Protein AF-A0A3A4PUH7-F1 (afdb_monomer)

pLDDT: mean 87.18, std 14.31, range [24.97, 98.69]

Mean predicted aligned error: 17.51 Å

Radius of gyration: 79.25 Å; Cα contacts (8 Å, |Δi|>4): 4571; chains: 1; bounding box: 162×49×266 Å

Nearest PDB structures (foldseek):
  6bea-assembly1_A  TM=1.551E-01  e=7.989E+00  Escherichia coli CFT073

Foldseek 3Di:
DDDDDDDDDDDDDDDAPEDEDAPPQADPVGDGDDDDDDDDDDDDDPDDDDDPPPDDPAAQEAAEEQARYAYAYAHEEGHHAEEEEEEYADPYAYAYQEEYEYCEYAANEHYHHAYEAHHQHEYHYAAYEYEYAAPHEHEDQAEYEYHHQYEHEYENYEYEYNYEAEHEDQHEYEYNHYEYAYQAEHEYQDAHEYEYDYEYEFLYEYEDDHHQEEYEYYPDAYAYEADLNGEYAYAHHEYEDENAHEHNYEYEAEPNYEYEYAHAPPHAEREYPHAYEHDYDYEYEAYHCGHEYEAQHEYEYAHYEYHEEYEYQYEYEYAAYEYAEYEYDHNYEYEYAEYEDAADPYEYEFANYEYEYAHYEYEAHHAAEYEWYHQGEYEHNAEYEYEHEEHEYAQAADPPHATEYEQDLNGEYEYAYAYEYDDDPHQEHEYAYNEYYEANYQHYEPAQYAYEAEEEYEDADHEYEYQNAYEYCEYEYEAEAHYEYEFANDEHEYENYEYHYNYEYEQDYLGEYEYEYHDEHEHAHYEYDQNQNREYHYAEEYEHAAEYEYNHYEYEYLYEYEYQHEYEADDAYAYEYANYEYEYLEEYEYHYHEYEFEAAYEDHDAQNYEYEDNDLHEHDYDYHAAGEYHFNHEYEDDDDLEEHEDAASYEYEQDVNGEYEYQHHEYEYANEYEYAEEYEHEAPYEYEQNHLHHEYAAQYEYDYNYEYEDAYANREYEYAYAHYEYAEYEFARYEYEEQYEYEHRAEAEHEANGEYEYAANAEYEYQHEYEYDYAHEYEYENYEYEYPEEYAYEHHEYEYEPQYEYEYAEEYEHAAAYEYYYAHEYEYQYEYEDHHDPPDAYEYHYHYAYHENEEYEFQAHEYEDAHYEYLYEYEAEQHYEYEYAHEEYEYDHNYEYYYNHEYEYCYYEYEDAAEYEYAHYAYQEYEDEYQYEYEYAEYHYAAYEYYYCYEDAYAEYEDDDDDEYEYYNYEYEYAAEYEHEDHEYEYEDAYEYEYQHEYEAAYQDQEHYADENYEYHYNEEYEDDYQDEHHYEYHYEYEDQEEYEAAHLYEDEYADAYEYQHYEYEYENYEYEYNAEYHYAEYEYEAANYEYEEHYAHPAYEYEYHPQAAEDEYAYEYHYEQNYEYEKEAQDQDYRPRIYEYEYEAEYEEEHEYEYHYPPPDDDDQFRKHFHYFYPAYDDYYNYYHYAFQWDWDWDPDGTTIMIGTHGGDDADQQRQVRNPAHDVVLVVQLVQQAPAPPPLAGHDPHDRVSNVSQPRPPPRGHHVVSVVVSVVRHDDD

Structure (mmCIF, N/CA/C/O backbone):
data_AF-A0A3A4PUH7-F1
#
_entry.id   AF-A0A3A4PUH7-F1
#
loop_
_atom_site.group_PDB
_atom_site.id
_atom_site.type_symbol
_atom_site.label_atom_id
_atom_site.label_alt_id
_atom_site.label_comp_id
_atom_site.label_asym_id
_atom_site.label_entity_id
_atom_site.label_seq_id
_atom_site.pdbx_PDB_ins_code
_atom_site.Cartn_x
_atom_site.Cartn_y
_atom_site.Cartn_z
_atom_site.occupancy
_atom_site.B_iso_or_equiv
_atom_site.auth_seq_id
_atom_site.auth_comp_id
_atom_site.auth_asym_id
_atom_site.auth_atom_id
_atom_site.pdbx_PDB_model_num
ATOM 1 N N . MET A 1 1 ? -90.239 10.019 101.999 1.00 29.16 1 MET A N 1
ATOM 2 C CA . MET A 1 1 ? -90.939 9.321 100.893 1.00 29.16 1 MET A CA 1
ATOM 3 C C . MET A 1 1 ? -90.015 9.399 99.681 1.00 29.16 1 MET A C 1
ATOM 5 O O . MET A 1 1 ? -89.532 10.500 99.469 1.00 29.16 1 MET A O 1
ATOM 9 N N . ALA A 1 2 ? -89.699 8.385 98.869 1.00 28.73 2 ALA A N 1
ATOM 10 C CA . ALA A 1 2 ? -89.660 6.904 98.943 1.00 28.73 2 ALA A CA 1
ATOM 11 C C . ALA A 1 2 ? -88.812 6.448 97.708 1.00 28.73 2 ALA A C 1
ATOM 13 O O . ALA A 1 2 ? -88.641 7.261 96.806 1.00 28.73 2 ALA A O 1
ATOM 14 N N . HIS A 1 3 ? -88.224 5.259 97.530 1.00 28.39 3 HIS A N 1
ATOM 15 C CA . HIS A 1 3 ? -88.233 3.928 98.177 1.00 28.39 3 HIS A CA 1
ATOM 16 C C . HIS A 1 3 ? -86.805 3.580 98.700 1.00 28.39 3 HIS A C 1
ATOM 18 O O . HIS A 1 3 ? -85.921 4.414 98.549 1.00 28.39 3 HIS A O 1
ATOM 24 N N . ALA A 1 4 ? -86.457 2.518 99.447 1.00 29.92 4 ALA A N 1
ATOM 25 C CA . ALA A 1 4 ? -86.883 1.117 99.675 1.00 29.92 4 ALA A CA 1
ATOM 26 C C . ALA A 1 4 ? -86.097 0.050 98.862 1.00 29.92 4 ALA A C 1
ATOM 28 O O . ALA A 1 4 ? -86.003 0.142 97.644 1.00 29.92 4 ALA A O 1
ATOM 29 N N . GLY A 1 5 ? -85.579 -0.972 99.569 1.00 25.16 5 GLY A N 1
ATOM 30 C CA . GLY A 1 5 ? -84.658 -2.016 99.074 1.00 25.16 5 GLY A CA 1
ATOM 31 C C . GLY A 1 5 ? -83.184 -1.728 99.434 1.00 25.16 5 GLY A C 1
ATOM 32 O O . GLY A 1 5 ? -82.741 -0.599 99.272 1.00 25.16 5 GLY A O 1
ATOM 33 N N . SER A 1 6 ? -82.379 -2.663 99.957 1.00 25.08 6 SER A N 1
ATOM 34 C CA . SER A 1 6 ? -82.647 -4.049 100.401 1.00 25.08 6 SER A CA 1
ATOM 35 C C . SER A 1 6 ? -81.585 -4.522 101.413 1.00 25.08 6 SER A C 1
ATOM 37 O O . SER A 1 6 ? -80.444 -4.078 101.339 1.00 25.08 6 SER A O 1
ATOM 39 N N . VAL A 1 7 ? -81.926 -5.458 102.311 1.00 29.73 7 VAL A N 1
ATOM 40 C CA . VAL A 1 7 ? -80.991 -6.057 103.290 1.00 29.73 7 VAL A CA 1
ATOM 41 C C . VAL A 1 7 ? -80.701 -7.524 102.950 1.00 29.73 7 VAL A C 1
ATOM 43 O O . VAL A 1 7 ? -81.621 -8.336 102.958 1.00 29.73 7 VAL A O 1
ATOM 46 N N . LEU A 1 8 ? -79.422 -7.863 102.760 1.00 25.30 8 LEU A N 1
ATOM 47 C CA . LEU A 1 8 ? -78.825 -9.183 103.028 1.00 25.30 8 LEU A CA 1
ATOM 48 C C . LEU A 1 8 ? -77.552 -8.917 103.865 1.00 25.30 8 LEU A C 1
ATOM 50 O O . LEU A 1 8 ? -76.800 -8.021 103.497 1.00 25.30 8 LEU A O 1
ATOM 54 N N . ALA A 1 9 ? -77.247 -9.506 105.027 1.00 26.05 9 ALA A N 1
ATOM 55 C CA . ALA A 1 9 ? -77.667 -10.716 105.754 1.00 26.05 9 ALA A CA 1
ATOM 56 C C . ALA A 1 9 ? -76.784 -11.961 105.531 1.00 26.05 9 ALA A C 1
ATOM 58 O O . ALA A 1 9 ? -76.744 -12.519 104.438 1.00 26.05 9 ALA A O 1
ATOM 59 N N . LEU A 1 10 ? -76.201 -12.418 106.653 1.00 24.97 10 LEU A N 1
ATOM 60 C CA . LEU A 1 10 ? -75.347 -13.601 106.857 1.00 24.97 10 LEU A CA 1
ATOM 61 C C . LEU A 1 10 ? -73.962 -13.535 106.163 1.00 24.97 10 LEU A C 1
ATOM 63 O O . LEU A 1 10 ? -73.781 -12.819 105.188 1.00 24.97 10 LEU A O 1
ATOM 67 N N . LEU A 1 11 ? -72.917 -14.220 106.650 1.00 25.80 11 LEU A N 1
ATOM 68 C CA . LEU A 1 11 ? -72.817 -15.101 107.834 1.00 25.80 11 LEU A CA 1
ATOM 69 C C . LEU A 1 11 ? -71.635 -14.677 108.751 1.00 25.80 11 LEU A C 1
ATOM 71 O O . LEU A 1 11 ? -71.283 -13.503 108.795 1.00 25.80 11 LEU A O 1
ATOM 75 N N . ALA A 1 12 ? -71.080 -15.603 109.539 1.00 26.92 12 ALA A N 1
ATOM 76 C CA . ALA A 1 12 ? -70.176 -15.373 110.668 1.00 26.92 12 ALA A CA 1
ATOM 77 C C . ALA A 1 12 ? -68.782 -16.021 110.511 1.00 26.92 12 ALA A C 1
ATOM 79 O O . ALA A 1 12 ? -68.639 -17.065 109.880 1.00 26.92 12 ALA A O 1
ATOM 80 N N . GLY A 1 13 ? -67.791 -15.439 111.193 1.00 27.02 13 GLY A N 1
ATOM 81 C CA . GLY A 1 13 ? -66.457 -15.980 111.491 1.00 27.02 13 GLY A CA 1
ATOM 82 C C . GLY A 1 13 ? -65.854 -15.172 112.660 1.00 27.02 13 GLY A C 1
ATOM 83 O O . GLY A 1 13 ? -66.193 -13.992 112.781 1.00 27.02 13 GLY A O 1
ATOM 84 N N . PRO A 1 14 ? -65.078 -15.766 113.586 1.00 32.78 14 PRO A N 1
ATOM 85 C CA . PRO A 1 14 ? -64.823 -15.146 114.890 1.00 32.78 14 PRO A CA 1
ATOM 86 C C . PRO A 1 14 ? -63.779 -14.014 114.878 1.00 32.78 14 PRO A C 1
ATOM 88 O O . PRO A 1 14 ? -62.825 -14.037 114.111 1.00 32.78 14 PRO A O 1
ATOM 91 N N . ALA A 1 15 ? -63.950 -13.083 115.825 1.00 32.75 15 ALA A N 1
ATOM 92 C CA . ALA A 1 15 ? -62.951 -12.122 116.307 1.00 32.75 15 ALA A CA 1
ATOM 93 C C . ALA A 1 15 ? -62.311 -11.162 115.273 1.00 32.75 15 ALA A C 1
ATOM 95 O O . ALA A 1 15 ? -61.101 -11.148 115.082 1.00 32.75 15 ALA A O 1
ATOM 96 N N . MET A 1 16 ? -63.108 -10.234 114.726 1.00 32.66 16 MET A N 1
ATOM 97 C CA . MET A 1 16 ? -62.603 -8.885 114.421 1.00 32.66 16 MET A CA 1
ATOM 98 C C . MET A 1 16 ? -63.103 -7.899 115.479 1.00 32.66 16 MET A C 1
ATOM 100 O O . MET A 1 16 ? -64.249 -7.451 115.423 1.00 32.66 16 MET A O 1
ATOM 104 N N . GLY A 1 17 ? -62.237 -7.526 116.421 1.00 39.91 17 GLY A N 1
ATOM 105 C CA . GLY A 1 17 ? -62.449 -6.340 117.249 1.00 39.91 17 GLY A CA 1
ATOM 106 C C . GLY A 1 17 ? -62.220 -5.085 116.408 1.00 39.91 17 GLY A C 1
ATOM 107 O O . GLY A 1 17 ? -61.085 -4.626 116.304 1.00 39.91 17 GLY A O 1
ATOM 108 N N . GLN A 1 18 ? -63.274 -4.563 115.768 1.00 37.22 18 GLN A N 1
ATOM 109 C CA . GLN A 1 18 ? -63.177 -3.341 114.964 1.00 37.22 18 GLN A CA 1
ATOM 110 C C . GLN A 1 18 ? -63.212 -2.087 115.840 1.00 37.22 18 GLN A C 1
ATOM 112 O O . GLN A 1 18 ? -64.284 -1.558 116.138 1.00 37.22 18 GLN A O 1
ATOM 117 N N . PHE A 1 19 ? -62.036 -1.565 116.190 1.00 43.56 19 PHE A N 1
ATOM 118 C CA . PHE A 1 19 ? -61.929 -0.198 116.698 1.00 43.56 19 PHE A CA 1
ATOM 119 C C . PHE A 1 19 ? -62.142 0.783 115.538 1.00 43.56 19 PHE A C 1
ATOM 121 O O . PHE A 1 19 ? -61.258 0.988 114.703 1.00 43.56 19 PHE A O 1
ATOM 128 N N . LYS A 1 20 ? -63.342 1.374 115.477 1.00 41.16 20 LYS A N 1
ATOM 129 C CA . LYS A 1 20 ? -63.673 2.481 114.572 1.00 41.16 20 LYS A CA 1
ATOM 130 C C . LYS A 1 20 ? -63.371 3.803 115.279 1.00 41.16 20 LYS A C 1
ATOM 132 O O . LYS A 1 20 ? -64.178 4.260 116.084 1.00 41.16 20 LYS A O 1
ATOM 137 N N . TRP A 1 21 ? -62.239 4.430 114.969 1.00 50.06 21 TRP A N 1
ATOM 138 C CA . TRP A 1 21 ? -61.952 5.780 115.463 1.00 50.06 21 TRP A CA 1
ATOM 139 C C . TRP A 1 21 ? -62.619 6.811 114.548 1.00 50.06 21 TRP A C 1
ATOM 141 O O . TRP A 1 21 ? -62.239 6.968 113.384 1.00 50.06 21 TRP A O 1
ATOM 151 N N . ASP A 1 22 ? -63.653 7.473 115.071 1.00 43.44 22 ASP A N 1
ATOM 152 C CA . ASP A 1 22 ? -64.461 8.445 114.327 1.00 43.44 22 ASP A CA 1
ATOM 153 C C . ASP A 1 22 ? -64.256 9.908 114.748 1.00 43.44 22 ASP A C 1
ATOM 155 O O . ASP A 1 22 ? -64.766 10.834 114.115 1.00 43.44 22 ASP A O 1
ATOM 159 N N . GLY A 1 23 ? -63.466 10.126 115.801 1.00 47.75 23 GLY A N 1
ATOM 160 C CA . GLY A 1 23 ? -63.177 11.451 116.334 1.00 47.75 23 GLY A CA 1
ATOM 161 C C . GLY A 1 23 ? -64.397 12.172 116.918 1.00 47.75 23 GLY A C 1
ATOM 162 O O . GLY A 1 23 ? -64.389 13.401 116.957 1.00 47.75 23 GLY A O 1
ATOM 163 N N . SER A 1 24 ? -65.442 11.455 117.347 1.00 46.84 24 SER A N 1
ATOM 164 C CA . SER A 1 24 ? -66.613 12.044 118.023 1.00 46.84 24 SER A CA 1
ATOM 165 C C . SER A 1 24 ? -66.347 12.496 119.469 1.00 46.84 24 SER A C 1
ATOM 167 O O . SER A 1 24 ? -67.137 13.257 120.019 1.00 46.84 24 SER A O 1
ATOM 169 N N . CYS A 1 25 ? -65.226 12.075 120.067 1.00 46.97 25 CYS A N 1
ATOM 170 C CA . CYS A 1 25 ? -64.860 12.355 121.463 1.00 46.97 25 CYS A CA 1
ATOM 171 C C . CYS A 1 25 ? -63.918 13.561 121.659 1.00 46.97 25 CYS A C 1
ATOM 173 O O . CYS A 1 25 ? -63.374 13.718 122.751 1.00 46.97 25 CYS A O 1
ATOM 175 N N . ALA A 1 26 ? -63.703 14.377 120.620 1.00 43.25 26 ALA A N 1
ATOM 176 C CA . ALA A 1 26 ? -62.965 15.638 120.703 1.00 43.25 26 ALA A CA 1
ATOM 177 C C . ALA A 1 26 ? -63.931 16.826 120.644 1.00 43.25 26 ALA A C 1
ATOM 179 O O . ALA A 1 26 ? -64.801 16.871 119.766 1.00 43.25 26 ALA A O 1
ATOM 180 N N . ASP A 1 27 ? -63.748 17.798 121.534 1.00 50.53 27 ASP A N 1
ATOM 181 C CA . ASP A 1 27 ? -64.448 19.081 121.472 1.00 50.53 27 ASP A CA 1
ATOM 182 C C . ASP A 1 27 ? -63.954 19.954 120.282 1.00 50.53 27 ASP A C 1
ATOM 184 O O . ASP A 1 27 ? -63.014 19.573 119.570 1.00 50.53 27 ASP A O 1
ATOM 188 N N . PRO A 1 28 ? -64.582 21.117 120.000 1.00 48.25 28 PRO A N 1
ATOM 189 C CA . PRO A 1 28 ? -64.142 22.012 118.923 1.00 48.25 28 PRO A CA 1
ATOM 190 C C . PRO A 1 28 ? -62.736 22.608 119.105 1.00 48.25 28 PRO A C 1
ATOM 192 O O . PRO A 1 28 ? -62.220 23.209 118.165 1.00 48.25 28 PRO A O 1
ATOM 195 N N . GLU A 1 29 ? -62.133 22.461 120.286 1.00 49.38 29 GLU A N 1
ATOM 196 C CA . GLU A 1 29 ? -60.816 22.991 120.655 1.00 49.38 29 GLU A CA 1
ATOM 197 C C . GLU A 1 29 ? -59.731 21.891 120.647 1.00 49.38 29 GLU A C 1
ATOM 199 O O . GLU A 1 29 ? -58.546 22.183 120.796 1.00 49.38 29 GLU A O 1
ATOM 204 N N . GLY A 1 30 ? -60.117 20.636 120.378 1.00 52.00 30 GLY A N 1
ATOM 205 C CA . GLY A 1 30 ? -59.224 19.495 120.173 1.00 52.00 30 GLY A CA 1
ATOM 206 C C . GLY A 1 30 ? -58.933 18.663 121.424 1.00 52.00 30 GLY A C 1
ATOM 207 O O . GLY A 1 30 ? -58.093 17.764 121.353 1.00 52.00 30 GLY A O 1
ATOM 208 N N . ASN A 1 31 ? -59.611 18.923 122.545 1.00 46.03 31 ASN A N 1
ATOM 209 C CA . ASN A 1 31 ? -59.402 18.203 123.800 1.00 46.03 31 ASN A CA 1
ATOM 210 C C . ASN A 1 31 ? -60.376 17.020 123.944 1.00 46.03 31 ASN A C 1
ATOM 212 O O . ASN A 1 31 ? -61.504 17.051 123.448 1.00 46.03 31 ASN A O 1
ATOM 216 N N . TRP A 1 32 ? -59.924 15.954 124.614 1.00 44.38 32 TRP A N 1
ATOM 217 C CA . TRP A 1 32 ? -60.584 14.642 124.620 1.00 44.38 32 TRP A CA 1
ATOM 218 C C . TRP A 1 32 ? -60.904 14.169 126.040 1.00 44.38 32 TRP A C 1
ATOM 220 O O . TRP A 1 32 ? -59.974 13.914 126.799 1.00 44.38 32 TRP A O 1
ATOM 230 N N . HIS A 1 33 ? -62.178 13.944 126.387 1.00 40.09 33 HIS A N 1
ATOM 231 C CA . HIS A 1 33 ? -62.534 13.141 127.569 1.00 40.09 33 HIS A CA 1
ATOM 232 C C . HIS A 1 33 ? -63.971 12.572 127.558 1.00 40.09 33 HIS A C 1
ATOM 234 O O . HIS A 1 33 ? -64.922 13.224 127.142 1.00 40.09 33 HIS A O 1
ATOM 240 N N . PHE A 1 34 ? -64.098 11.367 128.134 1.00 39.53 34 PHE A N 1
ATOM 241 C CA . PHE A 1 34 ? -65.319 10.682 128.601 1.00 39.53 34 PHE A CA 1
ATOM 242 C C . PHE A 1 34 ? -66.413 10.259 127.593 1.00 39.53 34 PHE A C 1
ATOM 244 O O . PHE A 1 34 ? -67.450 10.902 127.456 1.00 39.53 34 PHE A O 1
ATOM 251 N N . CYS A 1 35 ? -66.267 9.033 127.067 1.00 36.12 35 CYS A N 1
ATOM 252 C CA . CYS A 1 35 ? -67.372 8.103 126.773 1.00 36.12 35 CYS A CA 1
ATOM 253 C C . CYS A 1 35 ? -66.865 6.644 126.805 1.00 36.12 35 CYS A C 1
ATOM 255 O O . CYS A 1 35 ? -66.037 6.282 125.975 1.00 36.12 35 CYS A O 1
ATOM 257 N N . CYS A 1 36 ? -67.371 5.803 127.721 1.00 37.31 36 CYS A N 1
ATOM 258 C CA . CYS A 1 36 ? -66.996 4.382 127.842 1.00 37.31 36 CYS A CA 1
ATOM 259 C C . CYS A 1 36 ? -68.188 3.494 128.245 1.00 37.31 36 CYS A C 1
ATOM 261 O O . CYS A 1 36 ? -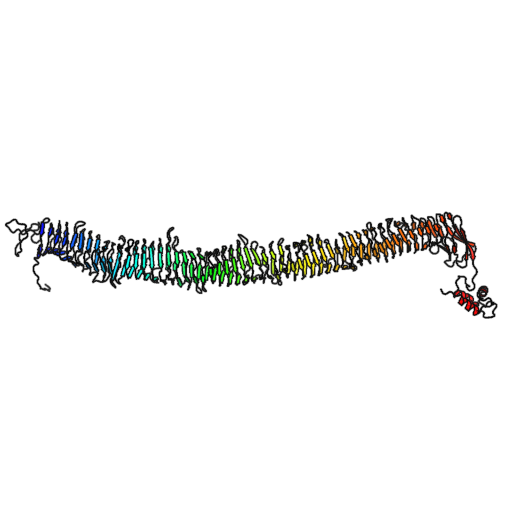68.870 3.809 129.217 1.00 37.31 36 CYS A O 1
ATOM 263 N N . ASP A 1 37 ? -68.387 2.370 127.543 1.00 35.62 37 ASP A N 1
ATOM 264 C CA . ASP A 1 37 ? -68.288 0.991 128.084 1.00 35.62 37 ASP A CA 1
ATOM 265 C C . ASP A 1 37 ? -68.995 -0.043 127.175 1.00 35.62 37 ASP A C 1
ATOM 267 O O . ASP A 1 37 ? -70.194 0.083 126.914 1.00 35.62 37 ASP A O 1
ATOM 271 N N . ARG A 1 38 ? -68.252 -1.077 126.735 1.00 33.16 38 ARG A N 1
ATOM 272 C CA . ARG A 1 38 ? -68.604 -2.522 126.799 1.00 33.16 38 ARG A CA 1
ATOM 273 C C . ARG A 1 38 ? -67.738 -3.380 125.866 1.00 33.16 38 ARG A C 1
ATOM 275 O O . ARG A 1 38 ? -67.941 -3.380 124.656 1.00 33.16 38 ARG A O 1
ATOM 282 N N . GLY A 1 39 ? -66.881 -4.223 126.445 1.00 33.28 39 GLY A N 1
ATOM 283 C CA . GLY A 1 39 ? -66.186 -5.315 125.741 1.00 33.28 39 GLY A CA 1
ATOM 284 C C . GLY A 1 39 ? -64.765 -5.540 126.260 1.00 33.28 39 GLY A C 1
ATOM 285 O O . GLY A 1 39 ? -63.972 -4.609 126.289 1.00 33.28 39 GLY A O 1
ATOM 286 N N . GLN A 1 40 ? -64.442 -6.762 126.694 1.00 33.72 40 GLN A N 1
ATOM 287 C CA . GLN A 1 40 ? -63.153 -7.093 127.320 1.00 33.72 40 GLN A CA 1
ATOM 288 C C . GLN A 1 40 ? -62.190 -7.797 126.355 1.00 33.72 40 GLN A C 1
ATOM 290 O O . GLN A 1 40 ? -62.616 -8.717 125.662 1.00 33.72 40 GLN A O 1
ATOM 295 N N . LEU A 1 41 ? -60.907 -7.414 126.409 1.00 30.06 41 LEU A N 1
ATOM 296 C CA . LEU A 1 41 ? -59.679 -8.243 126.379 1.00 30.06 41 LEU A CA 1
ATOM 297 C C . LEU A 1 41 ? -58.485 -7.256 126.305 1.00 30.06 41 LEU A C 1
ATOM 299 O O . LEU A 1 41 ? -58.342 -6.585 125.293 1.00 30.06 41 LEU A O 1
ATOM 303 N N . LYS A 1 42 ? -57.842 -6.846 127.406 1.00 34.78 42 LYS A N 1
ATOM 304 C CA . LYS A 1 42 ? -56.862 -7.502 128.307 1.00 34.78 42 LYS A CA 1
ATOM 305 C C . LYS A 1 42 ? -55.409 -7.525 127.777 1.00 34.78 42 LYS A C 1
ATOM 307 O O . LYS A 1 42 ? -55.132 -8.162 126.775 1.00 34.78 42 LYS A O 1
ATOM 312 N N . ASP A 1 43 ? -54.540 -6.881 128.562 1.00 33.50 43 ASP A N 1
ATOM 313 C CA . ASP A 1 43 ? -53.070 -6.950 128.647 1.00 33.50 43 ASP A CA 1
ATOM 314 C C . ASP A 1 43 ? -52.214 -6.701 127.383 1.00 33.50 43 ASP A C 1
ATOM 316 O O . ASP A 1 43 ? -51.950 -7.614 126.610 1.00 33.50 43 ASP A O 1
ATOM 320 N N . ASN A 1 44 ? -51.616 -5.500 127.303 1.00 31.52 44 ASN A N 1
ATOM 321 C CA . ASN A 1 44 ? -50.164 -5.374 127.086 1.00 31.52 44 ASN A CA 1
ATOM 322 C C . ASN A 1 44 ? -49.598 -4.031 127.614 1.00 31.52 44 ASN A C 1
ATOM 324 O O . ASN A 1 44 ? -49.408 -3.064 126.888 1.00 31.52 44 ASN A O 1
ATO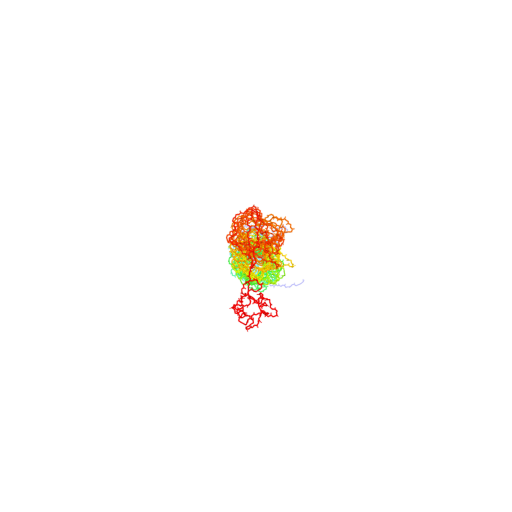M 328 N N . ASN A 1 45 ? -49.293 -4.016 128.915 1.00 30.45 45 ASN A N 1
ATOM 329 C CA . ASN A 1 45 ? -48.059 -3.448 129.475 1.00 30.45 45 ASN A CA 1
ATOM 330 C C . ASN A 1 45 ? -47.657 -1.976 129.172 1.00 30.45 45 ASN A C 1
ATOM 332 O O . ASN A 1 45 ? -46.586 -1.751 128.619 1.00 30.45 45 ASN A O 1
ATOM 336 N N . TRP A 1 46 ? -48.413 -0.995 129.686 1.00 34.06 46 TRP A N 1
ATOM 337 C CA . TRP A 1 46 ? -47.874 0.256 130.274 1.00 34.06 46 TRP A CA 1
ATOM 338 C C . TRP A 1 46 ? -48.525 0.429 131.666 1.00 34.06 46 TRP A C 1
ATOM 340 O O . TRP A 1 46 ? -49.559 1.079 131.807 1.00 34.06 46 TRP A O 1
ATOM 350 N N . GLU A 1 47 ? -47.984 -0.227 132.701 1.00 35.22 47 GLU A N 1
ATOM 351 C CA . GLU A 1 47 ? -48.570 -0.211 134.054 1.00 35.22 47 GLU A CA 1
ATOM 352 C C . GLU A 1 47 ? -48.173 1.027 134.879 1.00 35.22 47 GLU A C 1
ATOM 354 O O . GLU A 1 47 ? -47.002 1.208 135.208 1.00 35.22 47 GLU A O 1
ATOM 359 N N . LEU A 1 48 ? -49.169 1.810 135.317 1.00 33.09 48 LEU A N 1
ATOM 360 C CA . LEU A 1 48 ? -49.142 2.589 136.565 1.00 33.09 48 LEU A CA 1
ATOM 361 C C . LEU A 1 48 ? -50.589 2.870 137.034 1.00 33.09 48 LEU A C 1
ATOM 363 O O . LEU A 1 48 ? -51.274 3.760 136.537 1.00 33.09 48 LEU A O 1
ATOM 367 N N . GLU A 1 49 ? -51.072 2.060 137.978 1.00 38.81 49 GLU A N 1
ATOM 368 C CA . GLU A 1 49 ? -52.429 2.115 138.556 1.00 38.81 49 GLU A CA 1
ATOM 369 C C . GLU A 1 49 ? -52.636 3.265 139.585 1.00 38.81 49 GLU A C 1
ATOM 371 O O . GLU A 1 49 ? -51.641 3.810 140.072 1.00 38.81 49 GLU A O 1
ATOM 376 N N . PRO A 1 50 ? -53.887 3.623 140.003 1.00 40.53 50 PRO A N 1
ATOM 377 C CA . PRO A 1 50 ? -55.177 2.966 139.730 1.00 40.53 50 PRO A CA 1
ATOM 378 C C . PRO A 1 50 ? -56.325 3.918 139.286 1.00 40.53 50 PRO A C 1
ATOM 380 O O . PRO A 1 50 ? -57.084 4.441 140.105 1.00 40.53 50 PRO A O 1
ATOM 383 N N . GLN A 1 51 ? -56.541 4.060 137.979 1.00 33.19 51 GLN A N 1
ATOM 384 C CA . GLN A 1 51 ? -57.834 4.369 137.332 1.00 33.19 51 GLN A CA 1
ATOM 385 C C . GLN A 1 51 ? -57.727 3.895 135.871 1.00 33.19 51 GLN A C 1
ATOM 387 O O . GLN A 1 51 ? -56.636 3.991 135.309 1.00 33.19 51 GLN A O 1
ATOM 392 N N . PRO A 1 52 ? -58.808 3.428 135.216 1.00 40.53 52 PRO A N 1
ATOM 393 C CA . PRO A 1 52 ? -58.755 3.010 133.819 1.00 40.53 52 PRO A CA 1
ATOM 394 C C . PRO A 1 52 ? -58.719 4.223 132.877 1.00 40.53 52 PRO A C 1
ATOM 396 O O . PRO A 1 52 ? -59.688 4.524 132.177 1.00 40.53 52 PRO A O 1
ATOM 399 N N . GLN A 1 53 ? -57.570 4.900 132.817 1.00 37.97 53 GLN A N 1
ATOM 400 C CA . GLN A 1 53 ? -57.187 5.602 131.600 1.00 37.97 53 GLN A CA 1
ATOM 401 C C . GLN A 1 53 ? -56.951 4.534 130.531 1.00 37.97 53 GLN A C 1
ATOM 403 O O . GLN A 1 53 ? -55.871 3.961 130.422 1.00 37.97 53 GLN A O 1
ATOM 408 N N . CYS A 1 54 ? -57.994 4.247 129.747 1.00 36.69 54 CYS A N 1
ATOM 409 C CA . CYS A 1 54 ? -57.771 3.710 128.411 1.00 36.69 54 CYS A CA 1
ATOM 410 C C . CYS A 1 54 ? -56.795 4.675 127.725 1.00 36.69 54 CYS A C 1
ATOM 412 O O . CYS A 1 54 ? -57.034 5.888 127.821 1.00 36.69 54 CYS A O 1
ATOM 414 N N . PRO A 1 55 ? -55.716 4.194 127.083 1.00 42.56 55 PRO A N 1
ATOM 415 C CA . PRO A 1 55 ? -54.818 5.095 126.382 1.00 42.56 55 PRO A CA 1
ATOM 416 C C . PRO A 1 55 ? -55.641 5.927 125.384 1.00 42.56 55 PRO A C 1
ATOM 418 O O . PRO A 1 55 ? -56.606 5.401 124.806 1.00 42.56 55 PRO A O 1
ATOM 421 N N . PRO A 1 56 ? -55.311 7.217 125.178 1.00 48.81 56 PRO A N 1
ATOM 422 C CA . PRO A 1 56 ? -55.842 7.932 124.024 1.00 48.81 56 PRO A CA 1
ATOM 423 C C . PRO A 1 56 ? -55.539 7.111 122.766 1.00 48.81 56 PRO A C 1
ATOM 425 O O . PRO A 1 56 ? -54.591 6.321 122.762 1.00 48.81 56 PRO A O 1
ATOM 428 N N . PHE A 1 57 ? -56.307 7.290 121.682 1.00 46.66 57 PHE A N 1
ATOM 429 C CA . PHE A 1 57 ? -55.797 6.771 120.413 1.00 46.66 57 PHE A CA 1
ATOM 430 C C . PHE A 1 57 ? -54.443 7.469 120.187 1.00 46.66 57 PHE A C 1
ATOM 432 O O . PHE A 1 57 ? -54.445 8.702 120.236 1.00 46.66 57 PHE A O 1
ATOM 439 N N . PRO A 1 58 ? -53.338 6.708 120.071 1.00 54.03 58 PRO A N 1
ATOM 440 C CA . PRO A 1 58 ? -51.973 7.172 120.309 1.00 54.03 58 PRO A CA 1
ATOM 441 C C . PRO A 1 58 ? -51.670 8.574 119.783 1.00 54.03 58 PRO A C 1
ATOM 443 O O . PRO A 1 58 ? -52.033 8.922 118.657 1.00 54.03 58 PRO A O 1
ATOM 446 N N . GLY A 1 59 ? -51.042 9.394 120.627 1.00 53.91 59 GLY A N 1
ATOM 447 C CA . GLY A 1 59 ? -50.596 10.724 120.246 1.00 53.91 59 GLY A CA 1
ATOM 448 C C . GLY A 1 59 ? -49.430 10.662 119.253 1.00 53.91 59 GLY A C 1
ATOM 449 O O . GLY A 1 59 ? -48.867 9.588 119.028 1.00 53.91 59 GLY A O 1
ATOM 450 N N . PRO A 1 60 ? -48.994 11.817 118.709 1.00 53.12 60 PRO A N 1
ATOM 451 C CA . PRO A 1 60 ? -47.955 11.882 117.676 1.00 53.12 60 PRO A CA 1
ATOM 452 C C . PRO A 1 60 ? -46.630 11.177 118.001 1.00 53.12 60 PRO A C 1
ATOM 454 O O . PRO A 1 60 ? -45.868 10.898 117.085 1.00 53.12 60 PRO A O 1
ATOM 457 N N . PHE A 1 61 ? -46.370 10.879 119.279 1.00 58.12 61 PHE A N 1
ATOM 458 C CA . PHE A 1 61 ? -45.106 10.352 119.795 1.00 58.12 61 PHE A CA 1
ATOM 459 C C . PHE A 1 61 ? -45.240 9.000 120.530 1.00 58.12 61 PHE A C 1
ATOM 461 O O . PHE A 1 61 ? -44.301 8.581 121.203 1.00 58.12 61 PHE A O 1
ATOM 468 N N . ASP A 1 62 ? -46.379 8.308 120.403 1.00 57.25 62 ASP A N 1
ATOM 469 C CA . ASP A 1 62 ? -46.667 7.053 121.116 1.00 57.25 62 ASP A CA 1
ATOM 470 C C . ASP A 1 62 ? -46.447 5.795 120.244 1.00 57.25 62 ASP A C 1
ATOM 472 O O . ASP A 1 62 ? -46.781 5.773 119.054 1.00 57.25 62 ASP A O 1
ATOM 476 N N . ASP A 1 63 ? -45.899 4.732 120.846 1.00 59.34 63 ASP A N 1
ATOM 477 C CA . ASP A 1 63 ? -45.651 3.422 120.220 1.00 59.34 63 ASP A CA 1
ATOM 478 C C . ASP A 1 63 ? -46.871 2.488 120.380 1.00 59.34 63 ASP A C 1
ATOM 480 O O . ASP A 1 63 ? -47.441 2.387 121.467 1.00 59.34 63 ASP A O 1
ATOM 484 N N . VAL A 1 64 ? -47.292 1.799 119.309 1.00 61.91 64 VAL A N 1
ATOM 485 C CA . VAL A 1 64 ? -48.649 1.220 119.223 1.00 61.91 64 VAL A CA 1
ATOM 486 C C . VAL A 1 64 ? -48.649 -0.279 118.892 1.00 61.91 64 VAL A C 1
ATOM 488 O O . VAL A 1 64 ? -48.443 -0.663 117.744 1.00 61.91 64 VAL A O 1
ATOM 491 N N . ASP A 1 65 ? -48.951 -1.145 119.863 1.00 64.06 65 ASP A N 1
ATOM 492 C CA . ASP A 1 65 ? -49.152 -2.588 119.628 1.00 64.06 65 ASP A CA 1
ATOM 493 C C . ASP A 1 65 ? -50.632 -2.913 119.337 1.00 64.06 65 ASP A C 1
ATOM 495 O O . ASP A 1 65 ? -51.524 -2.569 120.112 1.00 64.06 65 ASP A O 1
ATOM 499 N N . LEU A 1 66 ? -50.898 -3.583 118.213 1.00 64.88 66 LEU A N 1
ATOM 500 C CA . LEU A 1 66 ? -52.229 -3.975 117.730 1.00 64.88 66 LEU A CA 1
ATOM 501 C C . LEU A 1 66 ? -52.468 -5.493 117.775 1.00 64.88 66 LEU A C 1
ATOM 503 O O . LEU A 1 66 ? -53.392 -5.970 117.113 1.00 64.88 66 LEU A O 1
ATOM 507 N N . ASN A 1 67 ? -51.642 -6.257 118.498 1.00 59.22 67 ASN A N 1
ATOM 508 C CA . ASN A 1 67 ? -51.689 -7.723 118.601 1.00 59.22 67 ASN A CA 1
ATOM 509 C C . ASN A 1 67 ? -53.122 -8.319 118.552 1.00 59.22 67 ASN A C 1
ATOM 511 O O . ASN A 1 67 ? -53.883 -8.265 119.517 1.00 59.22 67 ASN A O 1
ATOM 515 N N . GLY A 1 68 ? -53.499 -8.893 117.400 1.00 56.22 68 GLY A N 1
ATOM 516 C CA . GLY A 1 68 ? -54.800 -9.543 117.167 1.00 56.22 68 GLY A CA 1
ATOM 517 C C . GLY A 1 68 ? -56.015 -8.639 116.863 1.00 56.22 68 GLY A C 1
ATOM 518 O O . GLY A 1 68 ? -57.110 -9.164 116.657 1.00 56.22 68 GLY A O 1
ATOM 519 N N . ALA A 1 69 ? -55.870 -7.312 116.810 1.00 59.88 69 ALA A N 1
ATOM 520 C CA . ALA A 1 69 ? -56.967 -6.359 116.586 1.00 59.88 69 ALA A CA 1
ATOM 521 C C . ALA A 1 69 ? -57.145 -5.942 115.109 1.00 59.88 69 ALA A C 1
ATOM 523 O O . ALA A 1 69 ? -56.234 -6.077 114.294 1.00 59.88 69 ALA A O 1
ATOM 524 N N . ALA A 1 70 ? -58.319 -5.390 114.764 1.00 62.91 70 ALA A N 1
ATOM 525 C CA . ALA A 1 70 ? -58.622 -4.851 113.431 1.00 62.91 70 ALA A CA 1
ATOM 526 C C . ALA A 1 70 ? -58.956 -3.347 113.503 1.00 62.91 70 ALA A C 1
ATOM 528 O O . ALA A 1 70 ? -60.114 -2.952 113.645 1.00 62.91 70 ALA A O 1
ATOM 529 N N . VAL A 1 71 ? -57.940 -2.489 113.422 1.00 67.06 71 VAL A N 1
ATOM 530 C CA . VAL A 1 71 ? -58.081 -1.029 113.543 1.00 67.06 71 VAL A CA 1
ATOM 531 C C . VAL A 1 71 ? -58.590 -0.424 112.240 1.00 67.06 71 VAL A C 1
ATOM 533 O O . VAL A 1 71 ? -58.010 -0.640 111.177 1.00 67.06 71 VAL A O 1
ATOM 536 N N . ARG A 1 72 ? -59.654 0.386 112.314 1.00 71.19 72 ARG A N 1
ATOM 537 C CA . ARG A 1 72 ? -60.257 1.041 111.149 1.00 71.19 72 ARG A CA 1
ATOM 538 C C . ARG A 1 72 ? -60.311 2.561 111.315 1.00 71.19 72 ARG A C 1
ATOM 540 O O . ARG A 1 72 ? -61.156 3.098 112.030 1.00 71.19 72 ARG A O 1
ATOM 547 N N . LEU A 1 73 ? -59.439 3.242 110.578 1.00 71.50 73 LEU A N 1
ATOM 548 C CA . LEU A 1 73 ? -59.254 4.694 110.571 1.00 71.50 73 LEU A CA 1
ATOM 549 C C . LEU A 1 73 ? -60.087 5.298 109.428 1.00 71.50 73 LEU A C 1
ATOM 551 O O . LEU A 1 73 ? -59.770 5.095 108.253 1.00 71.50 73 LEU A O 1
ATOM 555 N N . VAL A 1 74 ? -61.206 5.960 109.756 1.00 62.28 74 VAL A N 1
ATOM 556 C CA . VAL A 1 74 ? -62.259 6.290 108.766 1.00 62.28 74 VAL A CA 1
ATOM 557 C C . VAL A 1 74 ? -62.696 7.741 108.670 1.00 62.28 74 VAL A C 1
ATOM 559 O O . VAL A 1 74 ? -63.097 8.128 107.575 1.00 62.28 74 VAL A O 1
ATOM 562 N N . ASP A 1 75 ? -62.604 8.551 109.728 1.00 60.34 75 ASP A N 1
ATOM 563 C CA . ASP A 1 75 ? -63.236 9.882 109.727 1.00 60.34 75 ASP A CA 1
ATOM 564 C C . ASP A 1 75 ? -62.250 11.071 109.802 1.00 60.34 75 ASP A C 1
ATOM 566 O O . ASP A 1 75 ? -62.464 12.064 109.097 1.00 60.34 75 ASP A O 1
ATOM 570 N N . ARG A 1 76 ? -61.119 10.970 110.522 1.00 65.94 76 ARG A N 1
ATOM 571 C CA . ARG A 1 76 ? -60.072 12.022 110.612 1.00 65.94 76 ARG A CA 1
ATOM 572 C C . ARG A 1 76 ? -58.651 11.476 110.348 1.00 65.94 76 ARG A C 1
ATOM 574 O O . ARG A 1 76 ? -58.471 10.267 110.462 1.00 65.94 76 ARG A O 1
ATOM 581 N N . PRO A 1 77 ? -57.665 12.326 109.986 1.00 69.44 77 PRO A N 1
ATOM 582 C CA . PRO A 1 77 ? -56.241 11.968 110.000 1.00 69.44 77 PRO A CA 1
ATOM 583 C C . PRO A 1 77 ? -55.707 11.677 111.412 1.00 69.44 77 PRO A C 1
ATOM 585 O O . PRO A 1 77 ? -56.292 12.153 112.386 1.00 69.44 77 PRO A O 1
ATOM 588 N N . ALA A 1 78 ? -54.577 10.973 111.512 1.00 67.12 78 ALA A N 1
ATOM 589 C CA . ALA A 1 78 ? -53.833 10.751 112.758 1.00 67.12 78 ALA A CA 1
ATOM 590 C C . ALA A 1 78 ? -52.308 10.794 112.532 1.00 67.12 78 ALA A C 1
ATOM 592 O O . ALA A 1 78 ? -51.853 10.631 111.402 1.00 67.12 78 ALA A O 1
ATOM 593 N N . ALA A 1 79 ? -51.541 10.964 113.611 1.00 72.88 79 ALA A N 1
ATOM 594 C CA . ALA A 1 79 ? -50.084 10.815 113.645 1.00 72.88 79 ALA A CA 1
ATOM 595 C C . ALA A 1 79 ? -49.685 10.009 114.895 1.00 72.88 79 ALA A C 1
ATOM 597 O O . ALA A 1 79 ? -50.292 10.230 115.942 1.00 72.88 79 ALA A O 1
ATOM 598 N N . ILE A 1 80 ? -48.715 9.094 114.780 1.00 72.38 80 ILE A N 1
ATOM 599 C CA . ILE A 1 80 ? -48.220 8.195 115.849 1.00 72.38 80 ILE A CA 1
ATOM 600 C C . ILE A 1 80 ? -46.701 7.953 115.704 1.00 72.38 80 ILE A C 1
ATOM 602 O O . ILE A 1 80 ? -46.126 8.296 114.673 1.00 72.38 80 ILE A O 1
ATOM 606 N N . LYS A 1 81 ? -46.035 7.304 116.670 1.00 71.69 81 LYS A N 1
ATOM 607 C CA . LYS A 1 81 ? -44.583 7.040 116.586 1.00 71.69 81 LYS A CA 1
ATOM 608 C C . LYS A 1 81 ? -44.231 5.720 115.908 1.00 71.69 81 LYS A C 1
ATOM 610 O O . LYS A 1 81 ? -43.472 5.727 114.947 1.00 71.69 81 LYS A O 1
ATOM 615 N N . SER A 1 82 ? -44.785 4.593 116.346 1.00 76.06 82 SER A N 1
ATOM 616 C CA . SER A 1 82 ? -44.574 3.281 115.704 1.00 76.06 82 SER A CA 1
ATOM 617 C C . SER A 1 82 ? -45.828 2.412 115.791 1.00 76.06 82 SER A C 1
ATOM 619 O O . SER A 1 82 ? -46.734 2.715 116.562 1.00 76.06 82 SER A O 1
ATOM 621 N N . LEU A 1 83 ? -45.915 1.344 114.991 1.00 80.62 83 LEU A N 1
ATOM 622 C CA . LEU A 1 83 ? -47.096 0.470 114.943 1.00 80.62 83 LEU A CA 1
ATOM 623 C C . LEU A 1 83 ? -46.681 -0.997 114.768 1.00 80.62 83 LEU A C 1
ATOM 625 O O . LEU A 1 83 ? -45.870 -1.292 113.898 1.00 80.62 83 LEU A O 1
ATOM 629 N N . MET A 1 84 ? -47.208 -1.917 115.574 1.00 80.38 84 MET A N 1
ATOM 630 C CA . MET A 1 84 ? -46.759 -3.315 115.647 1.00 80.38 84 MET A CA 1
ATOM 631 C C . MET A 1 84 ? -47.951 -4.291 115.622 1.00 80.38 84 MET A C 1
ATOM 633 O O . MET A 1 84 ? -48.934 -4.076 116.322 1.00 80.38 84 MET A O 1
ATOM 637 N N . HIS A 1 85 ? -47.838 -5.385 114.859 1.00 78.50 85 HIS A N 1
ATOM 638 C CA . HIS A 1 85 ? -48.827 -6.472 114.709 1.00 78.50 85 HIS A CA 1
ATOM 639 C C . HIS A 1 85 ? -50.225 -6.021 114.214 1.00 78.50 85 HIS A C 1
ATOM 641 O O . HIS A 1 85 ? -50.434 -4.879 113.817 1.00 78.50 85 HIS A O 1
ATOM 647 N N . GLY A 1 86 ? -51.199 -6.934 114.162 1.00 79.62 86 GLY A N 1
ATOM 648 C CA . GLY A 1 86 ? -52.615 -6.635 113.906 1.00 79.62 86 GLY A CA 1
ATOM 649 C C . GLY A 1 86 ? -52.991 -6.263 112.462 1.00 79.62 86 GLY A C 1
ATOM 650 O O . GLY A 1 86 ? -52.171 -6.267 111.542 1.00 79.62 86 GLY A O 1
ATOM 651 N N . HIS A 1 87 ? -54.277 -5.964 112.243 1.00 84.75 87 HIS A N 1
ATOM 652 C CA . HIS A 1 87 ? -54.839 -5.552 110.950 1.00 84.75 87 HIS A CA 1
ATOM 653 C C . HIS A 1 87 ? -55.169 -4.056 110.938 1.00 84.75 87 HIS A C 1
ATOM 655 O O . HIS A 1 87 ? -56.101 -3.623 111.612 1.00 84.75 87 HIS A O 1
ATOM 661 N N . LEU A 1 88 ? -54.467 -3.269 110.119 1.00 85.00 88 LEU A N 1
ATOM 662 C CA . LEU A 1 88 ? -54.782 -1.854 109.890 1.00 85.00 88 LEU A CA 1
ATOM 663 C C . LEU A 1 88 ? -55.647 -1.650 108.633 1.00 85.00 88 LEU A C 1
ATOM 665 O O . LEU A 1 88 ? -55.343 -2.188 107.569 1.00 85.00 88 LEU A O 1
ATOM 669 N N . ILE A 1 89 ? -56.685 -0.813 108.723 1.00 84.94 89 ILE A N 1
ATOM 670 C CA . ILE A 1 89 ? -57.569 -0.423 107.615 1.00 84.94 89 ILE A CA 1
ATOM 671 C C . ILE A 1 89 ? -57.663 1.112 107.534 1.00 84.94 89 ILE A C 1
ATOM 673 O O . ILE A 1 89 ? -58.320 1.743 108.365 1.00 84.94 89 ILE A O 1
ATOM 677 N N . LEU A 1 90 ? -57.057 1.717 106.508 1.00 85.19 90 LEU A N 1
ATOM 678 C CA . LEU A 1 90 ? -56.961 3.173 106.328 1.00 85.19 90 LEU A CA 1
ATOM 679 C C . LEU A 1 90 ? -57.918 3.692 105.249 1.00 85.19 90 LEU A C 1
ATOM 681 O O . LEU A 1 90 ? -57.779 3.358 104.076 1.00 85.19 90 LEU A O 1
ATOM 685 N N . PHE A 1 91 ? -58.852 4.566 105.625 1.00 82.00 91 PHE A N 1
ATOM 686 C CA . PHE A 1 91 ? -59.638 5.415 104.711 1.00 82.00 91 PHE A CA 1
ATOM 687 C C . PHE A 1 91 ? -59.331 6.916 104.896 1.00 82.00 91 PHE A C 1
ATOM 689 O O . PHE A 1 91 ? -59.898 7.759 104.196 1.00 82.00 91 PHE A O 1
ATOM 696 N N . LYS A 1 92 ? -58.418 7.261 105.811 1.00 83.19 92 LYS A N 1
ATOM 697 C CA . LYS A 1 92 ? -57.901 8.610 106.100 1.00 83.19 92 LYS A CA 1
ATOM 698 C C . LYS A 1 92 ? -56.370 8.559 106.224 1.00 83.19 92 LYS A C 1
ATOM 700 O O . LYS A 1 92 ? -55.857 7.456 106.412 1.00 83.19 92 LYS A O 1
ATOM 705 N N . PRO A 1 93 ? -55.659 9.697 106.106 1.00 84.62 93 PRO A N 1
ATOM 706 C CA . PRO A 1 93 ? -54.214 9.745 106.310 1.00 84.62 93 PRO A CA 1
ATOM 707 C C . PRO A 1 93 ? -53.794 9.262 107.704 1.00 84.62 93 PRO A C 1
ATOM 709 O O . PRO A 1 93 ? -54.445 9.599 108.694 1.00 84.62 93 PRO A O 1
ATOM 712 N N . LEU A 1 94 ? -52.694 8.520 107.771 1.00 84.69 94 LEU A N 1
ATOM 713 C CA . LEU A 1 94 ? -51.963 8.220 108.999 1.00 84.69 94 LEU A CA 1
ATOM 714 C C . LEU A 1 94 ? -50.489 8.555 108.778 1.00 84.69 94 LEU A C 1
ATOM 716 O O . LEU A 1 94 ? -49.899 8.058 107.822 1.00 84.69 94 LEU A O 1
ATOM 720 N N . ASP A 1 95 ? -49.902 9.352 109.661 1.00 84.00 95 ASP A N 1
ATOM 721 C CA . ASP A 1 95 ? -48.467 9.624 109.674 1.00 84.00 95 ASP A CA 1
ATOM 722 C C . ASP A 1 95 ? -47.795 8.835 110.815 1.00 84.00 95 ASP A C 1
ATOM 724 O O . ASP A 1 95 ? -48.370 8.681 111.893 1.00 84.00 95 ASP A O 1
ATOM 728 N N . VAL A 1 96 ? -46.599 8.291 110.578 1.00 82.38 96 VAL A N 1
ATOM 729 C CA . VAL A 1 96 ? -45.851 7.470 111.543 1.00 82.38 96 VAL A CA 1
ATOM 730 C C . VAL A 1 96 ? -44.373 7.865 111.544 1.00 82.38 96 VAL A C 1
ATOM 732 O O . VAL A 1 96 ? -43.747 7.870 110.483 1.00 82.38 96 VAL A O 1
ATOM 735 N N . GLU A 1 97 ? -43.799 8.189 112.704 1.00 82.19 97 GLU A N 1
ATOM 736 C CA . GLU A 1 97 ? -42.415 8.696 112.787 1.00 82.19 97 GLU A CA 1
ATOM 737 C C . GLU A 1 97 ? -41.334 7.618 112.573 1.00 82.19 97 GLU A C 1
ATOM 739 O O . GLU A 1 97 ? -40.341 7.860 111.889 1.00 82.19 97 GLU A O 1
ATOM 744 N N . GLU A 1 98 ? -41.520 6.417 113.116 1.00 83.62 98 GLU A N 1
ATOM 745 C CA . GLU A 1 98 ? -40.576 5.298 113.049 1.00 83.62 98 GLU A CA 1
ATOM 746 C C . GLU A 1 98 ? -41.117 4.150 112.166 1.00 83.62 98 GLU A C 1
ATOM 748 O O . GLU A 1 98 ? -41.725 4.379 111.117 1.00 83.62 98 GLU A O 1
ATOM 753 N N . SER A 1 99 ? -40.810 2.894 112.514 1.00 82.44 99 SER A N 1
ATOM 754 C CA . SER A 1 99 ? -41.171 1.712 111.723 1.00 82.44 99 SER A CA 1
ATOM 755 C C . SER A 1 99 ? -42.559 1.168 112.063 1.00 82.44 99 SER A C 1
ATOM 757 O O . SER A 1 99 ? -43.092 1.372 113.153 1.00 82.44 99 SER A O 1
ATOM 759 N N . VAL A 1 100 ? -43.116 0.412 111.118 1.00 86.00 100 VAL A N 1
ATOM 760 C CA . VAL A 1 100 ? -44.394 -0.282 111.233 1.00 86.00 100 VAL A CA 1
ATOM 761 C C . VAL A 1 100 ? -44.244 -1.755 110.875 1.00 86.00 100 VAL A C 1
ATOM 763 O O . VAL A 1 100 ? -43.711 -2.102 109.823 1.00 86.00 100 VAL A O 1
ATOM 766 N N . MET A 1 101 ? -44.780 -2.633 111.711 1.00 87.94 101 MET A N 1
ATOM 767 C CA . MET A 1 101 ? -44.956 -4.055 111.446 1.00 87.94 101 MET A CA 1
ATOM 768 C C . MET A 1 101 ? -46.437 -4.396 111.630 1.00 87.94 101 MET A C 1
ATOM 770 O O . MET A 1 101 ? -47.045 -3.944 112.587 1.00 87.94 101 MET A O 1
ATOM 774 N N . LEU A 1 102 ? -47.046 -5.152 110.717 1.00 89.00 102 LEU A N 1
ATOM 775 C CA . LEU A 1 102 ? -48.483 -5.463 110.733 1.00 89.00 102 LEU A CA 1
ATOM 776 C C . LEU A 1 102 ? -48.721 -6.914 110.326 1.00 89.00 102 LEU A C 1
ATOM 778 O O . LEU A 1 102 ? -48.061 -7.409 109.416 1.00 89.00 102 LEU A O 1
ATOM 782 N N . ASP A 1 103 ? -49.736 -7.555 110.901 1.00 87.44 103 ASP A N 1
ATOM 783 C CA . ASP A 1 103 ? -50.210 -8.859 110.421 1.00 87.44 103 ASP A CA 1
ATOM 784 C C . ASP A 1 103 ? -51.028 -8.726 109.135 1.00 87.44 103 ASP A C 1
ATOM 786 O O . ASP A 1 103 ? -51.035 -9.620 108.288 1.00 87.44 103 ASP A O 1
ATOM 790 N N . ARG A 1 104 ? -51.711 -7.591 108.953 1.00 90.06 104 ARG A N 1
ATOM 791 C CA . ARG A 1 104 ? -52.502 -7.308 107.756 1.00 90.06 104 ARG A CA 1
ATOM 792 C C . ARG A 1 104 ? -52.623 -5.802 107.510 1.00 90.06 104 ARG A C 1
ATOM 794 O O . ARG A 1 104 ? -52.733 -5.017 108.448 1.00 90.06 104 ARG A O 1
ATOM 801 N N . LEU A 1 105 ? -52.686 -5.386 106.248 1.00 91.69 105 LEU A N 1
ATOM 802 C CA . LEU A 1 105 ? -52.920 -3.989 105.863 1.00 91.69 105 LEU A CA 1
ATOM 803 C C . LEU A 1 105 ? -54.070 -3.886 104.853 1.00 91.69 105 LEU A C 1
ATOM 805 O O . LEU A 1 105 ? -54.271 -4.765 104.019 1.00 91.69 105 LEU A O 1
ATOM 809 N N . THR A 1 106 ? -54.852 -2.813 104.925 1.00 90.25 106 THR A N 1
ATOM 810 C CA . THR A 1 106 ? -55.860 -2.434 103.931 1.00 90.25 106 THR A CA 1
ATOM 811 C C . THR A 1 106 ? -55.776 -0.930 103.680 1.00 90.25 106 THR A C 1
ATOM 813 O O . THR A 1 106 ? -56.328 -0.130 104.436 1.00 90.25 106 THR A O 1
ATOM 816 N N . LEU A 1 107 ? -55.038 -0.546 102.639 1.00 91.06 107 LEU A N 1
ATOM 817 C CA . LEU A 1 107 ? -54.683 0.838 102.325 1.00 91.06 107 LEU A CA 1
ATOM 818 C C . LEU A 1 107 ? -55.644 1.422 101.276 1.00 91.06 107 LEU A C 1
ATOM 820 O O . LEU A 1 107 ? -55.691 0.946 100.140 1.00 91.06 107 LEU A O 1
ATOM 824 N N . ASN A 1 108 ? -56.415 2.444 101.661 1.00 88.62 108 ASN A N 1
ATOM 825 C CA . ASN A 1 108 ? -57.360 3.154 100.784 1.00 88.62 108 ASN A CA 1
ATOM 826 C C . ASN A 1 108 ? -57.161 4.688 100.808 1.00 88.62 108 ASN A C 1
ATOM 828 O O . ASN A 1 108 ? -57.936 5.422 100.196 1.00 88.62 108 ASN A O 1
ATOM 832 N N . ASN A 1 109 ? -56.164 5.184 101.550 1.00 88.06 109 ASN A N 1
ATOM 833 C CA . ASN A 1 109 ? -55.793 6.598 101.682 1.00 88.06 109 ASN A CA 1
ATOM 834 C C . ASN A 1 109 ? -54.291 6.692 102.050 1.00 88.06 109 ASN A C 1
ATOM 836 O O . ASN A 1 109 ? -53.559 5.732 101.826 1.00 88.06 109 ASN A O 1
ATOM 840 N N . GLN A 1 110 ? -53.801 7.829 102.541 1.00 90.81 110 GLN A N 1
ATOM 841 C CA . GLN A 1 110 ? -52.382 8.054 102.822 1.00 90.81 110 GLN A CA 1
ATOM 842 C C . GLN A 1 110 ? -51.856 7.298 104.060 1.00 90.81 110 GLN A C 1
ATOM 844 O O . GLN A 1 110 ? -52.543 7.179 105.072 1.00 90.81 110 GLN A O 1
ATOM 849 N N . LEU A 1 111 ? -50.610 6.835 103.969 1.00 90.94 111 LEU A N 1
ATOM 850 C CA . LEU A 1 111 ? -49.776 6.321 105.048 1.00 90.94 111 LEU A CA 1
ATOM 851 C C . LEU A 1 111 ? -48.360 6.900 104.884 1.00 90.94 111 LEU A C 1
ATOM 853 O O . LEU A 1 111 ? -47.628 6.495 103.978 1.00 90.94 111 LEU A O 1
ATOM 857 N N . THR A 1 112 ? -47.987 7.854 105.735 1.00 90.56 112 THR A N 1
ATOM 858 C CA . THR A 1 112 ? -46.629 8.414 105.818 1.00 90.56 112 THR A CA 1
ATOM 859 C C . THR A 1 112 ? -45.847 7.670 106.893 1.00 90.56 112 THR A C 1
ATOM 861 O O . THR A 1 112 ? -46.393 7.357 107.944 1.00 90.56 112 THR A O 1
ATOM 864 N N . LEU A 1 113 ? -44.580 7.361 106.633 1.00 88.94 113 LEU A N 1
ATOM 865 C CA . LEU A 1 113 ? -43.743 6.502 107.471 1.00 88.94 113 LEU A CA 1
ATOM 866 C C . LEU A 1 113 ? -42.299 7.019 107.457 1.00 88.94 113 LEU A C 1
ATOM 868 O O . LEU A 1 113 ? -41.716 7.110 106.375 1.00 88.94 113 LEU A O 1
ATOM 872 N N . GLY A 1 114 ? -41.683 7.289 108.607 1.00 82.25 114 GLY A N 1
ATOM 873 C CA . GLY A 1 114 ? -40.250 7.606 108.682 1.00 82.25 114 GLY A CA 1
ATOM 874 C C . GLY A 1 114 ? -39.344 6.365 108.668 1.00 82.25 114 GLY A C 1
ATOM 875 O O . GLY A 1 114 ? -38.275 6.387 108.063 1.00 82.25 114 GLY A O 1
ATOM 876 N N . GLY A 1 115 ? -39.786 5.251 109.258 1.00 83.00 115 GLY A N 1
ATOM 877 C CA . GLY A 1 115 ? -39.050 3.982 109.320 1.00 83.00 115 GLY A CA 1
ATOM 878 C C . GLY A 1 115 ? -39.463 2.946 108.267 1.00 83.00 115 GLY A C 1
ATOM 879 O O . GLY A 1 115 ? -40.046 3.262 107.231 1.00 83.00 115 GLY A O 1
ATOM 880 N N . SER A 1 116 ? -39.146 1.673 108.500 1.00 86.88 116 SER A N 1
ATOM 881 C CA . SER A 1 116 ? -39.525 0.561 107.608 1.00 86.88 116 SE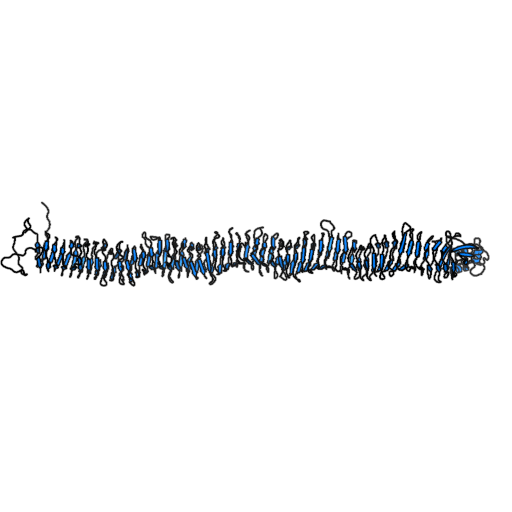R A CA 1
ATOM 882 C C . SER A 1 116 ? -41.006 0.179 107.752 1.00 86.88 116 SER A C 1
ATOM 884 O O . SER A 1 116 ? -41.584 0.386 108.810 1.00 86.88 116 SER A O 1
ATOM 886 N N . LEU A 1 117 ? -41.623 -0.404 106.719 1.00 92.00 117 LEU A N 1
ATOM 887 C CA . LEU A 1 117 ? -42.928 -1.079 106.827 1.00 92.00 117 LEU A CA 1
ATOM 888 C C . LEU A 1 117 ? -42.739 -2.587 106.608 1.00 92.00 117 LEU A C 1
ATOM 890 O O . LEU A 1 117 ? -42.029 -2.983 105.691 1.00 92.00 117 LEU A O 1
ATOM 894 N N . THR A 1 118 ? -43.380 -3.435 107.409 1.00 92.06 118 THR A N 1
ATOM 895 C CA . THR A 1 118 ? -43.349 -4.899 107.269 1.00 92.06 118 THR A CA 1
ATOM 896 C C . THR A 1 118 ? -44.743 -5.485 107.473 1.00 92.06 118 THR A C 1
ATOM 898 O O . THR A 1 118 ? -45.182 -5.647 108.606 1.00 92.06 118 THR A O 1
ATOM 901 N N . VAL A 1 119 ? -45.440 -5.847 106.395 1.00 93.25 119 VAL A N 1
ATOM 902 C CA . VAL A 1 119 ? -46.693 -6.613 106.486 1.00 93.25 119 VAL A CA 1
ATOM 903 C C . VAL A 1 119 ? -46.359 -8.105 106.404 1.00 93.25 119 VAL A C 1
ATOM 905 O O . VAL A 1 119 ? -45.809 -8.562 105.399 1.00 93.25 119 VAL A O 1
ATOM 908 N N . THR A 1 120 ? -46.632 -8.863 107.468 1.00 89.69 120 THR A N 1
ATOM 909 C CA . THR A 1 120 ? -46.325 -10.301 107.561 1.00 89.69 120 THR A CA 1
ATOM 910 C C . THR A 1 120 ? -47.356 -11.165 106.833 1.00 89.69 120 THR A C 1
ATOM 912 O O . THR A 1 120 ? -46.966 -12.159 106.227 1.00 89.69 120 THR A O 1
ATOM 915 N N . GLY A 1 121 ? -48.631 -10.762 106.842 1.00 88.06 121 GLY A N 1
ATOM 916 C CA . GLY A 1 121 ? -49.734 -11.378 106.100 1.00 88.06 121 GLY A CA 1
ATOM 917 C C . GLY A 1 121 ? -50.220 -10.543 104.903 1.00 88.06 121 GLY A C 1
ATOM 918 O O . GLY A 1 121 ? -49.442 -9.919 104.177 1.00 88.06 121 GLY A O 1
ATOM 919 N N . GLN A 1 122 ? -51.538 -10.538 104.683 1.00 90.44 122 GLN A N 1
ATOM 920 C CA . GLN A 1 122 ? -52.175 -9.946 103.501 1.00 90.44 122 GLN A CA 1
ATOM 921 C C . GLN A 1 122 ? -52.146 -8.401 103.519 1.00 90.44 122 GLN A C 1
ATOM 923 O O . GLN A 1 122 ? -52.635 -7.751 104.440 1.00 90.44 122 GLN A O 1
ATOM 928 N N . TRP A 1 123 ? -51.654 -7.782 102.450 1.00 94.31 123 TRP A N 1
ATOM 929 C CA . TRP A 1 123 ? -51.763 -6.343 102.203 1.00 94.31 123 TRP A CA 1
ATOM 930 C C . TRP A 1 123 ? -52.763 -6.111 101.068 1.00 94.31 123 TRP A C 1
ATOM 932 O O . TRP A 1 123 ? -52.464 -6.319 99.899 1.00 94.31 123 TRP A O 1
ATOM 942 N N . ASP A 1 124 ? -53.966 -5.660 101.402 1.00 92.25 124 ASP A N 1
ATOM 943 C CA . ASP A 1 124 ? -54.958 -5.168 100.446 1.00 92.25 124 ASP A CA 1
ATOM 944 C C . ASP A 1 124 ? -54.690 -3.677 100.141 1.00 92.25 124 ASP A C 1
ATOM 946 O O . ASP A 1 124 ? -54.538 -2.872 101.057 1.00 92.25 124 ASP A O 1
ATOM 950 N N . TRP A 1 125 ? -54.627 -3.267 98.874 1.00 92.19 125 TRP A N 1
ATOM 951 C CA . TRP A 1 125 ? -54.379 -1.874 98.475 1.00 92.19 125 TRP A CA 1
ATOM 952 C C . TRP A 1 125 ? -55.389 -1.439 97.410 1.00 92.19 125 TRP A C 1
ATOM 954 O O . TRP A 1 125 ? -55.363 -1.908 96.272 1.00 92.19 125 TRP A O 1
ATOM 964 N N . GLN A 1 126 ? -56.296 -0.540 97.791 1.00 88.62 126 GLN A N 1
ATOM 965 C CA . GLN A 1 126 ? -57.399 -0.072 96.944 1.00 88.62 126 GLN A CA 1
ATOM 966 C C . GLN A 1 126 ? -57.153 1.343 96.397 1.00 88.62 126 GLN A C 1
ATOM 968 O O . GLN A 1 126 ? -57.678 1.702 95.343 1.00 88.62 126 GLN A O 1
ATOM 973 N N . GLY A 1 127 ? -56.319 2.129 97.085 1.00 86.81 127 GLY A N 1
ATOM 974 C CA . GLY A 1 127 ? -55.824 3.435 96.650 1.00 86.81 127 GLY A CA 1
ATOM 975 C C . GLY A 1 127 ? -55.062 4.163 97.761 1.00 86.81 127 GLY A C 1
ATOM 976 O O . GLY A 1 127 ? -54.877 3.621 98.849 1.00 86.81 127 GLY A O 1
ATOM 977 N N . GLY A 1 128 ? -54.640 5.397 97.499 1.00 87.38 128 GLY A N 1
ATOM 978 C CA . GLY A 1 128 ? -53.942 6.251 98.462 1.00 87.38 128 GLY A CA 1
ATOM 979 C C . GLY A 1 128 ? -52.422 6.280 98.291 1.00 87.38 128 GLY A C 1
ATOM 980 O O . GLY A 1 128 ? -51.877 5.671 97.370 1.00 87.38 128 GLY A O 1
ATOM 981 N N . HIS A 1 129 ? -51.754 7.034 99.167 1.00 91.81 129 HIS A N 1
ATOM 982 C CA . HIS A 1 129 ? -50.330 7.371 99.077 1.00 91.81 129 HIS A CA 1
ATOM 983 C C . HIS A 1 129 ? -49.512 6.661 100.160 1.00 91.81 129 HIS A C 1
ATOM 985 O O . HIS A 1 129 ? -49.783 6.849 101.337 1.00 91.81 129 HIS A O 1
ATOM 991 N N . LEU A 1 130 ? -48.476 5.917 99.789 1.00 92.38 130 LEU A N 1
ATOM 992 C CA . LEU A 1 130 ? -47.472 5.386 100.707 1.00 92.38 130 LEU A CA 1
ATOM 993 C C . LEU A 1 130 ? -46.218 6.268 100.631 1.00 92.38 130 LEU A C 1
ATOM 995 O O . LEU A 1 130 ? -45.530 6.269 99.613 1.00 92.38 130 LEU A O 1
ATOM 999 N N . ILE A 1 131 ? -45.931 7.025 101.687 1.00 91.62 131 ILE A N 1
ATOM 1000 C CA . ILE A 1 131 ? -44.879 8.053 101.709 1.00 91.62 131 ILE A CA 1
ATOM 1001 C C . ILE A 1 131 ? -43.793 7.653 102.716 1.00 91.62 131 ILE A C 1
ATOM 1003 O O . ILE A 1 131 ? -44.097 7.152 103.798 1.00 91.62 131 ILE A O 1
ATOM 1007 N N . GLY A 1 132 ? -42.521 7.873 102.392 1.00 88.62 132 GLY A N 1
ATOM 1008 C CA . GLY A 1 132 ? -41.429 7.789 103.365 1.00 88.62 132 GLY A CA 1
ATOM 1009 C C . GLY A 1 132 ? -40.147 8.459 102.883 1.00 88.62 132 GLY A C 1
ATOM 1010 O O . GLY A 1 132 ? -40.121 8.934 101.756 1.00 88.62 132 GLY A O 1
ATOM 1011 N N . PRO A 1 133 ? -39.091 8.521 103.711 1.00 86.88 133 PRO A N 1
ATOM 1012 C CA . PRO A 1 133 ? -37.819 9.114 103.312 1.00 86.88 133 PRO A CA 1
ATOM 1013 C C . PRO A 1 133 ? -37.098 8.252 102.269 1.00 86.88 133 PRO A C 1
ATOM 1015 O O . PRO A 1 133 ? -37.290 7.030 102.213 1.00 86.88 133 PRO A O 1
ATOM 1018 N N . GLU A 1 134 ? -36.243 8.894 101.470 1.00 84.56 134 GLU A N 1
ATOM 1019 C CA . GLU A 1 134 ? -35.516 8.250 100.375 1.00 84.56 134 GLU A CA 1
ATOM 1020 C C . GLU A 1 134 ? -34.721 7.024 100.857 1.00 84.56 134 GLU A C 1
ATOM 1022 O O . GLU A 1 134 ? -33.980 7.075 101.840 1.00 84.56 134 GLU A O 1
ATOM 1027 N N . GLY A 1 135 ? -34.897 5.896 100.164 1.00 80.38 135 GLY A N 1
ATOM 1028 C CA . GLY A 1 135 ? -34.220 4.634 100.480 1.00 80.38 135 GLY A CA 1
ATOM 1029 C C . GLY A 1 135 ? -34.896 3.779 101.560 1.00 80.38 135 GLY A C 1
ATOM 1030 O O . GLY A 1 135 ? -34.440 2.664 101.810 1.00 80.38 135 GLY A O 1
ATOM 1031 N N . SER A 1 136 ? -35.997 4.239 102.165 1.00 87.62 136 SER A N 1
ATOM 1032 C CA . SER A 1 136 ? -36.810 3.414 103.072 1.00 87.62 136 SER A CA 1
ATOM 1033 C C . SER A 1 136 ? -37.483 2.233 102.348 1.00 87.62 136 SER A C 1
ATOM 1035 O O . SER A 1 136 ? -37.810 2.310 101.162 1.00 87.62 136 SER A O 1
ATOM 1037 N N . GLU A 1 137 ? -37.719 1.124 103.061 1.00 92.00 137 GLU A N 1
ATOM 1038 C CA . GLU A 1 137 ? -38.315 -0.106 102.507 1.00 92.00 137 GLU A CA 1
ATOM 1039 C C . GLU A 1 137 ? -39.694 -0.431 103.123 1.00 92.00 137 GLU A C 1
ATOM 1041 O O . GLU A 1 137 ? -39.990 -0.089 104.271 1.00 92.00 137 GLU A O 1
ATOM 1046 N N . ALA A 1 138 ? -40.556 -1.088 102.343 1.00 92.56 138 ALA A N 1
ATOM 1047 C CA . ALA A 1 138 ? -41.870 -1.597 102.732 1.00 92.56 138 ALA A CA 1
ATOM 1048 C C . ALA A 1 138 ? -42.057 -3.042 102.248 1.00 92.56 138 ALA A C 1
ATOM 1050 O O . ALA A 1 138 ? -42.337 -3.273 101.074 1.00 92.56 138 ALA A O 1
ATOM 1051 N N . PHE A 1 139 ? -41.911 -4.020 103.136 1.00 94.94 139 PHE A N 1
ATOM 1052 C CA . PHE A 1 139 ? -42.028 -5.441 102.820 1.00 94.94 139 PHE A CA 1
ATOM 1053 C C . PHE A 1 139 ? -43.486 -5.919 102.858 1.00 94.94 139 PHE A C 1
ATOM 1055 O O . PHE A 1 139 ? -44.190 -5.700 103.843 1.00 94.94 139 PHE A O 1
ATOM 1062 N N . ALA A 1 140 ? -43.908 -6.641 101.822 1.00 94.69 140 ALA A N 1
ATOM 1063 C CA . ALA A 1 140 ? -45.117 -7.463 101.811 1.00 94.69 140 ALA A CA 1
ATOM 1064 C C . ALA A 1 140 ? -44.693 -8.940 101.792 1.00 94.69 140 ALA A C 1
ATOM 1066 O O . ALA A 1 140 ? -44.284 -9.441 100.743 1.00 94.69 140 ALA A O 1
ATOM 1067 N N . ASN A 1 141 ? -44.712 -9.614 102.946 1.00 93.25 141 ASN A N 1
ATOM 1068 C CA . ASN A 1 141 ? -44.107 -10.944 103.102 1.00 93.25 141 ASN A CA 1
ATOM 1069 C C . ASN A 1 141 ? -44.995 -12.105 102.612 1.00 93.25 141 ASN A C 1
ATOM 1071 O O . ASN A 1 141 ? -44.445 -13.103 102.160 1.00 93.25 141 ASN A O 1
ATOM 1075 N N . ASP A 1 142 ? -46.326 -11.977 102.667 1.00 91.94 142 ASP A N 1
ATOM 1076 C CA . ASP A 1 142 ? -47.283 -13.000 102.203 1.00 91.94 142 ASP A CA 1
ATOM 1077 C C . ASP A 1 142 ? -47.962 -12.605 100.880 1.00 91.94 142 ASP A C 1
ATOM 1079 O O . ASP A 1 142 ? -47.531 -13.043 99.813 1.00 91.94 142 ASP A O 1
ATOM 1083 N N . ARG A 1 143 ? -49.008 -11.763 100.903 1.00 91.69 143 ARG A N 1
ATOM 1084 C CA . ARG A 1 143 ? -49.773 -11.451 99.685 1.00 91.69 143 ARG A CA 1
ATOM 1085 C C . ARG A 1 143 ? -50.151 -9.981 99.555 1.00 91.69 143 ARG A C 1
ATOM 1087 O O . ARG A 1 143 ? -50.957 -9.474 100.330 1.00 91.69 143 ARG A O 1
ATOM 1094 N N . LEU A 1 144 ? -49.670 -9.327 98.497 1.00 94.12 144 LEU A N 1
ATOM 1095 C CA . LEU A 1 144 ? -50.082 -7.976 98.105 1.00 94.12 144 LEU A CA 1
ATOM 1096 C C . LEU A 1 144 ? -51.233 -8.047 97.085 1.00 94.12 144 LEU A C 1
ATOM 1098 O O . LEU A 1 144 ? -51.095 -8.596 95.996 1.00 94.12 144 LEU A O 1
ATOM 1102 N N . ARG A 1 145 ? -52.394 -7.483 97.406 1.00 91.56 145 ARG A N 1
ATOM 1103 C CA . ARG A 1 145 ? -53.582 -7.471 96.546 1.00 91.56 145 ARG A CA 1
ATOM 1104 C C . ARG A 1 145 ? -53.963 -6.047 96.186 1.00 91.56 145 ARG A C 1
ATOM 1106 O O . ARG A 1 145 ? -54.535 -5.334 97.002 1.00 91.56 145 ARG A O 1
ATOM 1113 N N . MET A 1 146 ? -53.709 -5.662 94.944 1.00 90.44 146 MET A N 1
ATOM 1114 C CA . MET A 1 146 ? -54.098 -4.367 94.397 1.00 90.44 146 MET A CA 1
ATOM 1115 C C . MET A 1 146 ? -55.449 -4.513 93.680 1.00 90.44 146 MET A C 1
ATOM 1117 O O . MET A 1 146 ? -55.536 -5.183 92.647 1.00 90.44 146 MET A O 1
ATOM 1121 N N . PHE A 1 147 ? -56.515 -3.979 94.287 1.00 85.69 147 PHE A N 1
ATOM 1122 C CA . PHE A 1 147 ? -57.881 -4.026 93.744 1.00 85.69 147 PHE A CA 1
ATOM 1123 C C . PHE A 1 147 ? -58.711 -2.801 94.165 1.00 85.69 147 PHE A C 1
ATOM 1125 O O . PHE A 1 147 ? -58.895 -2.533 95.347 1.00 85.69 147 PHE A O 1
ATOM 1132 N N . GLY A 1 148 ? -59.270 -2.087 93.192 1.00 80.00 148 GLY A N 1
ATOM 1133 C CA . GLY A 1 148 ? -60.066 -0.871 93.380 1.00 80.00 148 GLY A CA 1
ATOM 1134 C C . GLY A 1 148 ? -59.572 0.260 92.477 1.00 80.00 148 GLY A C 1
ATOM 1135 O O . GLY A 1 148 ? -58.383 0.367 92.194 1.00 80.00 148 GLY A O 1
ATOM 1136 N N . THR A 1 149 ? -60.476 1.120 92.006 1.00 79.44 149 THR A N 1
ATOM 1137 C CA . THR A 1 149 ? -60.164 2.168 91.011 1.00 79.44 149 THR A CA 1
ATOM 1138 C C . THR A 1 149 ? -59.360 3.351 91.568 1.00 79.44 149 THR A C 1
ATOM 1140 O O . THR A 1 149 ? -59.175 4.344 90.867 1.00 79.44 149 THR A O 1
ATOM 1143 N N . GLY A 1 150 ? -58.902 3.290 92.821 1.00 83.31 150 GLY A N 1
ATOM 1144 C CA . GLY A 1 150 ? -58.066 4.321 93.424 1.00 83.31 150 GLY A CA 1
ATOM 1145 C C . GLY A 1 150 ? -56.633 4.277 92.896 1.00 83.31 150 GLY A C 1
ATOM 1146 O O . GLY A 1 150 ? -56.078 3.204 92.640 1.00 83.31 150 GLY A O 1
ATOM 1147 N N . HIS A 1 151 ? -56.026 5.456 92.753 1.00 87.12 151 HIS A N 1
ATOM 1148 C CA . HIS A 1 151 ? -54.608 5.591 92.417 1.00 87.12 151 HIS A CA 1
ATOM 1149 C C . HIS A 1 151 ? -53.759 5.081 93.585 1.00 87.12 151 HIS A C 1
ATOM 1151 O O . HIS A 1 151 ? -54.049 5.401 94.739 1.00 87.12 151 HIS A O 1
ATOM 1157 N N . LYS A 1 152 ? -52.722 4.301 93.284 1.00 90.88 152 LYS A N 1
ATOM 1158 C CA . LYS A 1 152 ? -51.833 3.662 94.263 1.00 90.88 152 LYS A CA 1
ATOM 1159 C C . LYS A 1 152 ? -50.476 4.348 94.163 1.00 90.88 152 LYS A C 1
ATOM 1161 O O . LYS A 1 152 ? -49.699 4.064 93.255 1.00 90.88 152 LYS A O 1
ATOM 1166 N N . VAL A 1 153 ? -50.253 5.342 95.016 1.00 91.56 153 VAL A N 1
ATOM 1167 C CA . VAL A 1 153 ? -49.107 6.251 94.914 1.00 91.56 153 VAL A CA 1
ATOM 1168 C C . VAL A 1 153 ? -48.020 5.822 95.894 1.00 91.56 153 VAL A C 1
ATOM 1170 O O . VAL A 1 153 ? -48.317 5.525 97.046 1.00 91.56 153 VAL A O 1
ATOM 1173 N N . ILE A 1 154 ? -46.768 5.809 95.452 1.00 92.12 154 ILE A N 1
ATOM 1174 C CA . ILE A 1 154 ? -45.571 5.645 96.284 1.00 92.12 154 ILE A CA 1
ATOM 1175 C C . ILE A 1 154 ? -44.788 6.954 96.203 1.00 92.12 154 ILE A C 1
ATOM 1177 O O . ILE A 1 154 ? -44.628 7.484 95.107 1.00 92.12 154 ILE A O 1
ATOM 1181 N N . THR A 1 155 ? -44.290 7.460 97.329 1.00 92.00 155 THR A N 1
ATOM 1182 C CA . THR A 1 155 ? -43.361 8.597 97.367 1.00 92.00 155 THR A CA 1
ATOM 1183 C C . THR A 1 155 ? -42.075 8.184 98.084 1.00 92.00 155 THR A C 1
ATOM 1185 O O . THR A 1 155 ? -42.146 7.698 99.213 1.00 92.00 155 THR A O 1
ATOM 1188 N N . ASP A 1 156 ? -40.936 8.334 97.400 1.00 90.38 156 ASP A N 1
ATOM 1189 C CA . ASP A 1 156 ? -39.540 8.142 97.854 1.00 90.38 156 ASP A CA 1
ATOM 1190 C C . ASP A 1 156 ? -39.156 6.792 98.525 1.00 90.38 156 ASP A C 1
ATOM 1192 O O . ASP A 1 156 ? -37.995 6.549 98.862 1.00 90.38 156 ASP A O 1
ATOM 1196 N N . ARG A 1 157 ? -40.090 5.841 98.625 1.00 89.75 157 ARG A N 1
ATOM 1197 C CA . ARG A 1 157 ? -39.944 4.535 99.297 1.00 89.75 157 ARG A CA 1
ATOM 1198 C C . ARG A 1 157 ? -39.859 3.357 98.315 1.00 89.75 157 ARG A C 1
ATOM 1200 O O . ARG A 1 157 ? -40.454 3.390 97.241 1.00 89.75 157 ARG A O 1
ATOM 1207 N N . LYS A 1 158 ? -39.185 2.261 98.687 1.00 92.19 158 LYS A N 1
ATOM 1208 C CA . LYS A 1 158 ? -39.230 0.983 97.948 1.00 92.19 158 LYS A CA 1
ATOM 1209 C C . LYS A 1 158 ? -40.243 0.001 98.544 1.00 92.19 158 LYS A C 1
ATOM 1211 O O . LYS A 1 158 ? -40.111 -0.381 99.702 1.00 92.19 158 LYS A O 1
ATOM 1216 N N . VAL A 1 159 ? -41.192 -0.493 97.748 1.00 93.56 159 VAL A N 1
ATOM 1217 C CA . VAL A 1 159 ? -42.088 -1.604 98.130 1.00 93.56 159 VAL A CA 1
ATOM 1218 C C . VAL A 1 159 ? -41.499 -2.939 97.666 1.00 93.56 159 VAL A C 1
ATOM 1220 O O . VAL A 1 159 ? -41.301 -3.143 96.474 1.00 93.56 159 VAL A O 1
ATOM 1223 N N . VAL A 1 160 ? -41.231 -3.860 98.592 1.00 94.56 160 VAL A N 1
ATOM 1224 C CA . VAL A 1 160 ? -40.604 -5.167 98.341 1.00 94.56 160 VAL A CA 1
ATOM 1225 C C . VAL A 1 160 ? -41.639 -6.285 98.511 1.00 94.56 160 VAL A C 1
ATOM 1227 O O . VAL A 1 160 ? -42.046 -6.612 99.626 1.00 94.56 160 VAL A O 1
ATOM 1230 N N . CYS A 1 161 ? -42.059 -6.898 97.406 1.00 94.06 161 CYS A N 1
ATOM 1231 C CA . CYS A 1 161 ? -43.010 -8.009 97.388 1.00 94.06 161 CYS A CA 1
ATOM 1232 C C . CYS A 1 161 ? -42.258 -9.331 97.602 1.00 94.06 161 CYS A C 1
ATOM 1234 O O . CYS A 1 161 ? -41.701 -9.896 96.661 1.00 94.06 161 CYS A O 1
ATOM 1236 N N . ARG A 1 162 ? -42.223 -9.802 98.852 1.00 93.75 162 ARG A N 1
ATOM 1237 C CA . ARG A 1 162 ? -41.602 -11.066 99.293 1.00 93.75 162 ARG A CA 1
ATOM 1238 C C . ARG A 1 162 ? -42.512 -12.287 99.163 1.00 93.75 162 ARG A C 1
ATOM 1240 O O . ARG A 1 162 ? -42.032 -13.405 99.300 1.00 93.75 162 ARG A O 1
ATOM 1247 N N . GLY A 1 163 ? -43.783 -12.066 98.851 1.00 88.19 163 GLY A N 1
ATOM 1248 C CA . GLY A 1 163 ? -44.714 -13.087 98.390 1.00 88.19 163 GLY A CA 1
ATOM 1249 C C . GLY A 1 163 ? -45.566 -12.571 97.225 1.00 88.19 163 GLY A C 1
ATOM 1250 O O . GLY A 1 163 ? -45.148 -11.673 96.490 1.00 88.19 163 GLY A O 1
ATOM 1251 N N . ALA A 1 164 ? -46.744 -13.155 97.012 1.00 91.06 164 ALA A N 1
ATOM 1252 C CA . ALA A 1 164 ? -47.499 -12.972 95.774 1.00 91.06 164 ALA A CA 1
ATOM 1253 C C . ALA A 1 164 ? -48.203 -11.604 95.683 1.00 91.06 164 ALA A C 1
ATOM 1255 O O . ALA A 1 164 ? -49.151 -11.318 96.416 1.00 91.06 164 ALA A O 1
ATOM 1256 N N . ALA A 1 165 ? -47.794 -10.776 94.725 1.00 92.38 165 ALA A N 1
ATOM 1257 C CA . ALA A 1 165 ? -48.500 -9.572 94.313 1.00 92.38 165 ALA A CA 1
ATOM 1258 C C . ALA A 1 165 ? -49.506 -9.873 93.183 1.00 92.38 165 ALA A C 1
ATOM 1260 O O . ALA A 1 165 ? -49.170 -10.528 92.200 1.00 92.38 165 ALA A O 1
ATOM 1261 N N . THR A 1 166 ? -50.744 -9.383 93.298 1.00 90.12 166 THR A N 1
ATOM 1262 C CA . THR A 1 166 ? -51.783 -9.510 92.256 1.00 90.12 166 THR A CA 1
ATOM 1263 C C . THR A 1 166 ? -52.537 -8.192 92.066 1.00 90.12 166 THR A C 1
ATOM 1265 O O . THR A 1 166 ? -53.133 -7.707 93.032 1.00 90.12 166 THR A O 1
ATOM 1268 N N . TRP A 1 167 ? -52.545 -7.640 90.848 1.00 88.06 167 TRP A N 1
ATOM 1269 C CA . TRP A 1 167 ? -53.195 -6.374 90.476 1.00 88.06 167 TRP A CA 1
ATOM 1270 C C . TRP A 1 167 ? -54.352 -6.598 89.490 1.00 88.06 167 TRP A C 1
ATOM 1272 O O . TRP A 1 167 ? -54.150 -6.935 88.324 1.00 88.06 167 TRP A O 1
ATOM 1282 N N . ALA A 1 168 ? -55.583 -6.396 89.960 1.00 81.06 168 ALA A N 1
ATOM 1283 C CA . ALA A 1 168 ? -56.806 -6.802 89.258 1.00 81.06 168 ALA A CA 1
ATOM 1284 C C . ALA A 1 168 ? -57.749 -5.630 88.908 1.00 81.06 168 ALA A C 1
ATOM 1286 O O . ALA A 1 168 ? -58.930 -5.845 88.648 1.00 81.06 168 ALA A O 1
ATOM 1287 N N . ASP A 1 169 ? -57.259 -4.387 88.933 1.00 81.19 169 ASP A N 1
ATOM 1288 C CA . ASP A 1 169 ? -58.069 -3.179 88.732 1.00 81.19 169 ASP A CA 1
ATOM 1289 C C . ASP A 1 169 ? -57.495 -2.235 87.670 1.00 81.19 169 ASP A C 1
ATOM 1291 O O . ASP A 1 169 ? -56.333 -2.329 87.300 1.00 81.19 169 ASP A O 1
ATOM 1295 N N . SER A 1 170 ? -58.318 -1.300 87.192 1.00 75.12 170 SER A N 1
ATOM 1296 C CA . SER A 1 170 ? -57.901 -0.268 86.236 1.00 75.12 170 SER A CA 1
ATOM 1297 C C . SER A 1 170 ? -57.247 0.965 86.887 1.00 75.12 170 SER A C 1
ATOM 1299 O O . SER A 1 170 ? -56.938 1.927 86.185 1.00 75.12 170 SER A O 1
ATOM 1301 N N . GLY A 1 171 ? -57.070 0.988 88.212 1.00 79.94 171 GLY A N 1
ATOM 1302 C CA . GLY A 1 171 ? -56.526 2.110 88.977 1.00 79.94 171 GLY A CA 1
ATOM 1303 C C . GLY A 1 171 ? -54.997 2.117 88.979 1.00 79.94 171 GLY A C 1
ATOM 1304 O O . GLY A 1 171 ? -54.369 1.220 89.543 1.00 79.94 171 GLY A O 1
ATOM 1305 N N . ARG A 1 172 ? -54.412 3.159 88.376 1.00 86.50 172 ARG A N 1
ATOM 1306 C CA . ARG A 1 172 ? -52.968 3.275 88.118 1.00 86.50 172 ARG A CA 1
ATOM 1307 C C . ARG A 1 172 ? -52.087 3.197 89.369 1.00 86.50 172 ARG A C 1
ATOM 1309 O O . ARG A 1 172 ? -52.487 3.620 90.460 1.00 86.50 172 ARG A O 1
ATOM 1316 N N . ILE A 1 173 ? -50.846 2.765 89.163 1.00 89.38 173 ILE A N 1
ATOM 1317 C CA . ILE A 1 173 ? -49.758 2.862 90.143 1.00 89.38 173 ILE A CA 1
ATOM 1318 C C . ILE A 1 173 ? -48.885 4.068 89.766 1.00 89.38 173 ILE A C 1
ATOM 1320 O O . ILE A 1 173 ? -48.535 4.233 88.600 1.00 89.38 173 ILE A O 1
ATOM 1324 N N . GLN A 1 174 ? -48.535 4.919 90.731 1.00 89.62 174 GLN A N 1
ATOM 1325 C CA . GLN A 1 174 ? -47.746 6.133 90.492 1.00 89.62 174 GLN A CA 1
ATOM 1326 C C . GLN A 1 174 ? -46.534 6.189 91.430 1.00 89.62 174 GLN A C 1
ATOM 1328 O O . GLN A 1 174 ? -46.701 6.125 92.645 1.00 89.62 174 GLN A O 1
ATOM 1333 N N . LEU A 1 175 ? -45.326 6.329 90.881 1.00 89.94 175 LEU A N 1
ATOM 1334 C CA . LEU A 1 175 ? -44.075 6.466 91.633 1.00 89.94 175 LEU A CA 1
ATOM 1335 C C . LEU A 1 175 ? -43.617 7.932 91.632 1.00 89.94 175 LEU A C 1
ATOM 1337 O O . LEU A 1 175 ? -43.315 8.493 90.584 1.00 89.94 175 LEU A O 1
ATOM 1341 N N . ASN A 1 176 ? -43.530 8.554 92.799 1.00 88.88 176 ASN A N 1
ATOM 1342 C CA . ASN A 1 176 ? -42.960 9.883 93.003 1.00 88.88 176 ASN A CA 1
ATOM 1343 C C . ASN A 1 176 ? -41.631 9.703 93.756 1.00 88.88 176 ASN A C 1
ATOM 1345 O O . ASN A 1 176 ? -41.578 9.894 94.966 1.00 88.88 176 ASN A O 1
ATOM 1349 N N . GLY A 1 177 ? -40.594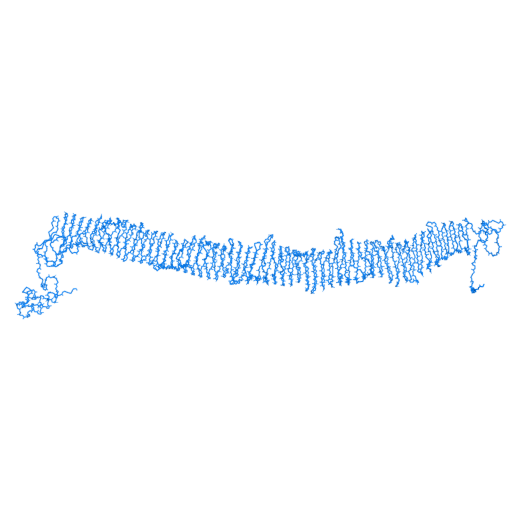 9.223 93.069 1.00 80.69 177 GLY A N 1
ATOM 1350 C CA . GLY A 1 177 ? -39.422 8.640 93.725 1.00 80.69 177 GLY A CA 1
ATOM 1351 C C . GLY A 1 177 ? -39.650 7.184 94.145 1.00 80.69 177 GLY A C 1
ATOM 1352 O O . GLY A 1 177 ? -40.738 6.620 93.989 1.00 80.69 177 GLY A O 1
ATOM 1353 N N . GLY A 1 178 ? -38.605 6.555 94.684 1.00 83.19 178 GLY A N 1
ATOM 1354 C CA . GLY A 1 178 ? -38.683 5.191 95.207 1.00 83.19 178 GLY A CA 1
ATOM 1355 C C . GLY A 1 178 ? -38.735 4.081 94.145 1.00 83.19 178 GLY A C 1
ATOM 1356 O O . GLY A 1 178 ? -38.232 4.221 93.024 1.00 83.19 178 GLY A O 1
ATOM 1357 N N . ALA A 1 179 ? -39.278 2.921 94.527 1.00 90.38 179 ALA A N 1
ATOM 1358 C CA . ALA A 1 179 ? -39.215 1.702 93.717 1.00 90.38 179 ALA A CA 1
ATOM 1359 C C . ALA A 1 179 ? -40.292 0.650 94.053 1.00 90.38 179 ALA A C 1
ATOM 1361 O O . ALA A 1 179 ? -40.883 0.655 95.131 1.00 90.38 179 ALA A O 1
ATOM 1362 N N . ILE A 1 180 ? -40.471 -0.325 93.160 1.00 92.31 180 ILE A N 1
ATOM 1363 C CA . ILE A 1 180 ? -41.129 -1.611 93.455 1.00 92.31 180 ILE A CA 1
ATOM 1364 C C . ILE A 1 180 ? -40.128 -2.737 93.179 1.00 92.31 180 ILE A C 1
ATOM 1366 O O . ILE A 1 180 ? -39.451 -2.708 92.158 1.00 92.31 180 ILE A O 1
ATOM 1370 N N . GLU A 1 181 ? -40.027 -3.726 94.066 1.00 94.00 181 GLU A N 1
ATOM 1371 C CA . GLU A 1 181 ? -39.168 -4.905 93.920 1.00 94.00 181 GLU A CA 1
ATOM 1372 C C . GLU A 1 181 ? -39.983 -6.194 94.103 1.00 94.00 181 GLU A C 1
ATOM 1374 O O . GLU A 1 181 ? -40.393 -6.524 95.214 1.00 94.00 181 GLU A O 1
ATOM 1379 N N . ASN A 1 182 ? -40.212 -6.943 93.024 1.00 94.75 182 ASN A N 1
ATOM 1380 C CA . ASN A 1 182 ? -40.844 -8.263 93.065 1.00 94.75 182 ASN A CA 1
ATOM 1381 C C . ASN A 1 182 ? -39.803 -9.355 93.347 1.00 94.75 182 ASN A C 1
ATOM 1383 O O . ASN A 1 182 ? -38.882 -9.518 92.551 1.00 94.75 182 ASN A O 1
ATOM 1387 N N . GLN A 1 183 ? -39.959 -10.128 94.425 1.00 94.50 183 GLN A N 1
ATOM 1388 C CA . GLN A 1 183 ? -39.065 -11.242 94.776 1.00 94.50 183 GLN A CA 1
ATOM 1389 C C . GLN A 1 183 ? -39.687 -12.636 94.568 1.00 94.50 183 GLN A C 1
ATOM 1391 O O . GLN A 1 183 ? -38.950 -13.616 94.619 1.00 94.50 183 GLN A O 1
ATOM 1396 N N . VAL A 1 184 ? -41.001 -12.749 94.313 1.00 93.25 184 VAL A N 1
ATOM 1397 C CA . VAL A 1 184 ? -41.686 -14.048 94.130 1.00 93.25 184 VAL A CA 1
ATOM 1398 C C . VAL A 1 184 ? -42.577 -14.045 92.891 1.00 93.25 184 VAL A C 1
ATOM 1400 O O . VAL A 1 184 ? -42.219 -14.655 91.884 1.00 93.25 184 VAL A O 1
ATOM 1403 N N . SER A 1 185 ? -43.715 -13.352 92.926 1.00 93.12 185 SER A N 1
ATOM 1404 C CA . SER A 1 185 ? -44.621 -13.257 91.778 1.00 93.12 185 SER A CA 1
ATOM 1405 C C . SER A 1 185 ? -45.408 -11.950 91.791 1.00 93.12 185 SER A C 1
ATOM 1407 O O . SER A 1 185 ? -45.931 -11.569 92.835 1.00 93.12 185 SER A O 1
ATOM 1409 N N . PHE A 1 186 ? -45.566 -11.314 90.634 1.00 92.69 186 PHE A N 1
ATOM 1410 C CA . PHE A 1 186 ? -46.362 -10.109 90.428 1.00 92.69 186 PHE A CA 1
ATOM 1411 C C . PHE A 1 186 ? -47.240 -10.310 89.187 1.00 92.69 186 PHE A C 1
ATOM 1413 O O . PHE A 1 186 ? -46.764 -10.279 88.054 1.00 92.69 186 PHE A O 1
ATOM 1420 N N . THR A 1 187 ? -48.524 -10.571 89.409 1.00 90.19 187 THR A N 1
ATOM 1421 C CA . THR A 1 187 ? -49.508 -10.915 88.373 1.00 90.19 187 THR A CA 1
ATOM 1422 C C . THR A 1 187 ? -50.450 -9.744 88.116 1.00 90.19 187 THR A C 1
ATOM 1424 O O . THR A 1 187 ? -50.869 -9.080 89.067 1.00 90.19 187 THR A O 1
ATOM 1427 N N . PHE A 1 188 ? -50.806 -9.478 86.859 1.00 87.19 188 PHE A N 1
ATOM 1428 C CA . PHE A 1 188 ? -51.704 -8.377 86.504 1.00 87.19 188 PHE A CA 1
ATOM 1429 C C . PHE A 1 188 ? -52.761 -8.773 85.463 1.00 87.19 188 PHE A C 1
ATOM 1431 O O . PHE A 1 188 ? -52.470 -9.167 84.334 1.00 87.19 188 PHE A O 1
ATOM 1438 N N . ASP A 1 189 ? -54.022 -8.607 85.865 1.00 80.44 189 ASP A N 1
ATOM 1439 C CA . ASP A 1 189 ? -55.218 -9.113 85.176 1.00 80.44 189 ASP A CA 1
ATOM 1440 C C . ASP A 1 189 ? -56.056 -7.982 84.551 1.00 80.44 189 ASP A C 1
ATOM 1442 O O . ASP A 1 189 ? -57.272 -8.087 84.382 1.00 80.44 189 ASP A O 1
ATOM 1446 N N . ASN A 1 190 ? -55.420 -6.852 84.240 1.00 78.19 190 ASN A N 1
ATOM 1447 C CA . ASN A 1 190 ? -56.091 -5.605 83.881 1.00 78.19 190 ASN A CA 1
ATOM 1448 C C . ASN A 1 190 ? -55.421 -4.878 82.700 1.00 78.19 190 ASN A C 1
ATOM 1450 O O . ASN A 1 190 ? -54.295 -5.193 82.308 1.00 78.19 190 ASN A O 1
ATOM 1454 N N . ALA A 1 191 ? -56.121 -3.875 82.169 1.00 78.06 191 ALA A N 1
ATOM 1455 C CA . ALA A 1 191 ? -55.544 -2.840 81.321 1.00 78.06 191 ALA A CA 1
ATOM 1456 C C . ALA A 1 191 ? -55.412 -1.542 82.141 1.00 78.06 191 ALA A C 1
ATOM 1458 O O . ALA A 1 191 ? -56.415 -0.912 82.486 1.00 78.06 191 ALA A O 1
ATOM 1459 N N . SER A 1 192 ? -54.180 -1.188 82.506 1.00 81.06 192 SER A N 1
ATOM 1460 C CA . SER A 1 192 ? -53.817 -0.005 83.298 1.00 81.06 192 SER A CA 1
ATOM 1461 C C . SER A 1 192 ? -52.306 0.255 83.185 1.00 81.06 192 SER A C 1
ATOM 1463 O O . SER A 1 192 ? -51.613 -0.390 82.391 1.00 81.06 192 SER A O 1
ATOM 1465 N N . PHE A 1 193 ? -51.790 1.223 83.945 1.00 85.31 193 PHE A N 1
ATOM 1466 C CA . PHE A 1 193 ? -50.428 1.732 83.801 1.00 85.31 193 PHE A CA 1
ATOM 1467 C C . PHE A 1 193 ? -49.706 2.017 85.126 1.00 85.31 193 PHE A C 1
ATOM 1469 O O . PHE A 1 193 ? -50.321 2.347 86.143 1.00 85.31 193 PHE A O 1
ATOM 1476 N N . ILE A 1 194 ? -48.378 1.884 85.080 1.00 87.50 194 ILE A N 1
ATOM 1477 C CA . ILE A 1 194 ? -47.436 2.316 86.120 1.00 87.50 194 ILE A CA 1
ATOM 1478 C C . ILE A 1 194 ? -46.697 3.552 85.584 1.00 87.50 194 ILE A C 1
ATOM 1480 O O . ILE A 1 194 ? -46.100 3.478 84.511 1.00 87.50 194 ILE A O 1
ATOM 1484 N N . GLU A 1 195 ? -46.734 4.684 86.286 1.00 85.56 195 GLU A N 1
ATOM 1485 C CA . GLU A 1 195 ? -46.199 5.981 85.820 1.00 85.56 195 GLU A CA 1
ATOM 1486 C C . GLU A 1 195 ? -45.376 6.725 86.888 1.00 85.56 195 GLU A C 1
ATOM 1488 O O . GLU A 1 195 ? -45.486 6.429 88.076 1.00 85.56 195 GLU A O 1
ATOM 1493 N N . GLY A 1 196 ? -44.569 7.709 86.475 1.00 85.19 196 GLY A N 1
ATOM 1494 C CA . GLY A 1 196 ? -43.830 8.606 87.373 1.00 85.19 196 GLY A CA 1
ATOM 1495 C C . GLY A 1 196 ? -42.311 8.383 87.410 1.00 85.19 196 GLY A C 1
ATOM 1496 O O . GLY A 1 196 ? -41.736 7.762 86.527 1.00 85.19 196 GLY A O 1
ATOM 1497 N N . ALA A 1 197 ? -41.646 8.926 88.428 1.00 82.19 197 ALA A N 1
ATOM 1498 C CA . ALA A 1 197 ? -40.191 9.008 88.544 1.00 82.19 197 ALA A CA 1
ATOM 1499 C C . ALA A 1 197 ? -39.636 8.012 89.581 1.00 82.19 197 ALA A C 1
ATOM 1501 O O . ALA A 1 197 ? -39.160 8.408 90.640 1.00 82.19 197 ALA A O 1
ATOM 1502 N N . GLY A 1 198 ? -39.712 6.713 89.292 1.00 84.75 198 GLY A N 1
ATOM 1503 C CA . GLY A 1 198 ? -39.145 5.644 90.129 1.00 84.75 198 GLY A CA 1
ATOM 1504 C C . GLY A 1 198 ? -38.588 4.497 89.283 1.00 84.75 198 GLY A C 1
ATOM 1505 O O . GLY A 1 198 ? -38.414 4.654 88.077 1.00 84.75 198 GLY A O 1
ATOM 1506 N N . ARG A 1 199 ? -38.330 3.331 89.890 1.00 89.00 199 ARG A N 1
ATOM 1507 C CA . ARG A 1 199 ? -37.887 2.106 89.181 1.00 89.00 199 ARG A CA 1
ATOM 1508 C C . ARG A 1 199 ? -38.733 0.877 89.527 1.00 89.00 199 ARG A C 1
ATOM 1510 O O . ARG A 1 199 ? -39.291 0.794 90.622 1.00 89.00 199 ARG A O 1
ATOM 1517 N N . PHE A 1 200 ? -38.766 -0.110 88.636 1.00 92.00 200 PHE A N 1
ATOM 1518 C CA . PHE A 1 200 ? -39.334 -1.434 88.909 1.00 92.00 200 PHE A CA 1
ATOM 1519 C C . PHE A 1 200 ? -38.234 -2.497 88.815 1.00 92.00 200 PHE A C 1
ATOM 1521 O O . PHE A 1 200 ? -37.538 -2.566 87.810 1.00 92.00 200 PHE A O 1
ATOM 1528 N N . ILE A 1 201 ? -38.083 -3.334 89.838 1.00 93.00 201 ILE A N 1
ATOM 1529 C CA . ILE A 1 201 ? -37.087 -4.408 89.920 1.00 93.00 201 ILE A CA 1
ATOM 1530 C C . ILE A 1 201 ? -37.824 -5.749 89.954 1.00 93.00 201 ILE A C 1
ATOM 1532 O O . ILE A 1 201 ? -38.657 -5.985 90.829 1.00 93.00 201 ILE A O 1
ATOM 1536 N N . ASN A 1 202 ? -37.500 -6.655 89.037 1.00 94.50 202 ASN A N 1
ATOM 1537 C CA . ASN A 1 202 ? -38.075 -7.992 88.976 1.00 94.50 202 ASN A CA 1
ATOM 1538 C C . ASN A 1 202 ? -37.017 -9.067 89.263 1.00 94.50 202 ASN A C 1
ATOM 1540 O O . ASN A 1 202 ? -36.106 -9.273 88.470 1.00 94.50 202 ASN A O 1
ATOM 1544 N N . LYS A 1 203 ? -37.152 -9.766 90.393 1.00 94.88 203 LYS A N 1
ATOM 1545 C CA . LYS A 1 203 ? -36.341 -10.931 90.799 1.00 94.88 203 LYS A CA 1
ATOM 1546 C C . LYS A 1 203 ? -37.144 -12.237 90.832 1.00 94.88 203 LYS A C 1
ATOM 1548 O O . LYS A 1 203 ? -36.549 -13.282 91.078 1.00 94.88 203 LYS A O 1
ATOM 1553 N N . GLY A 1 204 ? -38.456 -12.172 90.601 1.00 91.06 204 GLY A N 1
ATOM 1554 C CA . GLY A 1 204 ? -39.367 -13.316 90.524 1.00 91.06 204 GLY A CA 1
ATOM 1555 C C . GLY A 1 204 ? -40.161 -13.329 89.214 1.00 91.06 204 GLY A C 1
ATOM 1556 O O . GLY A 1 204 ? -39.729 -12.785 88.200 1.00 91.06 204 GLY A O 1
ATOM 1557 N N . MET A 1 205 ? -41.342 -13.941 89.227 1.00 93.38 205 MET A N 1
ATOM 1558 C CA . MET A 1 205 ? -42.233 -14.043 88.067 1.00 93.38 205 MET A CA 1
ATOM 1559 C C . MET A 1 205 ? -43.082 -12.769 87.887 1.00 93.38 205 MET A C 1
ATOM 1561 O O . MET A 1 205 ? -43.706 -12.313 88.839 1.00 93.38 205 MET A O 1
ATOM 1565 N N . PHE A 1 206 ? -43.136 -12.196 86.686 1.00 93.25 206 PHE A N 1
ATOM 1566 C CA . PHE A 1 206 ? -43.915 -10.999 86.343 1.00 93.25 206 PHE A CA 1
ATOM 1567 C C . PHE A 1 206 ? -44.852 -11.322 85.171 1.00 93.25 206 PHE A C 1
ATOM 1569 O O . PHE A 1 206 ? -44.393 -11.405 84.030 1.00 93.25 206 PHE A O 1
ATOM 1576 N N . SER A 1 207 ? -46.142 -11.547 85.454 1.00 91.50 207 SER A N 1
ATOM 1577 C CA . SER A 1 207 ? -47.049 -12.251 84.529 1.00 91.50 207 SER A CA 1
ATOM 1578 C C . SER A 1 207 ? -48.318 -11.486 84.145 1.00 91.50 207 SER A C 1
ATOM 1580 O O . SER A 1 207 ? -49.027 -10.967 85.011 1.00 91.50 207 SER A O 1
ATOM 1582 N N . LYS A 1 208 ? -48.658 -11.522 82.849 1.00 89.56 208 LYS A N 1
ATOM 1583 C CA . LYS A 1 208 ? -49.923 -11.025 82.277 1.00 89.56 208 LYS A CA 1
ATOM 1584 C C . LYS A 1 208 ? -50.816 -12.202 81.876 1.00 89.56 208 LYS A C 1
ATOM 1586 O O . LYS A 1 208 ? -50.537 -12.860 80.878 1.00 89.56 208 LYS A O 1
ATOM 1591 N N . THR A 1 209 ? -51.869 -12.469 82.648 1.00 83.50 209 THR A N 1
ATOM 1592 C CA . THR A 1 209 ? -52.532 -13.792 82.676 1.00 83.50 209 THR A CA 1
ATOM 1593 C C . THR A 1 209 ? -53.976 -13.849 82.177 1.00 83.50 209 THR A C 1
ATOM 1595 O O . THR A 1 209 ? -54.378 -14.887 81.663 1.00 83.50 209 THR A O 1
ATOM 1598 N N . VAL A 1 210 ? -54.778 -12.784 82.324 1.00 80.06 210 VAL A N 1
ATOM 1599 C CA . VAL A 1 210 ? -56.243 -12.873 82.091 1.00 80.06 210 VAL A CA 1
ATOM 1600 C C . VAL A 1 210 ? -56.806 -11.874 81.072 1.00 80.06 210 VAL A C 1
ATOM 1602 O O . VAL A 1 210 ? -57.762 -12.198 80.370 1.00 80.06 210 VAL A O 1
ATOM 1605 N N . ASN A 1 211 ? -56.259 -10.660 80.967 1.00 80.06 211 ASN A N 1
ATOM 1606 C CA . ASN A 1 211 ? -56.889 -9.580 80.194 1.00 80.06 211 ASN A CA 1
ATOM 1607 C C . ASN A 1 211 ? -56.137 -9.281 78.879 1.00 80.06 211 ASN A C 1
ATOM 1609 O O . ASN A 1 211 ? -54.964 -8.902 78.954 1.00 80.06 211 ASN A O 1
ATOM 1613 N N . PRO A 1 212 ? -56.792 -9.380 77.700 1.00 78.19 212 PRO A N 1
ATOM 1614 C CA . PRO A 1 212 ? -56.157 -9.154 76.399 1.00 78.19 212 PRO A CA 1
ATOM 1615 C C . PRO A 1 212 ? -55.865 -7.675 76.079 1.00 78.19 212 PRO A C 1
ATOM 1617 O O . PRO A 1 212 ? -55.167 -7.393 75.109 1.00 78.19 212 PRO A O 1
ATOM 1620 N N . GLY A 1 213 ? -56.375 -6.721 76.867 1.00 82.88 213 GLY A N 1
ATOM 1621 C CA . GLY A 1 213 ? -56.067 -5.295 76.714 1.00 82.88 213 GLY A CA 1
ATOM 1622 C C . GLY A 1 213 ? -54.630 -4.931 77.108 1.00 82.88 213 GLY A C 1
ATOM 1623 O O . GLY A 1 213 ? -53.893 -5.741 77.667 1.00 82.88 213 GLY A O 1
ATOM 1624 N N . GLU A 1 214 ? -54.223 -3.691 76.843 1.00 85.88 214 GLU A N 1
ATOM 1625 C CA . GLU A 1 214 ? -52.851 -3.218 77.072 1.00 85.88 214 GLU A CA 1
ATOM 1626 C C . GLU A 1 214 ? -52.552 -2.953 78.560 1.00 85.88 214 GLU A C 1
ATOM 1628 O O . GLU A 1 214 ? -53.260 -2.185 79.211 1.00 85.88 214 GLU A O 1
ATOM 1633 N N . THR A 1 215 ? -51.466 -3.520 79.096 1.00 85.44 215 THR A N 1
ATOM 1634 C CA . THR A 1 215 ? -50.882 -3.091 80.382 1.00 85.44 215 THR A CA 1
ATOM 1635 C C . THR A 1 215 ? -49.560 -2.378 80.117 1.00 85.44 215 THR A C 1
ATOM 1637 O O . THR A 1 215 ? -48.719 -2.912 79.395 1.00 85.44 215 THR A O 1
ATOM 1640 N N . ARG A 1 216 ? -49.354 -1.184 80.687 1.00 85.31 216 ARG A N 1
ATOM 1641 C CA . ARG A 1 216 ? -48.190 -0.335 80.373 1.00 85.31 216 ARG A CA 1
ATOM 1642 C C . ARG A 1 216 ? -47.314 -0.061 81.591 1.00 85.31 216 ARG A C 1
ATOM 1644 O O . ARG A 1 216 ? -47.728 0.631 82.520 1.00 85.31 216 ARG A O 1
ATOM 1651 N N . VAL A 1 217 ? -46.083 -0.561 81.584 1.00 81.62 217 VAL A N 1
ATOM 1652 C CA . VAL A 1 217 ? -45.069 -0.176 82.569 1.00 81.62 217 VAL A CA 1
ATOM 1653 C C . VAL A 1 217 ? -44.267 0.996 82.006 1.00 81.62 217 VAL A C 1
ATOM 1655 O O . VAL A 1 217 ? -43.645 0.870 80.951 1.00 81.62 217 VAL A O 1
ATOM 1658 N N . ALA A 1 218 ? -44.272 2.108 82.748 1.00 68.38 218 ALA A N 1
ATOM 1659 C CA . ALA A 1 218 ? -43.715 3.419 82.410 1.00 68.38 218 ALA A CA 1
ATOM 1660 C C . ALA A 1 218 ? -44.580 4.307 81.492 1.00 68.38 218 ALA A C 1
ATOM 1662 O O . ALA A 1 218 ? -44.162 4.688 80.403 1.00 68.38 218 ALA A O 1
ATOM 1663 N N . GLY A 1 219 ? -45.699 4.821 82.012 1.00 58.38 219 GLY A N 1
ATOM 1664 C CA . GLY A 1 219 ? -46.382 6.013 81.473 1.00 58.38 219 GLY A CA 1
ATOM 1665 C C . GLY A 1 219 ? -45.569 7.322 81.583 1.00 58.38 219 GLY A C 1
ATOM 1666 O O . GLY A 1 219 ? -46.145 8.376 81.831 1.00 58.38 219 GLY A O 1
ATOM 1667 N N . GLY A 1 220 ? -44.237 7.251 81.468 1.00 57.09 220 GLY A N 1
ATOM 1668 C CA . GLY A 1 220 ? -43.288 8.353 81.632 1.00 57.09 220 GLY A CA 1
ATOM 1669 C C . GLY A 1 220 ? -42.009 7.962 82.388 1.00 57.09 220 GLY A C 1
ATOM 1670 O O . GLY A 1 220 ? -41.861 8.339 83.540 1.00 57.09 220 GLY A O 1
ATOM 1671 N N . LEU A 1 221 ? -41.068 7.275 81.720 1.00 67.75 221 LEU A N 1
ATOM 1672 C CA . LEU A 1 221 ? -39.643 7.141 82.112 1.00 67.75 221 LEU A CA 1
ATOM 1673 C C . LEU A 1 221 ? -39.244 6.228 83.310 1.00 67.75 221 LEU A C 1
ATOM 1675 O O . LEU A 1 221 ? -38.109 6.330 83.767 1.00 67.75 221 LEU A O 1
ATOM 1679 N N . ILE A 1 222 ? -40.082 5.294 83.786 1.00 83.50 222 ILE A N 1
ATOM 1680 C CA . ILE A 1 222 ? -39.685 4.281 84.803 1.00 83.50 222 ILE A CA 1
ATOM 1681 C C . ILE A 1 222 ? -38.785 3.180 84.195 1.00 83.50 222 ILE A C 1
ATOM 1683 O O . ILE A 1 222 ? -39.272 2.434 83.340 1.00 83.50 222 ILE A O 1
ATOM 1687 N N . PRO A 1 223 ? -37.539 2.967 84.665 1.00 85.00 223 PRO A N 1
ATOM 1688 C CA . PRO A 1 223 ? -36.721 1.833 84.237 1.00 85.00 223 PRO A CA 1
ATOM 1689 C C . PRO A 1 223 ? -37.218 0.504 84.830 1.00 85.00 223 PRO A C 1
ATOM 1691 O O . PRO A 1 223 ? -37.558 0.434 86.015 1.00 85.00 223 PRO A O 1
ATOM 1694 N N . PHE A 1 224 ? -37.206 -0.560 84.022 1.00 90.81 224 PHE A N 1
ATOM 1695 C CA . PHE A 1 224 ? -37.515 -1.932 84.440 1.00 90.81 224 PHE A CA 1
ATOM 1696 C C . PHE A 1 224 ? -36.236 -2.785 84.505 1.00 90.81 224 PHE A C 1
ATOM 1698 O O . PHE A 1 224 ? -35.588 -3.030 83.490 1.00 90.81 224 PHE A O 1
ATOM 1705 N N . GLU A 1 225 ? -35.861 -3.238 85.699 1.00 92.25 225 GLU A N 1
ATOM 1706 C CA . GLU A 1 225 ? -34.675 -4.052 85.985 1.00 92.25 225 GLU A CA 1
ATOM 1707 C C . GLU A 1 225 ? -35.081 -5.526 86.188 1.00 92.25 225 GLU A C 1
ATOM 1709 O O . GLU A 1 225 ? -35.431 -5.937 87.295 1.00 92.25 225 GLU A O 1
ATOM 1714 N N . ASN A 1 226 ? -35.046 -6.345 85.134 1.00 94.19 226 ASN A N 1
ATOM 1715 C CA . ASN A 1 226 ? -35.272 -7.791 85.225 1.00 94.19 226 ASN A CA 1
ATOM 1716 C C . ASN A 1 226 ? -33.965 -8.507 85.608 1.00 94.19 226 ASN A C 1
ATOM 1718 O O . ASN A 1 226 ? -33.087 -8.723 84.770 1.00 94.19 226 ASN A O 1
ATOM 1722 N N . ALA A 1 227 ? -33.823 -8.858 86.884 1.00 93.25 227 ALA A N 1
ATOM 1723 C CA . ALA A 1 227 ? -32.656 -9.549 87.419 1.00 93.25 227 ALA A CA 1
ATOM 1724 C C . ALA A 1 227 ? -32.519 -10.979 86.862 1.00 93.25 227 ALA A C 1
ATOM 1726 O O . ALA A 1 227 ? -33.425 -11.509 86.229 1.00 93.25 227 ALA A O 1
ATOM 1727 N N . GLU A 1 228 ? -31.386 -11.625 87.132 1.00 92.69 228 GLU A N 1
ATOM 1728 C CA . GLU A 1 228 ? -31.038 -12.961 86.617 1.00 92.69 228 GLU A CA 1
ATOM 1729 C C . GLU A 1 228 ? -32.015 -14.071 87.052 1.00 92.69 228 GLU A C 1
ATOM 1731 O O . GLU A 1 228 ? -32.304 -14.976 86.277 1.00 92.69 228 GLU A O 1
ATOM 1736 N N . SER A 1 229 ? -32.596 -13.965 88.253 1.00 90.50 229 SER A N 1
ATOM 1737 C CA . SER A 1 229 ? -33.672 -14.848 88.732 1.00 90.50 229 SER A CA 1
ATOM 1738 C C . SER A 1 229 ? -35.077 -14.424 88.276 1.00 90.50 229 SER A C 1
ATOM 1740 O O . SER A 1 229 ? -36.050 -15.127 88.544 1.00 90.50 229 SER A O 1
ATOM 1742 N N . GLY A 1 230 ? -35.206 -13.260 87.635 1.00 92.88 230 GLY A N 1
ATOM 1743 C CA . GLY A 1 230 ? -36.475 -12.715 87.167 1.00 92.88 230 GLY A CA 1
ATOM 1744 C C . GLY A 1 230 ? -37.002 -13.450 85.936 1.00 92.88 230 GLY A C 1
ATOM 1745 O O . GLY A 1 230 ? -36.247 -13.928 85.092 1.00 92.88 230 GLY A O 1
ATOM 1746 N N . THR A 1 231 ? -38.322 -13.538 85.818 1.00 94.06 231 THR A N 1
ATOM 1747 C CA . THR A 1 231 ? -39.011 -14.023 84.615 1.00 94.06 231 THR A CA 1
ATOM 1748 C C . THR A 1 231 ? -40.116 -13.046 84.239 1.00 94.06 231 THR A C 1
ATOM 1750 O O . THR A 1 231 ? -40.904 -12.665 85.102 1.00 94.06 231 THR A O 1
ATOM 1753 N N . ILE A 1 232 ? -40.194 -12.659 82.967 1.00 94.81 232 ILE A N 1
ATOM 1754 C CA . ILE A 1 232 ? -41.336 -11.940 82.379 1.00 94.81 232 ILE A CA 1
ATOM 1755 C C . ILE A 1 232 ? -42.170 -12.959 81.595 1.00 94.81 232 ILE A C 1
ATOM 1757 O O . ILE A 1 232 ? -41.605 -13.716 80.813 1.00 94.81 232 ILE A O 1
ATOM 1761 N N . ASP A 1 233 ? -43.488 -12.993 81.782 1.00 94.06 233 ASP A N 1
ATOM 1762 C CA . ASP A 1 233 ? -44.359 -13.998 81.159 1.00 94.06 233 ASP A CA 1
ATOM 1763 C C . ASP A 1 233 ? -45.689 -13.394 80.674 1.00 94.06 233 ASP A C 1
ATOM 1765 O O . ASP A 1 233 ? -46.573 -13.037 81.454 1.00 94.06 233 ASP A O 1
ATOM 1769 N N . VAL A 1 234 ? -45.825 -13.231 79.360 1.00 94.44 234 VAL A N 1
ATOM 1770 C CA . VAL A 1 234 ? -46.967 -12.557 78.731 1.00 94.44 234 VAL A CA 1
ATOM 1771 C C . VAL A 1 234 ? -47.865 -13.607 78.082 1.00 94.44 234 VAL A C 1
ATOM 1773 O O . VAL A 1 234 ? -47.621 -14.028 76.956 1.00 94.44 234 VAL A O 1
ATOM 1776 N N . GLN A 1 235 ? -48.894 -14.058 78.801 1.00 92.00 235 GLN A N 1
ATOM 1777 C CA . GLN A 1 235 ? -49.759 -15.156 78.353 1.00 92.00 235 GLN A CA 1
ATOM 1778 C C . GLN A 1 235 ? -50.923 -14.687 77.470 1.00 92.00 235 GLN A C 1
ATOM 1780 O O . GLN A 1 235 ? -51.411 -15.453 76.646 1.00 92.00 235 GLN A O 1
ATOM 1785 N N . VAL A 1 236 ? -51.375 -13.438 77.631 1.00 90.69 236 VAL A N 1
ATOM 1786 C CA . VAL A 1 236 ? -52.448 -12.828 76.827 1.00 90.69 236 VAL A CA 1
ATOM 1787 C C . VAL A 1 236 ? -52.227 -11.327 76.647 1.00 90.69 236 VAL A C 1
ATOM 1789 O O . VAL A 1 236 ? -51.747 -10.658 77.561 1.00 90.69 236 VAL A O 1
ATOM 1792 N N . GLY A 1 237 ? -52.655 -10.777 75.507 1.00 90.12 237 GLY A N 1
ATOM 1793 C CA . GLY A 1 237 ? -52.683 -9.330 75.254 1.00 90.12 237 GLY A CA 1
ATOM 1794 C C . GLY A 1 237 ? -51.310 -8.658 75.217 1.00 90.12 237 GLY A C 1
ATOM 1795 O O . GLY A 1 237 ? -50.280 -9.321 75.114 1.00 90.12 237 GLY A O 1
ATOM 1796 N N . THR A 1 238 ? -51.292 -7.325 75.321 1.00 90.50 238 THR A N 1
ATOM 1797 C CA . THR A 1 238 ? -50.050 -6.539 75.207 1.00 90.50 238 THR A CA 1
ATOM 1798 C C . THR A 1 238 ? -49.491 -6.102 76.561 1.00 90.50 238 THR A C 1
ATOM 1800 O O . THR A 1 238 ? -50.178 -5.427 77.331 1.00 90.50 238 THR A O 1
ATOM 1803 N N . LEU A 1 239 ? -48.220 -6.408 76.826 1.00 91.31 239 LEU A N 1
ATOM 1804 C CA . LEU A 1 239 ? -47.409 -5.784 77.877 1.00 91.31 239 LEU A CA 1
ATOM 1805 C C . LEU A 1 239 ? -46.462 -4.755 77.244 1.00 91.31 239 LEU A C 1
ATOM 1807 O O . LEU A 1 239 ? -45.627 -5.131 76.426 1.00 91.31 239 LEU A O 1
ATOM 1811 N N . PHE A 1 240 ? -46.547 -3.485 77.644 1.00 88.56 240 PHE A N 1
ATOM 1812 C CA . PHE A 1 240 ? -45.579 -2.455 77.251 1.00 88.56 240 PHE A CA 1
ATOM 1813 C C . PHE A 1 240 ? -44.509 -2.238 78.332 1.00 88.56 240 PHE A C 1
ATOM 1815 O O . PHE A 1 240 ? -44.840 -2.133 79.515 1.00 88.56 240 PHE A O 1
ATOM 1822 N N . LEU A 1 241 ? -43.253 -2.080 77.906 1.00 89.44 241 LEU A N 1
ATOM 1823 C CA . LEU A 1 241 ? -42.106 -1.630 78.702 1.00 89.44 241 LEU A CA 1
ATOM 1824 C C . LEU A 1 241 ? -41.518 -0.370 78.040 1.00 89.44 241 LEU A C 1
ATOM 1826 O O . LEU A 1 241 ? -40.941 -0.458 76.955 1.00 89.44 241 LEU A O 1
ATOM 1830 N N . GLU A 1 242 ? -41.693 0.810 78.645 1.00 83.25 242 GLU A N 1
ATOM 1831 C CA . GLU A 1 242 ? -41.512 2.087 77.916 1.00 83.25 242 GLU A CA 1
ATOM 1832 C C . GLU A 1 242 ? -40.434 3.034 78.479 1.00 83.25 242 GLU A C 1
ATOM 1834 O O . GLU A 1 242 ? -40.004 3.958 77.793 1.00 83.25 242 GLU A O 1
ATOM 1839 N N . GLY A 1 243 ? -39.953 2.816 79.707 1.00 79.19 243 GLY A N 1
ATOM 1840 C CA . GLY A 1 243 ? -38.974 3.695 80.369 1.00 79.19 243 GLY A CA 1
ATOM 1841 C C . GLY A 1 243 ? -37.520 3.213 80.306 1.00 79.19 243 GLY A C 1
ATOM 1842 O O . GLY A 1 243 ? -36.658 3.780 80.972 1.00 79.19 243 GLY A O 1
ATOM 1843 N N . GLY A 1 244 ? -37.236 2.175 79.516 1.00 83.31 244 GLY A N 1
ATOM 1844 C CA . GLY A 1 244 ? -35.918 1.539 79.449 1.00 83.31 244 GLY A CA 1
ATOM 1845 C C . GLY A 1 244 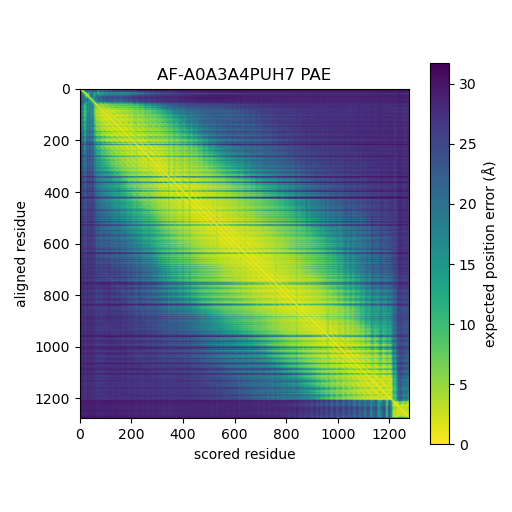? -35.658 0.607 80.635 1.00 83.31 244 GLY A C 1
ATOM 1846 O O . GLY A 1 244 ? -36.593 0.080 81.238 1.00 83.31 244 GLY A O 1
ATOM 1847 N N . GLY A 1 245 ? -34.383 0.374 80.954 1.00 88.31 245 GLY A N 1
ATOM 1848 C CA . GLY A 1 245 ? -33.949 -0.536 82.023 1.00 88.31 245 GLY A CA 1
ATOM 1849 C C . GLY A 1 245 ? -32.984 -1.618 81.533 1.00 88.31 245 GLY A C 1
ATOM 1850 O O . GLY A 1 245 ? -32.318 -1.435 80.511 1.00 88.31 245 GLY A O 1
ATOM 1851 N N . GLU A 1 246 ? -32.894 -2.738 82.256 1.00 92.69 246 GLU A N 1
ATOM 1852 C CA . GLU A 1 246 ? -32.042 -3.875 81.884 1.00 92.69 246 GLU A CA 1
ATOM 1853 C C . GLU A 1 246 ? -32.715 -5.240 82.091 1.00 92.69 246 GLU A C 1
ATOM 1855 O O . GLU A 1 246 ? -33.580 -5.382 82.952 1.00 92.69 246 GLU A O 1
ATOM 1860 N N . SER A 1 247 ? -32.288 -6.260 81.336 1.00 93.69 247 SER A N 1
ATOM 1861 C CA . SER A 1 247 ? -32.682 -7.659 81.568 1.00 93.69 247 SER A CA 1
ATOM 1862 C C . SER A 1 247 ? -31.496 -8.615 81.601 1.00 93.69 247 SER A C 1
ATOM 1864 O O . SER A 1 247 ? -30.591 -8.542 80.768 1.00 93.69 247 SER A O 1
ATOM 1866 N N . ARG A 1 248 ? -31.544 -9.546 82.553 1.00 94.44 248 ARG A N 1
ATOM 1867 C CA . ARG A 1 248 ? -30.658 -10.712 82.699 1.00 94.44 248 ARG A CA 1
ATOM 1868 C C . ARG A 1 248 ? -31.433 -12.027 82.817 1.00 94.44 248 ARG A C 1
ATOM 1870 O O . ARG A 1 248 ? -30.841 -13.079 82.619 1.00 94.44 248 ARG A O 1
ATOM 1877 N N . GLY A 1 249 ? -32.714 -11.957 83.185 1.00 89.06 249 GLY A N 1
ATOM 1878 C CA . GLY A 1 249 ? -33.593 -13.104 83.397 1.00 89.06 249 GLY A CA 1
ATOM 1879 C C . GLY A 1 249 ? -34.430 -13.491 82.173 1.00 89.06 249 GLY A C 1
ATOM 1880 O O . GLY A 1 249 ? -34.381 -12.844 81.124 1.00 89.06 249 GLY A O 1
ATOM 1881 N N . ALA A 1 250 ? -35.221 -14.553 82.329 1.00 92.75 250 ALA A N 1
ATOM 1882 C CA . ALA A 1 250 ? -35.987 -15.191 81.258 1.00 92.75 250 ALA A CA 1
ATOM 1883 C C . ALA A 1 250 ? -37.212 -14.376 80.797 1.00 92.75 250 ALA A C 1
ATOM 1885 O O . ALA A 1 250 ? -37.759 -13.560 81.545 1.00 92.75 250 ALA A O 1
ATOM 1886 N N . ILE A 1 251 ? -37.669 -14.633 79.564 1.00 95.94 251 ILE A N 1
ATOM 1887 C CA . ILE A 1 251 ? -38.862 -14.010 78.973 1.00 95.94 251 ILE A CA 1
ATOM 1888 C C . ILE A 1 251 ? -39.689 -15.054 78.195 1.00 95.94 251 ILE A C 1
ATOM 1890 O O . ILE A 1 251 ? -39.152 -15.840 77.409 1.00 95.94 251 ILE A O 1
ATOM 1894 N N . SER A 1 252 ? -41.004 -15.026 78.397 1.00 94.94 252 SER A N 1
ATOM 1895 C CA . SER A 1 252 ? -42.035 -15.834 77.736 1.00 94.94 252 SER A CA 1
ATOM 1896 C C . SER A 1 252 ? -43.110 -14.912 77.143 1.00 94.94 252 SER A C 1
ATOM 1898 O O . SER A 1 252 ? -43.525 -13.945 77.790 1.00 94.94 252 SER A O 1
ATOM 1900 N N . VAL A 1 253 ? -43.545 -15.183 75.910 1.00 96.06 253 VAL A N 1
ATOM 1901 C CA . VAL A 1 253 ? -44.646 -14.496 75.216 1.00 96.06 253 VAL A CA 1
ATOM 1902 C C . VAL A 1 253 ? -45.459 -15.552 74.460 1.00 96.06 253 VAL A C 1
ATOM 1904 O O . VAL A 1 253 ? -44.996 -16.130 73.476 1.00 96.06 253 VAL A O 1
ATOM 1907 N N . ALA A 1 254 ? -46.667 -15.840 74.938 1.00 93.81 254 ALA A N 1
ATOM 1908 C CA . ALA A 1 254 ? -47.535 -16.865 74.364 1.00 93.81 254 ALA A CA 1
ATOM 1909 C C . ALA A 1 254 ? -48.132 -16.444 73.008 1.00 93.81 254 ALA A C 1
ATOM 1911 O O . ALA A 1 254 ? -48.089 -15.275 72.624 1.00 93.81 254 ALA A O 1
ATOM 1912 N N . GLN A 1 255 ? -48.723 -17.407 72.294 1.00 92.19 255 GLN A N 1
ATOM 1913 C CA . GLN A 1 255 ? -49.463 -17.153 71.056 1.00 92.19 255 GLN A CA 1
ATOM 1914 C C . GLN A 1 255 ? -50.505 -16.033 71.247 1.00 92.19 255 GLN A C 1
ATOM 1916 O O . GLN A 1 255 ? -51.161 -15.954 72.284 1.00 92.19 255 GLN A O 1
ATOM 1921 N N . ASP A 1 256 ? -50.633 -15.161 70.243 1.00 87.81 256 ASP A N 1
ATOM 1922 C CA . ASP A 1 256 ? -51.510 -13.976 70.212 1.00 87.81 256 ASP A CA 1
ATOM 1923 C C . ASP A 1 256 ? -51.248 -12.919 71.315 1.00 87.81 256 ASP A C 1
ATOM 1925 O O . ASP A 1 256 ? -51.906 -11.875 71.348 1.00 87.81 256 ASP A O 1
ATOM 1929 N N . ALA A 1 257 ? -50.255 -13.130 72.187 1.00 93.69 257 ALA A N 1
ATOM 1930 C CA . ALA A 1 257 ? -49.758 -12.135 73.129 1.00 93.69 257 ALA A CA 1
ATOM 1931 C C . ALA A 1 257 ? -48.613 -11.302 72.524 1.00 93.69 257 ALA A C 1
ATOM 1933 O O . ALA A 1 257 ? -47.927 -11.705 71.578 1.00 93.69 257 ALA A O 1
ATOM 1934 N N . VAL A 1 258 ? -48.405 -10.108 73.085 1.00 94.31 258 VAL A N 1
ATOM 1935 C CA . VAL A 1 258 ? -47.443 -9.125 72.578 1.00 94.31 258 VAL A CA 1
ATOM 1936 C C . VAL A 1 258 ? -46.594 -8.553 73.711 1.00 94.31 258 VAL A C 1
ATOM 1938 O O . VAL A 1 258 ? -47.111 -7.941 74.646 1.00 94.31 258 VAL A O 1
ATOM 1941 N N . LEU A 1 259 ? -45.271 -8.666 73.594 1.00 94.38 259 LEU A N 1
ATOM 1942 C CA . LEU A 1 259 ? -44.331 -7.896 74.409 1.00 94.38 259 LEU A CA 1
ATOM 1943 C C . LEU A 1 259 ? -43.863 -6.684 73.605 1.00 94.38 259 LEU A C 1
ATOM 1945 O O . LEU A 1 259 ? -43.193 -6.838 72.587 1.00 94.38 259 LEU A O 1
ATOM 1949 N N . ARG A 1 260 ? -44.196 -5.472 74.054 1.00 92.12 260 ARG A N 1
ATOM 1950 C CA . ARG A 1 260 ? -43.844 -4.228 73.368 1.00 92.12 260 ARG A CA 1
ATOM 1951 C C . ARG A 1 260 ? -42.825 -3.406 74.150 1.00 92.12 260 ARG A C 1
ATOM 1953 O O . ARG A 1 260 ? -43.143 -2.815 75.174 1.00 92.12 260 ARG A O 1
ATOM 1960 N N . ILE A 1 261 ? -41.606 -3.309 73.639 1.00 90.94 261 ILE A N 1
ATOM 1961 C CA . ILE A 1 261 ? -40.555 -2.451 74.189 1.00 90.94 261 ILE A CA 1
ATOM 1962 C C . ILE A 1 261 ? -40.587 -1.129 73.415 1.00 90.94 261 ILE A C 1
ATOM 1964 O O . ILE A 1 261 ? -40.255 -1.100 72.234 1.00 90.94 261 ILE A O 1
ATOM 1968 N N . ASN A 1 262 ? -41.021 -0.043 74.057 1.00 81.94 262 ASN A N 1
ATOM 1969 C CA . ASN A 1 262 ? -41.294 1.250 73.415 1.00 81.94 262 ASN A CA 1
ATOM 1970 C C . ASN A 1 262 ? -40.567 2.395 74.138 1.00 81.94 262 ASN A C 1
ATOM 1972 O O . ASN A 1 262 ? -41.187 3.218 74.807 1.00 81.94 262 ASN A O 1
ATOM 1976 N N . THR A 1 263 ? -39.239 2.428 74.045 1.00 77.94 263 THR A N 1
ATOM 1977 C CA . THR A 1 263 ? -38.399 3.372 74.799 1.00 77.94 263 THR A CA 1
ATOM 1978 C C . THR A 1 263 ? -38.389 4.751 74.136 1.00 77.94 263 THR A C 1
ATOM 1980 O O . THR A 1 263 ? -37.606 5.038 73.232 1.00 77.94 263 THR A O 1
ATOM 1983 N N . GLN A 1 264 ? -39.302 5.631 74.544 1.00 73.19 264 GLN A N 1
ATOM 1984 C CA . GLN A 1 264 ? -39.400 6.970 73.954 1.00 73.19 264 GLN A CA 1
ATOM 1985 C C . GLN A 1 264 ? -38.286 7.894 74.468 1.00 73.19 264 GLN A C 1
ATOM 1987 O O . GLN A 1 264 ? -38.107 8.051 75.673 1.00 73.19 264 GLN A O 1
ATOM 1992 N N . ASN A 1 265 ? -37.559 8.533 73.545 1.00 61.28 265 ASN A N 1
ATOM 1993 C CA . ASN A 1 265 ? -36.560 9.570 73.829 1.00 61.28 265 ASN A CA 1
ATOM 1994 C C . ASN A 1 265 ? -37.152 10.625 74.799 1.00 61.28 265 ASN A C 1
ATOM 1996 O O . ASN A 1 265 ? -38.213 11.170 74.485 1.00 61.28 265 ASN A O 1
ATOM 2000 N N . PRO A 1 266 ? -36.536 10.893 75.974 1.00 66.44 266 PRO A N 1
ATOM 2001 C CA . PRO A 1 266 ? -35.131 10.643 76.338 1.00 66.44 266 PRO A CA 1
ATOM 2002 C C . PRO A 1 266 ? -34.805 9.323 77.070 1.00 66.44 266 PRO A C 1
ATOM 2004 O O . PRO A 1 266 ? -33.691 9.186 77.570 1.00 66.44 266 PRO A O 1
ATOM 2007 N N . ALA A 1 267 ? -35.712 8.343 77.153 1.00 72.19 267 ALA A N 1
ATOM 2008 C CA . ALA A 1 267 ? -35.415 7.051 77.785 1.00 72.19 267 ALA A CA 1
ATOM 2009 C C . ALA A 1 267 ? -34.255 6.308 77.091 1.00 72.19 267 ALA A C 1
ATOM 2011 O O . ALA A 1 267 ? -34.155 6.282 75.862 1.00 72.19 267 ALA A O 1
ATOM 2012 N N . ALA A 1 268 ? -33.395 5.659 77.879 1.00 82.31 268 ALA A N 1
ATOM 2013 C CA . ALA A 1 268 ? -32.331 4.800 77.361 1.00 82.31 268 ALA A CA 1
ATOM 2014 C C . ALA A 1 268 ? -32.903 3.511 76.721 1.00 82.31 268 ALA A C 1
ATOM 2016 O O . ALA A 1 268 ? -33.969 3.048 77.142 1.00 82.31 268 ALA A O 1
ATOM 2017 N N . PRO A 1 269 ? -32.206 2.892 75.745 1.00 89.12 269 PRO A N 1
ATOM 2018 C CA . PRO A 1 269 ? -32.609 1.600 75.192 1.00 89.12 269 PRO A CA 1
ATOM 2019 C C . PRO A 1 269 ? -32.665 0.520 76.281 1.00 89.12 269 PRO A C 1
ATOM 2021 O O . PRO A 1 269 ? -31.805 0.455 77.165 1.00 89.12 269 PRO A O 1
ATOM 2024 N N . PHE A 1 270 ? -33.661 -0.362 76.201 1.00 91.81 270 PHE A N 1
ATOM 2025 C CA . PHE A 1 270 ? -33.801 -1.473 77.143 1.00 91.81 270 PHE A CA 1
ATOM 2026 C C . PHE A 1 270 ? -32.656 -2.474 76.926 1.00 91.81 270 PHE A C 1
ATOM 2028 O O . PHE A 1 270 ? -32.507 -3.025 75.834 1.00 91.81 270 PHE A O 1
ATOM 2035 N N . THR A 1 271 ? -31.797 -2.650 77.932 1.00 93.94 271 THR A N 1
ATOM 2036 C CA . THR A 1 271 ? -30.471 -3.263 77.753 1.00 93.94 271 THR A CA 1
ATOM 2037 C C . THR A 1 271 ? -30.417 -4.707 78.254 1.00 93.94 271 THR A C 1
ATOM 2039 O O . THR A 1 271 ? -30.451 -4.970 79.454 1.00 93.94 271 THR A O 1
ATOM 2042 N N . PHE A 1 272 ? -30.253 -5.660 77.344 1.00 94.94 272 PHE A N 1
ATOM 2043 C CA . PHE A 1 272 ? -29.989 -7.057 77.668 1.00 94.94 272 PHE A CA 1
ATOM 2044 C C . PHE A 1 272 ? -28.521 -7.248 78.077 1.00 94.94 272 PHE A C 1
ATOM 2046 O O . PHE A 1 272 ? -27.602 -6.959 77.307 1.00 94.94 272 PHE A O 1
ATOM 2053 N N . LYS A 1 273 ? -28.317 -7.752 79.299 1.00 94.94 273 LYS A N 1
ATOM 2054 C CA . LYS A 1 273 ? -27.009 -7.993 79.941 1.00 94.94 273 LYS A CA 1
ATOM 2055 C C . LYS A 1 273 ? -26.726 -9.472 80.227 1.00 94.94 273 LYS A C 1
ATOM 2057 O O . LYS A 1 273 ? -25.741 -9.796 80.884 1.00 94.94 273 LYS A O 1
ATOM 2062 N N . GLY A 1 274 ? -27.596 -10.360 79.754 1.00 91.69 274 GLY A N 1
ATOM 2063 C CA . GLY A 1 274 ? -27.454 -11.812 79.816 1.00 91.69 274 GLY A CA 1
ATOM 2064 C C . GLY A 1 274 ? -28.154 -12.456 78.621 1.00 91.69 274 GLY A C 1
ATOM 2065 O O . GLY A 1 274 ? -29.065 -11.860 78.041 1.00 91.69 274 GLY A O 1
ATOM 2066 N N . ASN A 1 275 ? -27.706 -13.650 78.223 1.00 92.75 275 ASN A N 1
ATOM 2067 C CA . ASN A 1 275 ? -28.255 -14.352 77.060 1.00 92.75 275 ASN A CA 1
ATOM 2068 C C . ASN A 1 275 ? -29.750 -14.627 77.259 1.00 92.75 275 ASN A C 1
ATOM 2070 O O . ASN A 1 275 ? -30.129 -15.346 78.179 1.00 92.75 275 ASN A O 1
ATOM 2074 N N . THR A 1 276 ? -30.590 -14.047 76.402 1.00 93.88 276 THR A N 1
ATOM 2075 C CA . THR A 1 276 ? -32.046 -14.034 76.573 1.00 93.88 276 THR A CA 1
ATOM 2076 C C . THR A 1 276 ? -32.727 -14.596 75.334 1.00 93.88 276 THR A C 1
ATOM 2078 O O . THR A 1 276 ? -32.891 -13.894 74.338 1.00 93.88 276 THR A O 1
ATOM 2081 N N . GLN A 1 277 ? -33.170 -15.852 75.400 1.00 93.94 277 GLN A N 1
ATOM 2082 C CA . GLN A 1 277 ? -34.140 -16.368 74.438 1.00 93.94 277 GLN A CA 1
ATOM 2083 C C . GLN A 1 277 ? -35.544 -16.034 74.943 1.00 93.94 277 GLN A C 1
ATOM 2085 O O . GLN A 1 277 ? -35.977 -16.544 75.975 1.00 93.94 277 GLN A O 1
ATOM 2090 N N . ILE A 1 278 ? -36.251 -15.185 74.205 1.00 94.81 278 ILE A N 1
ATOM 2091 C CA . ILE A 1 278 ? -37.686 -14.973 74.356 1.00 94.81 278 ILE A CA 1
ATOM 2092 C C . ILE A 1 278 ? -38.382 -16.211 73.780 1.00 94.81 278 ILE A C 1
ATOM 2094 O O . ILE A 1 278 ? -38.131 -16.610 72.637 1.00 94.81 278 ILE A O 1
ATOM 2098 N N . THR A 1 279 ? -39.196 -16.857 74.609 1.00 91.88 279 THR A N 1
ATOM 2099 C CA . THR A 1 279 ? -39.837 -18.148 74.316 1.00 91.88 279 THR A CA 1
ATOM 2100 C C . THR A 1 279 ? -41.330 -17.996 74.030 1.00 91.88 279 THR A C 1
ATOM 2102 O O . THR A 1 279 ? -41.959 -17.063 74.522 1.00 91.88 279 THR A O 1
ATOM 2105 N N . GLY A 1 280 ? -41.889 -18.927 73.250 1.00 90.50 280 GLY A N 1
ATOM 2106 C CA . GLY A 1 280 ? -43.283 -18.898 72.798 1.00 90.50 280 GLY A CA 1
ATOM 2107 C C . GLY A 1 280 ? -43.484 -18.210 71.442 1.00 90.50 280 GLY A C 1
ATOM 2108 O O . GLY A 1 280 ? -42.575 -17.576 70.902 1.00 90.50 280 GLY A O 1
ATOM 2109 N N . ASP A 1 281 ? -44.686 -18.379 70.888 1.00 88.94 281 ASP A N 1
ATOM 2110 C CA . ASP A 1 281 ? -45.043 -17.963 69.523 1.00 88.94 281 ASP A CA 1
ATOM 2111 C C . ASP A 1 281 ? -45.541 -16.505 69.431 1.00 88.94 281 ASP A C 1
ATOM 2113 O O . ASP A 1 281 ? -45.931 -16.044 68.357 1.00 88.94 281 ASP A O 1
ATOM 2117 N N . GLY A 1 282 ? -45.556 -15.767 70.544 1.00 92.69 282 GLY A N 1
ATOM 2118 C CA . GLY A 1 282 ? -46.013 -14.378 70.595 1.00 92.69 282 GLY A CA 1
ATOM 2119 C C . GLY A 1 282 ? -45.094 -13.382 69.884 1.00 92.69 282 GLY A C 1
ATOM 2120 O O . GLY A 1 282 ? -43.969 -13.695 69.492 1.00 92.69 282 GLY A O 1
ATOM 2121 N N . SER A 1 283 ? -45.578 -12.148 69.723 1.00 93.12 283 SER A N 1
ATOM 2122 C CA . SER A 1 283 ? -44.873 -11.097 68.977 1.00 93.12 283 SER A CA 1
ATOM 2123 C C . SER A 1 283 ? -44.096 -10.150 69.894 1.00 93.12 283 SER A C 1
ATOM 2125 O O . SER A 1 283 ? -44.650 -9.581 70.836 1.00 93.12 283 SER A O 1
ATOM 2127 N N . VAL A 1 284 ? -42.830 -9.888 69.566 1.00 95.12 284 VAL A N 1
ATOM 2128 C CA . VAL A 1 284 ? -41.987 -8.898 70.255 1.00 95.12 284 VAL A CA 1
ATOM 2129 C C . VAL A 1 284 ? -41.909 -7.616 69.424 1.00 95.12 284 VAL A C 1
ATOM 2131 O O . VAL A 1 284 ? -41.218 -7.575 68.410 1.00 95.12 284 VAL A O 1
ATOM 2134 N N . VAL A 1 285 ? -42.621 -6.563 69.832 1.00 93.81 285 VAL A N 1
ATOM 2135 C CA . VAL A 1 285 ? -42.624 -5.261 69.138 1.00 93.81 285 VAL A CA 1
ATOM 2136 C C . VAL A 1 285 ? -41.590 -4.324 69.758 1.00 93.81 285 VAL A C 1
ATOM 2138 O O . VAL A 1 285 ? -41.689 -3.985 70.933 1.00 93.81 285 VAL A O 1
ATOM 2141 N N . ILE A 1 286 ? -40.619 -3.862 68.977 1.00 92.19 286 ILE A N 1
ATOM 2142 C CA . ILE A 1 286 ? -39.545 -2.963 69.418 1.00 92.19 286 ILE A CA 1
ATOM 2143 C C . ILE A 1 286 ? -39.737 -1.602 68.740 1.00 92.19 286 ILE A C 1
ATOM 2145 O O . ILE A 1 286 ? -39.773 -1.520 67.516 1.00 92.19 286 ILE A O 1
ATOM 2149 N N . SER A 1 287 ? -39.862 -0.521 69.511 1.00 88.50 287 SER A N 1
ATOM 2150 C CA . SER A 1 287 ? -40.119 0.830 68.997 1.00 88.50 287 SER A CA 1
ATOM 2151 C C . SER A 1 287 ? -39.410 1.933 69.800 1.00 88.50 287 SER A C 1
ATOM 2153 O O . SER A 1 287 ? -38.990 1.732 70.940 1.00 88.50 287 SER A O 1
ATOM 2155 N N . GLY A 1 288 ? -39.252 3.115 69.192 1.00 86.00 288 GLY A N 1
ATOM 2156 C CA . GLY A 1 288 ? -38.507 4.235 69.783 1.00 86.00 288 GLY A CA 1
ATOM 2157 C C . GLY A 1 288 ? -36.991 4.002 69.758 1.00 86.00 288 GLY A C 1
ATOM 2158 O O . GLY A 1 288 ? -36.459 3.471 68.785 1.00 86.00 288 GLY A O 1
ATOM 2159 N N . ASN A 1 289 ? -36.303 4.342 70.849 1.00 86.38 289 ASN A N 1
ATOM 2160 C CA . ASN A 1 289 ? -34.885 4.029 71.064 1.00 86.38 289 ASN A CA 1
ATOM 2161 C C . ASN A 1 289 ? -34.628 2.507 71.197 1.00 86.38 289 ASN A C 1
ATOM 2163 O O . ASN A 1 289 ? -33.482 2.085 71.300 1.00 86.38 289 ASN A O 1
ATOM 2167 N N . GLY A 1 290 ? -35.680 1.680 71.189 1.00 90.75 290 GLY A N 1
ATOM 2168 C CA . GLY A 1 290 ? -35.635 0.223 71.161 1.00 90.75 290 GLY A CA 1
ATOM 2169 C C . GLY A 1 290 ? -34.783 -0.426 72.258 1.00 90.75 290 GLY A C 1
ATOM 2170 O O . GLY A 1 290 ? -34.973 -0.167 73.455 1.00 90.75 290 GLY A O 1
ATOM 2171 N N . VAL A 1 291 ? -33.898 -1.333 71.839 1.00 93.19 291 VAL A N 1
ATOM 2172 C CA . VAL A 1 291 ? -33.169 -2.277 72.703 1.00 93.19 291 VAL A CA 1
ATOM 2173 C C . VAL A 1 291 ? -31.664 -2.257 72.451 1.00 93.19 291 VAL A C 1
ATOM 2175 O O . VAL A 1 291 ? -31.204 -1.987 71.343 1.00 93.19 291 VAL A O 1
ATOM 2178 N N . LYS A 1 292 ? -30.892 -2.611 73.480 1.00 94.12 292 LYS A N 1
ATOM 2179 C CA . LYS A 1 292 ? -29.442 -2.811 73.404 1.00 94.12 292 LYS A CA 1
ATOM 2180 C C . LYS A 1 292 ? -29.074 -4.229 73.836 1.00 94.12 292 LYS A C 1
ATOM 2182 O O . LYS A 1 292 ? -29.650 -4.725 74.798 1.00 94.12 292 LYS A O 1
ATOM 2187 N N . ALA A 1 293 ? -28.087 -4.846 73.195 1.00 95.12 293 ALA A N 1
ATOM 2188 C CA . ALA A 1 293 ? -27.386 -6.012 73.725 1.00 95.12 293 ALA A CA 1
ATOM 2189 C C . ALA A 1 293 ? -25.944 -5.623 74.104 1.00 95.12 293 ALA A C 1
ATOM 2191 O O . ALA A 1 293 ? -25.247 -4.958 73.333 1.00 95.12 293 ALA A O 1
ATOM 2192 N N . ASP A 1 294 ? -25.503 -5.989 75.311 1.00 94.38 294 ASP A N 1
ATOM 2193 C CA . ASP A 1 294 ? -24.110 -5.793 75.739 1.00 94.38 294 ASP A CA 1
ATOM 2194 C C . ASP A 1 294 ? -23.159 -6.815 75.072 1.00 94.38 294 ASP A C 1
ATOM 2196 O O . ASP A 1 294 ? -23.585 -7.799 74.464 1.00 94.38 294 ASP A O 1
ATOM 2200 N N . GLN A 1 295 ? -21.847 -6.567 75.142 1.00 93.25 295 GLN A N 1
ATOM 2201 C CA . GLN A 1 295 ? -20.843 -7.347 74.409 1.00 93.25 295 GLN A CA 1
ATOM 2202 C C . GLN A 1 295 ? -20.906 -8.845 74.751 1.00 93.25 295 GLN A C 1
ATOM 2204 O O . GLN A 1 295 ? -20.829 -9.236 75.914 1.00 93.25 295 GLN A O 1
ATOM 2209 N N . GLY A 1 296 ? -21.027 -9.686 73.721 1.00 91.06 296 GLY A N 1
ATOM 2210 C CA . GLY A 1 296 ? -21.131 -11.143 73.871 1.00 91.06 296 GLY A CA 1
ATOM 2211 C C . GLY A 1 296 ? -22.519 -11.664 74.272 1.00 91.06 296 GLY A C 1
ATOM 2212 O O . GLY A 1 296 ? -22.715 -12.879 74.266 1.00 91.06 296 GLY A O 1
ATOM 2213 N N . VAL A 1 297 ? -23.486 -10.785 74.560 1.00 95.75 297 VAL A N 1
ATOM 2214 C CA . VAL A 1 297 ? -24.879 -11.164 74.836 1.00 95.75 297 VAL A CA 1
ATOM 2215 C C . VAL A 1 297 ? -25.593 -11.551 73.541 1.00 95.75 297 VAL A C 1
ATOM 2217 O O . VAL A 1 297 ? -25.446 -10.885 72.517 1.00 95.75 297 VAL A O 1
ATOM 2220 N N . GLN A 1 298 ? -26.403 -12.607 73.592 1.00 94.75 298 GLN A N 1
ATOM 2221 C CA . GLN A 1 298 ? -27.328 -13.000 72.527 1.00 94.75 298 GLN A CA 1
ATOM 2222 C C . GLN A 1 298 ? -28.780 -12.809 72.981 1.00 94.75 298 GLN A C 1
ATOM 2224 O O . GLN A 1 298 ? -29.154 -13.246 74.069 1.00 94.75 298 GLN A O 1
ATOM 2229 N N . VAL A 1 299 ? -29.600 -12.176 72.145 1.00 95.50 299 VAL A N 1
ATOM 2230 C CA . VAL A 1 299 ? -31.031 -11.939 72.381 1.00 95.50 299 VAL A CA 1
ATOM 2231 C C . VAL A 1 299 ? -31.817 -12.534 71.219 1.00 95.50 299 VAL A C 1
ATOM 2233 O O . VAL A 1 299 ? -31.571 -12.165 70.075 1.00 95.50 299 VAL A O 1
ATOM 2236 N N . GLY A 1 300 ? -32.755 -13.441 71.474 1.00 94.50 300 GLY A N 1
ATOM 2237 C CA . GLY A 1 300 ? -33.520 -14.093 70.409 1.00 94.50 300 GLY A CA 1
ATOM 2238 C C . GLY A 1 300 ? -35.020 -14.131 70.658 1.00 94.50 300 GLY A C 1
ATOM 2239 O O . GLY A 1 300 ? -35.455 -14.068 71.802 1.00 94.50 300 GLY A O 1
ATOM 2240 N N . ALA A 1 301 ? -35.812 -14.227 69.590 1.00 95.19 301 ALA A N 1
ATOM 2241 C CA . ALA A 1 301 ? -37.268 -14.385 69.650 1.00 95.19 301 ALA A CA 1
ATOM 2242 C C . ALA A 1 301 ? -37.795 -15.124 68.409 1.00 95.19 301 ALA A C 1
ATOM 2244 O O . ALA A 1 301 ? -37.148 -15.123 67.357 1.00 95.19 301 ALA A O 1
ATOM 2245 N N . MET A 1 302 ? -38.975 -15.742 68.507 1.00 93.38 302 MET A N 1
ATOM 2246 C CA . MET A 1 302 ? -39.606 -16.371 67.344 1.00 93.38 302 MET A CA 1
ATOM 2247 C C . MET A 1 302 ? -40.167 -15.319 66.383 1.00 93.38 302 MET A C 1
ATOM 2249 O O . MET A 1 302 ? -39.684 -15.225 65.258 1.00 93.38 302 MET A O 1
ATOM 2253 N N . ASN A 1 303 ? -41.110 -14.489 66.835 1.00 94.31 303 ASN A N 1
ATOM 2254 C CA . ASN A 1 303 ? -41.719 -13.433 66.027 1.00 94.31 303 ASN A CA 1
ATOM 2255 C C . ASN A 1 303 ? -41.350 -12.052 66.584 1.00 94.31 303 ASN A C 1
ATOM 2257 O O . ASN A 1 303 ? -41.574 -11.769 67.763 1.00 94.31 303 ASN A O 1
ATOM 2261 N N . ALA A 1 304 ? -40.793 -11.182 65.744 1.00 93.69 304 ALA A N 1
ATOM 2262 C CA . ALA A 1 304 ? -40.417 -9.822 66.112 1.00 93.69 304 ALA A CA 1
ATOM 2263 C C . ALA A 1 304 ? -40.904 -8.798 65.079 1.00 93.69 304 ALA A C 1
ATOM 2265 O O . ALA A 1 304 ? -40.933 -9.072 63.880 1.00 93.69 304 ALA A O 1
ATOM 2266 N N . ARG A 1 305 ? -41.248 -7.602 65.562 1.00 91.81 305 ARG A N 1
ATOM 2267 C CA . ARG A 1 305 ? -41.658 -6.440 64.766 1.00 91.81 305 ARG A CA 1
ATOM 2268 C C . ARG A 1 305 ? -40.826 -5.233 65.168 1.00 91.81 305 ARG A C 1
ATOM 2270 O O . ARG A 1 305 ? -40.751 -4.924 66.358 1.00 91.81 305 ARG A O 1
ATOM 2277 N N . LEU A 1 306 ? -40.201 -4.549 64.217 1.00 90.06 306 LEU A N 1
ATOM 2278 C CA . LEU A 1 306 ? -39.253 -3.472 64.515 1.00 90.06 306 LEU A CA 1
ATOM 2279 C C . LEU A 1 306 ? -39.673 -2.142 63.883 1.00 90.06 306 LEU A C 1
ATOM 2281 O O . LEU A 1 306 ? -39.824 -2.044 62.670 1.00 90.06 306 LEU A O 1
ATOM 2285 N N . LEU A 1 307 ? -39.849 -1.137 64.747 1.00 87.19 307 LEU A N 1
ATOM 2286 C CA . LEU A 1 307 ? -40.166 0.271 64.472 1.00 87.19 307 LEU A CA 1
ATOM 2287 C C . LEU A 1 307 ? -39.172 1.214 65.198 1.00 87.19 307 LEU A C 1
ATOM 2289 O O . LEU A 1 307 ? -39.499 2.361 65.515 1.00 87.19 307 LEU A O 1
ATOM 2293 N N . GLY A 1 308 ? -38.005 0.710 65.599 1.00 86.38 308 GLY A N 1
ATOM 2294 C CA . GLY A 1 308 ? -37.096 1.364 66.543 1.00 86.38 308 GLY A CA 1
ATOM 2295 C C . GLY A 1 308 ? -35.652 0.906 66.380 1.00 86.38 308 GLY A C 1
ATOM 2296 O O . GLY A 1 308 ? -35.305 0.276 65.385 1.00 86.38 308 GLY A O 1
ATOM 2297 N N . ALA A 1 309 ? -34.794 1.244 67.339 1.00 89.25 309 ALA A N 1
ATOM 2298 C CA . ALA A 1 309 ? -33.368 0.950 67.227 1.00 89.25 309 ALA A CA 1
ATOM 2299 C C . ALA A 1 309 ? -32.942 -0.393 67.859 1.00 89.25 309 ALA A C 1
ATOM 2301 O O . ALA A 1 309 ? -33.391 -0.766 68.945 1.00 89.25 309 ALA A O 1
ATOM 2302 N N . LEU A 1 310 ? -32.013 -1.087 67.197 1.00 93.62 310 LEU A N 1
ATOM 2303 C CA . LEU A 1 310 ? -31.205 -2.172 67.759 1.00 93.62 310 LEU A CA 1
ATOM 2304 C C . LEU A 1 310 ? -29.779 -1.656 67.985 1.00 93.62 310 LEU A C 1
ATOM 2306 O O . LEU A 1 310 ? -29.156 -1.140 67.057 1.00 93.62 310 LEU A O 1
ATOM 2310 N N . HIS A 1 311 ? -29.271 -1.791 69.209 1.00 91.31 311 HIS A N 1
ATOM 2311 C CA . HIS A 1 311 ? -27.992 -1.222 69.642 1.00 91.31 311 HIS A CA 1
ATOM 2312 C C . HIS A 1 311 ? -27.011 -2.267 70.201 1.00 91.31 311 HIS A C 1
ATOM 2314 O O . HIS A 1 311 ? -27.412 -3.187 70.917 1.00 91.31 311 HIS A O 1
ATOM 2320 N N . GLY A 1 312 ? -25.714 -1.997 70.051 1.00 90.75 312 GLY A N 1
ATOM 2321 C CA . GLY A 1 312 ? -24.646 -2.551 70.892 1.00 90.75 312 GLY A CA 1
ATOM 2322 C C . GLY A 1 312 ? -24.031 -3.865 70.385 1.00 90.75 312 GLY A C 1
ATOM 2323 O O . GLY A 1 312 ? -24.708 -4.622 69.694 1.00 90.75 312 GLY A O 1
ATOM 2324 N N . PRO A 1 313 ? -22.777 -4.180 70.778 1.00 90.81 313 PRO A N 1
ATOM 2325 C CA . PRO A 1 313 ? -21.949 -5.276 70.239 1.00 90.81 313 PRO A CA 1
ATOM 2326 C C . PRO A 1 313 ? -22.386 -6.699 70.653 1.00 90.81 313 PRO A C 1
ATOM 2328 O O . PRO A 1 313 ? -21.585 -7.640 70.671 1.00 90.81 313 PRO A O 1
ATOM 2331 N N . GLY A 1 314 ? -23.645 -6.870 71.051 1.00 91.94 314 GLY A N 1
ATOM 2332 C CA . GLY A 1 314 ? -24.275 -8.177 71.185 1.00 91.94 314 GLY A CA 1
ATOM 2333 C C . GLY A 1 314 ? -24.864 -8.669 69.858 1.00 91.94 314 GLY A C 1
ATOM 2334 O O . GLY A 1 314 ? -24.692 -8.066 68.795 1.00 91.94 314 GLY A O 1
ATOM 2335 N N . ARG A 1 315 ? -25.577 -9.795 69.914 1.00 94.88 315 ARG A N 1
ATOM 2336 C CA . ARG A 1 315 ? -26.270 -10.378 68.760 1.00 94.88 315 ARG A CA 1
ATOM 2337 C C . ARG A 1 315 ? -27.770 -10.461 68.980 1.00 94.88 315 ARG A C 1
ATOM 2339 O O . ARG A 1 315 ? -28.215 -10.807 70.072 1.00 94.88 315 ARG A O 1
ATOM 2346 N N . PHE A 1 316 ? -28.526 -10.232 67.913 1.00 96.38 316 PHE A N 1
ATOM 2347 C CA . PHE A 1 316 ? -29.970 -10.444 67.868 1.00 96.38 316 PHE A CA 1
ATOM 2348 C C . PHE A 1 316 ? -30.291 -11.603 66.914 1.00 96.38 316 PHE A C 1
ATOM 2350 O O . PHE A 1 316 ? -29.681 -11.695 65.851 1.00 96.38 316 PHE A O 1
ATOM 2357 N N . ALA A 1 317 ? -31.212 -12.496 67.281 1.00 95.75 317 ALA A N 1
ATOM 2358 C CA . ALA A 1 317 ? -31.533 -13.707 66.520 1.00 95.75 317 ALA A CA 1
ATOM 2359 C C . ALA A 1 317 ? -33.053 -13.925 66.416 1.00 95.75 317 ALA A C 1
ATOM 2361 O O . ALA A 1 317 ? -33.700 -14.365 67.367 1.00 95.75 317 ALA A O 1
ATOM 2362 N N . PHE A 1 318 ? -33.633 -13.628 65.255 1.00 95.62 318 PHE A N 1
ATOM 2363 C CA . PHE A 1 318 ? -35.077 -13.702 65.028 1.00 95.62 318 PHE A CA 1
ATOM 2364 C C . PHE A 1 318 ? -35.432 -14.825 64.053 1.00 95.62 318 PHE A C 1
ATOM 2366 O O . PHE A 1 318 ? -34.788 -14.977 63.014 1.00 95.62 318 PHE A O 1
ATOM 2373 N N . THR A 1 319 ? -36.477 -15.605 64.349 1.00 95.06 319 THR A N 1
ATOM 2374 C CA . THR A 1 319 ? -36.988 -16.560 63.347 1.00 95.06 319 THR A CA 1
ATOM 2375 C C . THR A 1 319 ? -37.707 -15.787 62.247 1.00 95.06 319 THR A C 1
ATOM 2377 O O . THR A 1 319 ? -37.315 -15.878 61.088 1.00 95.06 319 THR A O 1
ATOM 2380 N N . ASN A 1 320 ? -38.663 -14.939 62.623 1.00 94.38 320 ASN A N 1
ATOM 2381 C CA . ASN A 1 320 ? -39.402 -14.061 61.726 1.00 94.38 320 ASN A CA 1
ATOM 2382 C C . ASN A 1 320 ? -39.240 -12.610 62.212 1.00 94.38 320 ASN A C 1
ATOM 2384 O O . ASN A 1 320 ? -39.576 -12.309 63.360 1.00 94.38 320 ASN A O 1
ATOM 2388 N N . LEU A 1 321 ? -38.720 -11.720 61.360 1.00 92.88 321 LEU A N 1
ATOM 2389 C CA . LEU A 1 321 ? -38.631 -10.279 61.617 1.00 92.88 321 LEU A CA 1
ATOM 2390 C C . LEU A 1 321 ? -39.435 -9.506 60.565 1.00 92.88 321 LEU A C 1
ATOM 2392 O O . LEU A 1 321 ? -39.061 -9.451 59.393 1.00 92.88 321 LEU A O 1
ATOM 2396 N N . GLU A 1 322 ? -40.511 -8.870 61.012 1.00 90.56 322 GLU A N 1
ATOM 2397 C CA . GLU A 1 322 ? -41.247 -7.840 60.280 1.00 90.56 322 GLU A CA 1
ATOM 2398 C C . GLU A 1 322 ? -40.553 -6.491 60.541 1.00 90.56 322 GLU A C 1
ATOM 2400 O O . GLU A 1 322 ? -40.466 -6.018 61.679 1.00 90.56 322 GLU A O 1
ATOM 2405 N N . TRP A 1 323 ? -39.996 -5.882 59.496 1.00 86.81 323 TRP A N 1
ATOM 2406 C CA . TRP A 1 323 ? -39.338 -4.582 59.579 1.00 86.81 323 TRP A CA 1
ATOM 2407 C C . TRP A 1 323 ? -40.278 -3.483 59.085 1.00 86.81 323 TRP A C 1
ATOM 2409 O O . TRP A 1 323 ? -40.469 -3.319 57.883 1.00 86.81 323 TRP A O 1
ATOM 2419 N N . GLU A 1 324 ? -40.798 -2.684 60.011 1.00 82.31 324 GLU A N 1
ATOM 2420 C CA . GLU A 1 324 ? -41.636 -1.506 59.746 1.00 82.31 324 GLU A CA 1
ATOM 2421 C C . GLU A 1 324 ? -40.829 -0.193 59.831 1.00 82.31 324 GLU A C 1
ATOM 2423 O O . GLU A 1 324 ? -41.204 0.822 59.237 1.00 82.31 324 GLU A O 1
ATOM 2428 N N . GLY A 1 325 ? -39.701 -0.182 60.555 1.00 77.94 325 GLY A N 1
ATOM 2429 C CA . GLY A 1 325 ? -38.856 1.000 60.681 1.00 77.94 325 GLY A CA 1
ATOM 2430 C C . GLY A 1 325 ? -37.714 0.940 61.694 1.00 77.94 325 GLY A C 1
ATOM 2431 O O . GLY A 1 325 ? -37.634 0.046 62.528 1.00 77.94 325 GLY A O 1
ATOM 2432 N N . GLY A 1 326 ? -36.855 1.962 61.649 1.00 81.44 326 GLY A N 1
ATOM 2433 C CA . GLY A 1 326 ? -35.804 2.196 62.644 1.00 81.44 326 GLY A CA 1
ATOM 2434 C C . GLY A 1 326 ? -34.383 1.927 62.145 1.00 81.44 326 GLY A C 1
ATOM 2435 O O . GLY A 1 326 ? -34.099 2.040 60.951 1.00 81.44 326 GLY A O 1
ATOM 2436 N N . THR A 1 327 ? -33.467 1.613 63.064 1.00 87.31 327 THR A N 1
ATOM 2437 C CA . THR A 1 327 ? -32.027 1.510 62.771 1.00 87.31 327 THR A CA 1
ATOM 2438 C C . THR A 1 327 ? -31.380 0.298 63.446 1.00 87.31 327 THR A C 1
ATOM 2440 O O . THR A 1 327 ? -31.725 -0.061 64.568 1.00 87.31 327 THR A O 1
ATOM 2443 N N . ILE A 1 328 ? -30.401 -0.323 62.790 1.00 91.56 328 ILE A N 1
ATOM 2444 C CA . ILE A 1 328 ? -29.426 -1.212 63.435 1.00 91.56 328 ILE A CA 1
ATOM 2445 C C . ILE A 1 328 ? -28.133 -0.419 63.566 1.00 91.56 328 ILE A C 1
ATOM 2447 O O . ILE A 1 328 ? -27.661 0.116 62.562 1.00 91.56 328 ILE A O 1
ATOM 2451 N N . GLN A 1 329 ? -27.581 -0.315 64.774 1.00 90.75 329 GLN A N 1
ATOM 2452 C CA . GLN A 1 329 ? -26.429 0.547 65.022 1.00 90.75 329 GLN A CA 1
ATOM 2453 C C . GLN A 1 329 ? -25.500 0.081 66.148 1.00 90.75 329 GLN A C 1
ATOM 2455 O O . GLN A 1 329 ? -25.892 -0.682 67.033 1.00 90.75 329 GLN A O 1
ATOM 2460 N N . ALA A 1 330 ? -24.271 0.604 66.131 1.00 84.56 330 ALA A N 1
ATOM 2461 C CA . ALA A 1 330 ? -23.240 0.385 67.149 1.00 84.56 330 ALA A CA 1
ATOM 2462 C C . ALA A 1 330 ? -22.904 -1.105 67.370 1.00 84.56 330 ALA A C 1
ATOM 2464 O O . ALA A 1 330 ? -23.155 -1.654 68.441 1.00 84.56 330 ALA A O 1
ATOM 2465 N N . GLU A 1 331 ? -22.330 -1.736 66.344 1.00 87.50 331 GLU A N 1
ATOM 2466 C CA . GLU A 1 331 ? -21.765 -3.098 66.322 1.00 87.50 331 GLU A CA 1
ATOM 2467 C C . GLU A 1 331 ? -22.771 -4.259 66.473 1.00 87.50 331 GLU A C 1
ATOM 2469 O O . GLU A 1 331 ? -22.371 -5.421 66.561 1.00 87.50 331 GLU A O 1
ATOM 2474 N N . ALA A 1 332 ? -24.079 -3.987 66.452 1.00 90.25 332 ALA A N 1
ATOM 2475 C CA . ALA A 1 332 ? -25.106 -5.019 66.600 1.00 90.25 332 ALA A CA 1
ATOM 2476 C C . ALA A 1 332 ? -25.095 -6.052 65.453 1.00 90.25 332 ALA A C 1
ATOM 2478 O O . ALA A 1 332 ? -25.238 -5.712 64.276 1.00 90.25 332 ALA A O 1
ATOM 2479 N N . GLY A 1 333 ? -24.966 -7.336 65.806 1.00 92.62 333 GLY A N 1
ATOM 2480 C CA . GLY A 1 333 ? -25.001 -8.459 64.863 1.00 92.62 333 GLY A CA 1
ATOM 2481 C C . GLY A 1 333 ? -26.370 -9.136 64.818 1.00 92.62 333 GLY A C 1
ATOM 2482 O O . GLY A 1 333 ? -26.672 -9.977 65.663 1.00 92.62 333 GLY A O 1
ATOM 2483 N N . VAL A 1 334 ? -27.200 -8.790 63.838 1.00 95.44 334 VAL A N 1
ATOM 2484 C CA . VAL A 1 334 ? -28.576 -9.281 63.683 1.00 95.44 334 VAL A CA 1
ATOM 2485 C C . VAL A 1 334 ? -28.627 -10.444 62.689 1.00 95.44 334 VAL A C 1
ATOM 2487 O O . VAL A 1 334 ? -28.125 -10.341 61.572 1.00 95.44 334 VAL A O 1
ATOM 2490 N N . PHE A 1 335 ? -29.271 -11.539 63.082 1.00 96.06 335 PHE A N 1
ATOM 2491 C CA . PHE A 1 335 ? -29.512 -12.729 62.268 1.00 96.06 335 PHE A CA 1
ATOM 2492 C C . PHE A 1 335 ? -31.017 -12.998 62.192 1.00 96.06 335 PHE A C 1
ATOM 2494 O O . PHE A 1 335 ? -31.703 -12.986 63.215 1.00 96.06 335 PHE A O 1
ATOM 2501 N N . VAL A 1 336 ? -31.531 -13.236 60.987 1.00 96.00 336 VAL A N 1
ATOM 2502 C CA . VAL A 1 336 ? -32.963 -13.409 60.715 1.00 96.00 336 VAL A CA 1
ATOM 2503 C C . VAL A 1 336 ? -33.186 -14.604 59.789 1.00 96.00 336 VAL A C 1
ATOM 2505 O O . VAL A 1 336 ? -32.542 -14.699 58.745 1.00 96.00 336 VAL A O 1
ATOM 2508 N N . ASN A 1 337 ? -34.117 -15.503 60.121 1.00 95.44 337 ASN A N 1
ATOM 2509 C CA . ASN A 1 337 ? -34.455 -16.610 59.221 1.00 95.44 337 ASN A CA 1
ATOM 2510 C C . ASN A 1 337 ? -35.469 -16.209 58.126 1.00 95.44 337 ASN A C 1
ATOM 2512 O O . ASN A 1 337 ? -35.279 -16.587 56.973 1.00 95.44 337 ASN A O 1
ATOM 2516 N N . GLN A 1 338 ? -36.492 -15.414 58.454 1.00 96.06 338 GLN A N 1
ATOM 2517 C CA . GLN A 1 338 ? -37.420 -14.780 57.507 1.00 96.06 338 GLN A CA 1
ATOM 2518 C C . GLN A 1 338 ? -37.536 -13.273 57.784 1.00 96.06 338 GLN A C 1
ATOM 2520 O O . GLN A 1 338 ? -37.989 -12.873 58.855 1.00 96.06 338 GLN A O 1
ATOM 2525 N N . LEU A 1 339 ? -37.109 -12.439 56.832 1.00 93.50 339 LEU A N 1
ATOM 2526 C CA . LEU A 1 339 ? -37.121 -10.973 56.914 1.00 93.50 339 LEU A CA 1
ATOM 2527 C C . LEU A 1 339 ? -38.150 -10.371 55.946 1.00 93.50 339 LEU A C 1
ATOM 2529 O O . LEU A 1 339 ? -37.938 -10.395 54.734 1.00 93.50 339 LEU A O 1
ATOM 2533 N N . THR A 1 340 ? -39.213 -9.754 56.455 1.00 90.31 340 THR A N 1
ATOM 2534 C CA . THR A 1 340 ? -40.192 -9.033 55.620 1.00 90.31 340 THR A CA 1
ATOM 2535 C C . THR A 1 340 ? -40.016 -7.529 55.803 1.00 90.31 340 THR A C 1
ATOM 2537 O O . THR A 1 340 ? -40.050 -7.045 56.930 1.00 90.31 340 THR A O 1
ATOM 2540 N N . LEU A 1 341 ? -39.833 -6.772 54.715 1.00 87.50 341 LEU A N 1
ATOM 2541 C CA . LEU A 1 341 ? -39.783 -5.303 54.759 1.00 87.50 341 LEU A CA 1
ATOM 2542 C C . LEU A 1 341 ? -41.185 -4.720 54.500 1.00 87.50 341 LEU A C 1
ATOM 2544 O O . LEU A 1 341 ? -41.649 -4.667 53.356 1.00 87.50 341 LEU A O 1
ATOM 2548 N N . GLU A 1 342 ? -41.842 -4.297 55.578 1.00 71.56 342 GLU A N 1
ATOM 2549 C CA . GLU A 1 342 ? -43.259 -3.912 55.683 1.00 71.56 342 GLU A CA 1
ATOM 2550 C C . GLU A 1 342 ? -43.434 -2.381 55.886 1.00 71.56 342 GLU A C 1
ATOM 2552 O O . GLU A 1 342 ? -42.447 -1.634 55.887 1.00 71.56 342 GLU A O 1
ATOM 2557 N N . PRO A 1 343 ? -44.670 -1.837 55.918 1.00 59.09 343 PRO A N 1
ATOM 2558 C CA . PRO A 1 343 ? -44.891 -0.392 55.841 1.00 59.09 343 PRO A CA 1
ATOM 2559 C C . PRO A 1 343 ? -44.768 0.358 57.167 1.00 59.09 343 PRO A C 1
ATOM 2561 O O . PRO A 1 343 ? -45.556 0.141 58.079 1.00 59.09 343 PRO A O 1
ATOM 2564 N N . LEU A 1 344 ? -43.930 1.399 57.177 1.00 54.66 344 LEU A N 1
ATOM 2565 C CA . LEU A 1 344 ? -44.226 2.704 57.785 1.00 54.66 344 LEU A CA 1
ATOM 2566 C C . LEU A 1 344 ? -43.307 3.788 57.174 1.00 54.66 344 LEU A C 1
ATOM 2568 O O . LEU A 1 344 ? -42.446 3.494 56.346 1.00 54.66 344 LEU A O 1
ATOM 2572 N N . PHE A 1 345 ? -43.508 5.065 57.524 1.00 54.72 345 PHE A N 1
ATOM 2573 C CA . PHE A 1 345 ? -42.856 6.236 56.894 1.00 54.72 345 PHE A CA 1
ATOM 2574 C C . PHE A 1 345 ? -41.368 6.441 57.268 1.00 54.72 345 PHE A C 1
ATOM 2576 O O . PHE A 1 345 ? -40.928 7.569 57.489 1.00 54.72 345 PHE A O 1
ATOM 2583 N N . SER A 1 346 ? -40.579 5.374 57.374 1.00 58.50 346 SER A N 1
ATOM 2584 C CA . SER A 1 346 ? -39.171 5.440 57.783 1.00 58.50 346 SER A CA 1
ATOM 2585 C C . SER A 1 346 ? -38.268 4.618 56.864 1.00 58.50 346 SER A C 1
ATOM 2587 O O . SER A 1 346 ? -38.747 3.817 56.067 1.00 58.50 346 SER A O 1
ATOM 2589 N N . HIS A 1 347 ? -36.957 4.846 56.936 1.00 74.56 347 HIS A N 1
ATOM 2590 C CA . HIS A 1 347 ? -35.968 4.057 56.199 1.00 74.56 347 HIS A CA 1
ATOM 2591 C C . HIS A 1 347 ? -35.470 2.906 57.083 1.00 74.56 347 HIS A C 1
ATOM 2593 O O . HIS A 1 347 ? -35.282 3.108 58.281 1.00 74.56 347 HIS A O 1
ATOM 2599 N N . LEU A 1 348 ? -35.179 1.741 56.499 1.00 84.00 348 LEU A N 1
ATOM 2600 C CA . LEU A 1 348 ? -34.274 0.768 57.121 1.00 84.00 348 LEU A CA 1
ATOM 2601 C C . LEU A 1 348 ? -32.859 1.349 57.038 1.00 84.00 348 LEU A C 1
ATOM 2603 O O . LEU A 1 348 ? -32.387 1.621 55.934 1.00 84.00 348 LEU A O 1
ATOM 2607 N N . VAL A 1 349 ? -32.200 1.541 58.183 1.00 87.56 349 VAL A N 1
ATOM 2608 C CA . VAL A 1 349 ? -30.795 1.974 58.254 1.00 87.56 349 VAL A CA 1
ATOM 2609 C C . VAL A 1 349 ? -29.955 0.918 58.969 1.00 87.56 349 VAL A C 1
ATOM 2611 O O . VAL A 1 349 ? -30.277 0.531 60.090 1.00 87.56 349 VAL A O 1
ATOM 2614 N N . VAL A 1 350 ? -28.857 0.494 58.349 1.00 91.56 350 VAL A N 1
ATOM 2615 C CA . VAL A 1 350 ? -27.824 -0.361 58.950 1.00 91.56 350 VAL A CA 1
ATOM 2616 C C . VAL A 1 350 ? -26.541 0.469 59.048 1.00 91.56 350 VAL A C 1
ATOM 2618 O O . VAL A 1 350 ? -25.918 0.739 58.026 1.00 91.56 350 VAL A O 1
ATOM 2621 N N . SER A 1 351 ? -26.185 0.924 60.253 1.00 90.56 351 SER A N 1
ATOM 2622 C CA . SER A 1 351 ? -25.094 1.885 60.518 1.00 90.56 351 SER A CA 1
ATOM 2623 C C . SER A 1 351 ? -24.045 1.258 61.443 1.00 90.56 351 SER A C 1
ATOM 2625 O O . SER A 1 351 ? -24.284 1.105 62.639 1.00 90.56 351 SER A O 1
ATOM 2627 N N . GLY A 1 352 ? -22.905 0.827 60.899 1.00 89.88 352 GLY A N 1
ATOM 2628 C CA . GLY A 1 352 ? -21.848 0.173 61.690 1.00 89.88 352 GLY A CA 1
ATOM 2629 C C . GLY A 1 352 ? -22.328 -1.068 62.429 1.00 89.88 352 GLY A C 1
ATOM 2630 O O . GLY A 1 352 ? -22.087 -1.235 63.622 1.00 89.88 352 GLY A O 1
ATOM 2631 N N . ALA A 1 353 ? -23.096 -1.896 61.728 1.00 92.50 353 ALA A N 1
ATOM 2632 C CA . ALA A 1 353 ? -23.787 -3.068 62.246 1.00 92.50 353 ALA A CA 1
ATOM 2633 C C . ALA A 1 353 ? -23.999 -4.093 61.120 1.00 92.50 353 ALA A C 1
ATOM 2635 O O . ALA A 1 353 ? -23.915 -3.748 59.942 1.00 92.50 353 ALA A O 1
ATOM 2636 N N . ALA A 1 354 ? -24.307 -5.345 61.456 1.00 94.25 354 ALA A N 1
ATOM 2637 C CA . ALA A 1 354 ? -24.518 -6.403 60.467 1.00 94.25 354 ALA A CA 1
ATOM 2638 C C . ALA A 1 354 ? -25.945 -6.960 60.536 1.00 94.25 354 ALA A C 1
ATOM 2640 O O . ALA A 1 354 ? -26.410 -7.330 61.610 1.00 94.25 354 ALA A O 1
ATOM 2641 N N . LEU A 1 355 ? -26.615 -7.075 59.389 1.00 95.12 355 LEU A N 1
ATOM 2642 C CA . LEU A 1 355 ? -27.899 -7.758 59.229 1.00 95.12 355 LEU A CA 1
ATOM 2643 C C . LEU A 1 355 ? -27.734 -8.936 58.276 1.00 95.12 355 LEU A C 1
ATOM 2645 O O . LEU A 1 355 ? -27.528 -8.736 57.085 1.00 95.12 355 LEU A O 1
ATOM 2649 N N . THR A 1 356 ? -27.863 -10.155 58.787 1.00 96.38 356 THR A N 1
ATOM 2650 C CA . THR A 1 356 ? -27.904 -11.382 57.985 1.00 96.38 356 THR A CA 1
ATOM 2651 C C . THR A 1 356 ? -29.336 -11.888 57.893 1.00 96.38 356 THR A C 1
ATOM 2653 O O . THR A 1 356 ? -29.989 -12.074 58.919 1.00 96.38 356 THR A O 1
ATOM 2656 N N . SER A 1 357 ? -29.812 -12.146 56.678 1.00 95.69 357 SER A N 1
ATOM 2657 C CA . SER A 1 357 ? -31.110 -12.771 56.409 1.00 95.69 357 SER A CA 1
ATOM 2658 C C . SER A 1 357 ? -30.925 -14.055 55.600 1.00 95.69 357 SER A C 1
ATOM 2660 O O . SER A 1 357 ? -30.208 -14.046 54.600 1.00 95.69 357 SER A O 1
ATOM 2662 N N . ASN A 1 358 ? -31.557 -15.155 56.025 1.00 95.38 358 ASN A N 1
ATOM 2663 C CA . ASN A 1 358 ? -31.624 -16.380 55.221 1.00 95.38 358 ASN A CA 1
ATOM 2664 C C . ASN A 1 358 ? -32.613 -16.161 54.075 1.00 95.38 358 ASN A C 1
ATOM 2666 O O . ASN A 1 358 ? -32.205 -16.009 52.928 1.00 95.38 358 ASN A O 1
ATOM 2670 N N . LEU A 1 359 ? -33.903 -16.071 54.405 1.00 96.19 359 LEU A N 1
ATOM 2671 C CA . LEU A 1 359 ? -34.968 -15.689 53.488 1.00 96.19 359 LEU A CA 1
ATOM 2672 C C . LEU A 1 359 ? -35.374 -14.237 53.756 1.00 96.19 359 LEU A C 1
ATOM 2674 O O . LEU A 1 359 ? -35.517 -13.832 54.911 1.00 96.19 359 LEU A O 1
ATOM 2678 N N . GLY A 1 360 ? -35.617 -13.458 52.706 1.00 93.31 360 GLY A N 1
ATOM 2679 C CA . GLY A 1 360 ? -36.137 -12.103 52.839 1.00 93.31 360 GLY A CA 1
ATOM 2680 C C . GLY A 1 360 ? -36.934 -11.610 51.635 1.00 93.31 360 GLY A C 1
ATOM 2681 O O . GLY A 1 360 ? -36.708 -12.028 50.498 1.00 93.31 360 GLY A O 1
ATOM 2682 N N . ALA A 1 361 ? -37.883 -10.714 51.895 1.00 91.56 361 ALA A N 1
ATOM 2683 C CA . ALA A 1 361 ? -38.801 -10.169 50.905 1.00 91.56 361 ALA A CA 1
ATOM 2684 C C . ALA A 1 361 ? -39.033 -8.665 51.110 1.00 91.56 361 ALA A C 1
ATOM 2686 O O . ALA A 1 361 ? -39.318 -8.201 52.216 1.00 91.56 361 ALA A O 1
ATOM 2687 N N . TRP A 1 362 ? -38.970 -7.904 50.018 1.00 90.44 362 TRP A N 1
ATOM 2688 C CA . TRP A 1 362 ? -39.268 -6.475 49.973 1.00 90.44 362 TRP A CA 1
ATOM 2689 C C . TRP A 1 362 ? -40.341 -6.198 48.918 1.00 90.44 362 TRP A C 1
ATOM 2691 O O . TRP A 1 362 ? -40.046 -6.113 47.726 1.00 90.44 362 TRP A O 1
ATOM 2701 N N . GLY A 1 363 ? -41.593 -6.088 49.371 1.00 84.75 363 GLY A N 1
ATOM 2702 C CA . GLY A 1 363 ? -42.775 -6.003 48.508 1.00 84.75 363 GLY A CA 1
ATOM 2703 C C . GLY A 1 363 ? -43.313 -4.592 48.242 1.00 84.75 363 GLY A C 1
ATOM 2704 O O . GLY A 1 363 ? -42.699 -3.569 48.555 1.00 84.75 363 GLY A O 1
ATOM 2705 N N . ASP A 1 364 ? -44.516 -4.547 47.669 1.00 71.62 364 ASP A N 1
ATOM 2706 C CA . ASP A 1 364 ? -45.148 -3.353 47.082 1.00 71.62 364 ASP A CA 1
ATOM 2707 C C . ASP A 1 364 ? -45.584 -2.255 48.075 1.00 71.62 364 ASP A C 1
ATOM 2709 O O . ASP A 1 364 ? -45.777 -1.100 47.691 1.00 71.62 364 ASP A O 1
ATOM 2713 N N . ILE A 1 365 ? -45.788 -2.615 49.343 1.00 61.62 365 ILE A N 1
ATOM 2714 C CA . ILE A 1 365 ? -46.752 -1.930 50.224 1.00 61.62 365 ILE A CA 1
ATOM 2715 C C . ILE A 1 365 ? -46.191 -0.820 51.126 1.00 61.62 365 ILE A C 1
ATOM 2717 O O . ILE A 1 365 ? -46.977 -0.080 51.712 1.00 61.62 365 ILE A O 1
ATOM 2721 N N . GLY A 1 366 ? -44.867 -0.675 51.243 1.00 64.44 366 GLY A N 1
ATOM 2722 C CA . GLY A 1 366 ? -44.262 0.163 52.286 1.00 64.44 366 GLY A CA 1
ATOM 2723 C C . GLY A 1 366 ? -42.950 0.839 51.902 1.00 64.44 366 GLY A C 1
ATOM 2724 O O . GLY A 1 366 ? -42.937 1.895 51.269 1.00 64.44 366 GLY A O 1
ATOM 2725 N N . LEU A 1 367 ? -41.838 0.242 52.330 1.00 64.56 367 LEU A N 1
ATOM 2726 C CA . LEU A 1 367 ? -40.503 0.824 52.225 1.00 64.56 367 LEU A CA 1
ATOM 2727 C C . LEU A 1 367 ? -40.100 1.133 50.765 1.00 64.56 367 LEU A C 1
ATOM 2729 O O . LEU A 1 367 ? -40.229 0.280 49.879 1.00 64.56 367 LEU A O 1
ATOM 2733 N N . LEU A 1 368 ? -39.552 2.334 50.535 1.00 74.31 368 LEU A N 1
ATOM 2734 C CA . LEU A 1 368 ? -38.961 2.767 49.254 1.00 74.31 368 LEU A CA 1
ATOM 2735 C C . LEU A 1 368 ? -37.451 3.056 49.335 1.00 74.31 368 LEU A C 1
ATOM 2737 O O . LEU A 1 368 ? -36.828 3.239 48.293 1.00 74.31 368 LEU A O 1
ATOM 2741 N N . ARG A 1 369 ? -36.855 3.108 50.537 1.00 83.44 369 ARG A N 1
ATOM 2742 C CA . ARG A 1 369 ? -35.441 3.464 50.742 1.00 83.44 369 ARG A CA 1
ATOM 2743 C C . ARG A 1 369 ? -34.788 2.607 51.828 1.00 83.44 369 ARG A C 1
ATOM 2745 O O . ARG A 1 369 ? -35.221 2.644 52.977 1.00 83.44 369 ARG A O 1
ATOM 2752 N N . LEU A 1 370 ? -33.732 1.889 51.461 1.00 88.88 370 LEU A N 1
ATOM 2753 C CA . LEU A 1 370 ? -32.845 1.141 52.359 1.00 88.88 370 LEU A CA 1
ATOM 2754 C C . LEU A 1 370 ? -31.491 1.861 52.412 1.00 88.88 370 LEU A C 1
ATOM 2756 O O . LEU A 1 370 ? -31.008 2.301 51.372 1.00 88.88 370 LEU A O 1
ATOM 2760 N N . VAL A 1 371 ? -30.886 1.997 53.592 1.00 89.31 371 VAL A N 1
ATOM 2761 C CA . VAL A 1 371 ? -29.588 2.660 53.794 1.00 89.31 371 VAL A CA 1
ATOM 2762 C C . VAL A 1 371 ? -28.631 1.729 54.542 1.00 89.31 371 VAL A C 1
ATOM 2764 O O . VAL A 1 371 ? -28.980 1.162 55.573 1.00 89.31 371 VAL A O 1
ATOM 2767 N N . ILE A 1 372 ? -27.408 1.607 54.037 1.00 91.56 372 ILE A N 1
ATOM 2768 C CA . ILE A 1 372 ? -26.275 0.920 54.656 1.00 91.56 372 ILE A CA 1
ATOM 2769 C C . ILE A 1 372 ? -25.145 1.949 54.757 1.00 91.56 372 ILE A C 1
ATOM 2771 O O . ILE A 1 372 ? -24.758 2.528 53.743 1.00 91.56 372 ILE A O 1
ATOM 2775 N N . ALA A 1 373 ? -24.638 2.212 55.955 1.00 89.38 373 ALA A N 1
ATOM 2776 C CA . ALA A 1 373 ? -23.655 3.260 56.226 1.00 89.38 373 ALA A CA 1
ATOM 2777 C C . ALA A 1 373 ? -22.687 2.843 57.344 1.00 89.38 373 ALA A C 1
ATOM 2779 O O . ALA A 1 373 ? -22.921 1.856 58.035 1.00 89.38 373 ALA A O 1
ATOM 2780 N N . ASP A 1 374 ? -21.616 3.609 57.537 1.00 87.44 374 ASP A N 1
ATOM 2781 C CA . ASP A 1 374 ? -20.773 3.563 58.737 1.00 87.44 374 ASP A CA 1
ATOM 2782 C C . ASP A 1 374 ? -20.135 2.205 59.090 1.00 87.44 374 ASP A C 1
ATOM 2784 O O . ASP A 1 374 ? -20.069 1.874 60.263 1.00 87.44 374 ASP A O 1
ATOM 2788 N N . ASP A 1 375 ? -19.689 1.415 58.103 1.00 88.56 375 ASP A N 1
ATOM 2789 C CA . ASP A 1 375 ? -19.291 -0.010 58.241 1.00 88.56 375 ASP A CA 1
ATOM 2790 C C . ASP A 1 375 ? -20.463 -1.003 58.360 1.00 88.56 375 ASP A C 1
ATOM 2792 O O . ASP A 1 375 ? -20.323 -2.142 58.805 1.00 88.56 375 ASP A O 1
ATOM 2796 N N . GLY A 1 376 ? -21.648 -0.592 57.910 1.00 92.12 376 GLY A N 1
ATOM 2797 C CA . GLY A 1 376 ? -22.835 -1.433 57.837 1.00 92.12 376 GLY A CA 1
ATOM 2798 C C . GLY A 1 376 ? -22.708 -2.570 56.816 1.00 92.12 376 GLY A C 1
ATOM 2799 O O . GLY A 1 376 ? -22.232 -2.370 55.697 1.00 92.12 376 GLY A O 1
ATOM 2800 N N . ALA A 1 377 ? -23.207 -3.754 57.166 1.00 94.69 377 ALA A N 1
ATOM 2801 C CA . ALA A 1 377 ? -23.267 -4.914 56.280 1.00 94.69 377 ALA A CA 1
ATOM 2802 C C . ALA A 1 377 ? -24.697 -5.468 56.184 1.00 94.69 377 ALA A C 1
ATOM 2804 O O . ALA A 1 377 ? -25.279 -5.868 57.191 1.00 94.69 377 ALA A O 1
ATOM 2805 N N . PHE A 1 378 ? -25.251 -5.552 54.972 1.00 95.56 378 PHE A N 1
ATOM 2806 C CA . PHE A 1 378 ? -26.467 -6.329 54.695 1.00 95.56 378 PHE A CA 1
ATOM 2807 C C . PHE A 1 378 ? -26.074 -7.632 53.995 1.00 95.56 378 PHE A C 1
ATOM 2809 O O . PHE A 1 378 ? -25.426 -7.593 52.953 1.00 95.56 378 PHE A O 1
ATOM 2816 N N . ILE A 1 379 ? -26.448 -8.783 54.549 1.00 97.19 379 ILE A N 1
ATOM 2817 C CA . ILE A 1 379 ? -26.022 -10.108 54.091 1.00 97.19 379 ILE A CA 1
ATOM 2818 C C . ILE A 1 379 ? -27.253 -10.958 53.752 1.00 97.19 379 ILE A C 1
ATOM 2820 O O . ILE A 1 379 ? -28.154 -11.149 54.571 1.00 97.19 379 ILE A O 1
ATOM 2824 N N . ASN A 1 380 ? -27.274 -11.480 52.530 1.00 96.00 380 ASN A N 1
ATOM 2825 C CA . ASN A 1 380 ? -28.264 -12.425 52.020 1.00 96.00 380 ASN A CA 1
ATOM 2826 C C . ASN A 1 380 ? -27.631 -13.824 51.961 1.00 96.00 380 ASN A C 1
ATOM 2828 O O . ASN A 1 380 ? -26.699 -14.031 51.180 1.00 96.00 380 ASN A O 1
ATOM 2832 N N . ALA A 1 381 ? -28.117 -14.749 52.792 1.00 95.88 381 ALA A N 1
ATOM 2833 C CA . ALA A 1 381 ? -27.516 -16.066 53.011 1.00 95.88 381 ALA A CA 1
ATOM 2834 C C . ALA A 1 381 ? -28.189 -17.222 52.240 1.00 95.88 381 ALA A C 1
ATOM 2836 O O . ALA A 1 381 ? -27.526 -18.226 51.997 1.00 95.88 381 ALA A O 1
ATOM 2837 N N . ASP A 1 382 ? -29.453 -17.090 51.817 1.00 96.00 382 ASP A N 1
ATOM 2838 C CA . ASP A 1 382 ? -30.145 -18.053 50.931 1.00 96.00 382 ASP A CA 1
ATOM 2839 C C . ASP A 1 382 ? -30.912 -17.310 49.828 1.00 96.00 382 ASP A C 1
ATOM 2841 O O . ASP A 1 382 ? -30.531 -17.378 48.659 1.00 96.00 382 ASP A O 1
ATOM 2845 N N . ARG A 1 383 ? -31.939 -16.520 50.165 1.00 96.69 383 ARG A N 1
ATOM 2846 C CA . ARG A 1 383 ? -32.681 -15.743 49.166 1.00 96.69 383 ARG A CA 1
ATOM 2847 C C . ARG A 1 383 ? -33.236 -14.425 49.681 1.00 96.69 383 ARG A C 1
ATOM 2849 O O . ARG A 1 383 ? -34.014 -14.400 50.625 1.00 96.69 383 ARG A O 1
ATOM 2856 N N . PHE A 1 384 ? -32.997 -13.356 48.926 1.00 96.50 384 PHE A N 1
ATOM 2857 C CA . PHE A 1 384 ? -33.671 -12.071 49.083 1.00 96.50 384 PHE A CA 1
ATOM 2858 C C . PHE A 1 384 ? -34.418 -11.705 47.795 1.00 96.50 384 PHE A C 1
ATOM 2860 O O . PHE A 1 384 ? -33.839 -11.778 46.710 1.00 96.50 384 PHE A O 1
ATOM 2867 N N . GLN A 1 385 ? -35.691 -11.318 47.894 1.00 95.06 385 GLN A N 1
ATOM 2868 C CA . GLN A 1 385 ? -36.532 -10.969 46.742 1.00 95.06 385 GLN A CA 1
ATOM 2869 C C . GLN A 1 385 ? -37.052 -9.528 46.839 1.00 95.06 385 GLN A C 1
ATOM 2871 O O . GLN A 1 385 ? -37.570 -9.124 47.878 1.00 95.06 385 GLN A O 1
ATOM 2876 N N . ILE A 1 386 ? -36.946 -8.756 45.754 1.00 93.69 386 ILE A N 1
ATOM 2877 C CA . ILE A 1 386 ? -37.442 -7.372 45.660 1.00 93.69 386 ILE A CA 1
ATOM 2878 C C . ILE A 1 386 ? -38.525 -7.307 44.583 1.00 93.69 386 ILE A C 1
ATOM 2880 O O . ILE A 1 386 ? -38.251 -7.620 43.425 1.00 93.69 386 ILE A O 1
ATOM 2884 N N . THR A 1 387 ? -39.740 -6.888 44.939 1.00 91.75 387 THR A N 1
ATOM 2885 C CA . THR A 1 387 ? -40.907 -6.884 44.041 1.00 91.75 387 THR A CA 1
ATOM 2886 C C . THR A 1 387 ? -41.713 -5.580 44.131 1.00 91.75 387 THR A C 1
ATOM 2888 O O . THR A 1 387 ? -41.645 -4.838 45.116 1.00 91.75 387 THR A O 1
ATOM 2891 N N . GLY A 1 388 ? -42.479 -5.284 43.075 1.00 88.62 388 GLY A N 1
ATOM 2892 C CA . GLY A 1 388 ? -43.429 -4.169 43.053 1.00 88.62 388 GLY A CA 1
ATOM 2893 C C . GLY A 1 388 ? -42.838 -2.806 42.674 1.00 88.62 388 GLY A C 1
ATOM 2894 O O . GLY A 1 388 ? -42.018 -2.685 41.762 1.00 88.62 388 GLY A O 1
ATOM 2895 N N . ARG A 1 389 ? -43.308 -1.748 43.349 1.00 86.69 389 ARG A N 1
ATOM 2896 C CA . ARG A 1 389 ? -42.921 -0.341 43.119 1.00 86.69 389 ARG A CA 1
ATOM 2897 C C . ARG A 1 389 ? -41.401 -0.093 43.145 1.00 86.69 389 ARG A C 1
ATOM 2899 O O . ARG A 1 389 ? -40.703 -0.742 43.925 1.00 86.69 389 ARG A O 1
ATOM 2906 N N . PRO A 1 390 ? -40.901 0.912 42.390 1.00 89.06 390 PRO A N 1
ATOM 2907 C CA . PRO A 1 390 ? -39.482 1.260 42.355 1.00 89.06 390 PRO A CA 1
ATOM 2908 C C . PRO A 1 390 ? -38.869 1.528 43.736 1.00 89.06 390 PRO A C 1
ATOM 2910 O O . PRO A 1 390 ? -39.492 2.187 44.570 1.00 89.06 390 PRO A O 1
ATOM 2913 N N . LYS A 1 391 ? -37.640 1.053 43.959 1.00 88.69 391 LYS A N 1
ATOM 2914 C CA . LYS A 1 391 ? -36.908 1.146 45.231 1.00 88.69 391 LYS A CA 1
ATOM 2915 C C . LYS A 1 391 ? -35.578 1.888 45.081 1.00 88.69 391 LYS A C 1
ATOM 2917 O O . LYS A 1 391 ? -34.929 1.823 44.038 1.00 88.69 391 LYS A O 1
ATOM 2922 N N . THR A 1 392 ? -35.123 2.498 46.168 1.00 88.44 392 THR A N 1
ATOM 2923 C CA . THR A 1 392 ? -33.776 3.057 46.316 1.00 88.44 392 THR A CA 1
ATOM 2924 C C . THR A 1 392 ? -33.012 2.298 47.395 1.00 88.44 392 THR A C 1
ATOM 2926 O O . THR A 1 392 ? -33.530 2.040 48.480 1.00 88.44 392 THR A O 1
ATOM 2929 N N . VAL A 1 393 ? -31.754 1.985 47.119 1.00 90.50 393 VAL A N 1
ATOM 2930 C CA . VAL A 1 393 ? -30.792 1.444 48.078 1.00 90.50 393 VAL A CA 1
ATOM 2931 C C . VAL A 1 393 ? -29.615 2.403 48.137 1.00 90.50 393 VAL A C 1
ATOM 2933 O O . VAL A 1 393 ? -29.107 2.818 47.104 1.00 90.50 393 VAL A O 1
ATOM 2936 N N . GLU A 1 394 ? -29.162 2.763 49.325 1.00 89.81 394 GLU A N 1
ATOM 2937 C CA . GLU A 1 394 ? -27.972 3.578 49.539 1.00 89.81 394 GLU A CA 1
ATOM 2938 C C . GLU A 1 394 ? -26.930 2.756 50.280 1.00 89.81 394 GLU A C 1
ATOM 2940 O O . GLU A 1 394 ? -27.215 2.219 51.344 1.00 89.81 394 GLU A O 1
ATOM 2945 N N . ILE A 1 395 ? -25.726 2.665 49.718 1.00 90.38 395 ILE A N 1
ATOM 2946 C CA . ILE A 1 395 ? -24.567 2.069 50.383 1.00 90.38 395 ILE A CA 1
ATOM 2947 C C . ILE A 1 395 ? -23.512 3.175 50.462 1.00 90.38 395 ILE A C 1
ATOM 2949 O O . ILE A 1 395 ? -22.944 3.564 49.440 1.00 90.38 395 ILE A O 1
ATOM 2953 N N . ILE A 1 396 ? -23.336 3.745 51.652 1.00 85.94 396 ILE A N 1
ATOM 2954 C CA . ILE A 1 396 ? -22.590 4.981 51.919 1.00 85.94 396 ILE A CA 1
ATOM 2955 C C . ILE A 1 396 ? -21.304 4.634 52.666 1.00 85.94 396 ILE A C 1
ATOM 2957 O O . ILE A 1 396 ? -21.327 3.899 53.650 1.00 85.94 396 ILE A O 1
ATOM 2961 N N . HIS A 1 397 ? -20.183 5.162 52.195 1.00 79.50 397 HIS A N 1
ATOM 2962 C CA . HIS A 1 397 ? -18.839 4.785 52.618 1.00 79.50 397 HIS A CA 1
ATOM 2963 C C . HIS A 1 397 ? -18.081 6.056 53.019 1.00 79.50 397 HIS A C 1
ATOM 2965 O O . HIS A 1 397 ? -17.894 6.950 52.197 1.00 79.50 397 HIS A O 1
ATOM 2971 N N . GLY A 1 398 ? -17.690 6.174 54.287 1.00 71.44 398 GLY A N 1
ATOM 2972 C CA . GLY A 1 398 ? -16.724 7.173 54.745 1.00 71.44 398 GLY A CA 1
ATOM 2973 C C . GLY A 1 398 ? -15.290 6.825 54.310 1.00 71.44 398 GLY A C 1
ATOM 2974 O O . GLY A 1 398 ? -15.066 5.727 53.807 1.00 71.44 398 GLY A O 1
ATOM 2975 N N . PRO A 1 399 ? -14.308 7.728 54.501 1.00 69.25 399 PRO A N 1
ATOM 2976 C CA . PRO A 1 399 ? -12.945 7.557 53.976 1.00 69.25 399 PRO A CA 1
ATOM 2977 C C . PRO A 1 399 ? -12.217 6.278 54.419 1.00 69.25 399 PRO A C 1
ATOM 2979 O O . PRO A 1 399 ? -11.408 5.756 53.658 1.00 69.25 399 PRO A O 1
ATOM 2982 N N . ASP A 1 400 ? -12.521 5.784 55.623 1.00 74.88 400 ASP A N 1
ATOM 2983 C CA . ASP A 1 400 ? -11.857 4.639 56.264 1.00 74.88 400 ASP A CA 1
ATOM 2984 C C . ASP A 1 400 ? -12.799 3.429 56.482 1.00 74.88 400 ASP A C 1
ATOM 2986 O O . ASP A 1 400 ? -12.436 2.483 57.177 1.00 74.88 400 ASP A O 1
ATOM 2990 N N . GLN A 1 401 ? -14.014 3.465 55.917 1.00 77.62 401 GLN A N 1
ATOM 2991 C CA . GLN A 1 401 ? -15.097 2.491 56.155 1.00 77.62 401 GLN A CA 1
ATOM 2992 C C . GLN A 1 401 ? -15.232 1.476 54.996 1.00 77.62 401 GLN A C 1
ATOM 2994 O O . GLN A 1 401 ? -14.585 1.624 53.965 1.00 77.62 401 GLN A O 1
ATOM 2999 N N . GLN A 1 402 ? -16.082 0.443 55.110 1.00 84.38 402 GLN A N 1
ATOM 3000 C CA . GLN A 1 402 ? -16.336 -0.583 54.074 1.00 84.38 402 GLN A CA 1
ATOM 3001 C C . GLN A 1 402 ? -17.809 -1.038 53.951 1.00 84.38 402 GLN A C 1
ATOM 3003 O O . GLN A 1 402 ? -18.090 -2.191 53.607 1.00 84.38 402 GLN A O 1
ATOM 3008 N N . SER A 1 403 ? -18.770 -0.131 54.157 1.00 91.50 403 SER A N 1
ATOM 3009 C CA . SER A 1 403 ? -20.214 -0.412 54.048 1.00 91.50 403 SER A CA 1
ATOM 3010 C C . SER A 1 403 ? -20.598 -1.197 52.779 1.00 91.50 403 SER A C 1
ATOM 3012 O O . SER A 1 403 ? -20.250 -0.787 51.662 1.00 91.50 403 SER A O 1
ATOM 3014 N N . SER A 1 404 ? -21.316 -2.317 52.938 1.00 93.75 404 SER A N 1
ATOM 3015 C CA . SER A 1 404 ? -21.515 -3.310 51.869 1.00 93.75 404 SER A CA 1
ATOM 3016 C C . SER A 1 404 ? -22.865 -4.049 51.901 1.00 93.75 404 SER A C 1
ATOM 3018 O O . SER A 1 404 ? -23.407 -4.345 52.964 1.00 93.75 404 SER A O 1
ATOM 3020 N N . TRP A 1 405 ? -23.372 -4.441 50.725 1.00 96.00 405 TRP A N 1
ATOM 3021 C CA . TRP A 1 405 ? -24.402 -5.482 50.573 1.00 96.00 405 TRP A CA 1
ATOM 3022 C C . TRP A 1 405 ? -23.751 -6.741 49.992 1.00 96.00 405 TRP A C 1
ATOM 3024 O O . TRP A 1 405 ? -23.214 -6.713 48.887 1.00 96.00 405 TRP A O 1
ATOM 3034 N N . ILE A 1 406 ? -23.805 -7.852 50.720 1.00 97.25 406 ILE A N 1
ATOM 3035 C CA . ILE A 1 406 ? -23.204 -9.136 50.352 1.00 97.25 406 ILE A CA 1
ATOM 3036 C C . ILE A 1 406 ? -24.310 -10.139 50.004 1.00 97.25 406 ILE A C 1
ATOM 3038 O O . ILE A 1 406 ? -25.217 -10.390 50.797 1.00 97.25 406 ILE A O 1
ATOM 3042 N N . ILE A 1 407 ? -24.227 -10.734 48.818 1.00 97.56 407 ILE A N 1
ATOM 3043 C CA . ILE A 1 407 ? -24.924 -11.971 48.468 1.00 97.56 407 ILE A CA 1
ATOM 3044 C C . ILE A 1 407 ? -23.907 -13.085 48.723 1.00 97.56 407 ILE A C 1
ATOM 3046 O O . ILE A 1 407 ? -22.884 -13.140 48.038 1.00 97.56 407 ILE A O 1
ATOM 3050 N N . ASP A 1 408 ? -24.142 -13.900 49.751 1.00 95.88 408 ASP A N 1
ATOM 3051 C CA . ASP A 1 408 ? -23.187 -14.906 50.230 1.00 95.88 408 ASP A CA 1
ATOM 3052 C C . ASP A 1 408 ? -23.071 -16.113 49.273 1.00 95.88 408 ASP A C 1
ATOM 3054 O O . ASP A 1 408 ? -23.786 -16.215 48.279 1.00 95.88 408 ASP A O 1
ATOM 3058 N N . GLN A 1 409 ? -22.169 -17.050 49.566 1.00 94.94 409 GLN A N 1
ATOM 3059 C CA . GLN A 1 409 ? -21.851 -18.228 48.747 1.00 94.94 409 GLN A CA 1
ATOM 3060 C C . GLN A 1 409 ? -23.049 -19.153 48.467 1.00 94.94 409 GLN A C 1
ATOM 3062 O O . GLN A 1 409 ? -23.015 -19.896 47.489 1.00 94.94 409 GLN A O 1
ATOM 3067 N N . ASN A 1 410 ? -24.098 -19.097 49.295 1.00 94.25 410 ASN A N 1
ATOM 3068 C CA . ASN A 1 410 ? -25.377 -19.781 49.063 1.00 94.25 410 ASN A CA 1
ATOM 3069 C C . ASN A 1 410 ? -26.515 -18.808 48.685 1.00 94.25 410 ASN A C 1
ATOM 3071 O O . ASN A 1 410 ? -27.583 -19.248 48.272 1.00 94.25 410 ASN A O 1
ATOM 3075 N N . GLY A 1 411 ? -26.286 -17.496 48.800 1.00 95.75 411 GLY A N 1
ATOM 3076 C CA . GLY A 1 411 ? -27.298 -16.453 48.665 1.00 95.75 411 GLY A CA 1
ATOM 3077 C C . GLY A 1 411 ? -27.750 -16.202 47.226 1.00 95.75 411 GLY A C 1
ATOM 3078 O O . GLY A 1 411 ? -26.995 -16.374 46.268 1.00 95.75 411 GLY A O 1
ATOM 3079 N N . LYS A 1 412 ? -28.989 -15.740 47.069 1.00 97.12 412 LYS A N 1
ATOM 3080 C CA . LYS A 1 412 ? -29.626 -15.451 45.781 1.00 97.12 412 LYS A CA 1
ATOM 3081 C C . LYS A 1 412 ? -30.409 -14.146 45.862 1.00 97.12 412 LYS A C 1
ATOM 3083 O O . LYS A 1 412 ? -31.301 -14.025 46.699 1.00 97.12 412 LYS A O 1
ATOM 3088 N N . LEU A 1 413 ? -30.101 -13.159 45.026 1.00 97.75 413 LEU A N 1
ATOM 3089 C CA . LEU A 1 413 ? -30.879 -11.916 44.946 1.00 97.75 413 LEU A CA 1
ATOM 3090 C C . LEU A 1 413 ? -31.794 -11.953 43.715 1.00 97.75 413 LEU A C 1
ATOM 3092 O O . LEU A 1 413 ? -31.294 -11.954 42.595 1.00 97.75 413 LEU A O 1
ATOM 3096 N N . ASP A 1 414 ? -33.113 -11.958 43.909 1.00 97.62 414 ASP A N 1
ATOM 3097 C CA . ASP A 1 414 ? -34.101 -11.873 42.823 1.00 97.62 414 ASP A CA 1
ATOM 3098 C C . ASP A 1 414 ? -34.718 -10.458 42.781 1.00 97.62 414 ASP A C 1
ATOM 3100 O O . ASP A 1 414 ? -35.441 -10.060 43.694 1.00 97.62 414 ASP A O 1
ATOM 3104 N N . VAL A 1 415 ? -34.446 -9.685 41.725 1.00 96.88 415 VAL A N 1
ATOM 3105 C CA . VAL A 1 415 ? -34.916 -8.299 41.550 1.00 96.88 415 VAL A CA 1
ATOM 3106 C C . VAL A 1 415 ? -35.973 -8.228 40.448 1.00 96.88 415 VAL A C 1
ATOM 3108 O O . VAL A 1 415 ? -35.653 -8.313 39.264 1.00 96.88 415 VAL A O 1
ATOM 3111 N N . GLN A 1 416 ? -37.230 -8.033 40.847 1.00 95.62 416 GLN A N 1
ATOM 3112 C CA . GLN A 1 416 ? -38.416 -7.948 39.980 1.00 95.62 416 GLN A CA 1
ATOM 3113 C C . GLN A 1 416 ? -39.146 -6.592 40.111 1.00 95.62 416 GLN A C 1
ATOM 3115 O O . GLN A 1 416 ? -40.335 -6.463 39.825 1.00 95.62 416 GLN A O 1
ATOM 3120 N N . ALA A 1 417 ? -38.427 -5.578 40.595 1.00 92.50 417 ALA A N 1
ATOM 3121 C CA . ALA A 1 417 ? -38.843 -4.183 40.721 1.00 92.50 417 ALA A CA 1
ATOM 3122 C C . ALA A 1 417 ? -37.747 -3.284 40.138 1.00 92.50 417 ALA A C 1
ATOM 3124 O O . ALA A 1 417 ? -36.593 -3.709 40.036 1.00 92.50 417 ALA A O 1
ATOM 3125 N N . ASN A 1 418 ? -38.053 -2.044 39.750 1.00 93.25 418 ASN A N 1
ATOM 3126 C CA . ASN A 1 418 ? -36.985 -1.108 39.376 1.00 93.25 418 ASN A CA 1
ATOM 3127 C C . ASN A 1 418 ? -36.190 -0.734 40.638 1.00 93.25 418 ASN A C 1
ATOM 3129 O O . ASN A 1 418 ? -36.796 -0.308 41.620 1.00 93.25 418 ASN A O 1
ATOM 3133 N N . VAL A 1 419 ? -34.860 -0.862 40.640 1.00 93.19 419 VAL A N 1
ATOM 3134 C CA . VAL A 1 419 ? -34.033 -0.557 41.827 1.00 93.19 419 VAL A CA 1
ATOM 3135 C C . VAL A 1 419 ? -32.852 0.339 41.471 1.00 93.19 419 VAL A C 1
ATOM 3137 O O . VAL A 1 419 ? -32.102 0.040 40.545 1.00 93.19 419 VAL A O 1
ATOM 3140 N N . THR A 1 420 ? -32.652 1.406 42.246 1.00 92.19 420 THR A N 1
ATOM 3141 C CA . THR A 1 420 ? -31.471 2.278 42.162 1.00 92.19 420 THR A CA 1
ATOM 3142 C C . THR A 1 420 ? -30.582 2.082 43.387 1.00 92.19 420 THR A C 1
ATOM 3144 O O . THR A 1 420 ? -30.903 2.560 44.474 1.00 92.19 420 THR A O 1
ATOM 3147 N N . PHE A 1 421 ? -29.444 1.415 43.207 1.00 91.06 421 PHE A N 1
ATOM 3148 C CA . PHE A 1 421 ? -28.352 1.311 44.173 1.00 91.06 421 PHE A CA 1
ATOM 3149 C C . PHE A 1 421 ? -27.446 2.555 44.075 1.00 91.06 421 PHE A C 1
ATOM 3151 O O . PHE A 1 421 ? -26.507 2.607 43.282 1.00 91.06 421 PHE A O 1
ATOM 3158 N N . GLY A 1 422 ? -27.757 3.575 44.875 1.00 78.62 422 GLY A N 1
ATOM 3159 C CA . GLY A 1 422 ? -26.939 4.762 45.128 1.00 78.62 422 GLY A CA 1
ATOM 3160 C C . GLY A 1 422 ? -27.382 6.033 44.389 1.00 78.62 422 GLY A C 1
ATOM 3161 O O . GLY A 1 422 ? -27.132 6.156 43.190 1.00 78.62 422 GLY A O 1
ATOM 3162 N N . PRO A 1 423 ? -27.976 7.008 45.111 1.00 59.53 423 PRO A N 1
ATOM 3163 C CA . PRO A 1 423 ? -28.140 8.393 44.658 1.00 59.53 423 PRO A CA 1
ATOM 3164 C C . PRO A 1 423 ? -27.642 9.461 45.666 1.00 59.53 423 PRO A C 1
ATOM 3166 O O . PRO A 1 423 ? -27.873 10.650 45.454 1.00 59.53 423 PRO A O 1
ATOM 3169 N N . ALA A 1 424 ? -27.001 9.071 46.775 1.00 55.00 424 ALA A N 1
ATOM 3170 C CA . ALA A 1 424 ? -26.575 9.992 47.837 1.00 55.00 424 ALA A CA 1
ATOM 3171 C C . ALA A 1 424 ? -25.196 10.641 47.562 1.00 55.00 424 ALA A C 1
ATOM 3173 O O . ALA A 1 424 ? -24.305 9.965 47.041 1.00 55.00 424 ALA A O 1
ATOM 3174 N N . PRO A 1 425 ? -24.977 11.917 47.945 1.00 47.91 425 PRO A N 1
ATOM 3175 C CA . PRO A 1 425 ? -23.668 12.563 47.863 1.00 47.91 425 PRO A CA 1
ATOM 3176 C C . PRO A 1 425 ? -22.731 12.062 48.975 1.00 47.91 425 PRO A C 1
ATOM 3178 O O . PRO A 1 425 ? -22.944 12.334 50.154 1.00 47.91 425 PRO A O 1
ATOM 3181 N N . GLY A 1 426 ? -21.676 11.347 48.590 1.00 57.78 426 GLY A N 1
ATOM 3182 C CA . GLY A 1 426 ? -20.660 10.779 49.479 1.00 57.78 426 GLY A CA 1
ATOM 3183 C C . GLY A 1 426 ? -19.737 9.832 48.709 1.00 57.78 426 GLY A C 1
ATOM 3184 O O . GLY A 1 426 ? -19.912 9.656 47.501 1.00 57.78 426 GLY A O 1
ATOM 3185 N N . ALA A 1 427 ? -18.766 9.209 49.383 1.00 63.88 427 ALA A N 1
ATOM 3186 C CA . ALA A 1 427 ? -18.067 8.068 48.794 1.00 63.88 427 ALA A CA 1
ATOM 3187 C C . ALA A 1 427 ? -18.961 6.813 48.855 1.00 63.88 427 ALA A C 1
ATOM 3189 O O . ALA A 1 427 ? -19.864 6.694 49.691 1.00 63.88 427 ALA A O 1
ATOM 3190 N N . ALA A 1 428 ? -18.769 5.911 47.893 1.00 72.56 428 ALA A N 1
ATOM 3191 C CA . ALA A 1 428 ? -19.735 4.866 47.582 1.00 72.56 428 ALA A CA 1
ATOM 3192 C C . ALA A 1 428 ? -19.325 3.492 48.117 1.00 72.56 428 ALA A C 1
ATOM 3194 O O . ALA A 1 428 ? -18.212 3.022 47.877 1.00 72.56 428 ALA A O 1
ATOM 3195 N N . GLY A 1 429 ? -20.263 2.835 48.797 1.00 87.25 429 GLY A N 1
ATOM 3196 C CA . GLY A 1 429 ? -20.127 1.454 49.240 1.00 87.25 429 GLY A CA 1
ATOM 3197 C C . GLY A 1 429 ? -20.334 0.437 48.116 1.00 87.25 429 GLY A C 1
ATOM 3198 O O . GLY A 1 429 ? -20.549 0.782 46.948 1.00 87.25 429 GLY A O 1
ATOM 3199 N N . THR A 1 430 ? -20.270 -0.841 48.484 1.00 92.75 430 THR A N 1
ATOM 3200 C CA . THR A 1 430 ? -20.100 -1.946 47.528 1.00 92.75 430 THR A CA 1
ATOM 3201 C C . THR A 1 430 ? -21.255 -2.947 47.582 1.00 92.75 430 THR A C 1
ATOM 3203 O O . THR A 1 430 ? -21.705 -3.320 48.661 1.00 92.75 430 THR A O 1
ATOM 3206 N N . MET A 1 431 ? -21.711 -3.444 46.430 1.00 95.31 431 MET A N 1
ATOM 3207 C CA . MET A 1 431 ? -22.449 -4.708 46.348 1.00 95.31 431 MET A CA 1
ATOM 3208 C C . MET A 1 431 ? -21.498 -5.830 45.919 1.00 95.31 431 MET A C 1
ATOM 3210 O O . MET A 1 431 ? -20.785 -5.692 44.927 1.00 95.31 431 MET A O 1
ATOM 3214 N N . ILE A 1 432 ? -21.497 -6.941 46.656 1.00 95.81 432 ILE A N 1
ATOM 3215 C CA . ILE A 1 432 ? -20.623 -8.098 46.445 1.00 95.81 432 ILE A CA 1
ATOM 3216 C C . ILE A 1 432 ? -21.487 -9.326 46.163 1.00 95.81 432 ILE A C 1
ATOM 3218 O O . ILE A 1 432 ? -22.276 -9.730 47.015 1.00 95.81 432 ILE A O 1
ATOM 3222 N N . ASN A 1 433 ? -21.322 -9.947 44.994 1.00 96.75 433 ASN A N 1
ATOM 3223 C CA . ASN A 1 433 ? -22.017 -11.182 44.636 1.00 96.75 433 ASN A CA 1
ATOM 3224 C C . ASN A 1 433 ? -21.073 -12.389 44.653 1.00 96.75 433 ASN A C 1
ATOM 3226 O O . ASN A 1 433 ? -20.205 -12.522 43.784 1.00 96.75 433 ASN A O 1
ATOM 3230 N N . LEU A 1 434 ? -21.284 -13.285 45.622 1.00 95.94 434 LEU A N 1
ATOM 3231 C CA . LEU A 1 434 ? -20.542 -14.534 45.794 1.00 95.94 434 LEU A CA 1
ATOM 3232 C C . LEU A 1 434 ? -21.293 -15.777 45.279 1.00 95.94 434 LEU A C 1
ATOM 3234 O O . LEU A 1 434 ? -20.744 -16.873 45.400 1.00 95.94 434 LEU A O 1
ATOM 3238 N N . ASN A 1 435 ? -22.487 -15.628 44.683 1.00 96.06 435 ASN A N 1
ATOM 3239 C CA . ASN A 1 435 ? -23.271 -16.732 44.113 1.00 96.06 435 ASN A CA 1
ATOM 3240 C C . ASN A 1 435 ? -24.183 -16.318 42.931 1.00 96.06 435 ASN A C 1
ATOM 3242 O O . ASN A 1 435 ? -23.773 -16.461 41.775 1.00 96.06 435 ASN A O 1
ATOM 3246 N N . GLU A 1 436 ? -25.406 -15.823 43.169 1.00 96.88 436 GLU A N 1
ATOM 3247 C CA . GLU A 1 436 ? -26.370 -15.537 42.094 1.00 96.88 436 GLU A CA 1
ATOM 3248 C C . GLU A 1 436 ? -27.175 -14.242 42.305 1.00 96.88 436 GLU A C 1
ATOM 3250 O O . GLU A 1 436 ? -27.789 -14.022 43.350 1.00 96.88 436 GLU A O 1
ATOM 3255 N N . MET A 1 437 ? -27.261 -13.422 41.255 1.00 98.12 437 MET A N 1
ATOM 3256 C CA . MET A 1 437 ? -28.245 -12.341 41.139 1.00 98.12 437 MET A CA 1
ATOM 3257 C C . MET A 1 437 ? -29.101 -12.519 39.881 1.00 98.12 437 MET A C 1
ATOM 3259 O O . MET A 1 437 ? -28.586 -12.883 38.823 1.00 98.12 437 MET A O 1
ATOM 3263 N N . ASN A 1 438 ? -30.393 -12.215 39.980 1.00 98.06 438 ASN A N 1
ATOM 3264 C CA . ASN A 1 438 ? -31.350 -12.192 38.880 1.00 98.06 438 ASN A CA 1
ATOM 3265 C C . ASN A 1 438 ? -32.010 -10.822 38.784 1.00 98.06 438 ASN A C 1
ATOM 3267 O O . ASN A 1 438 ? -32.535 -10.319 39.772 1.00 98.06 438 ASN A O 1
ATOM 3271 N N . PHE A 1 439 ? -32.058 -10.275 37.576 1.00 98.25 439 PHE A N 1
ATOM 3272 C CA . PHE A 1 439 ? -32.758 -9.040 37.254 1.00 98.25 439 PHE A CA 1
ATOM 3273 C C . PHE A 1 439 ? -33.832 -9.359 36.21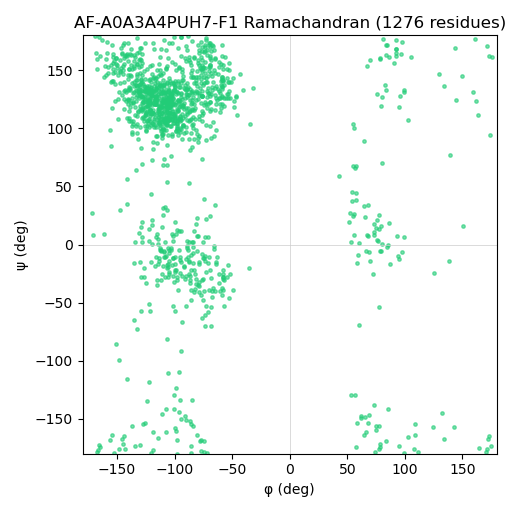9 1.00 98.25 439 PHE A C 1
ATOM 3275 O O . PHE A 1 439 ? -33.526 -9.821 35.122 1.00 98.25 439 PHE A O 1
ATOM 3282 N N . ASP A 1 440 ? -35.089 -9.172 36.600 1.00 97.00 440 ASP A N 1
ATOM 3283 C CA . ASP A 1 440 ? -36.276 -9.426 35.785 1.00 97.00 440 ASP A CA 1
ATOM 3284 C C . ASP A 1 440 ? -37.210 -8.216 35.915 1.00 97.00 440 ASP A C 1
ATOM 3286 O O . ASP A 1 440 ? -38.251 -8.249 36.569 1.00 97.00 440 ASP A O 1
ATOM 3290 N N . THR A 1 441 ? -36.717 -7.079 35.427 1.00 95.25 441 THR A N 1
ATOM 3291 C CA . THR A 1 441 ? -37.241 -5.747 35.724 1.00 95.25 441 THR A CA 1
ATOM 3292 C C . THR A 1 441 ? -36.898 -4.773 34.603 1.00 95.25 441 THR A C 1
ATOM 3294 O O . THR A 1 441 ? -35.904 -4.957 33.908 1.00 95.25 441 THR A O 1
ATOM 3297 N N . ALA A 1 442 ? -37.689 -3.712 34.421 1.00 96.12 442 ALA A N 1
ATOM 3298 C CA . ALA A 1 442 ? -37.480 -2.773 33.320 1.00 96.12 442 ALA A CA 1
ATOM 3299 C C . ALA A 1 442 ? -36.151 -2.005 33.441 1.00 96.12 442 ALA A C 1
ATOM 3301 O O . ALA A 1 442 ? -35.479 -1.800 32.429 1.00 96.12 442 ALA A O 1
ATOM 3302 N N . LEU A 1 443 ? -35.766 -1.591 34.656 1.00 95.94 443 LEU A N 1
ATOM 3303 C CA . LEU A 1 443 ? -34.504 -0.889 34.902 1.00 95.94 443 LEU A CA 1
ATOM 3304 C C . LEU A 1 443 ? -33.962 -1.118 36.323 1.00 95.94 443 LEU A C 1
ATOM 3306 O O . LEU A 1 443 ? -34.598 -0.747 37.310 1.00 95.94 443 LEU A O 1
ATOM 3310 N N . CYS A 1 444 ? -32.732 -1.619 36.420 1.00 96.50 444 CYS A N 1
ATOM 3311 C CA . CYS A 1 444 ? -31.921 -1.609 37.637 1.00 96.50 444 CYS A CA 1
ATOM 3312 C C . CYS A 1 444 ? -30.656 -0.763 37.419 1.00 96.50 444 CYS A C 1
ATOM 3314 O O . CYS A 1 444 ? -30.043 -0.831 36.356 1.00 96.50 444 CYS A O 1
ATOM 3316 N N . VAL A 1 445 ? -30.245 0.038 38.405 1.00 94.88 445 VAL A N 1
ATOM 3317 C CA . VAL A 1 445 ? -29.119 0.981 38.282 1.00 94.88 445 VAL A CA 1
ATOM 3318 C C . VAL A 1 445 ? -28.203 0.899 39.499 1.00 94.88 445 VAL A C 1
ATOM 3320 O O . VAL A 1 445 ? -28.607 1.252 40.600 1.00 94.88 445 VAL A O 1
ATOM 3323 N N . PHE A 1 446 ? -26.943 0.522 39.299 1.00 94.31 446 PHE A N 1
ATOM 3324 C CA . PHE A 1 446 ? -25.855 0.740 40.252 1.00 94.31 446 PHE A CA 1
ATOM 3325 C C . PHE A 1 446 ? -25.289 2.145 40.027 1.00 94.31 446 PHE A C 1
ATOM 3327 O O . PHE A 1 446 ? -24.361 2.320 39.244 1.00 94.31 446 PHE A O 1
ATOM 3334 N N . GLY A 1 447 ? -25.929 3.151 40.628 1.00 90.25 447 GLY A N 1
ATOM 3335 C CA . GLY A 1 447 ? -25.713 4.581 40.387 1.00 90.25 447 GLY A CA 1
ATOM 3336 C C . GLY A 1 447 ? -24.355 5.068 40.881 1.00 90.25 447 GLY A C 1
ATOM 3337 O O . GLY A 1 447 ? -23.474 5.358 40.079 1.00 90.25 447 GLY A O 1
ATOM 3338 N N . THR A 1 448 ? -24.171 5.132 42.199 1.00 87.88 448 THR A N 1
ATOM 3339 C CA . THR A 1 448 ? -22.846 5.348 42.809 1.00 87.88 448 THR A CA 1
ATOM 3340 C C . THR A 1 448 ? -22.226 4.056 43.337 1.00 87.88 448 THR A C 1
ATOM 3342 O O . THR A 1 448 ? -21.004 3.950 43.377 1.00 87.88 448 THR A O 1
ATOM 3345 N N . THR A 1 449 ? -23.036 3.058 43.709 1.00 91.31 449 THR A N 1
ATOM 3346 C CA . THR A 1 449 ? -22.582 1.788 44.300 1.00 91.31 449 THR A CA 1
ATOM 3347 C C . THR A 1 449 ? -21.650 1.004 43.371 1.00 91.31 449 THR A C 1
ATOM 3349 O O . THR A 1 449 ? -21.991 0.743 42.217 1.00 91.31 449 THR A O 1
ATOM 3352 N N . ARG A 1 450 ? -20.502 0.564 43.903 1.00 92.06 450 ARG A N 1
ATOM 3353 C CA . ARG A 1 450 ? -19.545 -0.304 43.196 1.00 92.06 450 ARG A CA 1
ATOM 3354 C C . ARG A 1 450 ? -20.066 -1.740 43.139 1.00 92.06 450 ARG A C 1
ATOM 3356 O O . ARG A 1 450 ? -20.519 -2.255 44.158 1.00 92.06 450 ARG A O 1
ATOM 3363 N N . LEU A 1 451 ? -19.945 -2.412 41.995 1.00 95.00 451 LEU A N 1
ATOM 3364 C CA . LEU A 1 451 ? -20.360 -3.813 41.831 1.00 95.00 451 LEU A CA 1
ATOM 3365 C C . LEU A 1 451 ? -19.152 -4.766 41.761 1.00 95.00 451 LEU A C 1
ATOM 3367 O O . LEU A 1 451 ? -18.358 -4.696 40.825 1.00 95.00 451 LEU A O 1
ATOM 3371 N N . LEU A 1 452 ? -19.033 -5.694 42.713 1.00 95.06 452 LEU A N 1
ATOM 3372 C CA . LEU A 1 452 ? -18.070 -6.801 42.678 1.00 95.06 452 LEU A CA 1
ATOM 3373 C C . LEU A 1 452 ? -18.783 -8.108 42.304 1.00 95.06 452 LEU A C 1
ATOM 3375 O O . LEU A 1 452 ? -19.561 -8.652 43.090 1.00 95.06 452 LEU A O 1
ATOM 3379 N N . GLN A 1 453 ? -18.523 -8.603 41.094 1.00 94.56 453 GLN A N 1
ATOM 3380 C CA . GLN A 1 453 ? -19.211 -9.751 40.497 1.00 94.56 453 GLN A CA 1
ATOM 3381 C C . GLN A 1 453 ? -18.268 -10.953 40.375 1.00 94.56 453 GLN A C 1
ATOM 3383 O O . GLN A 1 453 ? -17.452 -11.004 39.456 1.00 94.56 453 GLN A O 1
ATOM 3388 N N . ASN A 1 454 ? -18.414 -11.939 41.268 1.00 90.31 454 ASN A N 1
ATOM 3389 C CA . ASN A 1 454 ? -17.503 -13.092 41.348 1.00 90.31 454 ASN A CA 1
ATOM 3390 C C . ASN A 1 454 ? -18.124 -14.423 40.874 1.00 90.31 454 ASN A C 1
ATOM 3392 O O . ASN A 1 454 ? -17.430 -15.439 40.835 1.00 90.31 454 ASN A O 1
ATOM 3396 N N . ARG A 1 455 ? -19.432 -14.461 40.573 1.00 93.81 455 ARG A N 1
ATOM 3397 C CA . ARG A 1 455 ? -20.165 -15.673 40.147 1.00 93.81 455 ARG A CA 1
ATOM 3398 C C . ARG A 1 455 ? -21.195 -15.362 39.053 1.00 93.81 455 ARG A C 1
ATOM 3400 O O . ARG A 1 455 ? -20.788 -14.945 37.973 1.00 93.81 455 ARG A O 1
ATOM 3407 N N . THR A 1 456 ? -22.497 -15.540 39.296 1.00 96.00 456 THR A N 1
ATOM 3408 C CA . THR A 1 456 ? -23.547 -15.484 38.260 1.00 96.00 456 THR A CA 1
ATOM 3409 C C . THR A 1 456 ? -24.408 -14.227 38.379 1.00 96.00 456 THR A C 1
ATOM 3411 O O . THR A 1 456 ? -24.898 -13.907 39.462 1.00 96.00 456 THR A O 1
ATOM 3414 N N . LEU A 1 457 ? -24.611 -13.522 37.268 1.00 97.62 457 LEU A N 1
ATOM 3415 C CA . LEU A 1 457 ? -25.523 -12.387 37.124 1.00 97.62 457 LEU A CA 1
ATOM 3416 C C . LEU A 1 457 ? -26.412 -12.651 35.908 1.00 97.62 457 LEU A C 1
ATOM 3418 O O . LEU A 1 457 ? -25.922 -12.703 34.785 1.00 97.62 457 LEU A O 1
ATOM 3422 N N . ASN A 1 458 ? -27.714 -12.821 36.117 1.00 98.00 458 ASN A N 1
ATOM 3423 C CA . ASN A 1 458 ? -28.677 -13.071 35.047 1.00 98.00 458 ASN A CA 1
ATOM 3424 C C . ASN A 1 458 ? -29.520 -11.812 34.799 1.00 98.00 458 ASN A C 1
ATOM 3426 O O . ASN A 1 458 ? -30.285 -11.414 35.678 1.00 98.00 458 ASN A O 1
ATOM 3430 N N . VAL A 1 459 ? -29.435 -11.214 33.609 1.00 98.19 459 VAL A N 1
ATOM 3431 C CA . VAL A 1 459 ? -30.372 -10.170 33.161 1.00 98.19 459 VAL A CA 1
ATOM 3432 C C . VAL A 1 459 ? -31.425 -10.840 32.283 1.00 98.19 459 VAL A C 1
ATOM 3434 O O . VAL A 1 459 ? -31.170 -11.161 31.126 1.00 98.19 459 VAL A O 1
ATOM 3437 N N . ARG A 1 460 ? -32.593 -11.124 32.861 1.00 97.50 460 ARG A N 1
ATOM 3438 C CA . ARG A 1 460 ? -33.683 -11.886 32.231 1.00 97.50 460 ARG A CA 1
ATOM 3439 C C . ARG A 1 460 ? -34.615 -11.005 31.402 1.00 97.50 460 ARG A C 1
ATOM 3441 O O . ARG A 1 460 ? -35.169 -11.474 30.413 1.00 97.50 460 ARG A O 1
ATOM 3448 N N . SER A 1 461 ? -34.770 -9.746 31.795 1.00 96.50 461 SER A N 1
ATOM 3449 C CA . SER A 1 461 ? -35.539 -8.731 31.076 1.00 96.50 461 SER A CA 1
ATOM 3450 C C . SER A 1 461 ? -35.008 -7.326 31.401 1.00 96.50 461 SER A C 1
ATOM 3452 O O . SER A 1 461 ? -34.287 -7.146 32.383 1.00 96.50 461 SER A O 1
ATOM 3454 N N . GLY A 1 462 ? -35.337 -6.350 30.545 1.00 97.50 462 GLY A N 1
ATOM 3455 C CA . GLY A 1 462 ? -34.991 -4.934 30.719 1.00 97.50 462 GLY A CA 1
ATOM 3456 C C . GLY A 1 462 ? -33.490 -4.631 30.752 1.00 97.50 462 GLY A C 1
ATOM 3457 O O . GLY A 1 462 ? -32.701 -5.258 30.044 1.00 97.50 462 GLY A O 1
ATOM 3458 N N . GLU A 1 463 ? -33.099 -3.614 31.522 1.00 97.56 463 GLU A N 1
ATOM 3459 C CA . GLU A 1 463 ? -31.728 -3.094 31.547 1.00 97.56 463 GLU A CA 1
ATOM 3460 C C . GLU A 1 463 ? -31.126 -3.060 32.961 1.00 97.56 463 GLU A C 1
ATOM 3462 O O . GLU A 1 463 ? -31.718 -2.520 33.896 1.00 97.56 463 GLU A O 1
ATOM 3467 N N . VAL A 1 464 ? -29.896 -3.562 33.100 1.00 97.88 464 VAL A N 1
ATOM 3468 C CA . VAL A 1 464 ? -29.033 -3.326 34.268 1.00 97.88 464 VAL A CA 1
ATOM 3469 C C . VAL A 1 464 ? -27.960 -2.313 33.880 1.00 97.88 464 VAL A C 1
ATOM 3471 O O . VAL A 1 464 ? -27.160 -2.574 32.985 1.00 97.88 464 VAL A O 1
ATOM 3474 N N . ARG A 1 465 ? -27.907 -1.164 34.559 1.00 96.00 465 ARG A N 1
ATOM 3475 C CA . ARG A 1 465 ? -26.866 -0.141 34.372 1.00 96.00 465 ARG A CA 1
ATOM 3476 C C . ARG A 1 465 ? -25.845 -0.181 35.502 1.00 96.00 465 ARG A C 1
ATOM 3478 O O . ARG A 1 465 ? -26.225 -0.095 36.666 1.00 96.00 465 ARG A O 1
ATOM 3485 N N . VAL A 1 466 ? -24.560 -0.232 35.171 1.00 95.62 466 VAL A N 1
ATOM 3486 C CA . VAL A 1 466 ? -23.439 -0.110 36.110 1.00 95.62 466 VAL A CA 1
ATOM 3487 C C . VAL A 1 466 ? -22.773 1.246 35.894 1.00 95.62 466 VAL A C 1
ATOM 3489 O O . VAL A 1 466 ? -22.099 1.446 34.889 1.00 95.62 466 VAL A O 1
ATOM 3492 N N . ALA A 1 467 ? -23.004 2.182 36.817 1.00 92.00 467 ALA A N 1
ATOM 3493 C CA . ALA A 1 467 ? -22.486 3.554 36.786 1.00 92.00 467 ALA A CA 1
ATOM 3494 C C . ALA A 1 467 ? -21.448 3.841 37.883 1.00 92.00 467 ALA A C 1
ATOM 3496 O O . ALA A 1 467 ? -20.522 4.616 37.659 1.00 92.00 467 ALA A O 1
ATOM 3497 N N . GLY A 1 468 ? -21.557 3.173 39.036 1.00 89.62 468 GLY A N 1
ATOM 3498 C CA . GLY A 1 468 ? -20.590 3.240 40.137 1.00 89.62 468 GLY A CA 1
ATOM 3499 C C . GLY A 1 468 ? -19.291 2.462 39.895 1.00 89.62 468 GLY A C 1
ATOM 3500 O O . GLY A 1 468 ? -18.432 2.407 40.773 1.00 89.62 468 GLY A O 1
ATOM 3501 N N . GLY A 1 469 ? -19.135 1.846 38.718 1.00 92.00 469 GLY A N 1
ATOM 3502 C CA . GLY A 1 469 ? -17.978 1.023 38.378 1.00 92.00 469 GLY A CA 1
ATOM 3503 C C . GLY A 1 469 ? -17.896 -0.249 39.226 1.00 92.00 469 GLY A C 1
ATOM 3504 O O . GLY A 1 469 ? -18.885 -0.708 39.806 1.00 92.00 469 GLY A O 1
ATOM 3505 N N . GLY A 1 470 ? -16.713 -0.857 39.283 1.00 93.44 470 GLY A N 1
ATOM 3506 C CA . GLY A 1 470 ? -16.510 -2.109 40.015 1.00 93.44 470 GLY A CA 1
ATOM 3507 C C . GLY A 1 470 ? -15.546 -3.064 39.324 1.00 93.44 470 GLY A C 1
ATOM 3508 O O . GLY A 1 470 ? -14.702 -2.633 38.541 1.00 93.44 470 GLY A O 1
ATOM 3509 N N . ALA A 1 471 ? -15.657 -4.354 39.644 1.00 95.06 471 ALA A N 1
ATOM 3510 C CA . ALA A 1 471 ? -14.794 -5.386 39.082 1.00 95.06 471 ALA A CA 1
ATOM 3511 C C . ALA A 1 471 ? -15.476 -6.764 38.985 1.00 95.06 471 ALA A C 1
ATOM 3513 O O . ALA A 1 471 ? -16.364 -7.095 39.773 1.00 95.06 471 ALA A O 1
ATOM 3514 N N . SER A 1 472 ? -14.997 -7.596 38.061 1.00 94.06 472 SER A N 1
ATOM 3515 C CA . SER A 1 472 ? -15.315 -9.020 37.957 1.00 94.06 472 SER A CA 1
ATOM 3516 C C . SER A 1 472 ? -14.044 -9.840 37.729 1.00 94.06 472 SER A C 1
ATOM 3518 O O . SER A 1 472 ? -13.410 -9.767 36.672 1.00 94.06 472 SER A O 1
ATOM 3520 N N . ALA A 1 473 ? -13.673 -10.636 38.734 1.00 85.88 473 ALA A N 1
ATOM 3521 C CA . ALA A 1 473 ? -12.530 -11.550 38.703 1.00 85.88 473 ALA A CA 1
ATOM 3522 C C . ALA A 1 473 ? -12.941 -12.920 38.129 1.00 85.88 473 ALA A C 1
ATOM 3524 O O . ALA A 1 473 ? -12.761 -13.962 38.761 1.00 85.88 473 ALA A O 1
ATOM 3525 N N . GLY A 1 474 ? -13.547 -12.887 36.942 1.00 78.31 474 GLY A N 1
ATOM 3526 C CA . GLY A 1 474 ? -14.286 -13.999 36.357 1.00 78.31 474 GLY A CA 1
ATOM 3527 C C . GLY A 1 474 ? -15.731 -14.068 36.862 1.00 78.31 474 GLY A C 1
ATOM 3528 O O . GLY A 1 474 ? -16.108 -13.451 37.859 1.00 78.31 474 GLY A O 1
ATOM 3529 N N . GLY A 1 475 ? -16.558 -14.819 36.139 1.00 84.88 475 GLY A N 1
ATOM 3530 C CA . GLY A 1 475 ? -17.993 -14.929 36.393 1.00 84.88 475 GLY A CA 1
ATOM 3531 C C . GLY A 1 475 ? -18.800 -15.037 35.101 1.00 84.88 475 GLY A C 1
ATOM 3532 O O . GLY A 1 475 ? -18.275 -14.827 34.006 1.00 84.88 475 GLY A O 1
ATOM 3533 N N . ALA A 1 476 ? -20.080 -15.372 35.242 1.00 93.56 476 ALA A N 1
ATOM 3534 C CA . ALA A 1 476 ? -21.037 -15.480 34.148 1.00 93.56 476 ALA A CA 1
ATOM 3535 C C . ALA A 1 476 ? -22.059 -14.338 34.220 1.00 93.56 476 ALA A C 1
ATOM 3537 O O . ALA A 1 476 ? -22.745 -14.170 35.229 1.00 93.56 476 ALA A O 1
ATOM 3538 N N . PHE A 1 477 ? -22.172 -13.580 33.135 1.00 97.44 477 PHE A N 1
ATOM 3539 C CA . PHE A 1 477 ? -23.180 -12.552 32.913 1.00 97.44 477 PHE A CA 1
ATOM 3540 C C . PHE A 1 477 ? -24.123 -13.063 31.820 1.00 97.44 477 PHE A C 1
ATOM 3542 O O . PHE A 1 477 ? -23.786 -13.034 30.642 1.00 97.44 477 PHE A O 1
ATOM 3549 N N . ASN A 1 478 ? -25.288 -13.577 32.194 1.00 97.25 478 ASN A N 1
ATOM 3550 C CA . ASN A 1 478 ? -26.219 -14.200 31.258 1.00 97.25 478 ASN A CA 1
ATOM 3551 C C . ASN A 1 478 ? -27.294 -13.176 30.879 1.00 97.25 478 ASN A C 1
ATOM 3553 O O . ASN A 1 478 ? -28.173 -12.873 31.688 1.00 97.25 478 ASN A O 1
ATOM 3557 N N . ILE A 1 479 ? -27.203 -12.612 29.676 1.00 98.06 479 ILE A N 1
ATOM 3558 C CA . ILE A 1 479 ? -28.066 -11.530 29.192 1.00 98.06 479 ILE A CA 1
ATOM 3559 C C . ILE A 1 479 ? -29.083 -12.124 28.208 1.00 98.06 479 ILE A C 1
ATOM 3561 O O . ILE A 1 479 ? -28.728 -12.592 27.126 1.00 98.06 479 ILE A O 1
ATOM 3565 N N . ALA A 1 480 ? -30.357 -12.150 28.592 1.00 97.69 480 ALA A N 1
ATOM 3566 C CA . ALA A 1 480 ? -31.434 -12.709 27.781 1.00 97.69 480 ALA A CA 1
ATOM 3567 C C . ALA A 1 480 ? -31.734 -11.858 26.534 1.00 97.69 480 ALA A C 1
ATOM 3569 O O . ALA A 1 480 ? -31.407 -10.673 26.474 1.00 97.69 480 ALA A O 1
ATOM 3570 N N . GLN A 1 481 ? -32.393 -12.458 25.538 1.00 96.69 481 GLN A N 1
ATOM 3571 C CA . GLN A 1 481 ? -32.769 -11.772 24.299 1.00 96.69 481 GLN A CA 1
ATOM 3572 C C . GLN A 1 481 ? -33.564 -10.486 24.587 1.00 96.69 481 GLN A C 1
ATOM 3574 O O . GLN A 1 481 ? -34.577 -10.512 25.282 1.00 96.69 481 GLN A O 1
ATOM 3579 N N . GLY A 1 482 ? -33.103 -9.357 24.041 1.00 94.81 482 GLY A N 1
ATOM 3580 C CA . GLY A 1 482 ? -33.719 -8.041 24.250 1.00 94.81 482 GLY A CA 1
ATOM 3581 C C . GLY A 1 482 ? -33.398 -7.367 25.591 1.00 94.81 482 GLY A C 1
ATOM 3582 O O . GLY A 1 482 ? -33.763 -6.206 25.771 1.00 94.81 482 GLY A O 1
ATOM 3583 N N . ALA A 1 483 ? -32.693 -8.039 26.507 1.00 98.06 483 ALA A N 1
ATOM 3584 C CA . ALA A 1 483 ? -32.171 -7.432 27.727 1.00 98.06 483 ALA A CA 1
ATOM 3585 C C . ALA A 1 483 ? -30.791 -6.782 27.498 1.00 98.06 483 ALA A C 1
ATOM 3587 O O . ALA A 1 483 ? -30.057 -7.143 26.571 1.00 98.06 483 ALA A O 1
ATOM 3588 N N . LYS A 1 484 ? -30.429 -5.817 28.353 1.00 97.81 484 LYS A N 1
ATOM 3589 C CA . LYS A 1 484 ? -29.176 -5.048 28.264 1.00 97.81 484 LYS A CA 1
ATOM 3590 C C . LYS A 1 484 ? -28.404 -5.020 29.587 1.00 97.81 484 LYS A C 1
ATOM 3592 O O . LYS A 1 484 ? -28.992 -4.859 30.655 1.00 97.81 484 LYS A O 1
ATOM 3597 N N . LEU A 1 485 ? -27.077 -5.089 29.503 1.00 97.69 485 LEU A N 1
ATOM 3598 C CA . LEU A 1 485 ? -26.148 -4.754 30.583 1.00 97.69 485 LEU A CA 1
ATOM 3599 C C . LEU A 1 485 ? -25.280 -3.573 30.132 1.00 97.69 485 LEU A C 1
ATOM 3601 O O . LEU A 1 485 ? -24.419 -3.738 29.272 1.00 97.69 485 LEU A O 1
ATOM 3605 N N . THR A 1 486 ? -25.507 -2.390 30.698 1.00 96.75 486 THR A N 1
ATOM 3606 C CA . THR A 1 486 ? -24.866 -1.139 30.269 1.00 96.75 486 THR A CA 1
ATOM 3607 C C . THR A 1 486 ? -23.824 -0.670 31.283 1.00 96.75 486 THR A C 1
ATOM 3609 O O . THR A 1 486 ? -24.168 -0.340 32.416 1.00 96.75 486 THR A O 1
ATOM 3612 N N . ILE A 1 487 ? -22.561 -0.577 30.873 1.00 96.44 487 ILE A N 1
ATOM 3613 C CA . ILE A 1 487 ? -21.477 0.068 31.625 1.00 96.44 487 ILE A CA 1
ATOM 3614 C C . ILE A 1 487 ? -21.458 1.560 31.273 1.00 96.44 487 ILE A C 1
ATOM 3616 O O . ILE A 1 487 ? -21.432 1.910 30.097 1.00 96.44 487 ILE A O 1
ATOM 3620 N N . GLN A 1 488 ? -21.467 2.450 32.264 1.00 91.75 488 GLN A N 1
ATOM 3621 C CA . GLN A 1 488 ? -21.465 3.907 32.074 1.00 91.75 488 GLN A CA 1
ATOM 3622 C C . GLN A 1 488 ? -20.664 4.612 33.186 1.00 91.75 488 GLN A C 1
ATOM 3624 O O . GLN A 1 488 ? -20.406 4.027 34.230 1.00 91.75 488 GLN A O 1
ATOM 3629 N N . SER A 1 489 ? -20.306 5.883 32.988 1.00 89.12 489 SER A N 1
ATOM 3630 C CA . SER A 1 489 ? -19.710 6.785 34.000 1.00 89.12 489 SER A CA 1
ATOM 3631 C C . SER A 1 489 ? -18.359 6.393 34.637 1.00 89.12 489 SER A C 1
ATOM 3633 O O . SER A 1 489 ? -17.384 7.108 34.426 1.00 89.12 489 SER A O 1
ATOM 3635 N N . GLN A 1 490 ? -18.282 5.350 35.471 1.00 91.12 490 GLN A N 1
ATOM 3636 C CA . GLN A 1 490 ? -17.044 4.915 36.140 1.00 91.12 490 GLN A CA 1
ATOM 3637 C C . GLN A 1 490 ? -16.509 3.610 35.529 1.00 91.12 490 GLN A C 1
ATOM 3639 O O . GLN A 1 490 ? -17.305 2.786 35.072 1.00 91.12 490 GLN A O 1
ATOM 3644 N N . PRO A 1 491 ? -15.183 3.369 35.547 1.00 93.88 491 PRO A N 1
ATOM 3645 C CA . PRO A 1 491 ? -14.610 2.141 35.009 1.00 93.88 491 PRO A CA 1
ATOM 3646 C C . PRO A 1 491 ? -15.135 0.865 35.677 1.00 93.88 491 PRO A C 1
ATOM 3648 O O . PRO A 1 491 ? -15.207 0.760 36.906 1.00 93.88 491 PRO A O 1
ATOM 3651 N N . TYR A 1 492 ? -15.447 -0.130 34.849 1.00 96.19 492 TYR A N 1
ATOM 3652 C CA . TYR A 1 492 ? -15.756 -1.491 35.270 1.00 96.19 492 TYR A CA 1
ATOM 3653 C C . TYR A 1 492 ? -14.671 -2.445 34.766 1.00 96.19 492 TYR A C 1
ATOM 3655 O O . TYR A 1 492 ? -14.471 -2.576 33.558 1.00 96.19 492 TYR A O 1
ATOM 3663 N N . GLN A 1 493 ? -13.958 -3.090 35.689 1.00 96.50 493 GLN A N 1
ATOM 3664 C CA . GLN A 1 493 ? -12.840 -3.978 35.368 1.00 96.50 493 GLN A CA 1
ATOM 3665 C C . GLN A 1 493 ? -13.309 -5.429 35.199 1.00 96.50 493 GLN A C 1
ATOM 3667 O O . GLN A 1 493 ? -14.040 -5.949 36.038 1.00 96.50 493 GLN A O 1
ATOM 3672 N N . VAL A 1 494 ? -12.873 -6.124 34.154 1.00 95.75 494 VAL A N 1
ATOM 3673 C CA . VAL A 1 494 ? -13.215 -7.527 33.892 1.00 95.75 494 VAL A CA 1
ATOM 3674 C C . VAL A 1 494 ? -11.973 -8.338 33.554 1.00 95.75 494 VAL A C 1
ATOM 3676 O O . VAL A 1 494 ? -11.115 -7.909 32.786 1.00 95.75 494 VAL A O 1
ATOM 3679 N N . ARG A 1 495 ? -11.879 -9.536 34.131 1.00 94.12 495 ARG A N 1
ATOM 3680 C CA . ARG A 1 495 ? -10.729 -10.430 33.971 1.00 94.12 495 ARG A CA 1
ATOM 3681 C C . ARG A 1 495 ? -11.208 -11.865 33.768 1.00 94.12 495 ARG A C 1
ATOM 3683 O O . ARG A 1 495 ? -11.519 -12.544 34.740 1.00 94.12 495 ARG A O 1
ATOM 3690 N N . GLY A 1 496 ? -11.298 -12.313 32.514 1.00 92.31 496 GLY A N 1
ATOM 3691 C CA . GLY A 1 496 ? -11.819 -13.645 32.176 1.00 92.31 496 GLY A CA 1
ATOM 3692 C C . GLY A 1 496 ? -13.320 -13.807 32.460 1.00 92.31 496 GLY A C 1
ATOM 3693 O O . GLY A 1 496 ? -13.762 -14.873 32.886 1.00 92.31 496 GLY A O 1
ATOM 3694 N N . ALA A 1 497 ? -14.103 -12.737 32.287 1.00 93.69 497 ALA A N 1
ATOM 3695 C CA . ALA A 1 497 ? -15.560 -12.782 32.422 1.00 93.69 497 ALA A CA 1
ATOM 3696 C C . ALA A 1 497 ? -16.224 -13.378 31.165 1.00 93.69 497 ALA A C 1
ATOM 3698 O O . ALA A 1 497 ? -15.672 -13.298 30.067 1.00 93.69 497 ALA A O 1
ATOM 3699 N N . ASN A 1 498 ? -17.419 -13.952 31.312 1.00 95.06 498 ASN A N 1
ATOM 3700 C CA . ASN A 1 498 ? -18.182 -14.527 30.203 1.00 95.06 498 ASN A CA 1
ATOM 3701 C C . ASN A 1 498 ? -19.594 -13.923 30.130 1.00 95.06 498 ASN A C 1
ATOM 3703 O O . ASN A 1 498 ? -20.423 -14.169 31.007 1.00 95.06 498 ASN A O 1
ATOM 3707 N N . PHE A 1 499 ? -19.853 -13.134 29.089 1.00 96.12 499 PHE A N 1
ATOM 3708 C CA . PHE A 1 499 ? -21.128 -12.486 28.790 1.00 96.12 499 PHE A CA 1
ATOM 3709 C C . PHE A 1 499 ? -21.914 -13.326 27.765 1.00 96.12 499 PHE A C 1
ATOM 3711 O O . PHE A 1 499 ? -21.715 -13.207 26.553 1.00 96.12 499 PHE A O 1
ATOM 3718 N N . THR A 1 500 ? -22.796 -14.202 28.259 1.00 92.25 500 THR A N 1
ATOM 3719 C CA . THR A 1 500 ? -23.567 -15.165 27.452 1.00 92.25 500 THR A CA 1
ATOM 3720 C C . THR A 1 500 ? -24.980 -14.673 27.120 1.00 92.25 500 THR A C 1
ATOM 3722 O O . THR A 1 500 ? -25.482 -13.720 27.717 1.00 92.25 500 THR A O 1
ATOM 3725 N N . GLY A 1 501 ? -25.652 -15.382 26.206 1.00 92.94 501 GLY A N 1
ATOM 3726 C CA . GLY A 1 501 ? -27.040 -15.132 25.809 1.00 92.94 501 GLY A CA 1
ATOM 3727 C C . GLY A 1 501 ? -27.184 -14.201 24.600 1.00 92.94 501 GLY A C 1
ATOM 3728 O O . GLY A 1 501 ? -26.201 -13.729 24.038 1.00 92.94 501 GLY A O 1
ATOM 3729 N N . ASP A 1 502 ? -28.424 -14.007 24.150 1.00 93.50 502 ASP A N 1
ATOM 3730 C CA . ASP A 1 502 ? -28.784 -13.210 22.964 1.00 93.50 502 ASP A CA 1
ATOM 3731 C C . ASP A 1 502 ? -29.021 -11.718 23.275 1.00 93.50 502 ASP A C 1
ATOM 3733 O O . ASP A 1 502 ? -29.423 -10.955 22.397 1.00 93.50 502 ASP A O 1
ATOM 3737 N N . GLY A 1 503 ? -28.816 -11.295 24.524 1.00 96.56 503 GLY A N 1
ATOM 3738 C CA . GLY A 1 503 ? -28.874 -9.895 24.940 1.00 96.56 503 GLY A CA 1
ATOM 3739 C C . GLY A 1 503 ? -27.630 -9.095 24.556 1.00 96.56 503 GLY A C 1
ATOM 3740 O O . GLY A 1 503 ? -26.793 -9.547 23.772 1.00 96.56 503 GLY A O 1
ATOM 3741 N N . LEU A 1 504 ? -27.516 -7.887 25.112 1.00 97.19 504 LEU A N 1
ATOM 3742 C CA . LEU A 1 504 ? -26.486 -6.915 24.741 1.00 97.19 504 LEU A CA 1
ATOM 3743 C C . LEU A 1 504 ? -25.632 -6.454 25.930 1.00 97.19 504 LEU A C 1
ATOM 3745 O O . LEU A 1 504 ? -26.166 -5.954 26.922 1.00 97.19 504 LEU A O 1
ATOM 3749 N N . LEU A 1 505 ? -24.307 -6.525 25.784 1.00 97.69 505 LEU A N 1
ATOM 3750 C CA . LEU A 1 505 ? -23.356 -5.764 26.595 1.00 97.69 505 LEU A CA 1
ATOM 3751 C C . LEU A 1 505 ? -23.150 -4.384 25.949 1.00 97.69 505 LEU A C 1
ATOM 3753 O O . LEU A 1 505 ? -22.791 -4.295 24.782 1.00 97.69 505 LEU A O 1
ATOM 3757 N N . ARG A 1 506 ? -23.373 -3.295 26.683 1.00 96.69 506 ARG A N 1
ATOM 3758 C CA . ARG A 1 506 ? -23.313 -1.926 26.150 1.00 96.69 506 ARG A CA 1
ATOM 3759 C C . ARG A 1 506 ? -22.270 -1.105 26.899 1.00 96.69 506 ARG A C 1
ATOM 3761 O O . ARG A 1 506 ? -22.348 -0.985 28.118 1.00 96.69 506 ARG A O 1
ATOM 3768 N N . ILE A 1 507 ? -21.322 -0.503 26.190 1.00 96.75 507 ILE A N 1
ATOM 3769 C CA . ILE A 1 507 ? -20.458 0.554 26.724 1.00 96.75 507 ILE A CA 1
ATOM 3770 C C . ILE A 1 507 ? -21.153 1.880 26.401 1.00 96.75 507 ILE A C 1
ATOM 3772 O O . ILE A 1 507 ? -21.092 2.375 25.277 1.00 96.75 507 ILE A O 1
ATOM 3776 N N . GLY A 1 508 ? -21.898 2.385 27.384 1.00 92.25 508 GLY A N 1
ATOM 3777 C CA . GLY A 1 508 ? -22.730 3.582 27.292 1.00 92.25 508 GLY A CA 1
ATOM 3778 C C . GLY A 1 508 ? -21.949 4.895 27.447 1.00 92.25 508 GLY A C 1
ATOM 3779 O O . GLY A 1 508 ? -20.714 4.907 27.369 1.00 92.25 508 GLY A O 1
ATOM 3780 N N . PRO A 1 509 ? -22.634 6.025 27.708 1.00 86.56 509 PRO A N 1
ATOM 3781 C CA . PRO A 1 509 ? -22.030 7.345 27.613 1.00 86.56 509 PRO A CA 1
ATOM 3782 C C . PRO A 1 509 ? -21.002 7.538 28.724 1.00 86.56 509 PRO A C 1
ATOM 3784 O O . PRO A 1 509 ? -21.307 7.413 29.916 1.00 86.56 509 PRO A O 1
ATOM 3787 N N . SER A 1 510 ? -19.765 7.825 28.324 1.00 88.19 510 SER A N 1
ATOM 3788 C CA . SER A 1 510 ? -18.603 7.913 29.218 1.00 88.19 510 SER A CA 1
ATOM 3789 C C . SER A 1 510 ? -18.381 6.651 30.067 1.00 88.19 510 SER A C 1
ATOM 3791 O O . SER A 1 510 ? -17.820 6.730 31.156 1.00 88.19 510 SER A O 1
ATOM 3793 N N . GLY A 1 511 ? -18.857 5.491 29.604 1.00 92.94 511 GLY A N 1
ATOM 3794 C CA . GLY A 1 511 ? -18.543 4.198 30.197 1.00 92.94 511 GLY A CA 1
ATOM 3795 C C . GLY A 1 511 ? -17.151 3.728 29.802 1.00 92.94 511 GLY A C 1
ATOM 3796 O O . GLY A 1 511 ? -16.748 3.885 28.650 1.00 92.94 511 GLY A O 1
ATOM 3797 N N . THR A 1 512 ? -16.450 3.100 30.745 1.00 96.00 512 THR A N 1
ATOM 3798 C CA . THR A 1 512 ? -15.160 2.452 30.493 1.00 96.00 512 THR A CA 1
ATOM 3799 C C . THR A 1 512 ? -15.236 0.987 30.902 1.00 96.00 512 THR A C 1
ATOM 3801 O O . THR A 1 512 ? -15.449 0.688 32.077 1.00 96.00 512 THR A O 1
ATOM 3804 N N . LEU A 1 513 ? -15.035 0.075 29.952 1.00 97.12 513 LEU A N 1
ATOM 3805 C CA . LEU A 1 513 ? -14.828 -1.349 30.218 1.00 97.12 513 LEU A CA 1
ATOM 3806 C C . LEU A 1 513 ? -13.324 -1.640 30.157 1.00 97.12 513 LEU A C 1
ATOM 3808 O O . LEU A 1 513 ? -12.726 -1.539 29.089 1.00 97.12 513 LEU A O 1
ATOM 3812 N N . ASP A 1 514 ? -12.709 -1.976 31.288 1.00 96.88 514 ASP A N 1
ATOM 3813 C CA . ASP A 1 514 ? -11.297 -2.373 31.372 1.00 96.88 514 ASP A CA 1
ATOM 3814 C C . ASP A 1 514 ? -11.202 -3.898 31.320 1.00 96.88 514 ASP A C 1
ATOM 3816 O O . ASP A 1 514 ? -11.593 -4.583 32.262 1.00 96.88 514 ASP A O 1
ATOM 3820 N N . VAL A 1 515 ? -10.721 -4.435 30.201 1.00 97.06 515 VAL A N 1
ATOM 3821 C CA . VAL A 1 515 ? -10.510 -5.868 29.998 1.00 97.06 515 VAL A CA 1
ATOM 3822 C C . VAL A 1 515 ? -9.058 -6.188 30.331 1.00 97.06 515 VAL A C 1
ATOM 3824 O O . VAL A 1 515 ? -8.179 -6.018 29.490 1.00 97.06 515 VAL A O 1
ATOM 3827 N N . SER A 1 516 ? -8.798 -6.651 31.552 1.00 95.19 516 SER A N 1
ATOM 3828 C CA . SER A 1 516 ? -7.437 -6.866 32.061 1.00 95.19 516 SER A CA 1
ATOM 3829 C C . SER A 1 516 ? -6.959 -8.322 31.907 1.00 95.19 516 SER A C 1
ATOM 3831 O O . SER A 1 516 ? -7.753 -9.268 31.911 1.00 95.19 516 SER A O 1
ATOM 3833 N N . ALA A 1 517 ? -5.646 -8.536 31.803 1.00 89.44 517 ALA A N 1
ATOM 3834 C CA . ALA A 1 517 ? -5.048 -9.828 31.468 1.00 89.44 517 ALA A CA 1
ATOM 3835 C C . ALA A 1 517 ? -5.285 -10.931 32.524 1.00 89.44 517 ALA A C 1
ATOM 3837 O O . ALA A 1 517 ? -4.785 -10.891 33.656 1.00 89.44 517 ALA A O 1
ATOM 3838 N N . GLY A 1 518 ? -6.014 -11.985 32.140 1.00 79.12 518 GLY A N 1
ATOM 3839 C CA . GLY A 1 518 ? -6.241 -13.173 32.978 1.00 79.12 518 GLY A CA 1
ATOM 3840 C C . GLY A 1 518 ? -6.938 -14.344 32.280 1.00 79.12 518 GLY A C 1
ATOM 3841 O O . GLY A 1 518 ? -7.625 -15.112 32.944 1.00 79.12 518 GLY A O 1
ATOM 3842 N N . GLY A 1 519 ? -6.786 -14.459 30.958 1.00 81.38 519 GLY A N 1
ATOM 3843 C CA . GLY A 1 519 ? -7.637 -15.281 30.089 1.00 81.38 519 GLY A CA 1
ATOM 3844 C C . GLY A 1 519 ? -8.599 -14.410 29.267 1.00 81.38 519 GLY A C 1
ATOM 3845 O O . GLY A 1 519 ? -8.785 -13.238 29.607 1.00 81.38 519 GLY A O 1
ATOM 3846 N N . PRO A 1 520 ? -9.172 -14.936 28.169 1.00 84.75 520 PRO A N 1
ATOM 3847 C CA . PRO A 1 520 ? -10.057 -14.164 27.305 1.00 84.75 520 PRO A CA 1
ATOM 3848 C C . PRO A 1 520 ? -11.369 -13.843 28.024 1.00 84.75 520 PRO A C 1
ATOM 3850 O O . PRO A 1 520 ? -12.043 -14.731 28.549 1.00 84.75 520 PRO A O 1
ATOM 3853 N N . THR A 1 521 ? -11.752 -12.570 28.015 1.00 95.56 521 THR A N 1
ATOM 3854 C CA . THR A 1 521 ? -13.124 -12.168 28.322 1.00 95.56 521 THR A CA 1
ATOM 3855 C C . THR A 1 521 ? -13.967 -12.432 27.079 1.00 95.56 521 THR A C 1
ATOM 3857 O O . THR A 1 521 ? -13.588 -12.049 25.976 1.00 95.56 521 THR A O 1
ATOM 3860 N N . THR A 1 522 ? -15.098 -13.109 27.232 1.00 96.00 522 THR A N 1
ATOM 3861 C CA . THR A 1 522 ? -15.959 -13.539 26.118 1.00 96.00 522 THR A CA 1
ATOM 3862 C C . THR A 1 522 ? -17.287 -12.801 26.160 1.00 96.00 522 THR A C 1
ATOM 3864 O O . THR A 1 522 ? -17.848 -12.598 27.232 1.00 96.00 522 THR A O 1
ATOM 3867 N N . ALA A 1 523 ? -17.794 -12.390 25.002 1.00 96.81 523 ALA A N 1
ATOM 3868 C CA . ALA A 1 523 ? -19.103 -11.773 24.843 1.00 96.81 523 ALA A CA 1
ATOM 3869 C C . ALA A 1 523 ? -19.785 -12.266 23.562 1.00 96.81 523 ALA A C 1
ATOM 3871 O O . ALA A 1 523 ? -19.123 -12.721 22.622 1.00 96.81 523 ALA A O 1
ATOM 3872 N N . ARG A 1 524 ? -21.117 -12.167 23.505 1.00 95.56 524 ARG A N 1
ATOM 3873 C CA . ARG A 1 524 ? -21.864 -12.408 22.264 1.00 95.56 524 ARG A CA 1
ATOM 3874 C C . ARG A 1 524 ? -22.119 -11.126 21.487 1.00 95.56 524 ARG A C 1
ATOM 3876 O O . ARG A 1 524 ? -21.519 -10.968 20.433 1.00 95.56 524 ARG A O 1
ATOM 3883 N N . ASN A 1 525 ? -22.925 -10.209 22.019 1.00 97.06 525 ASN A N 1
ATOM 3884 C CA . ASN A 1 525 ? -23.214 -8.930 21.367 1.00 97.06 525 ASN A CA 1
ATOM 3885 C C . ASN A 1 525 ? -22.687 -7.763 22.213 1.00 97.06 525 ASN A C 1
ATOM 3887 O O . ASN A 1 525 ? -22.920 -7.732 23.426 1.00 97.06 525 ASN A O 1
ATOM 3891 N N . VAL A 1 526 ? -22.004 -6.813 21.575 1.00 97.69 526 VAL A N 1
ATOM 3892 C CA . VAL A 1 526 ? -21.374 -5.644 22.202 1.00 97.69 526 VAL A CA 1
ATOM 3893 C C . VAL A 1 526 ? -21.729 -4.373 21.422 1.00 97.69 526 VAL A C 1
ATOM 3895 O O . VAL A 1 526 ? -21.517 -4.331 20.220 1.00 97.69 526 VAL A O 1
ATOM 3898 N N . GLU A 1 527 ? -22.212 -3.327 22.095 1.00 96.38 527 GLU A N 1
ATOM 3899 C CA . GLU A 1 527 ? -22.462 -1.992 21.513 1.00 96.38 527 GLU A CA 1
ATOM 3900 C C . GLU A 1 527 ? -21.551 -0.951 22.194 1.00 96.38 527 GLU A C 1
ATOM 3902 O O . GLU A 1 527 ? -21.460 -0.929 23.424 1.00 96.38 527 GLU A O 1
ATOM 3907 N N . MET A 1 528 ? -20.899 -0.071 21.427 1.00 94.75 528 MET A N 1
ATOM 3908 C CA . MET A 1 528 ? -20.154 1.093 21.938 1.00 94.75 528 MET A CA 1
ATOM 3909 C C . MET A 1 528 ? -20.843 2.389 21.502 1.00 94.75 528 MET A C 1
ATOM 3911 O O . MET A 1 528 ? -20.944 2.663 20.308 1.00 94.75 528 MET A O 1
ATOM 3915 N N . GLU A 1 529 ? -21.338 3.177 22.460 1.00 87.19 529 GLU A N 1
ATOM 3916 C CA . GLU A 1 529 ? -22.324 4.229 22.190 1.00 87.19 529 GLU A CA 1
ATOM 3917 C C . GLU A 1 529 ? -21.754 5.543 21.614 1.00 87.19 529 GLU A C 1
ATOM 3919 O O . GLU A 1 529 ? -20.705 6.047 22.017 1.00 87.19 529 GLU A O 1
ATOM 3924 N N . LEU A 1 530 ? -22.561 6.132 20.723 1.00 70.94 530 LEU A N 1
ATOM 3925 C CA . LEU A 1 530 ? -22.426 7.367 19.932 1.00 70.94 530 LEU A CA 1
ATOM 3926 C C . LEU A 1 530 ? -21.712 8.596 20.536 1.00 70.94 530 LEU A C 1
ATOM 3928 O O . LEU A 1 530 ? -21.323 9.487 19.785 1.00 70.94 530 LEU A O 1
ATOM 3932 N N . THR A 1 531 ? -21.559 8.732 21.856 1.00 67.38 531 THR A N 1
ATOM 3933 C CA . THR A 1 531 ? -21.138 10.009 22.477 1.00 67.38 531 THR A CA 1
ATOM 3934 C C . THR A 1 531 ? -19.629 10.273 22.426 1.00 67.38 531 THR A C 1
ATOM 3936 O O . THR A 1 531 ? -19.154 11.208 23.068 1.00 67.38 531 THR A O 1
ATOM 3939 N N . GLY A 1 532 ? -18.850 9.442 21.724 1.00 62.41 532 GLY A N 1
ATOM 3940 C CA . GLY A 1 532 ? -17.390 9.570 21.588 1.00 62.41 532 GLY A CA 1
ATOM 3941 C C . GLY A 1 532 ? -16.584 9.305 22.870 1.00 62.41 532 GLY A C 1
ATOM 3942 O O . GLY A 1 532 ? -15.358 9.246 22.817 1.00 62.41 532 GLY A O 1
ATOM 3943 N N . SER A 1 533 ? -17.258 9.122 24.008 1.00 79.88 533 SER A N 1
ATOM 3944 C CA . SER A 1 533 ? -16.664 8.895 25.330 1.00 79.88 533 SER A CA 1
ATOM 3945 C C . SER A 1 533 ? -16.754 7.443 25.819 1.00 79.88 533 SER A C 1
ATOM 3947 O O . SER A 1 533 ? -16.153 7.113 26.841 1.00 79.88 533 SER A O 1
ATOM 3949 N N . ALA A 1 534 ? -17.464 6.568 25.098 1.00 93.19 534 ALA A N 1
ATOM 3950 C CA . ALA A 1 534 ? -17.426 5.125 25.325 1.00 93.19 534 ALA A CA 1
ATOM 3951 C C . ALA A 1 534 ? -15.994 4.597 25.112 1.00 93.19 534 ALA A C 1
ATOM 3953 O O . ALA A 1 534 ? -15.383 4.840 24.067 1.00 93.19 534 ALA A O 1
ATOM 3954 N N . THR A 1 535 ? -15.457 3.894 26.111 1.00 95.88 535 THR A N 1
ATOM 3955 C CA . THR A 1 535 ? -14.066 3.427 26.131 1.00 95.88 535 THR A CA 1
ATOM 3956 C C . THR A 1 535 ? -13.981 1.927 26.417 1.00 95.88 535 THR A C 1
ATOM 3958 O O . THR A 1 535 ? -14.493 1.442 27.425 1.00 95.88 535 THR A O 1
ATOM 3961 N N . LEU A 1 536 ? -13.278 1.190 25.561 1.00 97.31 536 LEU A N 1
ATOM 3962 C CA . LEU A 1 536 ? -12.832 -0.182 25.819 1.00 97.31 536 LEU A CA 1
ATOM 3963 C C . LEU A 1 536 ? -11.323 -0.145 26.075 1.00 97.31 536 LEU A C 1
ATOM 3965 O O . LEU A 1 536 ? -10.591 0.318 25.213 1.00 97.31 536 LEU A O 1
ATOM 3969 N N . THR A 1 537 ? -10.837 -0.604 27.224 1.00 97.12 537 THR A N 1
ATOM 3970 C CA . THR A 1 537 ? -9.414 -0.507 27.599 1.00 97.12 537 THR A CA 1
ATOM 3971 C C . THR A 1 537 ? -8.868 -1.822 28.168 1.00 97.12 537 THR A C 1
ATOM 3973 O O . THR A 1 537 ? -9.556 -2.842 28.148 1.00 97.12 537 THR A O 1
ATOM 3976 N N . GLY A 1 538 ? -7.628 -1.805 28.660 1.00 96.31 538 GLY A N 1
ATOM 3977 C CA . GLY A 1 538 ? -6.974 -2.926 29.338 1.00 96.31 538 GLY A CA 1
ATOM 3978 C C . GLY A 1 538 ? -6.066 -3.769 28.434 1.00 96.31 538 GLY A C 1
ATOM 3979 O O . GLY A 1 538 ? -6.110 -3.681 27.205 1.00 96.31 538 GLY A O 1
ATOM 3980 N N . ASP A 1 539 ? -5.213 -4.575 29.062 1.00 96.00 539 ASP A N 1
ATOM 3981 C CA . ASP A 1 539 ? -4.176 -5.418 28.448 1.00 96.00 539 ASP A CA 1
ATOM 3982 C C . ASP A 1 539 ? -4.657 -6.836 28.067 1.00 96.00 539 ASP A C 1
ATOM 3984 O O . ASP A 1 539 ? -3.908 -7.624 27.491 1.00 96.00 539 ASP A O 1
ATOM 3988 N N . GLY A 1 540 ? -5.912 -7.176 28.368 1.00 96.06 540 GLY A N 1
ATOM 3989 C CA . GLY A 1 540 ? -6.540 -8.462 28.070 1.00 96.06 540 GLY A CA 1
ATOM 3990 C C . GLY A 1 540 ? -7.248 -8.532 26.711 1.00 96.06 540 GLY A C 1
ATOM 3991 O O . GLY A 1 540 ? -7.453 -7.531 26.016 1.00 96.06 540 GLY A O 1
ATOM 3992 N N . GLU A 1 541 ? -7.659 -9.747 26.338 1.00 96.69 541 GLU A N 1
ATOM 3993 C CA . GLU A 1 541 ? -8.463 -9.998 25.137 1.00 96.69 541 GLU A CA 1
ATOM 3994 C C . GLU A 1 541 ? -9.970 -9.972 25.441 1.00 96.69 541 GLU A C 1
ATOM 3996 O O . GLU A 1 541 ? -10.430 -10.607 26.392 1.00 96.69 541 GLU A O 1
ATOM 4001 N N . LEU A 1 542 ? -10.732 -9.286 24.584 1.00 97.75 542 LEU A N 1
ATOM 4002 C CA . LEU A 1 542 ? -12.182 -9.408 24.447 1.00 97.75 542 LEU A CA 1
ATOM 4003 C C . LEU A 1 542 ? -12.497 -10.191 23.164 1.00 97.75 542 LEU A C 1
ATOM 4005 O O . LEU A 1 542 ? -12.121 -9.758 22.077 1.00 97.75 542 LEU A O 1
ATOM 4009 N N . GLN A 1 543 ? -13.198 -11.316 23.274 1.00 97.50 543 GLN A N 1
ATOM 4010 C CA . GLN A 1 543 ? -13.671 -12.112 22.138 1.00 97.50 543 GLN A CA 1
ATOM 4011 C C . GLN A 1 543 ? -15.180 -11.897 21.952 1.00 97.50 543 GLN A C 1
ATOM 4013 O O . GLN A 1 543 ? -15.957 -12.178 22.865 1.00 97.50 543 GLN A O 1
ATOM 4018 N N . VAL A 1 544 ? -15.594 -11.398 20.785 1.00 98.00 544 VAL A N 1
ATOM 4019 C CA . VAL A 1 544 ? -16.989 -11.101 20.428 1.00 98.00 544 VAL A CA 1
ATOM 4020 C C . VAL A 1 544 ? -17.479 -12.127 19.408 1.00 98.00 544 VAL A C 1
ATOM 4022 O O . VAL A 1 544 ? -17.050 -12.135 18.256 1.00 98.00 544 VAL A O 1
ATOM 4025 N N . SER A 1 545 ? -18.371 -13.012 19.846 1.00 96.62 545 SER A N 1
ATOM 4026 C CA . SER A 1 545 ? -18.846 -14.175 19.074 1.00 96.62 545 SER A CA 1
ATOM 4027 C C . SER A 1 545 ? -20.087 -13.911 18.207 1.00 96.62 545 SER A C 1
ATOM 4029 O O . SER A 1 545 ? -20.433 -14.732 17.361 1.00 96.62 545 SER A O 1
ATOM 4031 N N . GLY A 1 546 ? -20.758 -12.776 18.409 1.00 95.69 546 GLY A N 1
ATOM 4032 C CA . GLY A 1 546 ? -21.888 -12.280 17.623 1.00 95.69 546 GLY A CA 1
ATOM 4033 C C . GLY A 1 546 ? -21.579 -10.898 17.047 1.00 95.69 546 GLY A C 1
ATOM 4034 O O . GLY A 1 546 ? -20.647 -10.758 16.255 1.00 95.69 546 GLY A O 1
ATOM 4035 N N . ASN A 1 547 ? -22.362 -9.891 17.431 1.00 96.00 547 ASN A N 1
ATOM 4036 C CA . ASN A 1 547 ? -22.231 -8.523 16.925 1.00 96.00 547 ASN A CA 1
ATOM 4037 C C . ASN A 1 547 ? -21.268 -7.648 17.749 1.00 96.00 547 ASN A C 1
ATOM 4039 O O . ASN A 1 547 ? -21.320 -7.657 18.978 1.00 96.00 547 ASN A O 1
ATOM 4043 N N . LEU A 1 548 ? -20.457 -6.831 17.074 1.00 97.81 548 LEU A N 1
ATOM 4044 C CA . LEU A 1 548 ? -19.806 -5.641 17.626 1.00 97.81 548 LEU A CA 1
ATOM 4045 C C . LEU A 1 548 ? -20.323 -4.400 16.889 1.00 97.81 548 LEU A C 1
ATOM 4047 O O . LEU A 1 548 ? -19.856 -4.093 15.796 1.00 97.81 548 LEU A O 1
ATOM 4051 N N . ASP A 1 549 ? -21.242 -3.672 17.509 1.00 96.44 549 ASP A N 1
ATOM 4052 C CA . ASP A 1 549 ? -21.817 -2.445 16.966 1.00 96.44 549 ASP A CA 1
ATOM 4053 C C . ASP A 1 549 ? -21.005 -1.248 17.513 1.00 96.44 549 ASP A C 1
ATOM 4055 O O . ASP A 1 549 ? -21.244 -0.743 18.617 1.00 96.44 549 ASP A O 1
ATOM 4059 N N . TRP A 1 550 ? -19.967 -0.833 16.782 1.00 96.06 550 TRP A N 1
ATOM 4060 C CA . TRP A 1 550 ? -19.091 0.282 17.150 1.00 96.06 550 TRP A CA 1
ATOM 4061 C C . TRP A 1 550 ? -19.648 1.582 16.558 1.00 96.06 550 TRP A C 1
ATOM 4063 O O . TRP A 1 550 ? -19.429 1.879 15.388 1.00 96.06 550 TRP A O 1
ATOM 4073 N N . LEU A 1 551 ? -20.398 2.338 17.369 1.00 93.94 551 LEU A N 1
ATOM 4074 C CA . LEU A 1 551 ? -21.097 3.553 16.923 1.00 93.94 551 LEU A CA 1
ATOM 4075 C C . LEU A 1 551 ? -20.295 4.838 17.181 1.00 93.94 551 LEU A C 1
ATOM 4077 O O . LEU A 1 551 ? -20.559 5.860 16.554 1.00 93.94 551 LEU A O 1
ATOM 4081 N N . ALA A 1 552 ? -19.387 4.819 18.164 1.00 91.12 552 ALA A N 1
ATOM 4082 C CA . ALA A 1 552 ? -18.364 5.841 18.408 1.00 91.12 552 ALA A CA 1
ATOM 4083 C C . ALA A 1 552 ? -17.334 5.360 19.450 1.00 91.12 552 ALA A C 1
ATOM 4085 O O . ALA A 1 552 ? -17.466 4.295 20.057 1.00 91.12 552 ALA A O 1
ATOM 4086 N N . GLY A 1 553 ? -16.340 6.203 19.742 1.00 91.69 553 GLY A N 1
ATOM 4087 C CA . GLY A 1 553 ? -15.517 6.094 20.950 1.00 91.69 553 GLY A CA 1
ATOM 4088 C C . GLY A 1 553 ? -14.133 5.499 20.713 1.00 91.69 553 GLY A C 1
ATOM 4089 O O . GLY A 1 553 ? -13.655 5.431 19.578 1.00 91.69 553 GLY A O 1
ATOM 4090 N N . ARG A 1 554 ? -13.458 5.111 21.801 1.00 94.25 554 ARG A N 1
ATOM 4091 C CA . ARG A 1 554 ? -12.043 4.706 21.778 1.00 94.25 554 ARG A CA 1
ATOM 4092 C C . ARG A 1 554 ? -11.853 3.276 22.284 1.00 94.25 554 ARG A C 1
ATOM 4094 O O . ARG A 1 554 ? -12.349 2.924 23.351 1.00 94.25 554 ARG A O 1
ATOM 4101 N N . MET A 1 555 ? -11.082 2.470 21.562 1.00 97.19 555 MET A N 1
ATOM 4102 C CA . MET A 1 555 ? -10.484 1.244 22.086 1.00 97.19 555 MET A CA 1
ATOM 4103 C C . MET A 1 555 ? -9.004 1.498 22.380 1.00 97.19 555 MET A C 1
ATOM 4105 O O . MET A 1 555 ? -8.260 1.922 21.499 1.00 97.19 555 MET A O 1
ATOM 4109 N N . THR A 1 556 ? -8.571 1.261 23.612 1.00 96.19 556 THR A N 1
ATOM 4110 C CA . THR A 1 556 ? -7.252 1.642 24.124 1.00 96.19 556 THR A CA 1
ATOM 4111 C C . THR A 1 556 ? -6.522 0.476 24.800 1.00 96.19 556 THR A C 1
ATOM 4113 O O . THR A 1 556 ? -7.115 -0.569 25.093 1.00 96.19 556 THR A O 1
ATOM 4116 N N . GLY A 1 557 ? -5.233 0.679 25.084 1.00 96.19 557 GLY A N 1
ATOM 4117 C CA . GLY A 1 557 ? -4.377 -0.273 25.794 1.00 96.19 557 GLY A CA 1
ATOM 4118 C C . GLY A 1 557 ? -3.895 -1.424 24.911 1.00 96.19 557 GLY A C 1
ATOM 4119 O O . GLY A 1 557 ? -4.492 -1.734 23.886 1.00 96.19 557 GLY A O 1
ATOM 4120 N N . THR A 1 558 ? -2.820 -2.090 25.330 1.00 95.81 558 THR A N 1
ATOM 4121 C CA . THR A 1 558 ? -2.104 -3.129 24.561 1.00 95.81 558 THR A CA 1
ATOM 4122 C C . THR A 1 558 ? -2.856 -4.457 24.396 1.00 95.81 558 THR A C 1
ATOM 4124 O O . THR A 1 558 ? -2.283 -5.435 23.918 1.00 95.81 558 THR A O 1
ATOM 4127 N N . GLY A 1 559 ? -4.119 -4.526 24.823 1.00 96.19 559 GLY A N 1
ATOM 4128 C CA . GLY A 1 559 ? -4.967 -5.703 24.681 1.00 96.19 559 GLY A CA 1
ATOM 4129 C C . GLY A 1 559 ? -5.475 -5.930 23.254 1.00 96.19 559 GLY A C 1
ATOM 4130 O O . GLY A 1 559 ? -5.065 -5.292 22.280 1.00 96.19 559 GLY A O 1
ATOM 4131 N N . LYS A 1 560 ? -6.426 -6.858 23.135 1.00 97.12 560 LYS A N 1
ATOM 4132 C CA . LYS A 1 560 ? -6.972 -7.314 21.851 1.00 97.12 560 LYS A CA 1
ATOM 4133 C C . LYS A 1 560 ? -8.500 -7.351 21.871 1.00 97.12 560 LYS A C 1
ATOM 4135 O O . LYS A 1 560 ? -9.105 -7.654 22.898 1.00 97.12 560 LYS A O 1
ATOM 4140 N N . THR A 1 561 ? -9.132 -7.039 20.751 1.00 98.12 561 THR A N 1
ATOM 4141 C CA . THR A 1 561 ? -10.562 -7.254 20.510 1.00 98.12 561 THR A CA 1
ATOM 4142 C C . THR A 1 561 ? -10.677 -8.149 19.286 1.00 98.12 561 THR A C 1
ATOM 4144 O O . THR A 1 561 ? -10.275 -7.732 18.207 1.00 98.12 561 THR A O 1
ATOM 4147 N N . THR A 1 562 ? -11.182 -9.369 19.441 1.00 98.19 562 THR A N 1
ATOM 4148 C CA . THR A 1 562 ? -11.337 -10.342 18.349 1.00 98.19 562 THR A CA 1
ATOM 4149 C C . THR A 1 562 ? -12.819 -10.509 18.040 1.00 98.19 562 THR A C 1
ATOM 4151 O O . THR A 1 562 ? -13.567 -10.948 18.910 1.00 98.19 562 THR A O 1
ATOM 4154 N N . VAL A 1 563 ? -13.255 -10.165 16.827 1.00 98.25 563 VAL A N 1
ATOM 4155 C CA . VAL A 1 563 ? -14.658 -10.279 16.392 1.00 98.25 563 VAL A CA 1
ATOM 4156 C C . VAL A 1 563 ? -14.811 -11.450 15.432 1.00 98.25 563 VAL A C 1
ATOM 4158 O O . VAL A 1 563 ? -14.165 -11.482 14.390 1.00 98.25 563 VAL A O 1
ATOM 4161 N N . GLN A 1 564 ? -15.672 -12.401 15.784 1.00 96.88 564 GLN A N 1
ATOM 4162 C CA . GLN A 1 564 ? -15.873 -13.658 15.052 1.00 96.88 564 GLN A CA 1
ATOM 4163 C C . GLN A 1 564 ? -17.195 -13.695 14.274 1.00 96.88 564 GLN A C 1
ATOM 4165 O O . GLN A 1 564 ? -17.334 -14.479 13.339 1.00 96.88 564 GLN A O 1
ATOM 4170 N N . GLY A 1 565 ? -18.162 -12.854 14.653 1.00 94.88 565 GLY A N 1
ATOM 4171 C CA . GLY A 1 565 ? -19.424 -12.676 13.939 1.00 94.88 565 GLY A CA 1
ATOM 4172 C C . GLY A 1 565 ? -19.383 -11.475 12.993 1.00 94.88 565 GLY A C 1
ATOM 4173 O O . GLY A 1 565 ? -18.724 -11.511 11.955 1.00 94.88 565 GLY A O 1
ATOM 4174 N N . THR A 1 566 ? -20.116 -10.415 13.336 1.00 96.94 566 THR A N 1
ATOM 4175 C CA . THR A 1 566 ? -20.198 -9.183 12.532 1.00 96.94 566 THR A CA 1
ATOM 4176 C C . THR A 1 566 ? -19.695 -7.994 13.341 1.00 96.94 566 THR A C 1
ATOM 4178 O O . THR A 1 566 ? -20.134 -7.812 14.471 1.00 96.94 566 THR A O 1
ATOM 4181 N N . ALA A 1 567 ? -18.819 -7.167 12.776 1.00 97.69 567 ALA A N 1
ATOM 4182 C CA . ALA A 1 567 ? -18.566 -5.821 13.283 1.00 97.69 567 ALA A CA 1
ATOM 4183 C C . ALA A 1 567 ? -19.299 -4.812 12.392 1.00 97.69 567 ALA A C 1
ATOM 4185 O O . ALA A 1 567 ? -19.135 -4.848 11.176 1.00 97.69 567 ALA A O 1
ATOM 4186 N N . GLU A 1 568 ? -20.073 -3.902 12.971 1.00 97.50 568 GLU A N 1
ATOM 4187 C CA . GLU A 1 568 ? -20.608 -2.740 12.262 1.00 97.50 568 GLU A CA 1
ATOM 4188 C C . GLU A 1 568 ? -19.942 -1.480 12.820 1.00 97.50 568 GLU A C 1
ATOM 4190 O O . GLU A 1 568 ? -20.058 -1.186 14.007 1.00 97.50 568 GLU A O 1
ATOM 4195 N N . ILE A 1 569 ? -19.215 -0.758 11.968 1.00 95.81 569 ILE A N 1
ATOM 4196 C CA . ILE A 1 569 ? -18.620 0.546 12.272 1.00 95.81 569 ILE A CA 1
ATOM 4197 C C . ILE A 1 569 ? -19.482 1.579 11.555 1.00 95.81 569 ILE A C 1
ATOM 4199 O O . ILE A 1 569 ? -19.477 1.631 10.321 1.00 95.81 569 ILE A O 1
ATOM 4203 N N . SER A 1 570 ? -20.282 2.341 12.296 1.00 90.25 570 SER A N 1
ATOM 4204 C CA . SER A 1 570 ? -21.326 3.183 11.704 1.00 90.25 570 SER A CA 1
ATOM 4205 C C . SER A 1 570 ? -21.528 4.512 12.435 1.00 90.25 570 SER A C 1
ATOM 4207 O O . SER A 1 570 ? -20.957 4.775 13.489 1.00 90.25 570 SER A O 1
ATOM 4209 N N . THR A 1 571 ? -22.371 5.373 11.850 1.00 91.56 571 THR A N 1
ATOM 4210 C CA . THR A 1 571 ? -22.562 6.788 12.230 1.00 91.56 571 THR A CA 1
ATOM 4211 C C . THR A 1 571 ? -21.353 7.693 11.892 1.00 91.56 571 THR A C 1
ATOM 4213 O O . THR A 1 571 ? -20.249 7.198 11.698 1.00 91.56 571 THR A O 1
ATOM 4216 N N . PRO A 1 572 ? -21.515 9.030 11.782 1.00 90.81 572 PRO A N 1
ATOM 4217 C CA . PRO A 1 572 ? -20.440 9.939 11.357 1.00 90.81 572 PRO A CA 1
ATOM 4218 C C . PRO A 1 572 ? -19.461 10.324 12.489 1.00 90.81 572 PRO A C 1
ATOM 4220 O O . PRO A 1 572 ? -18.771 11.340 12.397 1.00 90.81 572 PRO A O 1
ATOM 4223 N N . ALA A 1 573 ? -19.430 9.573 13.592 1.00 91.25 573 ALA A N 1
ATOM 4224 C CA . ALA A 1 573 ? -18.486 9.793 14.684 1.00 91.25 573 ALA A CA 1
ATOM 4225 C C . ALA A 1 573 ? -17.077 9.275 14.330 1.00 91.25 573 ALA A C 1
ATOM 4227 O O . ALA A 1 573 ? -16.909 8.408 13.480 1.00 91.25 573 ALA A O 1
ATOM 4228 N N . ASN A 1 574 ? -16.040 9.778 15.003 1.00 90.94 574 ASN A N 1
ATOM 4229 C CA . ASN A 1 574 ? -14.707 9.177 14.897 1.00 90.94 574 ASN A CA 1
ATOM 4230 C C . ASN A 1 574 ? -14.631 7.904 15.763 1.00 90.94 574 ASN A C 1
ATOM 4232 O O . ASN A 1 574 ? -15.000 7.923 16.942 1.00 90.94 574 ASN A O 1
ATOM 4236 N N . HIS A 1 575 ? -14.061 6.844 15.197 1.00 94.94 575 HIS A N 1
ATOM 4237 C CA . HIS A 1 575 ? -13.810 5.551 15.832 1.00 94.94 575 HIS A CA 1
ATOM 4238 C C . HIS A 1 575 ? -12.302 5.412 16.045 1.00 94.94 575 HIS A C 1
ATOM 4240 O O . HIS A 1 575 ? -11.559 5.415 15.072 1.00 94.94 575 HIS A O 1
ATOM 4246 N N . THR A 1 576 ? -11.799 5.366 17.283 1.00 95.69 576 THR A N 1
ATOM 4247 C CA . THR A 1 576 ? -10.340 5.380 17.525 1.00 95.69 576 THR A CA 1
ATOM 4248 C C . THR A 1 576 ? -9.804 4.097 18.143 1.00 95.69 576 THR A C 1
ATOM 4250 O O . THR A 1 576 ? -10.267 3.687 19.202 1.00 95.69 576 THR A O 1
ATOM 4253 N N . LEU A 1 577 ? -8.757 3.525 17.552 1.00 97.56 577 LEU A N 1
ATOM 4254 C CA . LEU A 1 577 ? -7.866 2.561 18.195 1.00 97.56 577 LEU A CA 1
ATOM 4255 C C . LEU A 1 577 ? -6.618 3.289 18.728 1.00 97.56 577 LEU A C 1
ATOM 4257 O O . LEU A 1 577 ? -6.101 4.182 18.062 1.00 97.56 577 LEU A O 1
ATOM 4261 N N . VAL A 1 578 ? -6.126 2.903 19.909 1.00 97.12 578 VAL A N 1
ATOM 4262 C CA . VAL A 1 578 ? -4.876 3.405 20.518 1.00 97.12 578 VAL A CA 1
ATOM 4263 C C . VAL A 1 578 ? -4.139 2.235 21.165 1.00 97.12 578 VAL A C 1
ATOM 4265 O O . VAL A 1 578 ? -4.679 1.653 22.104 1.00 97.12 578 VAL A O 1
ATOM 4268 N N . GLN A 1 579 ? -2.951 1.853 20.686 1.00 97.25 579 GLN A N 1
ATOM 4269 C CA . GLN A 1 579 ? -2.180 0.663 21.126 1.00 97.25 579 GLN A CA 1
ATOM 4270 C C . GLN A 1 579 ? -2.885 -0.709 20.986 1.00 97.25 579 GLN A C 1
ATOM 4272 O O . GLN A 1 579 ? -2.226 -1.746 21.058 1.00 97.25 579 GLN A O 1
ATOM 4277 N N . ARG A 1 580 ? -4.210 -0.746 20.798 1.00 97.38 580 ARG A N 1
ATOM 4278 C CA . ARG A 1 580 ? -5.022 -1.967 20.806 1.00 97.38 580 ARG A CA 1
ATOM 4279 C C . ARG A 1 580 ? -5.024 -2.657 19.448 1.00 97.38 580 ARG A C 1
ATOM 4281 O O . ARG A 1 580 ? -5.090 -2.001 18.409 1.00 97.38 580 ARG A O 1
ATOM 4288 N N . THR A 1 581 ? -5.047 -3.988 19.463 1.00 98.44 581 THR A N 1
ATOM 4289 C CA . THR A 1 581 ? -5.335 -4.793 18.266 1.00 98.44 581 THR A CA 1
ATOM 4290 C C . THR A 1 581 ? -6.841 -5.035 18.130 1.00 98.44 581 THR A C 1
ATOM 4292 O O . THR A 1 581 ? -7.426 -5.710 18.976 1.00 98.44 581 THR A O 1
ATOM 4295 N N . LEU A 1 582 ? -7.473 -4.548 17.061 1.00 98.50 582 LEU A N 1
ATOM 4296 C CA . LEU A 1 582 ? -8.811 -4.960 16.628 1.00 98.50 582 LEU A CA 1
ATOM 4297 C C . LEU A 1 582 ? -8.665 -6.003 15.513 1.00 98.50 582 LEU A C 1
ATOM 4299 O O . LEU A 1 582 ? -8.296 -5.670 14.391 1.00 98.50 582 LEU A O 1
ATOM 4303 N N . ARG A 1 583 ? -8.946 -7.270 15.825 1.00 98.31 583 ARG A N 1
ATOM 4304 C CA . ARG A 1 583 ? -8.878 -8.398 14.893 1.00 98.31 583 ARG A CA 1
ATOM 4305 C C . ARG A 1 583 ? -10.272 -8.792 14.411 1.00 98.31 583 ARG A C 1
ATOM 4307 O O . ARG A 1 583 ? -11.127 -9.155 15.215 1.00 98.31 583 ARG A O 1
ATOM 4314 N N . ASN A 1 584 ? -10.474 -8.774 13.101 1.00 98.44 584 ASN A N 1
ATOM 4315 C CA . ASN A 1 584 ? -11.660 -9.298 12.441 1.00 98.44 584 ASN A CA 1
ATOM 4316 C C . ASN A 1 584 ? -11.400 -10.730 11.948 1.00 98.44 584 ASN A C 1
ATOM 4318 O O . ASN A 1 584 ? -10.486 -10.958 11.160 1.00 98.44 584 ASN A O 1
ATOM 4322 N N . GLU A 1 585 ? -12.211 -11.682 12.403 1.00 98.12 585 GLU A N 1
ATOM 4323 C CA . GLU A 1 585 ? -12.261 -13.072 11.920 1.00 98.12 585 GLU A CA 1
ATOM 4324 C C . GLU A 1 585 ? -13.576 -13.374 11.171 1.00 98.12 585 GLU A C 1
ATOM 4326 O O . GLU A 1 585 ? -13.721 -14.460 10.615 1.00 98.12 585 GLU A O 1
ATOM 4331 N N . GLY A 1 586 ? -14.516 -12.418 11.150 1.00 97.19 586 GLY A N 1
ATOM 4332 C CA . GLY A 1 586 ? -15.822 -12.504 10.493 1.00 97.19 586 GLY A CA 1
ATOM 4333 C C . GLY A 1 586 ? -16.043 -11.370 9.484 1.00 97.19 586 GLY A C 1
ATOM 4334 O O . GLY A 1 586 ? -15.167 -11.076 8.674 1.00 97.19 586 GLY A O 1
ATOM 4335 N N . THR A 1 587 ? -17.214 -10.725 9.487 1.00 97.69 587 THR A N 1
ATOM 4336 C CA . THR A 1 587 ? -17.513 -9.615 8.553 1.00 97.69 587 THR A CA 1
ATOM 4337 C C . THR A 1 587 ? -17.539 -8.269 9.271 1.00 97.69 587 THR A C 1
ATOM 4339 O O . THR A 1 587 ? -18.427 -8.012 10.077 1.00 97.69 587 THR A O 1
ATOM 4342 N N . MET A 1 588 ? -16.600 -7.384 8.949 1.00 98.44 588 MET A N 1
ATOM 4343 C CA . MET A 1 588 ? -16.593 -5.984 9.362 1.00 98.44 588 MET A CA 1
ATOM 4344 C C . MET A 1 588 ? -17.208 -5.125 8.257 1.00 98.44 588 MET A C 1
ATOM 4346 O O . MET A 1 588 ? -16.672 -5.078 7.156 1.00 98.44 588 MET A O 1
ATOM 4350 N N . ARG A 1 589 ? -18.301 -4.418 8.546 1.00 97.50 589 ARG A N 1
ATOM 4351 C CA . ARG A 1 589 ? -18.935 -3.449 7.643 1.00 97.50 589 ARG A CA 1
ATOM 4352 C C . ARG A 1 589 ? -18.679 -2.040 8.152 1.00 97.50 589 ARG A C 1
ATOM 4354 O O . ARG A 1 589 ? -19.011 -1.728 9.294 1.00 97.50 589 ARG A O 1
ATOM 4361 N N . TRP A 1 590 ? -18.097 -1.196 7.314 1.00 96.75 590 TRP A N 1
ATOM 4362 C CA . TRP A 1 590 ? -17.776 0.188 7.635 1.00 96.75 590 TRP A CA 1
ATOM 4363 C C . TRP A 1 590 ? -18.709 1.118 6.856 1.00 96.75 590 TRP A C 1
ATOM 4365 O O . TRP A 1 590 ? -18.525 1.371 5.665 1.00 96.75 590 TRP A O 1
ATOM 4375 N N . LEU A 1 591 ? -19.756 1.566 7.550 1.00 95.06 591 LEU A N 1
ATOM 4376 C CA . LEU A 1 591 ? -20.895 2.322 7.023 1.00 95.06 591 LEU A CA 1
ATOM 4377 C C . LEU A 1 591 ? -20.783 3.836 7.266 1.00 95.06 591 LEU A C 1
ATOM 4379 O O . LEU A 1 591 ? -21.588 4.600 6.737 1.00 95.06 591 LEU A O 1
ATOM 4383 N N . GLY A 1 592 ? -19.832 4.275 8.093 1.00 92.56 592 GLY A N 1
ATOM 4384 C CA . GLY A 1 592 ? -19.582 5.687 8.368 1.00 92.56 592 GLY A CA 1
ATOM 4385 C C . GLY A 1 592 ? -18.548 5.923 9.467 1.00 92.56 592 GLY A C 1
ATOM 4386 O O . GLY A 1 592 ? -18.258 5.029 10.263 1.00 92.56 592 GLY A O 1
ATOM 4387 N N . GLY A 1 593 ? -18.024 7.147 9.508 1.00 93.12 593 GLY A N 1
ATOM 4388 C CA . GLY A 1 593 ? -17.156 7.654 10.563 1.00 93.12 593 GLY A CA 1
ATOM 4389 C C . GLY A 1 593 ? -15.690 7.264 10.388 1.00 93.12 593 GLY A C 1
ATOM 4390 O O . GLY A 1 593 ? -15.369 6.123 10.073 1.00 93.12 593 GLY A O 1
ATOM 4391 N N . HIS A 1 594 ? -14.761 8.190 10.614 1.00 95.19 594 HIS A N 1
ATOM 4392 C CA . HIS A 1 594 ? -13.339 7.929 10.363 1.00 95.19 594 HIS A CA 1
ATOM 4393 C C . HIS A 1 594 ? -12.726 6.964 11.381 1.00 95.19 594 HIS A C 1
ATOM 4395 O O . HIS A 1 594 ? -12.848 7.178 12.592 1.00 95.19 594 HIS A O 1
ATOM 4401 N N . ILE A 1 595 ? -11.990 5.962 10.891 1.00 97.31 595 ILE A N 1
ATOM 4402 C CA . ILE A 1 595 ? -11.221 5.040 11.733 1.00 97.31 595 ILE A CA 1
ATOM 4403 C C . ILE A 1 595 ? -9.833 5.641 11.989 1.00 97.31 595 ILE A C 1
ATOM 4405 O O . ILE A 1 595 ? -8.970 5.681 11.111 1.00 97.31 595 ILE A O 1
ATOM 4409 N N . LEU A 1 596 ? -9.615 6.125 13.208 1.00 97.38 596 LEU A N 1
ATOM 4410 C CA . LEU A 1 596 ? -8.322 6.599 13.691 1.00 97.38 596 LEU A CA 1
ATOM 4411 C C . LEU A 1 596 ? -7.519 5.399 14.214 1.00 97.38 596 LEU A C 1
ATOM 4413 O O . LEU A 1 596 ? -7.991 4.692 15.104 1.00 97.38 596 LEU A O 1
ATOM 4417 N N . VAL A 1 597 ? -6.310 5.182 13.699 1.00 98.12 597 VAL A N 1
ATOM 4418 C CA . VAL A 1 597 ? -5.400 4.108 14.136 1.00 98.12 597 VAL A CA 1
ATOM 4419 C C . VAL A 1 597 ? -4.163 4.761 14.752 1.00 98.12 597 VAL A C 1
ATOM 4421 O O . VAL A 1 597 ? -3.201 5.066 14.054 1.00 98.12 597 VAL A O 1
ATOM 4424 N N . GLU A 1 598 ? -4.226 5.057 16.051 1.00 97.19 598 GLU A N 1
ATOM 4425 C CA . GLU A 1 598 ? -3.226 5.855 16.774 1.00 97.19 598 GLU A CA 1
ATOM 4426 C C . GLU A 1 598 ? -2.275 4.994 17.619 1.00 97.19 598 GLU A C 1
ATOM 4428 O O . GLU A 1 598 ? -2.605 3.884 18.040 1.00 97.19 598 GLU A O 1
ATOM 4433 N N . ASP A 1 599 ? -1.099 5.546 17.915 1.00 97.31 599 ASP A N 1
ATOM 4434 C CA . ASP A 1 599 ? -0.119 5.027 18.879 1.00 97.31 599 ASP A CA 1
ATOM 4435 C C . ASP A 1 599 ? 0.118 3.504 18.839 1.00 97.31 599 ASP A C 1
ATOM 4437 O O . ASP A 1 599 ? -0.110 2.798 19.819 1.00 97.31 599 ASP A O 1
ATOM 4441 N N . GLY A 1 600 ? 0.541 2.967 17.691 1.00 96.81 600 GLY A N 1
ATOM 4442 C CA . GLY A 1 600 ? 0.856 1.537 17.564 1.00 96.81 600 GLY A CA 1
ATOM 4443 C C . GLY A 1 600 ? -0.353 0.593 17.541 1.00 96.81 600 GLY A C 1
ATOM 4444 O O . GLY A 1 600 ? -0.174 -0.618 17.655 1.00 96.81 600 GLY A O 1
ATOM 4445 N N . ALA A 1 601 ? -1.579 1.111 17.412 1.00 98.38 601 ALA A N 1
ATOM 4446 C CA . ALA A 1 601 ? -2.769 0.286 17.218 1.00 98.38 601 ALA A CA 1
ATOM 4447 C C . ALA A 1 601 ? -2.716 -0.540 15.920 1.00 98.38 601 ALA A C 1
ATOM 4449 O O . ALA A 1 601 ? -2.115 -0.128 14.926 1.00 98.38 601 ALA A O 1
ATOM 4450 N N . VAL A 1 602 ? -3.412 -1.681 15.917 1.00 98.62 602 VAL A N 1
ATOM 4451 C CA . VAL A 1 602 ? -3.453 -2.616 14.782 1.00 98.62 602 VAL A CA 1
ATOM 4452 C C . VAL A 1 602 ? -4.899 -2.945 14.413 1.00 98.62 602 VAL A C 1
ATOM 4454 O O . VAL A 1 602 ? -5.666 -3.384 15.268 1.00 98.62 602 VAL A O 1
ATOM 4457 N N . LEU A 1 603 ? -5.269 -2.795 13.141 1.00 98.56 603 LEU A N 1
ATOM 4458 C CA . LEU A 1 603 ? -6.486 -3.380 12.569 1.00 98.56 603 LEU A CA 1
ATOM 4459 C C . LEU A 1 603 ? -6.088 -4.623 11.763 1.00 98.56 603 LEU A C 1
ATOM 4461 O O . LEU A 1 603 ? -5.489 -4.507 10.697 1.00 98.56 603 LEU A O 1
ATOM 4465 N N . HIS A 1 604 ? -6.409 -5.811 12.276 1.00 98.69 604 HIS A N 1
ATOM 4466 C CA . HIS A 1 604 ? -6.026 -7.097 11.687 1.00 98.69 604 HIS A CA 1
ATOM 4467 C C . HIS A 1 604 ? -7.231 -7.799 11.059 1.00 98.69 604 HIS A C 1
ATOM 4469 O O . HIS A 1 604 ? -8.043 -8.393 11.764 1.00 98.69 604 HIS A O 1
ATOM 4475 N N . ASN A 1 605 ? -7.353 -7.769 9.736 1.00 98.56 605 ASN A N 1
ATOM 4476 C CA . ASN A 1 605 ? -8.299 -8.615 9.018 1.00 98.56 605 ASN A CA 1
ATOM 4477 C C . ASN A 1 605 ? -7.667 -9.993 8.770 1.00 98.56 605 ASN A C 1
ATOM 4479 O O . ASN A 1 605 ? -6.812 -10.139 7.895 1.00 98.56 605 ASN A O 1
ATOM 4483 N N . ALA A 1 606 ? -8.064 -10.989 9.562 1.00 98.12 606 ALA A N 1
ATOM 4484 C CA . ALA A 1 606 ? -7.541 -12.351 9.486 1.00 98.12 606 ALA A CA 1
ATOM 4485 C C . ALA A 1 606 ? -7.966 -13.063 8.188 1.00 98.12 606 ALA A C 1
ATOM 4487 O O . ALA A 1 606 ? -8.886 -12.625 7.509 1.00 98.12 606 ALA A O 1
ATOM 4488 N N . SER A 1 607 ? -7.343 -14.198 7.865 1.00 97.31 607 SER A N 1
ATOM 4489 C CA . SER A 1 607 ? -7.581 -14.949 6.611 1.00 97.31 607 SER A CA 1
ATOM 4490 C C . SER A 1 607 ? -9.038 -15.344 6.303 1.00 97.31 607 SER A C 1
ATOM 4492 O O . SER A 1 607 ? -9.401 -15.455 5.134 1.00 97.31 607 SER A O 1
ATOM 4494 N N . ALA A 1 608 ? -9.892 -15.535 7.315 1.00 94.69 608 ALA A N 1
ATOM 4495 C CA . ALA A 1 608 ? -11.335 -15.768 7.136 1.00 94.69 608 ALA A CA 1
ATOM 4496 C C . ALA A 1 608 ? -12.174 -14.471 7.092 1.00 94.69 608 ALA A C 1
ATOM 4498 O O . ALA A 1 608 ? -13.363 -14.509 6.778 1.00 94.69 608 ALA A O 1
ATOM 4499 N N . GLY A 1 609 ? -11.560 -13.338 7.433 1.00 98.00 609 GLY A N 1
ATOM 4500 C CA . GLY A 1 609 ? -12.206 -12.054 7.635 1.00 98.00 609 GLY A CA 1
ATOM 4501 C C . GLY A 1 609 ? -12.476 -11.283 6.343 1.00 98.00 609 GLY A C 1
ATOM 4502 O O . GLY A 1 609 ? -11.681 -11.270 5.397 1.00 98.00 609 GLY A O 1
ATOM 4503 N N . ILE A 1 610 ? -13.608 -10.587 6.330 1.00 98.44 610 ILE A N 1
ATOM 4504 C CA . ILE A 1 610 ? -14.009 -9.641 5.290 1.00 98.44 610 ILE A CA 1
ATOM 4505 C C . ILE A 1 610 ? -14.130 -8.252 5.921 1.00 98.44 610 ILE A C 1
ATOM 4507 O O . ILE A 1 610 ? -14.868 -8.097 6.891 1.00 98.44 610 ILE A O 1
ATOM 4511 N N . VAL A 1 611 ? -13.457 -7.248 5.359 1.00 98.44 611 VAL A N 1
ATOM 4512 C CA . VAL A 1 611 ? -13.723 -5.824 5.621 1.00 98.44 611 VAL A CA 1
ATOM 4513 C C . VAL A 1 611 ? -14.434 -5.243 4.404 1.00 98.44 611 VAL A C 1
ATOM 4515 O O . VAL A 1 611 ? -13.873 -5.246 3.313 1.00 98.44 611 VAL A O 1
ATOM 4518 N N . ASP A 1 612 ? -15.647 -4.738 4.596 1.00 97.31 612 ASP A N 1
ATOM 4519 C CA . ASP A 1 612 ? -16.472 -4.075 3.590 1.00 97.31 612 ASP A CA 1
ATOM 4520 C C . ASP A 1 612 ? -16.530 -2.571 3.869 1.00 97.31 612 ASP A C 1
ATOM 4522 O O . ASP A 1 612 ? -17.184 -2.121 4.810 1.00 97.31 612 ASP A O 1
ATOM 4526 N N . VAL A 1 613 ? -15.839 -1.785 3.043 1.00 96.75 613 VAL A N 1
ATOM 4527 C CA . VAL A 1 613 ? -15.892 -0.320 3.063 1.00 96.75 613 VAL A CA 1
ATOM 4528 C C . VAL A 1 613 ? -17.076 0.137 2.215 1.00 96.75 613 VAL A C 1
ATOM 4530 O O . VAL A 1 613 ? -17.057 0.026 0.984 1.00 96.75 613 VAL A O 1
ATOM 4533 N N . GLU A 1 614 ? -18.109 0.632 2.892 1.00 94.88 614 GLU A N 1
ATOM 4534 C CA . GLU A 1 614 ? -19.371 1.105 2.311 1.00 94.88 614 GLU A CA 1
ATOM 4535 C C . GLU A 1 614 ? -19.584 2.622 2.510 1.00 94.88 614 GLU A C 1
ATOM 4537 O O . GLU A 1 614 ? -20.618 3.153 2.095 1.00 94.88 614 GLU A O 1
ATOM 4542 N N . THR A 1 615 ? -18.597 3.323 3.080 1.00 93.00 615 THR A N 1
ATOM 4543 C CA . THR A 1 615 ? -18.563 4.783 3.273 1.00 93.00 615 THR A CA 1
ATOM 4544 C C . THR A 1 615 ? -17.502 5.485 2.404 1.00 93.00 615 THR A C 1
ATOM 4546 O O . THR A 1 615 ? -16.630 4.852 1.809 1.00 93.00 615 THR A O 1
ATOM 4549 N N . THR A 1 616 ? -17.582 6.816 2.351 1.00 92.50 616 THR A N 1
ATOM 4550 C CA . THR A 1 616 ? -16.569 7.750 1.830 1.00 92.50 616 THR A CA 1
ATOM 4551 C C . THR A 1 616 ? -15.561 8.214 2.895 1.00 92.50 616 THR A C 1
ATOM 4553 O O . THR A 1 616 ? -14.674 9.004 2.589 1.00 92.50 616 THR A O 1
ATOM 4556 N N . ASP A 1 617 ? -15.688 7.779 4.153 1.00 94.50 617 ASP A N 1
ATOM 4557 C CA . ASP A 1 617 ? -14.765 8.161 5.229 1.00 94.50 617 ASP A CA 1
ATOM 4558 C C . ASP A 1 617 ? -13.378 7.494 5.104 1.00 94.50 617 ASP A C 1
ATOM 4560 O O . ASP A 1 617 ? -13.256 6.307 4.818 1.00 94.50 617 ASP A O 1
ATOM 4564 N N . ASP A 1 618 ? -12.323 8.262 5.392 1.00 95.50 618 ASP A N 1
ATOM 4565 C CA . ASP A 1 618 ? -10.924 7.802 5.411 1.00 95.50 618 ASP A CA 1
ATOM 4566 C C . ASP A 1 618 ? -10.458 7.221 6.758 1.00 95.50 618 ASP A C 1
ATOM 4568 O O . ASP A 1 618 ? -10.985 7.568 7.824 1.00 95.50 618 ASP A O 1
ATOM 4572 N N . PHE A 1 619 ? -9.357 6.454 6.718 1.00 97.88 619 PHE A N 1
ATOM 4573 C CA . PHE A 1 619 ? -8.518 6.206 7.894 1.00 97.88 619 PHE A CA 1
ATOM 4574 C C . PHE A 1 619 ? -7.752 7.470 8.309 1.00 97.88 619 PHE A C 1
ATOM 4576 O O . PHE A 1 619 ? -7.422 8.328 7.488 1.00 97.88 619 PHE A O 1
ATOM 4583 N N . ARG A 1 620 ? -7.413 7.583 9.597 1.00 97.50 620 ARG A N 1
ATOM 4584 C CA . ARG A 1 620 ? -6.670 8.727 10.150 1.00 97.50 620 ARG A CA 1
ATOM 4585 C C . ARG A 1 620 ? -5.570 8.312 11.125 1.00 97.50 620 ARG A C 1
ATOM 4587 O O . ARG A 1 620 ? -5.692 7.323 11.840 1.00 97.50 620 ARG A O 1
ATOM 4594 N N . HIS A 1 621 ? -4.531 9.138 11.198 1.00 97.06 621 HIS A N 1
ATOM 4595 C CA . HIS A 1 621 ? -3.538 9.161 12.273 1.00 97.06 621 HIS A CA 1
ATOM 4596 C C . HIS A 1 621 ? -3.382 10.612 12.726 1.00 97.06 621 HIS A C 1
ATOM 4598 O O . HIS A 1 621 ? -3.323 11.513 11.885 1.00 97.06 621 HIS A O 1
ATOM 4604 N N . THR A 1 622 ? -3.384 10.846 14.037 1.00 95.25 622 THR A N 1
ATOM 4605 C CA . THR A 1 622 ? -3.266 12.194 14.618 1.00 95.25 622 THR A CA 1
ATOM 4606 C C . THR A 1 622 ? -2.297 12.281 15.798 1.00 95.25 622 THR A C 1
ATOM 4608 O O . THR A 1 622 ? -1.882 13.389 16.140 1.00 95.25 622 THR A O 1
ATOM 4611 N N . ALA A 1 623 ? -1.899 11.155 16.401 1.00 92.19 623 ALA A N 1
ATOM 4612 C CA . ALA A 1 623 ? -0.954 11.110 17.513 1.00 92.19 623 ALA A CA 1
ATOM 4613 C C . ALA A 1 623 ? -0.286 9.731 17.688 1.00 92.19 623 ALA A C 1
ATOM 4615 O O . ALA A 1 623 ? -0.825 8.694 17.297 1.00 92.19 623 ALA A O 1
ATOM 4616 N N . GLY A 1 624 ? 0.864 9.736 18.372 1.00 95.75 624 GLY A N 1
ATOM 4617 C CA . GLY A 1 624 ? 1.567 8.534 18.828 1.00 95.75 624 GLY A CA 1
ATOM 4618 C C . GLY A 1 624 ? 2.471 7.875 17.784 1.00 95.75 624 GLY A C 1
ATOM 4619 O O . GLY A 1 624 ? 2.749 8.445 16.728 1.00 95.75 624 GLY A O 1
ATOM 4620 N N . ALA A 1 625 ? 2.941 6.669 18.104 1.00 96.88 625 ALA A N 1
ATOM 4621 C CA . ALA A 1 625 ? 3.611 5.771 17.163 1.00 96.88 625 ALA A CA 1
ATOM 4622 C C . ALA A 1 625 ? 2.717 5.402 15.958 1.00 96.88 625 ALA A C 1
ATOM 4624 O O . ALA A 1 625 ? 1.493 5.553 16.001 1.00 96.88 625 ALA A O 1
ATOM 4625 N N . GLU A 1 626 ? 3.327 4.911 14.878 1.00 96.25 626 GLU A N 1
ATOM 4626 C CA . GLU A 1 626 ? 2.615 4.536 13.648 1.00 96.25 626 GLU A CA 1
ATOM 4627 C C . GLU A 1 626 ? 1.608 3.404 13.893 1.00 96.25 626 GLU A C 1
ATOM 4629 O O . GLU A 1 626 ? 1.917 2.413 14.554 1.00 96.25 626 GLU A O 1
ATOM 4634 N N . GLY A 1 627 ? 0.398 3.561 13.360 1.00 97.81 627 GLY A N 1
ATOM 4635 C CA . GLY A 1 627 ? -0.626 2.523 13.340 1.00 97.81 627 GLY A CA 1
ATOM 4636 C C . GLY A 1 627 ? -0.382 1.496 12.232 1.00 97.81 627 GLY A C 1
ATOM 4637 O O . GLY A 1 627 ? 0.380 1.738 11.292 1.00 97.81 627 GLY A O 1
ATOM 4638 N N . LYS A 1 628 ? -1.062 0.351 12.305 1.00 98.12 628 LYS A N 1
ATOM 4639 C CA . LYS A 1 628 ? -0.942 -0.731 11.321 1.00 98.12 628 LYS A CA 1
ATOM 4640 C C . LYS A 1 628 ? -2.305 -1.256 10.875 1.00 98.12 628 LYS A C 1
ATOM 4642 O O . LYS A 1 628 ? -3.212 -1.427 11.686 1.00 98.12 628 LYS A O 1
ATOM 4647 N N . ILE A 1 629 ? -2.426 -1.569 9.592 1.00 98.69 629 ILE A N 1
ATOM 4648 C CA . ILE A 1 629 ? -3.507 -2.369 9.017 1.00 98.69 629 ILE A CA 1
ATOM 4649 C C . ILE A 1 629 ? -2.863 -3.625 8.426 1.00 98.69 629 ILE A C 1
ATOM 4651 O O . ILE A 1 629 ? -1.957 -3.524 7.603 1.00 98.69 629 ILE A O 1
ATOM 4655 N N . GLU A 1 630 ? -3.321 -4.797 8.854 1.00 98.56 630 GLU A N 1
ATOM 4656 C CA . GLU A 1 630 ? -2.865 -6.109 8.387 1.00 98.56 630 GLU A CA 1
ATOM 4657 C C . GLU A 1 630 ? -4.032 -6.828 7.706 1.00 98.56 630 GLU A C 1
ATOM 4659 O O . GLU A 1 630 ? -5.061 -7.061 8.339 1.00 98.56 630 GLU A O 1
ATOM 4664 N N . ASN A 1 631 ? -3.890 -7.200 6.434 1.00 98.56 631 ASN A N 1
ATOM 4665 C CA . ASN A 1 631 ? -4.903 -7.938 5.685 1.00 98.56 631 ASN A CA 1
ATOM 4666 C C . ASN A 1 631 ? -4.380 -9.305 5.220 1.00 98.56 631 ASN A C 1
ATOM 4668 O O . ASN A 1 631 ? -3.650 -9.396 4.237 1.00 98.56 631 ASN A O 1
ATOM 4672 N N . GLU A 1 632 ? -4.800 -10.364 5.908 1.00 98.25 632 GLU A N 1
ATOM 4673 C CA . GLU A 1 632 ? -4.710 -11.763 5.458 1.00 98.25 632 GLU A CA 1
ATOM 4674 C C . GLU A 1 632 ? -5.965 -12.189 4.671 1.00 98.25 632 GLU A C 1
ATOM 4676 O O . GLU A 1 632 ? -5.911 -13.126 3.878 1.00 98.25 632 GLU A O 1
ATOM 4681 N N . GLY A 1 633 ? -7.109 -11.551 4.944 1.00 98.19 633 GLY A N 1
ATOM 4682 C CA . GLY A 1 633 ? -8.415 -11.875 4.366 1.00 98.19 633 GLY A CA 1
ATOM 4683 C C . GLY A 1 633 ? -8.786 -11.012 3.158 1.00 98.19 633 GLY A C 1
ATOM 4684 O O . GLY A 1 633 ? -7.939 -10.629 2.347 1.00 98.19 633 GLY A O 1
ATOM 4685 N N . ILE A 1 634 ? -10.075 -10.687 3.028 1.00 98.50 634 ILE A N 1
ATOM 4686 C CA . ILE A 1 634 ? -10.590 -9.846 1.939 1.00 98.50 634 ILE A CA 1
ATOM 4687 C C . ILE A 1 634 ? -10.896 -8.430 2.445 1.00 98.50 634 ILE A C 1
ATOM 4689 O O . ILE A 1 634 ? -11.763 -8.249 3.293 1.00 98.50 634 ILE A O 1
ATOM 4693 N N . PHE A 1 635 ? -10.256 -7.417 1.866 1.00 98.38 635 PHE A N 1
ATOM 4694 C CA . PHE A 1 635 ? -10.562 -6.003 2.080 1.00 98.38 635 PHE A CA 1
ATOM 4695 C C . PHE A 1 635 ? -11.254 -5.445 0.827 1.00 98.38 635 PHE A C 1
ATOM 4697 O O . PHE A 1 635 ? -10.632 -5.342 -0.229 1.00 98.38 635 PHE A O 1
ATOM 4704 N N . ARG A 1 636 ? -12.544 -5.107 0.894 1.00 97.25 636 ARG A N 1
ATOM 4705 C CA . ARG A 1 636 ? -13.355 -4.671 -0.255 1.00 97.25 636 ARG A CA 1
ATOM 4706 C C . ARG A 1 636 ? -13.790 -3.216 -0.108 1.00 97.25 636 ARG A C 1
ATOM 4708 O O . ARG A 1 636 ? -14.342 -2.843 0.919 1.00 97.25 636 ARG A O 1
ATOM 4715 N N . LYS A 1 637 ? -13.631 -2.414 -1.162 1.00 95.19 637 LYS A N 1
ATOM 4716 C CA . LYS A 1 637 ? -14.284 -1.103 -1.301 1.00 95.19 637 LYS A CA 1
ATOM 4717 C C . LYS A 1 637 ? -15.494 -1.272 -2.212 1.00 95.19 637 LYS A C 1
ATOM 4719 O O . LYS A 1 637 ? -15.317 -1.547 -3.399 1.00 95.19 637 LYS A O 1
ATOM 4724 N N . LEU A 1 638 ? -16.695 -1.188 -1.638 1.00 91.06 638 LEU A N 1
ATOM 4725 C CA . LEU A 1 638 ? -17.964 -1.522 -2.299 1.00 91.06 638 LEU A CA 1
ATOM 4726 C C . LEU A 1 638 ? -18.718 -0.300 -2.841 1.00 91.06 638 LEU A C 1
ATOM 4728 O O . LEU A 1 638 ? -19.570 -0.450 -3.715 1.00 91.06 638 LEU A O 1
ATOM 4732 N N . SER A 1 639 ? -18.445 0.892 -2.307 1.00 75.44 639 SER A N 1
ATOM 4733 C CA . SER A 1 639 ? -19.163 2.119 -2.654 1.00 75.44 639 SER A CA 1
ATOM 4734 C C . SER A 1 639 ? -18.233 3.338 -2.755 1.00 75.44 639 SER A C 1
ATOM 4736 O O . SER A 1 639 ? -17.032 3.281 -2.463 1.00 75.44 639 SER A O 1
ATOM 4738 N N . GLY A 1 640 ? -18.812 4.456 -3.204 1.00 66.94 640 GLY A N 1
ATOM 4739 C CA . GLY A 1 640 ? -18.130 5.734 -3.389 1.00 66.94 640 GLY A CA 1
ATOM 4740 C C . GLY A 1 640 ? -17.236 5.762 -4.632 1.00 66.94 640 GLY A C 1
ATOM 4741 O O . GLY A 1 640 ? -16.376 4.903 -4.821 1.00 66.94 640 GLY A O 1
ATOM 4742 N N . GLY A 1 641 ? -17.395 6.795 -5.463 1.00 75.25 641 GLY A N 1
ATOM 4743 C CA . GLY A 1 641 ? -16.391 7.149 -6.478 1.00 75.25 641 GLY A CA 1
ATOM 4744 C C . GLY A 1 641 ? -15.168 7.862 -5.884 1.00 75.25 641 GLY A C 1
ATOM 4745 O O . GLY A 1 641 ? -14.187 8.089 -6.581 1.00 75.25 641 GLY A O 1
ATOM 4746 N N . GLU A 1 642 ? -15.236 8.218 -4.600 1.00 87.94 642 GLU A N 1
ATOM 4747 C CA . GLU A 1 642 ? -14.197 8.925 -3.853 1.00 87.94 642 GLU A CA 1
ATOM 4748 C C . GLU A 1 642 ? -13.068 7.983 -3.405 1.00 87.94 642 GLU A C 1
ATOM 4750 O O . GLU A 1 642 ? -13.253 6.765 -3.293 1.00 87.94 642 GLU A O 1
ATOM 4755 N N . THR A 1 643 ? -11.893 8.568 -3.170 1.00 94.50 643 THR A N 1
ATOM 4756 C CA . THR A 1 643 ? -10.651 7.869 -2.821 1.00 94.50 643 THR A CA 1
ATOM 4757 C C . THR A 1 643 ? -10.653 7.411 -1.367 1.00 94.50 643 THR A C 1
ATOM 4759 O O . THR A 1 643 ? -10.806 8.239 -0.481 1.00 94.50 643 THR A O 1
ATOM 4762 N N . LEU A 1 644 ? -10.379 6.129 -1.110 1.00 96.50 644 LEU A N 1
ATOM 4763 C CA . LEU A 1 644 ? -10.061 5.646 0.237 1.00 96.50 644 LEU A CA 1
ATOM 4764 C C . LEU A 1 644 ? -8.586 5.918 0.559 1.00 96.50 644 LEU A C 1
ATOM 4766 O O . LEU A 1 644 ? -7.698 5.445 -0.151 1.00 96.50 644 LEU A O 1
ATOM 4770 N N . THR A 1 645 ? -8.305 6.622 1.647 1.00 97.50 645 THR A N 1
ATOM 4771 C CA . THR A 1 645 ? -6.945 7.001 2.044 1.00 97.50 645 THR A CA 1
ATOM 4772 C C . THR A 1 645 ? -6.456 6.186 3.237 1.00 97.50 645 THR A C 1
ATOM 4774 O O . THR A 1 645 ? -7.037 6.234 4.320 1.00 97.50 645 THR A O 1
ATOM 4777 N N . ILE A 1 646 ? -5.318 5.507 3.065 1.00 97.88 646 ILE A N 1
ATOM 4778 C CA . ILE A 1 646 ? -4.425 5.140 4.165 1.00 97.88 646 ILE A CA 1
ATOM 4779 C C . ILE A 1 646 ? -3.408 6.286 4.326 1.00 97.88 646 ILE A C 1
ATOM 4781 O O . ILE A 1 646 ? -2.581 6.493 3.427 1.00 97.88 646 ILE A O 1
ATOM 4785 N N . PRO A 1 647 ? -3.465 7.070 5.415 1.00 97.56 647 PRO A N 1
ATOM 4786 C CA . PRO A 1 647 ? -2.644 8.266 5.585 1.00 97.56 647 PRO A CA 1
ATOM 4787 C C . PRO A 1 647 ? -1.190 7.928 5.940 1.00 97.56 647 PRO A C 1
ATOM 4789 O O . PRO A 1 647 ? -0.857 6.799 6.295 1.00 97.56 647 PRO A O 1
ATOM 4792 N N . ALA A 1 648 ? -0.318 8.940 5.906 1.00 95.88 648 ALA A N 1
ATOM 4793 C CA . ALA A 1 648 ? 0.978 8.851 6.576 1.00 95.88 648 ALA A CA 1
ATOM 4794 C C . ALA A 1 648 ? 0.778 8.563 8.079 1.00 95.88 648 ALA A C 1
ATOM 4796 O O . ALA A 1 648 ? -0.162 9.079 8.682 1.00 95.88 648 ALA A O 1
ATOM 4797 N N . GLY A 1 649 ? 1.642 7.731 8.666 1.00 96.19 649 GLY A N 1
ATOM 4798 C CA . GLY A 1 649 ? 1.485 7.238 10.038 1.00 96.19 649 GLY A CA 1
ATOM 4799 C C . GLY A 1 649 ? 0.599 5.993 10.186 1.00 96.19 649 GLY A C 1
ATOM 4800 O O . GLY A 1 649 ? 0.456 5.509 11.306 1.00 96.19 649 GLY A O 1
ATOM 4801 N N . VAL A 1 650 ? 0.030 5.442 9.102 1.00 98.19 650 VAL A N 1
ATOM 4802 C CA . VAL A 1 650 ? -0.620 4.115 9.109 1.00 98.19 650 VAL A CA 1
ATOM 4803 C C . VAL A 1 650 ? -0.014 3.214 8.033 1.00 98.19 650 VAL A C 1
ATOM 4805 O O . VAL A 1 650 ? -0.187 3.453 6.838 1.00 98.19 650 VAL A O 1
ATOM 4808 N N . ARG A 1 651 ? 0.662 2.145 8.459 1.00 97.75 651 ARG A N 1
ATOM 4809 C CA . ARG A 1 651 ? 1.244 1.124 7.577 1.00 97.75 651 ARG A CA 1
ATOM 4810 C C . ARG A 1 651 ? 0.152 0.192 7.044 1.00 97.75 651 ARG A C 1
ATOM 4812 O O . ARG A 1 651 ? -0.642 -0.307 7.837 1.00 97.75 651 ARG A O 1
ATOM 4819 N N . PHE A 1 652 ? 0.123 -0.080 5.737 1.00 98.44 652 PHE A N 1
ATOM 4820 C CA . PHE A 1 652 ? -0.833 -1.013 5.119 1.00 98.44 652 PHE A CA 1
ATOM 4821 C C . PHE A 1 652 ? -0.146 -2.269 4.574 1.00 98.44 652 PHE A C 1
ATOM 4823 O O . PHE A 1 652 ? 0.500 -2.242 3.523 1.00 98.44 652 PHE A O 1
ATOM 4830 N N . ASP A 1 653 ? -0.324 -3.387 5.269 1.00 98.31 653 ASP A N 1
ATOM 4831 C CA . ASP A 1 653 ? 0.243 -4.679 4.904 1.00 98.31 653 ASP A CA 1
ATOM 4832 C C . ASP A 1 653 ? -0.831 -5.622 4.361 1.00 98.31 653 ASP A C 1
ATOM 4834 O O . ASP A 1 653 ? -1.807 -5.933 5.040 1.00 98.31 653 ASP A O 1
ATOM 4838 N N . ASN A 1 654 ? -0.636 -6.097 3.130 1.00 98.19 654 ASN A N 1
ATOM 4839 C CA . ASN A 1 654 ? -1.510 -7.068 2.477 1.00 98.19 654 ASN A CA 1
ATOM 4840 C C . ASN A 1 654 ? -0.755 -8.394 2.352 1.00 98.19 654 ASN A C 1
ATOM 4842 O O . ASN A 1 654 ? 0.060 -8.589 1.448 1.00 98.19 654 ASN A O 1
ATOM 4846 N N . GLU A 1 655 ? -0.968 -9.265 3.327 1.00 97.12 655 GLU A N 1
ATOM 4847 C CA . GLU A 1 655 ? -0.180 -10.466 3.574 1.00 97.12 655 GLU A CA 1
ATOM 4848 C C . GLU A 1 655 ? -0.427 -11.577 2.538 1.00 97.12 655 GLU A C 1
ATOM 4850 O O . GLU A 1 655 ? -1.187 -11.424 1.579 1.00 97.12 655 GLU A O 1
ATOM 4855 N N . GLU A 1 656 ? 0.287 -12.694 2.673 1.00 95.06 656 GLU A N 1
ATOM 4856 C CA . GLU A 1 656 ? 0.133 -13.840 1.772 1.00 95.06 656 GLU A CA 1
ATOM 4857 C C . GLU A 1 656 ? -1.301 -14.399 1.840 1.00 95.06 656 GLU A C 1
ATOM 4859 O O . GLU A 1 656 ? -1.821 -14.687 2.916 1.00 95.06 656 GLU A O 1
ATOM 4864 N N . GLY A 1 657 ? -1.961 -14.509 0.682 1.00 92.50 657 GLY A N 1
ATOM 4865 C CA . GLY A 1 657 ? -3.390 -14.837 0.576 1.00 92.50 657 GLY A CA 1
ATOM 4866 C C . GLY A 1 657 ? -4.345 -13.635 0.658 1.00 92.50 657 GLY A C 1
ATOM 4867 O O . GLY A 1 657 ? -5.481 -13.753 0.202 1.00 92.50 657 GLY A O 1
ATOM 4868 N N . GLY A 1 658 ? -3.884 -12.474 1.138 1.00 97.69 658 GLY A N 1
ATOM 4869 C CA . GLY A 1 658 ? -4.695 -11.265 1.283 1.00 97.69 658 GLY A CA 1
ATOM 4870 C C . GLY A 1 658 ? -5.177 -10.689 -0.052 1.00 97.69 658 GLY A C 1
ATOM 4871 O O . GLY A 1 658 ? -4.409 -10.553 -1.010 1.00 97.69 658 GLY A O 1
ATOM 4872 N N . VAL A 1 659 ? -6.461 -10.326 -0.123 1.00 98.38 659 VAL A N 1
ATOM 4873 C CA . VAL A 1 659 ? -7.095 -9.749 -1.319 1.00 98.38 659 VAL A CA 1
ATOM 4874 C C . VAL A 1 659 ? -7.683 -8.374 -1.016 1.00 98.38 659 VAL A C 1
ATOM 4876 O O . VAL A 1 659 ? -8.698 -8.263 -0.333 1.00 98.38 659 VAL A O 1
ATOM 4879 N N . VAL A 1 660 ? -7.115 -7.331 -1.616 1.00 98.56 660 VAL A N 1
ATOM 4880 C CA . VAL A 1 660 ? -7.740 -6.006 -1.716 1.00 98.56 660 VAL A CA 1
ATOM 4881 C C . VAL A 1 660 ? -8.594 -5.968 -2.983 1.00 98.56 660 VAL A C 1
ATOM 4883 O O . VAL A 1 660 ? -8.113 -6.314 -4.058 1.00 98.56 660 VAL A O 1
ATOM 4886 N N . ASN A 1 661 ? -9.859 -5.561 -2.889 1.00 97.62 661 ASN A N 1
ATOM 4887 C CA . ASN A 1 661 ? -10.806 -5.532 -4.004 1.00 97.62 661 ASN A CA 1
ATOM 4888 C C . ASN A 1 661 ? -11.498 -4.163 -4.094 1.00 97.62 661 ASN A C 1
ATOM 4890 O O . ASN A 1 661 ? -12.416 -3.867 -3.329 1.00 97.62 661 ASN A O 1
ATOM 4894 N N . LEU A 1 662 ? -11.046 -3.325 -5.024 1.00 97.25 662 LEU A N 1
ATOM 4895 C CA . LEU A 1 662 ? -11.580 -1.987 -5.263 1.00 97.25 662 LEU A CA 1
ATOM 4896 C C . LEU A 1 662 ? -12.655 -2.073 -6.350 1.00 97.25 662 LEU A C 1
ATOM 4898 O O . LEU A 1 662 ? -12.323 -2.206 -7.527 1.00 97.25 662 LEU A O 1
ATOM 4902 N N . GLN A 1 663 ? -13.934 -2.030 -5.959 1.00 94.44 663 GLN A N 1
ATOM 4903 C CA . GLN A 1 663 ? -15.062 -2.112 -6.899 1.00 94.44 663 GLN A CA 1
ATOM 4904 C C . GLN A 1 663 ? -15.473 -0.738 -7.447 1.00 94.44 663 GLN A C 1
ATOM 4906 O O . GLN A 1 663 ? -15.999 -0.664 -8.556 1.00 94.44 663 GLN A O 1
ATOM 4911 N N . SER A 1 664 ? -15.194 0.344 -6.711 1.00 88.94 664 SER A N 1
ATOM 4912 C CA . SER A 1 664 ? -15.316 1.723 -7.195 1.00 88.94 664 SER A CA 1
ATOM 4913 C C . SER A 1 664 ? -14.383 2.685 -6.455 1.00 88.94 664 SER A C 1
ATOM 4915 O O . SER A 1 664 ? -14.274 2.626 -5.227 1.00 88.94 664 SER A O 1
ATOM 4917 N N . GLY A 1 665 ? -13.789 3.627 -7.189 1.00 91.69 665 GLY A N 1
ATOM 4918 C CA . GLY A 1 665 ? -12.967 4.708 -6.640 1.00 91.69 665 GLY A CA 1
ATOM 4919 C C . GLY A 1 665 ? -11.546 4.276 -6.269 1.00 91.69 665 GLY A C 1
ATOM 4920 O O . GLY A 1 665 ? -11.253 3.094 -6.084 1.00 91.69 665 GLY A O 1
ATOM 4921 N N . ASP A 1 666 ? -10.655 5.259 -6.171 1.00 95.69 666 ASP A N 1
ATOM 4922 C CA . ASP A 1 666 ? -9.232 5.027 -5.922 1.00 95.69 666 ASP A CA 1
ATOM 4923 C C . ASP A 1 666 ? -8.948 4.574 -4.473 1.00 95.69 666 ASP A C 1
ATOM 4925 O O . ASP A 1 666 ? -9.742 4.782 -3.552 1.00 95.69 666 ASP A O 1
ATOM 4929 N N . MET A 1 667 ? -7.763 4.006 -4.249 1.00 97.44 667 MET A N 1
ATOM 4930 C CA . MET A 1 667 ? -7.183 3.787 -2.922 1.00 97.44 667 MET A CA 1
ATOM 4931 C C . MET A 1 667 ? -5.791 4.416 -2.858 1.00 97.44 667 MET A C 1
ATOM 4933 O O . MET A 1 667 ? -4.899 4.006 -3.590 1.00 97.44 667 MET A O 1
ATOM 4937 N N . THR A 1 668 ? -5.572 5.389 -1.975 1.00 97.69 668 THR A N 1
ATOM 4938 C CA . THR A 1 668 ? -4.249 5.978 -1.718 1.00 97.69 668 THR A CA 1
ATOM 4939 C C . THR A 1 668 ? -3.569 5.298 -0.539 1.00 97.69 668 THR A C 1
ATOM 4941 O O . THR A 1 668 ? -4.147 5.221 0.538 1.00 97.69 668 THR A O 1
ATOM 4944 N N . ILE A 1 669 ? -2.310 4.888 -0.711 1.00 98.06 669 ILE A N 1
ATOM 4945 C CA . ILE A 1 669 ? -1.452 4.389 0.367 1.00 98.06 669 ILE A CA 1
ATOM 4946 C C . ILE A 1 669 ? -0.284 5.361 0.563 1.00 98.06 669 ILE A C 1
ATOM 4948 O O . ILE A 1 669 ? 0.626 5.437 -0.267 1.00 98.06 669 ILE A O 1
ATOM 4952 N N . ALA A 1 670 ? -0.317 6.126 1.658 1.00 97.06 670 ALA A N 1
ATOM 4953 C CA . ALA A 1 670 ? 0.682 7.147 1.985 1.00 97.06 670 ALA A CA 1
ATOM 4954 C C . ALA A 1 670 ? 1.583 6.798 3.188 1.00 97.06 670 ALA A C 1
ATOM 4956 O O . ALA A 1 670 ? 2.658 7.384 3.304 1.00 97.06 670 ALA A O 1
ATOM 4957 N N . GLY A 1 671 ? 1.189 5.853 4.050 1.00 94.81 671 GLY A N 1
ATOM 4958 C CA . GLY A 1 671 ? 1.919 5.461 5.269 1.00 94.81 671 GLY A CA 1
ATOM 4959 C C . GLY A 1 671 ? 2.781 4.199 5.176 1.00 94.81 671 GLY A C 1
ATOM 4960 O O . GLY A 1 671 ? 3.115 3.622 6.205 1.00 94.81 671 GLY A O 1
ATOM 4961 N N . GLY A 1 672 ? 3.140 3.759 3.968 1.00 96.12 672 GLY A N 1
ATOM 4962 C CA . GLY A 1 672 ? 4.050 2.626 3.779 1.00 96.12 672 GLY A CA 1
ATOM 4963 C C . GLY A 1 672 ? 3.403 1.260 3.977 1.00 96.12 672 GLY A C 1
ATOM 4964 O O . GLY A 1 672 ? 2.184 1.136 4.112 1.00 96.12 672 GLY A O 1
ATOM 4965 N N . GLY A 1 673 ? 4.228 0.212 3.934 1.00 97.38 673 GLY A N 1
ATOM 4966 C CA . GLY A 1 673 ? 3.778 -1.175 4.079 1.00 97.38 673 GLY A CA 1
ATOM 4967 C C . GLY A 1 673 ? 4.357 -2.145 3.056 1.00 97.38 673 GLY A C 1
ATOM 4968 O O . GLY A 1 673 ? 5.346 -1.873 2.369 1.00 97.38 673 GLY A O 1
ATOM 4969 N N . THR A 1 674 ? 3.778 -3.337 3.003 1.00 98.00 674 THR A N 1
ATOM 4970 C CA . THR A 1 674 ? 4.221 -4.434 2.148 1.00 98.00 674 THR A CA 1
ATOM 4971 C C . THR A 1 674 ? 3.029 -5.253 1.661 1.00 98.00 674 THR A C 1
ATOM 4973 O O . THR A 1 674 ? 2.232 -5.731 2.462 1.00 98.00 674 THR A O 1
ATOM 4976 N N . SER A 1 675 ? 2.938 -5.484 0.351 1.00 98.12 675 SER A N 1
ATOM 4977 C CA . SER A 1 675 ? 2.008 -6.462 -0.220 1.00 98.12 675 SER A CA 1
ATOM 4978 C C . SER A 1 675 ? 2.753 -7.709 -0.678 1.00 98.12 675 SER A C 1
ATOM 4980 O O . SER A 1 675 ? 3.737 -7.613 -1.411 1.00 98.12 675 SER A O 1
ATOM 4982 N N . LYS A 1 676 ? 2.238 -8.870 -0.274 1.00 97.19 676 LYS A N 1
ATOM 4983 C CA . LYS A 1 676 ? 2.513 -10.208 -0.824 1.00 97.19 676 LYS A CA 1
ATOM 4984 C C . LYS A 1 676 ? 1.281 -10.759 -1.555 1.00 97.19 676 LYS A C 1
ATOM 4986 O O . LYS A 1 676 ? 1.419 -11.596 -2.439 1.00 97.19 676 LYS A O 1
ATOM 4991 N N . GLY A 1 677 ? 0.090 -10.284 -1.181 1.00 96.88 677 GLY A N 1
ATOM 4992 C CA . GLY A 1 677 ? -1.189 -10.671 -1.763 1.00 96.88 677 GLY A CA 1
ATOM 4993 C C . GLY A 1 677 ? -1.571 -9.911 -3.041 1.00 96.88 677 GLY A C 1
ATOM 4994 O O . GLY A 1 677 ? -0.733 -9.386 -3.781 1.00 96.88 677 GLY A O 1
ATOM 4995 N N . VAL A 1 678 ? -2.878 -9.862 -3.301 1.00 98.44 678 VAL A N 1
ATOM 4996 C CA . VAL A 1 678 ? -3.485 -9.399 -4.557 1.00 98.44 678 VAL A CA 1
ATOM 4997 C C . VAL A 1 678 ? -4.254 -8.089 -4.371 1.00 98.44 678 VAL A C 1
ATOM 4999 O O . VAL A 1 678 ? -5.099 -7.989 -3.487 1.00 98.44 678 VAL A O 1
ATOM 5002 N N . PHE A 1 679 ? -4.047 -7.129 -5.272 1.00 98.69 679 PHE A N 1
ATOM 5003 C CA . PHE A 1 679 ? -4.973 -6.028 -5.539 1.00 98.69 679 PHE A CA 1
ATOM 5004 C C . PHE A 1 679 ? -5.804 -6.351 -6.788 1.00 98.69 679 PHE A C 1
ATOM 5006 O O . PHE A 1 679 ? -5.264 -6.540 -7.877 1.00 98.69 679 PHE A O 1
ATOM 5013 N N . SER A 1 680 ? -7.123 -6.403 -6.634 1.00 97.94 680 SER A N 1
ATOM 5014 C CA . SER A 1 680 ? -8.121 -6.516 -7.698 1.00 97.94 680 SER A CA 1
ATOM 5015 C C . SER A 1 680 ? -8.790 -5.155 -7.875 1.00 97.94 680 SER A C 1
ATOM 5017 O O . SER A 1 680 ? -9.442 -4.675 -6.951 1.00 97.94 680 SER A O 1
ATOM 5019 N N . VAL A 1 681 ? -8.622 -4.518 -9.033 1.00 98.06 681 VAL A N 1
ATOM 5020 C CA . VAL A 1 681 ? -9.015 -3.121 -9.265 1.00 98.06 681 VAL A CA 1
ATOM 5021 C C . VAL A 1 681 ? -10.002 -3.029 -10.431 1.00 98.06 681 VAL A C 1
ATOM 5023 O O . VAL A 1 681 ? -9.699 -3.436 -11.557 1.00 98.06 681 VAL A O 1
ATOM 5026 N N . ALA A 1 682 ? -11.199 -2.507 -10.166 1.00 95.88 682 ALA A N 1
ATOM 5027 C CA . ALA A 1 682 ? -12.228 -2.268 -11.173 1.00 95.88 682 ALA A CA 1
ATOM 5028 C C . ALA A 1 682 ? -11.819 -1.190 -12.193 1.00 95.88 682 ALA A C 1
ATOM 5030 O O . ALA A 1 682 ? -10.842 -0.464 -12.006 1.00 95.88 682 ALA A O 1
ATOM 5031 N N . ALA A 1 683 ? -12.584 -1.089 -13.284 1.00 93.81 683 ALA A N 1
ATOM 5032 C CA . ALA A 1 683 ? -12.414 -0.027 -14.273 1.00 93.81 683 ALA A CA 1
ATOM 5033 C C . ALA A 1 683 ? -12.472 1.369 -13.622 1.00 93.81 683 ALA A C 1
ATOM 5035 O O . ALA A 1 683 ? -13.090 1.560 -12.572 1.00 93.81 683 ALA A O 1
ATOM 5036 N N . ASP A 1 684 ? -11.776 2.323 -14.242 1.00 90.38 684 ASP A N 1
ATOM 5037 C CA . ASP A 1 684 ? -11.656 3.728 -13.821 1.00 90.38 684 ASP A CA 1
ATOM 5038 C C . ASP A 1 684 ? -11.140 3.974 -12.388 1.00 90.38 684 ASP A C 1
ATOM 5040 O O . ASP A 1 684 ? -11.085 5.119 -11.948 1.00 90.38 684 ASP A O 1
ATOM 5044 N N . SER A 1 685 ? -10.689 2.924 -11.694 1.00 96.06 685 SER A N 1
ATOM 5045 C CA . SER A 1 685 ? -10.170 2.963 -10.323 1.00 96.06 685 SER A CA 1
ATOM 5046 C C . SER A 1 685 ? -8.663 2.656 -10.296 1.00 96.06 685 SER A C 1
ATOM 5048 O O . SER A 1 685 ? -8.151 1.902 -11.134 1.00 96.06 685 SER A O 1
ATOM 5050 N N . ALA A 1 686 ? -7.935 3.218 -9.330 1.00 96.81 686 ALA A N 1
ATOM 5051 C CA . ALA A 1 686 ? -6.493 3.041 -9.173 1.00 96.81 686 ALA A CA 1
ATOM 5052 C C . ALA A 1 686 ? -6.055 2.764 -7.723 1.00 96.81 686 ALA A C 1
ATOM 5054 O O . ALA A 1 686 ? -6.672 3.231 -6.768 1.00 96.81 686 ALA A O 1
ATOM 5055 N N . VAL A 1 687 ? -4.935 2.050 -7.560 1.00 98.00 687 VAL A N 1
ATOM 5056 C CA . VAL A 1 687 ? -4.180 2.003 -6.296 1.00 98.00 687 VAL A CA 1
ATOM 5057 C C . VAL A 1 687 ? -2.957 2.923 -6.389 1.00 98.00 687 VAL A C 1
ATOM 5059 O O . VAL A 1 687 ? -2.029 2.688 -7.163 1.00 98.00 687 VAL A O 1
ATOM 5062 N N . ASP A 1 688 ? -2.998 3.999 -5.608 1.00 97.50 688 ASP A N 1
ATOM 5063 C CA . ASP A 1 688 ? -2.050 5.112 -5.571 1.00 97.50 688 ASP A CA 1
ATOM 5064 C C . ASP A 1 688 ? -0.959 4.866 -4.522 1.00 97.50 688 ASP A C 1
ATOM 5066 O O . ASP A 1 688 ? -1.161 5.093 -3.324 1.00 97.50 688 ASP A O 1
ATOM 5070 N N . PHE A 1 689 ? 0.230 4.465 -4.969 1.00 97.25 689 PHE A N 1
ATOM 5071 C CA . PHE A 1 689 ? 1.399 4.329 -4.102 1.00 97.25 689 PHE A CA 1
ATOM 5072 C C . PHE A 1 689 ? 2.051 5.703 -3.907 1.00 97.25 689 PHE A C 1
ATOM 5074 O O . PHE A 1 689 ? 2.791 6.188 -4.765 1.00 97.25 689 PHE A O 1
ATOM 5081 N N . LYS A 1 690 ? 1.744 6.352 -2.776 1.00 95.94 690 LYS A N 1
ATOM 5082 C CA . LYS A 1 690 ? 2.211 7.708 -2.439 1.00 95.94 690 LYS A CA 1
ATOM 5083 C C . LYS A 1 690 ? 3.201 7.757 -1.278 1.00 95.94 690 LYS A C 1
ATOM 5085 O O . LYS A 1 690 ? 3.703 8.844 -1.002 1.00 95.94 690 LYS A O 1
ATOM 5090 N N . SER A 1 691 ? 3.503 6.648 -0.605 1.00 95.06 691 SER A N 1
ATOM 5091 C CA . SER A 1 691 ? 4.547 6.612 0.430 1.00 95.06 691 SER A CA 1
ATOM 5092 C C . SER A 1 691 ? 5.964 6.587 -0.171 1.00 95.06 691 SER A C 1
ATOM 5094 O O . SER A 1 691 ? 6.140 6.513 -1.388 1.00 95.06 691 SER A O 1
ATOM 5096 N N . ASN A 1 692 ? 6.992 6.671 0.676 1.00 92.38 692 ASN A N 1
ATOM 5097 C CA . ASN A 1 692 ? 8.400 6.669 0.258 1.00 92.38 692 ASN A CA 1
ATOM 5098 C C . ASN A 1 692 ? 9.054 5.271 0.383 1.00 92.38 692 ASN A C 1
ATOM 5100 O O . ASN A 1 692 ? 10.279 5.178 0.380 1.00 92.38 692 ASN A O 1
ATOM 5104 N N . ASP A 1 693 ? 8.265 4.217 0.595 1.00 93.25 693 ASP A N 1
ATOM 5105 C CA . ASP A 1 693 ? 8.727 2.958 1.204 1.00 93.25 693 ASP A CA 1
ATOM 5106 C C . ASP A 1 693 ? 7.805 1.741 0.949 1.00 93.25 693 ASP A C 1
ATOM 5108 O O . ASP A 1 693 ? 7.995 0.684 1.557 1.00 93.25 693 ASP A O 1
ATOM 5112 N N . TYR A 1 694 ? 6.795 1.849 0.074 1.00 97.50 694 TYR A N 1
ATOM 5113 C CA . TYR A 1 694 ? 5.872 0.731 -0.151 1.00 97.50 694 TYR A CA 1
ATOM 5114 C C . TYR A 1 694 ? 6.564 -0.412 -0.899 1.00 97.50 694 TYR A C 1
ATOM 5116 O O . TYR A 1 694 ? 7.254 -0.183 -1.892 1.00 97.50 694 TYR A O 1
ATOM 5124 N N . THR A 1 695 ? 6.370 -1.654 -0.452 1.00 97.69 695 THR A N 1
ATOM 5125 C CA . THR A 1 695 ? 7.067 -2.824 -1.012 1.00 97.69 695 THR A CA 1
ATOM 5126 C C . THR A 1 695 ? 6.107 -3.839 -1.636 1.00 97.69 695 THR A C 1
ATOM 5128 O O . THR A 1 695 ? 5.145 -4.260 -0.999 1.00 97.69 695 THR A O 1
ATOM 5131 N N . LEU A 1 696 ? 6.405 -4.306 -2.852 1.00 97.94 696 LEU A N 1
ATOM 5132 C CA . LEU A 1 696 ? 5.795 -5.499 -3.451 1.00 97.94 696 LEU A CA 1
ATOM 5133 C C . LEU A 1 696 ? 6.764 -6.684 -3.319 1.00 97.94 696 LEU A C 1
ATOM 5135 O O . LEU A 1 696 ? 7.843 -6.696 -3.918 1.00 97.94 696 LEU A O 1
ATOM 5139 N N . ALA A 1 697 ? 6.380 -7.662 -2.503 1.00 96.00 697 ALA A N 1
ATOM 5140 C CA . ALA A 1 697 ? 7.167 -8.833 -2.122 1.00 96.00 697 ALA A CA 1
ATOM 5141 C C . ALA A 1 697 ? 6.492 -10.140 -2.580 1.00 96.00 697 ALA A C 1
ATOM 5143 O O . ALA A 1 697 ? 5.329 -10.141 -2.980 1.00 96.00 697 ALA A O 1
ATOM 5144 N N . GLY A 1 698 ? 7.218 -11.261 -2.512 1.00 92.69 698 GLY A N 1
ATOM 5145 C CA . GLY A 1 698 ? 6.699 -12.570 -2.932 1.00 92.69 698 GLY A CA 1
ATOM 5146 C C . GLY A 1 698 ? 6.213 -12.559 -4.385 1.00 92.69 698 GLY A C 1
ATOM 5147 O O . GLY A 1 698 ? 6.916 -12.064 -5.268 1.00 92.69 698 GLY A O 1
ATOM 5148 N N . ASP A 1 699 ? 4.993 -13.043 -4.605 1.00 90.94 699 ASP A N 1
ATOM 5149 C CA . ASP A 1 699 ? 4.347 -13.098 -5.922 1.00 90.94 699 ASP A CA 1
ATOM 5150 C C . ASP A 1 699 ? 3.202 -12.071 -6.043 1.00 90.94 699 ASP A C 1
ATOM 5152 O O . ASP A 1 699 ? 2.199 -12.329 -6.706 1.00 90.94 699 ASP A O 1
ATOM 5156 N N . ALA A 1 700 ? 3.322 -10.910 -5.381 1.00 97.69 700 ALA A N 1
ATOM 5157 C CA . ALA A 1 700 ? 2.267 -9.893 -5.309 1.00 97.69 700 ALA A CA 1
ATOM 5158 C C . ALA A 1 700 ? 1.714 -9.472 -6.685 1.00 97.69 700 ALA A C 1
ATOM 5160 O O . ALA A 1 700 ? 2.458 -9.279 -7.654 1.00 97.69 700 ALA A O 1
ATOM 5161 N N . ARG A 1 701 ? 0.390 -9.277 -6.764 1.00 97.81 701 ARG A N 1
ATOM 5162 C CA . ARG A 1 701 ? -0.315 -8.989 -8.026 1.00 97.81 701 ARG A CA 1
ATOM 5163 C C . ARG A 1 701 ? -1.160 -7.723 -7.956 1.00 97.81 701 ARG A C 1
ATOM 5165 O O . ARG A 1 701 ? -1.837 -7.491 -6.960 1.00 97.81 701 ARG A O 1
ATOM 5172 N N . ILE A 1 702 ? -1.191 -6.958 -9.047 1.00 98.38 702 ILE A N 1
ATOM 5173 C CA . ILE A 1 702 ? -2.203 -5.920 -9.302 1.00 98.38 702 ILE A CA 1
ATOM 5174 C C . ILE A 1 702 ? -2.911 -6.275 -10.611 1.00 98.38 702 ILE A C 1
ATOM 5176 O O . ILE A 1 702 ? -2.285 -6.316 -11.670 1.00 98.38 702 ILE A O 1
ATOM 5180 N N . GLN A 1 703 ? -4.206 -6.566 -10.538 1.00 97.88 703 GLN A N 1
ATOM 5181 C CA . GLN A 1 703 ? -5.002 -7.123 -11.633 1.00 97.88 703 GLN A CA 1
ATOM 5182 C C . GLN A 1 703 ? -6.395 -6.485 -11.717 1.00 97.88 703 GLN A C 1
ATOM 5184 O O . GLN A 1 703 ? -6.861 -5.871 -10.761 1.00 97.88 703 GLN A O 1
ATOM 5189 N N . GLY A 1 704 ? -7.074 -6.668 -12.847 1.00 96.69 704 GLY A N 1
ATOM 5190 C CA . GLY A 1 704 ? -8.350 -6.038 -13.171 1.00 96.69 704 GLY A CA 1
ATOM 5191 C C . GLY A 1 704 ? -8.204 -4.951 -14.241 1.00 96.69 704 GLY A C 1
ATOM 5192 O O . GLY A 1 704 ? -7.136 -4.757 -14.818 1.00 96.69 704 GLY A O 1
ATOM 5193 N N . MET A 1 705 ? -9.305 -4.257 -14.534 1.00 95.19 705 MET A N 1
ATOM 5194 C CA . MET A 1 705 ? -9.334 -3.191 -15.549 1.00 95.19 705 MET A CA 1
ATOM 5195 C C . MET A 1 705 ? -8.759 -1.860 -15.041 1.00 95.19 705 MET A C 1
ATOM 5197 O O . MET A 1 705 ? -8.439 -0.992 -15.849 1.00 95.19 705 MET A O 1
ATOM 5201 N N . GLY A 1 706 ? -8.622 -1.701 -13.724 1.00 96.75 706 GLY A N 1
ATOM 5202 C CA . GLY A 1 706 ? -7.938 -0.571 -13.105 1.00 96.75 706 GLY A CA 1
ATOM 5203 C C . GLY A 1 706 ? -6.415 -0.693 -13.146 1.00 96.75 706 GLY A C 1
ATOM 5204 O O . GLY A 1 706 ? -5.852 -1.551 -13.833 1.00 96.75 706 GLY A O 1
ATOM 5205 N N . ARG A 1 707 ? -5.733 0.189 -12.408 1.00 96.38 707 ARG A N 1
ATOM 5206 C CA . ARG A 1 707 ? -4.272 0.373 -12.490 1.00 96.38 707 ARG A CA 1
ATOM 5207 C C . ARG A 1 707 ? -3.585 0.576 -11.141 1.00 96.38 707 ARG A C 1
ATOM 5209 O O . ARG A 1 707 ? -4.167 1.128 -10.214 1.00 96.38 707 ARG A O 1
ATOM 5216 N N . GLY A 1 708 ? -2.324 0.163 -11.043 1.00 97.81 708 GLY A N 1
ATOM 5217 C CA . GLY A 1 708 ? -1.409 0.687 -10.024 1.00 97.81 708 GLY A CA 1
ATOM 5218 C C . GLY A 1 708 ? -0.808 2.003 -10.513 1.00 97.81 708 GLY A C 1
ATOM 5219 O O . GLY A 1 708 ? -0.472 2.101 -11.692 1.00 97.81 708 GLY A O 1
ATOM 5220 N N . ARG A 1 709 ? -0.679 3.016 -9.650 1.00 97.06 709 ARG A N 1
ATOM 5221 C CA . ARG A 1 709 ? -0.249 4.363 -10.054 1.00 97.06 709 ARG A CA 1
ATOM 5222 C C . ARG A 1 709 ? 0.759 4.983 -9.085 1.00 97.06 709 ARG A C 1
ATOM 5224 O O . ARG A 1 709 ? 0.618 4.876 -7.868 1.00 97.06 709 ARG A O 1
ATOM 5231 N N . LEU A 1 710 ? 1.773 5.649 -9.639 1.00 95.62 710 LEU A N 1
ATOM 5232 C CA . LEU A 1 710 ? 2.790 6.420 -8.914 1.00 95.62 710 LEU A CA 1
ATOM 5233 C C . LEU A 1 710 ? 2.718 7.896 -9.342 1.00 95.62 710 LEU A C 1
ATOM 5235 O O . LEU A 1 710 ? 3.470 8.351 -10.202 1.00 95.62 710 LEU A O 1
ATOM 5239 N N . ASN A 1 711 ? 1.795 8.645 -8.736 1.00 92.06 711 ASN A N 1
ATOM 5240 C CA . ASN A 1 711 ? 1.442 10.034 -9.069 1.00 92.06 711 ASN A CA 1
ATOM 5241 C C . ASN A 1 711 ? 1.944 11.078 -8.050 1.00 92.06 711 ASN A C 1
ATOM 5243 O O . ASN A 1 711 ? 1.301 12.105 -7.837 1.00 92.06 711 ASN A O 1
ATOM 5247 N N . ARG A 1 712 ? 3.072 10.808 -7.381 1.00 92.19 712 ARG A N 1
ATOM 5248 C CA . ARG A 1 712 ? 3.690 11.731 -6.420 1.00 92.19 712 ARG A CA 1
ATOM 5249 C C . ARG A 1 712 ? 5.210 11.726 -6.554 1.00 92.19 712 ARG A C 1
ATOM 5251 O O . ARG A 1 712 ? 5.843 10.685 -6.386 1.00 92.19 712 ARG A O 1
ATOM 5258 N N . ALA A 1 713 ? 5.787 12.909 -6.757 1.00 89.94 713 ALA A N 1
ATOM 5259 C CA . ALA A 1 713 ? 7.233 13.103 -6.783 1.00 89.94 713 ALA A CA 1
ATOM 5260 C C . ALA A 1 713 ? 7.896 12.591 -5.495 1.00 89.94 713 ALA A C 1
ATOM 5262 O O . ALA A 1 713 ? 7.516 12.972 -4.384 1.00 89.94 713 ALA A O 1
ATOM 5263 N N . GLY A 1 714 ? 8.888 11.713 -5.656 1.00 87.00 714 GLY A N 1
ATOM 5264 C CA . GLY A 1 714 ? 9.627 11.104 -4.548 1.00 87.00 714 GLY A CA 1
ATOM 5265 C C . GLY A 1 714 ? 8.899 9.975 -3.805 1.00 87.00 714 GLY A C 1
ATOM 5266 O O . GLY A 1 714 ? 9.462 9.453 -2.843 1.00 87.00 714 GLY A O 1
ATOM 5267 N N . ALA A 1 715 ? 7.697 9.570 -4.233 1.00 93.50 715 ALA A N 1
ATOM 5268 C CA . ALA A 1 715 ? 7.114 8.303 -3.793 1.00 93.50 715 ALA A CA 1
ATOM 5269 C C . ALA A 1 715 ? 7.926 7.123 -4.358 1.00 93.50 715 ALA A C 1
ATOM 5271 O O . ALA A 1 715 ? 8.449 7.214 -5.473 1.00 93.50 715 ALA A O 1
ATOM 5272 N N . ARG A 1 716 ? 8.050 6.029 -3.597 1.00 93.75 716 ARG A N 1
ATOM 5273 C CA . ARG A 1 716 ? 8.901 4.877 -3.952 1.00 93.75 716 ARG A CA 1
ATOM 5274 C C . ARG A 1 716 ? 8.122 3.570 -3.821 1.00 93.75 716 ARG A C 1
ATOM 5276 O O . ARG A 1 716 ? 7.486 3.335 -2.795 1.00 93.75 716 ARG A O 1
ATOM 5283 N N . LEU A 1 717 ? 8.196 2.731 -4.856 1.00 96.25 717 LEU A N 1
ATOM 5284 C CA . LEU A 1 717 ? 7.631 1.382 -4.885 1.00 96.25 717 LEU A CA 1
ATOM 5285 C C . LEU A 1 717 ? 8.759 0.360 -5.074 1.00 96.25 717 LEU A C 1
ATOM 5287 O O . LEU A 1 717 ? 9.261 0.164 -6.183 1.00 96.25 717 LEU A O 1
ATOM 5291 N N . ALA A 1 718 ? 9.162 -0.290 -3.987 1.00 96.06 718 ALA A N 1
ATOM 5292 C CA . ALA A 1 718 ? 10.225 -1.284 -3.988 1.00 96.06 718 ALA A CA 1
ATOM 5293 C C . ALA A 1 718 ? 9.696 -2.659 -4.425 1.00 96.06 718 ALA A C 1
ATOM 5295 O O . ALA A 1 718 ? 8.878 -3.279 -3.749 1.00 96.06 718 ALA A O 1
ATOM 5296 N N . ILE A 1 719 ? 10.200 -3.175 -5.541 1.00 96.75 719 ILE A N 1
ATOM 5297 C CA . ILE A 1 719 ? 9.963 -4.544 -5.995 1.00 96.75 719 ILE A CA 1
ATOM 5298 C C . ILE A 1 719 ? 11.031 -5.435 -5.356 1.00 96.75 719 ILE A C 1
ATOM 5300 O O . ILE A 1 719 ? 12.220 -5.301 -5.642 1.00 96.75 719 ILE A O 1
ATOM 5304 N N . THR A 1 720 ? 10.622 -6.349 -4.480 1.00 95.50 720 THR A N 1
ATOM 5305 C CA . THR A 1 720 ? 11.505 -7.355 -3.852 1.00 95.50 720 THR A CA 1
ATOM 5306 C C . THR A 1 720 ? 11.114 -8.788 -4.211 1.00 95.50 720 THR A C 1
ATOM 5308 O O . THR A 1 720 ? 11.940 -9.689 -4.094 1.00 95.50 720 THR A O 1
ATOM 5311 N N . GLY A 1 721 ? 9.886 -8.998 -4.692 1.00 93.06 721 GLY A N 1
ATOM 5312 C CA . GLY A 1 721 ? 9.405 -10.285 -5.187 1.00 93.06 721 GLY A CA 1
ATOM 5313 C C . GLY A 1 721 ? 10.040 -10.746 -6.507 1.00 93.06 721 GLY A C 1
ATOM 5314 O O . GLY A 1 721 ? 10.498 -9.936 -7.318 1.00 93.06 721 GLY A O 1
ATOM 5315 N N . SER A 1 722 ? 10.057 -12.062 -6.728 1.00 91.38 722 SER A N 1
ATOM 5316 C CA . SER A 1 722 ? 10.614 -12.710 -7.929 1.00 91.38 722 SER A CA 1
ATOM 5317 C C . SER A 1 722 ? 9.631 -12.813 -9.101 1.00 91.38 722 SER A C 1
ATOM 5319 O O . SER A 1 722 ? 10.068 -12.922 -10.249 1.00 91.38 722 SER A O 1
ATOM 5321 N N . ASP A 1 723 ? 8.324 -12.761 -8.835 1.00 92.62 723 ASP A N 1
ATOM 5322 C CA . ASP A 1 723 ? 7.280 -12.718 -9.864 1.00 92.62 723 ASP A CA 1
ATOM 5323 C C . ASP A 1 723 ? 6.129 -11.775 -9.472 1.00 92.62 723 ASP A C 1
ATOM 5325 O O . ASP A 1 723 ? 4.948 -12.136 -9.430 1.00 92.62 723 ASP A O 1
ATOM 5329 N N . VAL A 1 724 ? 6.492 -10.519 -9.198 1.00 97.69 724 VAL A N 1
ATOM 5330 C CA . VAL A 1 724 ? 5.509 -9.440 -9.063 1.00 97.69 724 VAL A CA 1
ATOM 5331 C C . VAL A 1 724 ? 4.929 -9.153 -10.445 1.00 97.69 724 VAL A C 1
ATOM 5333 O O . VAL A 1 724 ? 5.672 -8.952 -11.411 1.00 97.69 724 VAL A O 1
ATOM 5336 N N . GLN A 1 725 ? 3.602 -9.107 -10.560 1.00 97.88 725 GLN A N 1
ATOM 5337 C CA . GLN A 1 725 ? 2.938 -8.811 -11.833 1.00 97.88 725 GLN A CA 1
ATOM 5338 C C . GLN A 1 725 ? 1.882 -7.720 -11.684 1.00 97.88 725 GLN A C 1
ATOM 5340 O O . GLN A 1 725 ? 1.068 -7.735 -10.762 1.00 97.88 725 GLN A O 1
ATOM 5345 N N . ILE A 1 726 ? 1.873 -6.786 -12.629 1.00 98.44 726 ILE A N 1
ATOM 5346 C CA . ILE A 1 726 ? 0.895 -5.702 -12.711 1.00 98.44 726 ILE A CA 1
ATOM 5347 C C . ILE A 1 726 ? 0.236 -5.773 -14.092 1.00 98.44 726 ILE A C 1
ATOM 5349 O O . ILE A 1 726 ? 0.920 -5.963 -15.098 1.00 98.44 726 ILE A O 1
ATOM 5353 N N . GLN A 1 727 ? -1.089 -5.654 -14.167 1.00 98.31 727 GLN A N 1
ATOM 5354 C CA . GLN A 1 727 ? -1.794 -5.580 -15.449 1.00 98.31 727 GLN A CA 1
ATOM 5355 C C . GLN A 1 727 ? -1.621 -4.194 -16.070 1.00 98.31 727 GLN A C 1
ATOM 5357 O O . GLN A 1 727 ? -0.937 -4.082 -17.088 1.00 98.31 727 GLN A O 1
ATOM 5362 N N . ASN A 1 728 ? -2.128 -3.147 -15.416 1.00 98.06 728 ASN A N 1
ATOM 5363 C CA . ASN A 1 728 ? -1.946 -1.761 -15.849 1.00 98.06 728 ASN A CA 1
ATOM 5364 C C . ASN A 1 728 ? -1.137 -0.970 -14.807 1.00 98.06 728 ASN A C 1
ATOM 5366 O O . ASN A 1 728 ? -1.479 -0.982 -13.621 1.00 98.06 728 ASN A O 1
ATOM 5370 N N . LEU A 1 729 ? -0.074 -0.295 -15.247 1.00 97.69 729 LEU A N 1
ATOM 5371 C CA . LEU A 1 729 ? 0.814 0.528 -14.422 1.00 97.69 729 LEU A CA 1
ATOM 5372 C C . LEU A 1 729 ? 0.912 1.945 -15.003 1.00 97.69 729 LEU A C 1
ATOM 5374 O O . LEU A 1 729 ? 1.271 2.105 -16.163 1.00 97.69 729 LEU A O 1
ATOM 5378 N N . GLU A 1 730 ? 0.641 2.959 -14.185 1.00 96.31 730 GLU A N 1
ATOM 5379 C CA . GLU A 1 730 ? 0.771 4.381 -14.526 1.00 96.31 730 GLU A CA 1
ATOM 5380 C C . GLU A 1 730 ? 1.917 4.993 -13.695 1.00 96.31 730 GLU A C 1
ATOM 5382 O O . GLU A 1 730 ? 1.777 5.273 -12.501 1.00 96.31 730 GLU A O 1
ATOM 5387 N N . LEU A 1 731 ? 3.092 5.144 -14.307 1.00 95.50 731 LEU A N 1
ATOM 5388 C CA . LEU A 1 731 ? 4.307 5.661 -13.671 1.00 95.50 731 LEU A CA 1
ATOM 5389 C C . LEU A 1 731 ? 4.462 7.145 -14.022 1.00 95.50 731 LEU A C 1
ATOM 5391 O O . LEU A 1 731 ? 4.943 7.458 -15.110 1.00 95.50 731 LEU A O 1
ATOM 5395 N N . ILE A 1 732 ? 4.038 8.040 -13.119 1.00 91.38 732 ILE A N 1
ATOM 5396 C CA . ILE A 1 732 ? 4.096 9.496 -13.329 1.00 91.38 732 ILE A CA 1
ATOM 5397 C C . ILE A 1 732 ? 5.363 10.090 -12.727 1.00 91.38 732 ILE A C 1
ATOM 5399 O O . ILE A 1 732 ? 6.365 10.080 -13.411 1.00 91.38 732 ILE A O 1
ATOM 5403 N N . ASP A 1 733 ? 5.358 10.548 -11.473 1.00 86.62 733 ASP A N 1
ATOM 5404 C CA . ASP A 1 733 ? 6.499 11.244 -10.845 1.00 86.62 733 ASP A CA 1
ATOM 5405 C C . ASP A 1 733 ? 7.308 10.358 -9.871 1.00 86.62 733 ASP A C 1
ATOM 5407 O O . ASP A 1 733 ? 8.287 10.804 -9.265 1.00 86.62 733 ASP A O 1
ATOM 5411 N N . GLY A 1 734 ? 6.853 9.126 -9.627 1.00 91.94 734 GLY A N 1
ATOM 5412 C CA . GLY A 1 734 ? 7.444 8.239 -8.621 1.00 91.94 734 GLY A CA 1
ATOM 5413 C C . GLY A 1 734 ? 8.646 7.426 -9.110 1.00 91.94 734 GLY A C 1
ATOM 5414 O O . GLY A 1 734 ? 9.005 7.417 -10.290 1.00 91.94 734 GLY A O 1
ATOM 5415 N N . ILE A 1 735 ? 9.252 6.702 -8.171 1.00 93.50 735 ILE A N 1
ATOM 5416 C CA . ILE A 1 735 ? 10.384 5.803 -8.400 1.00 93.50 735 ILE A CA 1
ATOM 5417 C C . ILE A 1 735 ? 9.922 4.357 -8.198 1.00 93.50 735 ILE A C 1
ATOM 5419 O O . ILE A 1 735 ? 9.490 3.986 -7.107 1.00 93.50 735 ILE A O 1
ATOM 5423 N N . LEU A 1 736 ? 10.063 3.518 -9.222 1.00 94.88 736 LEU A N 1
ATOM 5424 C CA . LEU A 1 736 ? 10.058 2.065 -9.050 1.00 94.88 736 LEU A CA 1
ATOM 5425 C C . LEU A 1 736 ? 11.480 1.602 -8.728 1.00 94.88 736 LEU A C 1
ATOM 5427 O O . LEU A 1 736 ? 12.416 2.025 -9.400 1.00 94.88 736 LEU A O 1
ATOM 5431 N N . GLU A 1 737 ? 11.666 0.737 -7.733 1.00 93.75 737 GLU A N 1
ATOM 5432 C CA . GLU A 1 737 ? 13.006 0.304 -7.316 1.00 93.75 737 GLU A CA 1
ATOM 5433 C C . GLU A 1 737 ? 13.092 -1.153 -6.839 1.00 93.75 737 GLU A C 1
ATOM 5435 O O . GLU A 1 737 ? 12.178 -1.943 -7.057 1.00 93.75 737 GLU A O 1
ATOM 5440 N N . GLY A 1 738 ? 14.209 -1.527 -6.209 1.00 93.56 738 GLY A N 1
ATOM 5441 C CA . GLY A 1 738 ? 14.418 -2.838 -5.588 1.00 93.56 738 GLY A CA 1
ATOM 5442 C C . GLY A 1 738 ? 14.933 -3.943 -6.532 1.00 93.56 738 GLY A C 1
ATOM 5443 O O . GLY A 1 738 ? 14.851 -3.811 -7.756 1.00 93.56 738 GLY A O 1
ATOM 5444 N N . PRO A 1 739 ? 15.501 -5.031 -5.971 1.00 93.88 739 PRO A N 1
ATOM 5445 C CA . PRO A 1 739 ? 16.166 -6.108 -6.719 1.00 93.88 739 PRO A CA 1
ATOM 5446 C C . PRO A 1 739 ? 15.203 -7.071 -7.432 1.00 93.88 739 PRO A C 1
ATOM 5448 O O . PRO A 1 739 ? 15.641 -7.914 -8.209 1.00 93.88 739 PRO A O 1
ATOM 5451 N N . GLY A 1 740 ? 13.905 -6.999 -7.136 1.00 94.50 740 GLY A N 1
ATOM 5452 C CA . GLY A 1 740 ? 12.905 -7.936 -7.632 1.00 94.50 740 GLY A CA 1
ATOM 5453 C C . GLY A 1 740 ? 12.558 -7.747 -9.109 1.00 94.50 740 GLY A C 1
ATOM 5454 O O . GLY A 1 740 ? 12.919 -6.751 -9.751 1.00 94.50 740 GLY A O 1
ATOM 5455 N N . ARG A 1 741 ? 11.812 -8.715 -9.643 1.00 95.19 741 ARG A N 1
ATOM 5456 C CA . ARG A 1 741 ? 11.358 -8.748 -11.035 1.00 95.19 741 ARG A CA 1
ATOM 5457 C C . ARG A 1 741 ? 9.877 -8.383 -11.114 1.00 95.19 741 ARG A C 1
ATOM 5459 O O . ARG A 1 741 ? 9.027 -9.104 -10.599 1.00 95.19 741 ARG A O 1
ATOM 5466 N N . LEU A 1 742 ? 9.585 -7.291 -11.820 1.00 97.19 742 LEU A N 1
ATOM 5467 C CA . LEU A 1 742 ? 8.232 -6.899 -12.214 1.00 97.19 742 LEU A CA 1
ATOM 5468 C C . LEU A 1 742 ? 7.941 -7.376 -13.643 1.00 97.19 742 LEU A C 1
ATOM 5470 O O . LEU A 1 742 ? 8.747 -7.142 -14.543 1.00 97.19 742 LEU A O 1
ATOM 5474 N N . THR A 1 743 ? 6.757 -7.942 -13.877 1.00 98.06 743 THR A N 1
ATOM 5475 C CA . THR A 1 743 ? 6.167 -8.075 -15.221 1.00 98.06 743 THR A CA 1
ATOM 5476 C C . THR A 1 743 ? 4.958 -7.145 -15.357 1.00 98.06 743 THR A C 1
ATOM 5478 O O . THR A 1 743 ? 4.004 -7.271 -14.592 1.00 98.06 743 THR A O 1
ATOM 5481 N N . VAL A 1 744 ? 4.959 -6.245 -16.344 1.00 98.44 744 VAL A N 1
ATOM 5482 C CA . VAL A 1 744 ? 3.756 -5.505 -16.758 1.00 98.44 744 VAL A CA 1
ATOM 5483 C C . VAL A 1 744 ? 3.088 -6.249 -17.913 1.00 98.44 744 VAL A C 1
ATOM 5485 O O . VAL A 1 744 ? 3.735 -6.564 -18.919 1.00 98.44 744 VAL A O 1
ATOM 5488 N N . THR A 1 745 ? 1.805 -6.574 -17.746 1.00 98.00 745 THR A N 1
ATOM 5489 C CA . THR A 1 745 ? 1.113 -7.603 -18.543 1.00 98.00 745 THR A CA 1
ATOM 5490 C C . THR A 1 745 ? 0.006 -7.096 -19.461 1.00 98.00 745 THR A C 1
ATOM 5492 O O . THR A 1 745 ? -0.384 -7.842 -20.354 1.00 98.00 745 THR A O 1
ATOM 5495 N N . GLN A 1 746 ? -0.475 -5.855 -19.317 1.00 97.69 746 GLN A N 1
ATOM 5496 C CA . GLN A 1 746 ? -1.436 -5.232 -20.245 1.00 97.69 746 GLN A CA 1
ATOM 5497 C C . GLN A 1 746 ? -0.971 -3.844 -20.715 1.00 97.69 746 GLN A C 1
ATOM 5499 O O . GLN A 1 746 ? -0.776 -3.664 -21.917 1.00 97.69 746 GLN A O 1
ATOM 5504 N N . THR A 1 747 ? -0.721 -2.902 -19.796 1.00 97.75 747 THR A N 1
ATOM 5505 C CA . THR A 1 747 ? -0.366 -1.510 -20.141 1.00 97.75 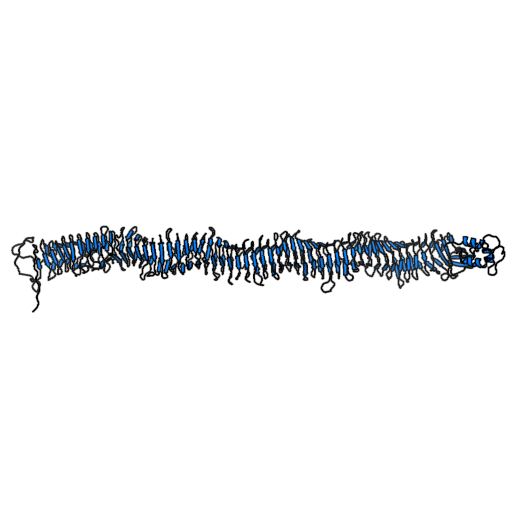747 THR A CA 1
ATOM 5506 C C . THR A 1 747 ? 0.670 -0.925 -19.178 1.00 97.75 747 THR A C 1
ATOM 5508 O O . THR A 1 747 ? 0.501 -1.023 -17.964 1.00 97.75 747 THR A O 1
ATOM 5511 N N . LEU A 1 748 ? 1.714 -0.277 -19.701 1.00 97.75 748 LEU A N 1
ATOM 5512 C CA . LEU A 1 748 ? 2.562 0.657 -18.948 1.00 97.75 748 LEU A CA 1
ATOM 5513 C C . LEU A 1 748 ? 2.447 2.057 -19.556 1.00 97.75 748 LEU A C 1
ATOM 5515 O O . LEU A 1 748 ? 2.989 2.306 -20.630 1.00 97.75 748 LEU A O 1
ATOM 5519 N N . ASP A 1 749 ? 1.808 2.979 -18.849 1.00 95.94 749 ASP A N 1
ATOM 5520 C CA . ASP A 1 749 ? 1.815 4.397 -19.195 1.00 95.94 749 ASP A CA 1
ATOM 5521 C C . ASP A 1 749 ? 2.904 5.090 -18.364 1.00 95.94 749 ASP A C 1
ATOM 5523 O O . ASP A 1 749 ? 2.809 5.213 -17.142 1.00 95.94 749 ASP A O 1
ATOM 5527 N N . TRP A 1 750 ? 3.999 5.473 -19.021 1.00 95.25 750 TRP A N 1
ATOM 5528 C CA . TRP A 1 750 ? 5.184 6.052 -18.391 1.00 95.25 750 TRP A CA 1
ATOM 5529 C C . TRP A 1 750 ? 5.256 7.544 -18.709 1.00 95.25 750 TRP A C 1
ATOM 5531 O O . TRP A 1 750 ? 5.718 7.964 -19.777 1.00 95.25 750 TRP A O 1
ATOM 5541 N N . HIS A 1 751 ? 4.794 8.359 -17.767 1.00 90.44 751 HIS A N 1
ATOM 5542 C CA . HIS A 1 751 ? 4.733 9.806 -17.913 1.00 90.44 751 HIS A CA 1
ATOM 5543 C C . HIS A 1 751 ? 6.065 10.485 -17.528 1.00 90.44 751 HIS A C 1
ATOM 5545 O O . HIS A 1 751 ? 7.070 9.826 -17.250 1.00 90.44 751 HIS A O 1
ATOM 5551 N N . ALA A 1 752 ? 6.099 11.815 -17.616 1.00 79.88 752 ALA A N 1
ATOM 5552 C CA . ALA A 1 752 ? 7.263 12.652 -17.333 1.00 79.88 752 ALA A CA 1
ATOM 5553 C C . ALA A 1 752 ? 7.789 12.491 -15.888 1.00 79.88 752 ALA A C 1
ATOM 5555 O O . ALA A 1 752 ? 6.992 12.390 -14.969 1.00 79.88 752 ALA A O 1
ATOM 5556 N N . ALA A 1 753 ? 9.117 12.559 -15.700 1.00 78.06 753 ALA A N 1
ATOM 5557 C CA . ALA A 1 753 ? 9.864 12.457 -14.426 1.00 78.06 753 ALA A CA 1
ATOM 5558 C C . ALA A 1 753 ? 9.953 11.064 -13.758 1.00 78.06 753 ALA A C 1
ATOM 5560 O O . ALA A 1 753 ? 10.932 10.785 -13.057 1.00 78.06 753 ALA A O 1
ATOM 5561 N N . GLY A 1 754 ? 9.008 10.161 -14.012 1.00 86.94 754 GLY A N 1
ATOM 5562 C CA . GLY A 1 754 ? 8.981 8.821 -13.421 1.00 86.94 754 GLY A CA 1
ATOM 5563 C C . GLY A 1 754 ? 10.224 8.009 -13.760 1.00 86.94 754 GLY A C 1
ATOM 5564 O O . GLY A 1 754 ? 10.700 8.032 -14.896 1.00 86.94 754 GLY A O 1
ATOM 5565 N N . SER A 1 755 ? 10.773 7.293 -12.781 1.00 91.06 755 SER A N 1
ATOM 5566 C CA . SER A 1 755 ? 12.082 6.639 -12.919 1.00 91.06 755 SER A CA 1
ATOM 5567 C C . SER A 1 755 ? 12.088 5.202 -12.390 1.00 91.06 755 SER A C 1
ATOM 5569 O O . SER A 1 755 ? 11.291 4.836 -11.526 1.00 91.06 755 SER A O 1
ATOM 5571 N N . MET A 1 756 ? 12.981 4.369 -12.931 1.00 94.75 756 MET A N 1
ATOM 5572 C CA . MET A 1 756 ? 13.137 2.957 -12.573 1.00 94.75 756 MET A CA 1
ATOM 5573 C C . MET A 1 756 ? 14.564 2.677 -12.098 1.00 94.75 756 MET A C 1
ATOM 5575 O O . MET A 1 756 ? 15.483 2.535 -12.899 1.00 94.75 756 MET A O 1
ATOM 5579 N N . HIS A 1 757 ? 14.755 2.584 -10.790 1.00 90.19 757 HIS A N 1
ATOM 5580 C CA . HIS A 1 757 ? 16.045 2.293 -10.170 1.00 90.19 757 HIS A CA 1
ATOM 5581 C C . HIS A 1 757 ? 16.127 0.810 -9.748 1.00 90.19 757 HIS A C 1
ATOM 5583 O O . HIS A 1 757 ? 15.165 0.041 -9.873 1.00 90.19 757 HIS A O 1
ATOM 5589 N N . GLY A 1 758 ? 17.256 0.390 -9.189 1.00 74.88 758 GLY A N 1
ATOM 5590 C CA . GLY A 1 758 ? 17.346 -0.824 -8.377 1.00 74.88 758 GLY A CA 1
ATOM 5591 C C . GLY A 1 758 ? 18.719 -1.484 -8.462 1.00 74.88 758 GLY A C 1
ATOM 5592 O O . GLY A 1 758 ? 19.305 -1.472 -9.538 1.00 74.88 758 GLY A O 1
ATOM 5593 N N . PRO A 1 759 ? 19.209 -2.089 -7.364 1.00 75.50 759 PRO A N 1
ATOM 5594 C CA . PRO A 1 759 ? 20.530 -2.708 -7.329 1.00 75.50 759 PRO A CA 1
ATOM 5595 C C . PRO A 1 759 ? 20.675 -3.805 -8.391 1.00 75.50 759 PRO A C 1
ATOM 5597 O O . PRO A 1 759 ? 19.690 -4.466 -8.748 1.00 75.50 759 PRO A O 1
ATOM 5600 N N . ALA A 1 760 ? 21.908 -4.014 -8.854 1.00 61.06 760 ALA A N 1
ATOM 5601 C CA . ALA A 1 760 ? 22.256 -4.872 -9.981 1.00 61.06 760 ALA A CA 1
ATOM 5602 C C . ALA A 1 760 ? 21.549 -6.240 -9.933 1.00 61.06 760 ALA A C 1
ATOM 5604 O O . ALA A 1 760 ? 21.821 -7.084 -9.076 1.00 61.06 760 ALA A O 1
ATOM 5605 N N . GLY A 1 761 ? 20.625 -6.446 -10.878 1.00 69.19 761 GLY A N 1
ATOM 5606 C CA . GLY A 1 761 ? 19.733 -7.612 -10.955 1.00 69.19 761 GLY A CA 1
ATOM 5607 C C . GLY A 1 761 ? 18.244 -7.249 -11.018 1.00 69.19 761 GLY A C 1
ATOM 5608 O O . GLY A 1 761 ? 17.457 -8.004 -11.595 1.00 69.19 761 GLY A O 1
ATOM 5609 N N . GLY A 1 762 ? 17.856 -6.069 -10.515 1.00 90.12 762 GLY A N 1
ATOM 5610 C CA . GLY A 1 762 ? 16.488 -5.556 -10.633 1.00 90.12 762 GLY A CA 1
ATOM 5611 C C . GLY A 1 762 ? 16.006 -5.542 -12.087 1.00 90.12 762 GLY A C 1
ATOM 5612 O O . GLY A 1 762 ? 16.693 -5.030 -12.971 1.00 90.12 762 GLY A O 1
ATOM 5613 N N . THR A 1 763 ? 14.823 -6.111 -12.345 1.00 95.12 763 THR A N 1
ATOM 5614 C CA . THR A 1 763 ? 14.304 -6.309 -13.712 1.00 95.12 763 THR A CA 1
ATOM 5615 C C . THR A 1 763 ? 12.860 -5.817 -13.858 1.00 95.12 763 THR A C 1
ATOM 5617 O O . THR A 1 763 ? 12.016 -6.075 -12.998 1.00 95.12 763 THR A O 1
ATOM 5620 N N . THR A 1 764 ? 12.545 -5.136 -14.960 1.00 97.19 764 THR A N 1
ATOM 5621 C CA . THR A 1 764 ? 11.168 -4.844 -15.405 1.00 97.19 764 THR A CA 1
ATOM 5622 C C . THR A 1 764 ? 10.948 -5.467 -16.781 1.00 97.19 764 THR A C 1
ATOM 5624 O O . THR A 1 764 ? 11.738 -5.230 -17.688 1.00 97.19 764 THR A O 1
ATOM 5627 N N . VAL A 1 765 ? 9.881 -6.247 -16.963 1.00 98.06 765 VAL A N 1
ATOM 5628 C CA . VAL A 1 765 ? 9.529 -6.876 -18.247 1.00 98.06 765 VAL A CA 1
ATOM 5629 C C . VAL A 1 765 ? 8.180 -6.352 -18.728 1.00 98.06 765 VAL A C 1
ATOM 5631 O O . VAL A 1 765 ? 7.173 -6.503 -18.042 1.00 98.06 765 VAL A O 1
ATOM 5634 N N . MET A 1 766 ? 8.149 -5.752 -19.913 1.00 98.19 766 MET A N 1
ATOM 5635 C CA . MET A 1 766 ? 6.960 -5.168 -20.533 1.00 98.19 766 MET A CA 1
ATOM 5636 C C . MET A 1 766 ? 6.456 -6.132 -21.611 1.00 98.19 766 MET A C 1
ATOM 5638 O O . MET A 1 766 ? 7.103 -6.300 -22.643 1.00 98.19 766 MET A O 1
ATOM 5642 N N . THR A 1 767 ? 5.337 -6.811 -21.353 1.00 97.44 767 THR A N 1
ATOM 5643 C CA . THR A 1 767 ? 4.733 -7.786 -22.293 1.00 97.44 767 THR A CA 1
ATOM 5644 C C . THR A 1 767 ? 3.492 -7.254 -23.005 1.00 97.44 767 THR A C 1
ATOM 5646 O O . THR A 1 767 ? 3.184 -7.704 -24.105 1.00 97.44 767 THR A O 1
ATOM 5649 N N . GLY A 1 768 ? 2.804 -6.285 -22.398 1.00 94.00 768 GLY A N 1
ATOM 5650 C CA . GLY A 1 768 ? 1.677 -5.578 -23.002 1.00 94.00 768 GLY A CA 1
ATOM 5651 C C . GLY A 1 768 ? 2.097 -4.384 -23.870 1.00 94.00 768 GLY A C 1
ATOM 5652 O O . GLY A 1 768 ? 3.214 -4.318 -24.387 1.00 94.00 768 GLY A O 1
ATOM 5653 N N . ALA A 1 769 ? 1.195 -3.416 -24.015 1.00 96.19 769 ALA A N 1
ATOM 5654 C CA . ALA A 1 769 ? 1.517 -2.121 -24.604 1.00 96.19 769 ALA A CA 1
ATOM 5655 C C . ALA A 1 769 ? 2.300 -1.249 -23.607 1.00 96.19 769 ALA A C 1
ATOM 5657 O O . ALA A 1 769 ? 2.174 -1.386 -22.389 1.00 96.19 769 ALA A O 1
ATOM 5658 N N . THR A 1 770 ? 3.114 -0.328 -24.110 1.00 97.56 770 THR A N 1
ATOM 5659 C CA . THR A 1 770 ? 3.798 0.683 -23.296 1.00 97.56 770 THR A CA 1
ATOM 5660 C C . THR A 1 770 ? 3.762 2.021 -24.016 1.00 97.56 770 THR A C 1
ATOM 5662 O O . THR A 1 770 ? 4.073 2.083 -25.201 1.00 97.56 770 THR A O 1
ATOM 5665 N N . ASN A 1 771 ? 3.410 3.095 -23.318 1.00 95.94 771 ASN A N 1
ATOM 5666 C CA . ASN A 1 771 ? 3.360 4.445 -23.866 1.00 95.94 771 ASN A CA 1
ATOM 5667 C C . ASN A 1 771 ? 4.305 5.341 -23.062 1.00 95.94 771 ASN A C 1
ATOM 5669 O O . ASN A 1 771 ? 4.155 5.464 -21.850 1.00 95.94 771 ASN A O 1
ATOM 5673 N N . ILE A 1 772 ? 5.277 5.969 -23.725 1.00 94.38 772 ILE A N 1
ATOM 5674 C CA . ILE A 1 772 ? 6.197 6.927 -23.094 1.00 94.38 772 ILE A CA 1
ATOM 5675 C C . ILE A 1 772 ? 5.782 8.329 -23.561 1.00 94.38 772 ILE A C 1
ATOM 5677 O O . ILE A 1 772 ? 5.916 8.650 -24.743 1.00 94.38 772 ILE A O 1
ATOM 5681 N N . ILE A 1 773 ? 5.181 9.107 -22.653 1.00 91.81 773 ILE A N 1
ATOM 5682 C CA . ILE A 1 773 ? 4.330 10.280 -22.953 1.00 91.81 773 ILE A CA 1
ATOM 5683 C C . ILE A 1 773 ? 4.558 11.451 -21.981 1.00 91.81 773 ILE A C 1
ATOM 5685 O O . ILE A 1 773 ? 4.755 11.250 -20.792 1.00 91.81 773 ILE A O 1
ATOM 5689 N N . GLY A 1 774 ? 4.530 12.698 -22.440 1.00 89.94 774 GLY A N 1
ATOM 5690 C CA . GLY A 1 774 ? 4.986 13.862 -21.669 1.00 89.94 774 GLY A CA 1
ATOM 5691 C C . GLY A 1 774 ? 6.516 14.047 -21.664 1.00 89.94 774 GLY A C 1
ATOM 5692 O O . GLY A 1 774 ? 7.278 13.145 -21.299 1.00 89.94 774 GLY A O 1
ATOM 5693 N N . ALA A 1 775 ? 6.950 15.255 -22.032 1.00 85.75 775 ALA A N 1
ATOM 5694 C CA . ALA A 1 775 ? 8.325 15.634 -22.379 1.00 85.75 775 ALA A CA 1
ATOM 5695 C C . ALA A 1 775 ? 9.410 15.583 -21.273 1.00 85.75 775 ALA A C 1
ATOM 5697 O O . ALA A 1 775 ? 10.566 15.903 -21.548 1.00 85.75 775 ALA A O 1
ATOM 5698 N N . GLY A 1 776 ? 9.092 15.222 -20.025 1.00 86.31 776 GLY A N 1
ATOM 5699 C CA . GLY A 1 776 ? 10.082 15.226 -18.936 1.00 86.31 776 GLY A CA 1
ATOM 5700 C C . GLY A 1 776 ? 11.142 14.125 -19.058 1.00 86.31 776 GLY A C 1
ATOM 5701 O O . GLY A 1 776 ? 10.862 13.033 -19.550 1.00 86.31 776 GLY A O 1
ATOM 5702 N N . LEU A 1 777 ? 12.352 14.394 -18.559 1.00 89.19 777 LEU A N 1
ATOM 5703 C CA . LEU A 1 777 ? 13.427 13.400 -18.476 1.00 89.19 777 LEU A CA 1
ATOM 5704 C C . LEU A 1 777 ? 13.045 12.258 -17.520 1.00 89.19 777 LEU A C 1
ATOM 5706 O O . LEU A 1 777 ? 12.565 12.505 -16.416 1.00 89.19 777 LEU A O 1
ATOM 5710 N N . ARG A 1 778 ? 13.317 11.021 -17.932 1.00 92.12 778 ARG A N 1
ATOM 5711 C CA . ARG A 1 778 ? 13.178 9.792 -17.135 1.00 92.12 778 ARG A CA 1
ATOM 5712 C C . ARG A 1 778 ? 14.551 9.183 -16.873 1.00 92.12 778 ARG A C 1
ATOM 5714 O O . ARG A 1 778 ? 15.472 9.391 -17.660 1.00 92.12 778 ARG A O 1
ATOM 5721 N N . THR A 1 779 ? 14.698 8.397 -15.809 1.00 93.25 779 THR A N 1
ATOM 5722 C CA . THR A 1 779 ? 15.930 7.632 -15.538 1.00 93.25 779 THR A CA 1
ATOM 5723 C C . THR A 1 779 ? 15.634 6.134 -15.428 1.00 93.25 779 THR A C 1
ATOM 5725 O O . THR A 1 779 ? 14.689 5.745 -14.743 1.00 93.25 779 THR A O 1
ATOM 5728 N N . ILE A 1 780 ? 16.469 5.297 -16.047 1.00 95.25 780 ILE A N 1
ATOM 5729 C CA . ILE A 1 780 ? 16.724 3.921 -15.599 1.00 95.25 780 ILE A CA 1
ATOM 5730 C C . ILE A 1 780 ? 18.092 3.942 -14.909 1.00 95.25 780 ILE A C 1
ATOM 5732 O O . ILE A 1 780 ? 19.048 4.456 -15.482 1.00 95.25 780 ILE A O 1
ATOM 5736 N N . ASP A 1 781 ? 18.188 3.441 -13.679 1.00 94.25 781 ASP A N 1
ATOM 5737 C CA . ASP A 1 781 ? 19.420 3.488 -12.874 1.00 94.25 781 ASP A CA 1
ATOM 5738 C C . ASP A 1 781 ? 19.725 2.094 -12.318 1.00 94.25 781 ASP A C 1
ATOM 5740 O O . ASP A 1 781 ? 18.893 1.532 -11.604 1.00 94.25 781 ASP A O 1
ATOM 5744 N N . GLU A 1 782 ? 20.858 1.502 -12.716 1.00 93.50 782 GLU A N 1
ATOM 5745 C CA . GLU A 1 782 ? 21.339 0.148 -12.346 1.00 93.50 782 GLU A CA 1
ATOM 5746 C C . GLU A 1 782 ? 20.392 -1.040 -12.720 1.00 93.50 782 GLU A C 1
ATOM 5748 O O . GLU A 1 782 ? 20.783 -2.210 -12.712 1.00 93.50 782 GLU A O 1
ATOM 5753 N N . ARG A 1 783 ? 19.158 -0.753 -13.161 1.00 94.00 783 ARG A N 1
ATOM 5754 C CA . ARG A 1 783 ? 18.095 -1.714 -13.505 1.00 94.00 783 ARG A CA 1
ATOM 5755 C C . ARG A 1 783 ? 18.168 -2.232 -14.953 1.00 94.00 783 ARG A C 1
ATOM 5757 O O . ARG A 1 783 ? 18.614 -1.537 -15.864 1.00 94.00 783 ARG A O 1
ATOM 5764 N N . THR A 1 784 ? 17.633 -3.431 -15.193 1.00 95.94 784 THR A N 1
ATOM 5765 C CA . THR A 1 784 ? 17.325 -3.955 -16.538 1.00 95.94 784 THR A CA 1
ATOM 5766 C C . THR A 1 784 ? 15.841 -3.771 -16.889 1.00 95.94 784 THR A C 1
ATOM 5768 O O . THR A 1 784 ? 14.961 -4.131 -16.107 1.00 95.94 784 THR A O 1
ATOM 5771 N N . VAL A 1 785 ? 15.538 -3.257 -18.083 1.00 97.00 785 VAL A N 1
ATOM 5772 C CA . VAL A 1 785 ? 14.178 -3.082 -18.621 1.00 97.00 785 VAL A CA 1
ATOM 5773 C C . VAL A 1 785 ? 14.066 -3.794 -19.970 1.00 97.00 785 VAL A C 1
ATOM 5775 O O . VAL A 1 785 ? 14.779 -3.460 -20.912 1.00 97.00 785 VAL A O 1
ATOM 5778 N N . ILE A 1 786 ? 13.168 -4.775 -20.076 1.00 98.06 786 ILE A N 1
ATOM 5779 C CA . ILE A 1 786 ? 13.002 -5.641 -21.252 1.00 98.06 786 ILE A CA 1
ATOM 5780 C C . ILE A 1 786 ? 11.644 -5.371 -21.906 1.00 98.06 786 ILE A C 1
ATOM 5782 O O . ILE A 1 786 ? 10.604 -5.613 -21.294 1.00 98.06 786 ILE A O 1
ATOM 5786 N N . ASN A 1 787 ? 11.638 -4.930 -23.163 1.00 98.38 787 ASN A N 1
ATOM 5787 C CA . ASN A 1 787 ? 10.441 -4.879 -23.996 1.00 98.38 787 ASN A CA 1
ATOM 5788 C C . ASN A 1 787 ? 10.252 -6.189 -24.773 1.00 98.38 787 ASN A C 1
ATOM 5790 O O . ASN A 1 787 ? 11.058 -6.511 -25.649 1.00 98.38 787 ASN A O 1
ATOM 5794 N N . LEU A 1 788 ? 9.153 -6.889 -24.499 1.00 98.31 788 LEU A N 1
ATOM 5795 C CA . LEU A 1 788 ? 8.651 -8.026 -25.278 1.00 98.31 788 LEU A CA 1
ATOM 5796 C C . LEU A 1 788 ? 7.395 -7.662 -26.098 1.00 98.31 788 LEU A C 1
ATOM 5798 O O . LEU A 1 788 ? 7.046 -8.388 -27.024 1.00 98.31 788 LEU A O 1
ATOM 5802 N N . GLY A 1 789 ? 6.721 -6.555 -25.762 1.00 97.06 789 GLY A N 1
ATOM 5803 C CA . GLY A 1 789 ? 5.502 -6.069 -26.412 1.00 97.06 789 GLY A CA 1
ATOM 5804 C C . GLY A 1 789 ? 5.750 -4.929 -27.409 1.00 97.06 789 GLY A C 1
ATOM 5805 O O . GLY A 1 789 ? 6.739 -4.927 -28.150 1.00 97.06 789 GLY A O 1
ATOM 5806 N N . ARG A 1 790 ? 4.837 -3.946 -27.444 1.00 97.12 790 ARG A N 1
ATOM 5807 C CA . ARG A 1 790 ? 4.971 -2.722 -28.258 1.00 97.12 790 ARG A CA 1
ATOM 5808 C C . ARG A 1 790 ? 5.098 -1.490 -27.365 1.00 97.12 790 ARG A C 1
ATOM 5810 O O . ARG A 1 790 ? 4.143 -1.129 -26.681 1.00 97.12 790 ARG A O 1
ATOM 5817 N N . VAL A 1 791 ? 6.242 -0.815 -27.448 1.00 98.00 791 VAL A N 1
ATOM 5818 C CA . VAL A 1 791 ? 6.468 0.516 -26.872 1.00 98.00 791 VAL A CA 1
ATOM 5819 C C . VAL A 1 791 ? 6.197 1.574 -27.941 1.00 98.00 791 VAL A C 1
ATOM 5821 O O . VAL A 1 791 ? 6.799 1.527 -29.011 1.00 98.00 791 VAL A O 1
ATOM 5824 N N . ASN A 1 792 ? 5.338 2.545 -27.634 1.00 95.31 792 ASN A N 1
ATOM 5825 C CA . ASN A 1 792 ? 5.129 3.769 -28.405 1.00 95.31 792 ASN A CA 1
ATOM 5826 C C . ASN A 1 792 ? 5.771 4.932 -27.628 1.00 95.31 792 ASN A C 1
ATOM 5828 O O . ASN A 1 792 ? 5.228 5.395 -26.621 1.00 95.31 792 ASN A O 1
ATOM 5832 N N . TRP A 1 793 ? 6.945 5.386 -28.059 1.00 94.44 793 TRP A N 1
ATOM 5833 C CA . TRP A 1 793 ? 7.683 6.476 -27.423 1.00 94.44 793 TRP A CA 1
ATOM 5834 C C . TRP A 1 793 ? 7.367 7.791 -28.136 1.00 94.44 793 TRP A C 1
ATOM 5836 O O . TRP A 1 793 ? 7.867 8.074 -29.224 1.00 94.44 793 TRP A O 1
ATOM 5846 N N . GLN A 1 794 ? 6.472 8.576 -27.538 1.00 91.06 794 GLN A N 1
ATOM 5847 C CA . GLN A 1 794 ? 5.899 9.766 -28.162 1.00 91.06 794 GLN A CA 1
ATOM 5848 C C . GLN A 1 794 ? 6.759 11.016 -27.973 1.00 91.06 794 GLN A C 1
ATOM 5850 O O . GLN A 1 794 ? 6.843 11.827 -28.890 1.00 91.06 794 GLN A O 1
ATOM 5855 N N . GLU A 1 795 ? 7.358 11.184 -26.793 1.00 87.50 795 GLU A N 1
ATOM 5856 C CA . GLU A 1 795 ? 8.126 12.371 -26.397 1.00 87.50 795 GLU A CA 1
ATOM 5857 C C . GLU A 1 795 ? 8.905 12.114 -25.091 1.00 87.50 795 GLU A C 1
ATOM 5859 O O . GLU A 1 795 ? 8.591 11.190 -24.336 1.00 87.50 795 GLU A O 1
ATOM 5864 N N . GLY A 1 796 ? 9.870 12.989 -24.795 1.00 88.50 796 GLY A N 1
ATOM 5865 C CA . GLY A 1 796 ? 10.587 13.036 -23.518 1.00 88.50 796 GLY A CA 1
ATOM 5866 C C . GLY A 1 796 ? 11.761 12.062 -23.428 1.00 88.50 796 GLY A C 1
ATOM 5867 O O . GLY A 1 796 ? 11.653 10.889 -23.772 1.00 88.50 796 GLY A O 1
ATOM 5868 N N . SER A 1 797 ? 12.899 12.566 -22.962 1.00 92.31 797 SER A N 1
ATOM 5869 C CA . SER A 1 797 ? 14.175 11.843 -22.962 1.00 92.31 797 SER A CA 1
ATOM 5870 C C . SER A 1 797 ? 14.285 10.788 -21.856 1.00 92.31 797 SER A C 1
ATOM 5872 O O . SER A 1 797 ? 13.588 10.843 -20.838 1.00 92.31 797 SER A O 1
ATOM 5874 N N . LEU A 1 798 ? 15.218 9.854 -22.032 1.00 95.06 798 LEU A N 1
ATOM 5875 C CA . LEU A 1 798 ? 15.519 8.762 -21.111 1.00 95.06 798 LEU A CA 1
ATOM 5876 C C . LEU A 1 798 ? 17.034 8.701 -20.854 1.00 95.06 798 LEU A C 1
ATOM 5878 O O . LEU A 1 798 ? 17.821 8.707 -21.793 1.00 95.06 798 LEU A O 1
ATOM 5882 N N . ALA A 1 799 ? 17.445 8.630 -19.590 1.00 95.56 799 ALA A N 1
ATOM 5883 C CA . ALA A 1 799 ? 18.840 8.423 -19.201 1.00 95.56 799 ALA A CA 1
ATOM 5884 C C . ALA A 1 799 ? 19.044 7.000 -18.662 1.00 95.56 799 ALA A C 1
ATOM 5886 O O . ALA A 1 799 ? 18.341 6.597 -17.734 1.00 95.56 799 ALA A O 1
ATOM 5887 N N . LEU A 1 800 ? 20.012 6.264 -19.211 1.00 95.94 800 LEU A N 1
ATOM 5888 C CA . LEU A 1 800 ? 20.465 4.954 -18.741 1.00 95.94 800 LEU A CA 1
ATOM 5889 C C . LEU A 1 800 ? 21.725 5.140 -17.885 1.00 95.94 800 LEU A C 1
ATOM 5891 O O . LEU A 1 800 ? 22.810 5.356 -18.418 1.00 95.94 800 LEU A O 1
ATOM 5895 N N . LYS A 1 801 ? 21.581 5.089 -16.560 1.00 93.88 801 LYS A N 1
ATOM 5896 C CA . LYS A 1 801 ? 22.658 5.319 -15.584 1.00 93.88 801 LYS A CA 1
ATOM 5897 C C . LYS A 1 801 ? 23.145 4.034 -14.919 1.00 93.88 801 LYS A C 1
ATOM 5899 O O . LYS A 1 801 ? 22.418 3.035 -14.885 1.00 93.88 801 LYS A O 1
ATOM 5904 N N . SER A 1 802 ? 24.349 4.087 -14.355 1.00 91.94 802 SER A N 1
ATOM 5905 C CA . SER A 1 802 ? 24.966 3.040 -13.532 1.00 91.94 802 SER A CA 1
ATOM 5906 C C . SER A 1 802 ? 24.998 1.686 -14.249 1.00 91.94 802 SER A C 1
ATOM 5908 O O . SER A 1 802 ? 24.613 0.661 -13.690 1.00 91.94 802 SER A O 1
ATOM 5910 N N . ALA A 1 803 ? 25.401 1.698 -15.525 1.00 88.06 803 ALA A N 1
ATOM 5911 C CA . ALA A 1 803 ? 25.432 0.531 -16.414 1.00 88.06 803 ALA A CA 1
ATOM 5912 C C . ALA A 1 803 ? 24.087 -0.229 -16.575 1.00 88.06 803 ALA A C 1
ATOM 5914 O O . ALA A 1 803 ? 24.078 -1.418 -16.908 1.00 88.06 803 ALA A O 1
ATOM 5915 N N . SER A 1 804 ? 22.950 0.452 -16.379 1.00 95.38 804 SER A N 1
ATOM 5916 C CA . SER A 1 804 ? 21.605 -0.082 -16.653 1.00 95.38 804 SER A CA 1
ATOM 5917 C C . SER A 1 804 ? 21.420 -0.564 -18.098 1.00 95.38 804 SER A C 1
ATOM 5919 O O . SER A 1 804 ? 22.166 -0.203 -19.011 1.00 95.38 804 SER A O 1
ATOM 5921 N N . VAL A 1 805 ? 20.401 -1.400 -18.320 1.00 96.06 805 VAL A N 1
ATOM 5922 C CA . VAL A 1 805 ? 20.154 -2.046 -19.618 1.00 96.06 805 VAL A CA 1
ATOM 5923 C C . VAL A 1 805 ? 18.716 -1.827 -20.072 1.00 96.06 805 VAL A C 1
ATOM 5925 O O . VAL A 1 805 ? 17.781 -2.276 -19.415 1.00 96.06 805 VAL A O 1
ATOM 5928 N N . LEU A 1 806 ? 18.536 -1.218 -21.242 1.00 97.50 806 LEU A N 1
ATOM 5929 C CA . LEU A 1 806 ? 17.281 -1.244 -21.993 1.00 97.50 806 LEU A CA 1
ATOM 5930 C C . LEU A 1 806 ? 17.399 -2.307 -23.091 1.00 97.50 806 LEU A C 1
ATOM 5932 O O . LEU A 1 806 ? 18.288 -2.223 -23.932 1.00 97.50 806 LEU A O 1
ATOM 5936 N N . GLN A 1 807 ? 16.513 -3.301 -23.119 1.00 98.06 807 GLN A N 1
ATOM 5937 C CA . GLN A 1 807 ? 16.522 -4.362 -24.129 1.00 98.06 807 GLN A CA 1
ATOM 5938 C C . GLN A 1 807 ? 15.205 -4.409 -24.907 1.00 98.06 807 GLN A C 1
ATOM 5940 O O . GLN A 1 807 ? 14.162 -4.755 -24.359 1.00 98.06 807 GLN A O 1
ATOM 5945 N N . ASN A 1 808 ? 15.258 -4.139 -26.210 1.00 98.44 808 ASN A N 1
ATOM 5946 C CA . ASN A 1 808 ? 14.138 -4.326 -27.123 1.00 98.44 808 ASN A CA 1
ATOM 5947 C C . ASN A 1 808 ? 14.210 -5.703 -27.802 1.00 98.44 808 ASN A C 1
ATOM 5949 O O . ASN A 1 808 ? 15.098 -5.953 -28.618 1.00 98.44 808 ASN A O 1
ATOM 5953 N N . GLN A 1 809 ? 13.263 -6.587 -27.480 1.00 98.31 809 GLN A N 1
ATOM 5954 C CA . GLN A 1 809 ? 13.016 -7.848 -28.196 1.00 98.31 809 GLN A CA 1
ATOM 5955 C C . GLN A 1 809 ? 11.704 -7.798 -29.002 1.00 98.31 809 GLN A C 1
ATOM 5957 O O . GLN A 1 809 ? 11.598 -8.456 -30.032 1.00 98.31 809 GLN A O 1
ATOM 5962 N N . GLY A 1 810 ? 10.729 -6.998 -28.554 1.00 98.00 810 GLY A N 1
ATOM 5963 C CA . GLY A 1 810 ? 9.483 -6.705 -29.265 1.00 98.00 810 GLY A CA 1
ATOM 5964 C C . GLY A 1 810 ? 9.620 -5.566 -30.285 1.00 98.00 810 GLY A C 1
ATOM 5965 O O . GLY A 1 810 ? 10.561 -5.523 -31.079 1.00 98.00 810 GLY A O 1
ATOM 5966 N N . THR A 1 811 ? 8.661 -4.636 -30.281 1.00 98.38 811 THR A N 1
ATOM 5967 C CA . THR A 1 811 ? 8.679 -3.418 -31.116 1.00 98.38 811 THR A CA 1
ATOM 5968 C C . THR A 1 811 ? 8.852 -2.166 -30.259 1.00 98.38 811 THR A C 1
ATOM 5970 O O . THR A 1 811 ? 8.094 -1.970 -29.309 1.00 98.38 811 THR A O 1
ATOM 5973 N N . LEU A 1 812 ? 9.796 -1.297 -30.622 1.00 98.19 812 LEU A N 1
ATOM 5974 C CA . LEU A 1 812 ? 10.003 0.028 -30.036 1.00 98.19 812 LEU A CA 1
ATOM 5975 C C . LEU A 1 812 ? 9.841 1.083 -31.133 1.00 98.19 812 LEU A C 1
ATOM 5977 O O . LEU A 1 812 ? 10.645 1.138 -32.057 1.00 98.19 812 LEU A O 1
ATOM 5981 N N . ASP A 1 813 ? 8.796 1.897 -31.034 1.00 96.44 813 ASP A N 1
ATOM 5982 C CA . ASP A 1 813 ? 8.385 2.879 -32.038 1.00 96.44 813 ASP A CA 1
ATOM 5983 C C . ASP A 1 813 ? 8.574 4.303 -31.495 1.00 96.44 813 ASP A C 1
ATOM 5985 O O . ASP A 1 813 ? 7.844 4.731 -30.603 1.00 96.44 813 ASP A O 1
ATOM 5989 N N . ILE A 1 814 ? 9.588 5.013 -31.996 1.00 95.56 814 ILE A N 1
ATOM 5990 C CA . ILE A 1 814 ? 9.996 6.351 -31.553 1.00 95.56 814 ILE A CA 1
ATOM 5991 C C . ILE A 1 814 ? 9.411 7.409 -32.492 1.00 95.56 814 ILE A C 1
ATOM 5993 O O . ILE A 1 814 ? 9.870 7.608 -33.620 1.00 95.56 814 ILE A O 1
ATOM 5997 N N . GLN A 1 815 ? 8.398 8.118 -32.004 1.00 91.81 815 GLN A N 1
ATOM 5998 C CA . GLN A 1 815 ? 7.496 8.933 -32.820 1.00 91.81 815 GLN A CA 1
ATOM 5999 C C . GLN A 1 815 ? 7.847 10.431 -32.788 1.00 91.81 815 GLN A C 1
ATOM 6001 O O . GLN A 1 815 ? 7.664 11.121 -33.789 1.00 91.81 815 GLN A O 1
ATOM 6006 N N . GLY A 1 816 ? 8.382 10.935 -31.671 1.00 86.19 816 GLY A N 1
ATOM 6007 C CA . GLY A 1 816 ? 8.778 12.341 -31.494 1.00 86.19 816 GLY A CA 1
ATOM 6008 C C . GLY A 1 816 ? 10.289 12.579 -31.479 1.00 86.19 816 GLY A C 1
ATOM 6009 O O . GLY A 1 816 ? 11.064 11.734 -31.938 1.00 86.19 816 GLY A O 1
ATOM 6010 N N . ASP A 1 817 ? 10.671 13.737 -30.936 1.00 89.25 817 ASP A N 1
ATOM 6011 C CA . ASP A 1 817 ? 12.053 14.112 -30.623 1.00 89.25 817 ASP A CA 1
ATOM 6012 C C . ASP A 1 817 ? 12.441 13.568 -29.240 1.00 89.25 817 ASP A C 1
ATOM 6014 O O . ASP A 1 817 ? 11.780 13.873 -28.241 1.00 89.25 817 ASP A O 1
ATOM 6018 N N . VAL A 1 818 ? 13.491 12.744 -29.169 1.00 92.50 818 VAL A N 1
ATOM 6019 C CA . VAL A 1 818 ? 13.936 12.090 -27.925 1.00 92.50 818 VAL A CA 1
ATOM 6020 C C . VAL A 1 818 ? 15.457 11.962 -27.866 1.00 92.50 818 VAL A C 1
ATOM 6022 O O . VAL A 1 818 ? 16.119 11.844 -28.894 1.00 92.50 818 VAL A O 1
ATOM 6025 N N . LEU A 1 819 ? 15.991 11.912 -26.645 1.00 94.88 819 LEU A N 1
ATOM 6026 C CA . LEU A 1 819 ? 17.382 11.570 -26.346 1.00 94.88 819 LEU A CA 1
ATOM 6027 C C . LEU A 1 819 ? 17.422 10.329 -25.437 1.00 94.88 819 LEU A C 1
ATOM 6029 O O . LEU A 1 819 ? 16.683 10.267 -24.452 1.00 94.88 819 LEU A O 1
ATOM 6033 N N . LEU A 1 820 ? 18.297 9.376 -25.759 1.00 96.25 820 LEU A N 1
ATOM 6034 C CA . LEU A 1 820 ? 18.671 8.214 -24.956 1.00 96.25 820 LEU A CA 1
ATOM 6035 C C . LEU A 1 820 ? 20.153 8.334 -24.563 1.00 96.25 820 LEU A C 1
ATOM 6037 O O . LEU A 1 820 ? 21.041 7.944 -25.322 1.00 96.25 820 LEU A O 1
ATOM 6041 N N . ASP A 1 821 ? 20.404 8.908 -23.390 1.00 94.12 821 ASP A N 1
ATOM 6042 C CA . ASP A 1 821 ? 21.734 9.289 -22.880 1.00 94.12 821 ASP A CA 1
ATOM 6043 C C . ASP A 1 821 ? 22.214 8.356 -21.749 1.00 94.12 821 ASP A C 1
ATOM 6045 O O . ASP A 1 821 ? 21.424 7.592 -21.194 1.00 94.12 821 ASP A O 1
ATOM 6049 N N . GLY A 1 822 ? 23.494 8.434 -21.379 1.00 93.12 822 GLY A N 1
ATOM 6050 C CA . GLY A 1 822 ? 24.081 7.783 -20.205 1.00 93.12 822 GLY A CA 1
ATOM 6051 C C . GLY A 1 822 ? 25.063 6.640 -20.497 1.00 93.12 822 GLY A C 1
ATOM 6052 O O . GLY A 1 822 ? 25.389 6.335 -21.643 1.00 93.12 822 GLY A O 1
ATOM 6053 N N . ASP A 1 823 ? 25.572 6.019 -19.429 1.00 91.81 823 ASP A N 1
ATOM 6054 C CA . ASP A 1 823 ? 26.601 4.966 -19.460 1.00 91.81 823 ASP A CA 1
ATOM 6055 C C . ASP A 1 823 ? 26.033 3.540 -19.611 1.00 91.81 823 ASP A C 1
ATOM 6057 O O . ASP A 1 823 ? 26.786 2.571 -19.738 1.00 91.81 823 ASP A O 1
ATOM 6061 N N . GLY A 1 824 ? 24.705 3.401 -19.606 1.00 94.00 824 GLY A N 1
ATOM 6062 C CA . GLY A 1 824 ? 24.007 2.141 -19.836 1.00 94.00 824 GLY A CA 1
ATOM 6063 C C . GLY A 1 824 ? 24.037 1.635 -21.284 1.00 94.00 824 GLY A C 1
ATOM 6064 O O . GLY A 1 824 ? 24.623 2.223 -22.197 1.00 94.00 824 GLY A O 1
ATOM 6065 N N . ARG A 1 825 ? 23.383 0.488 -21.498 1.00 95.88 825 ARG A N 1
ATOM 6066 C CA . ARG A 1 825 ? 23.339 -0.228 -22.783 1.00 95.88 825 ARG A CA 1
ATOM 6067 C C . ARG A 1 825 ? 21.922 -0.293 -23.337 1.00 95.88 825 ARG A C 1
ATOM 6069 O O . ARG A 1 825 ? 21.004 -0.716 -22.637 1.00 95.88 825 ARG A O 1
ATOM 6076 N N . PHE A 1 826 ? 21.764 0.023 -24.618 1.00 98.06 826 PHE A N 1
ATOM 6077 C CA . PHE A 1 826 ? 20.542 -0.217 -25.377 1.00 98.06 826 PHE A CA 1
ATOM 6078 C C . PHE A 1 826 ? 20.752 -1.400 -26.332 1.00 98.06 826 PHE A C 1
ATOM 6080 O O . PHE A 1 826 ? 21.494 -1.311 -27.305 1.00 98.06 826 PHE A O 1
ATOM 6087 N N . LEU A 1 827 ? 20.111 -2.531 -26.042 1.00 98.25 827 LEU A N 1
ATOM 6088 C CA . LEU A 1 827 ? 20.214 -3.770 -26.813 1.00 98.25 827 LEU A CA 1
ATOM 6089 C C . LEU A 1 827 ? 18.975 -3.919 -27.711 1.00 98.25 827 LEU A C 1
ATOM 6091 O O . LEU A 1 827 ? 17.872 -4.101 -27.198 1.00 98.25 827 LEU A O 1
ATOM 6095 N N . ASN A 1 828 ? 19.126 -3.885 -29.035 1.00 98.19 828 ASN A N 1
ATOM 6096 C CA . ASN A 1 828 ? 18.020 -4.077 -29.979 1.00 98.19 828 ASN A CA 1
ATOM 6097 C C . ASN A 1 828 ? 18.156 -5.395 -30.750 1.00 98.19 828 ASN A C 1
ATOM 6099 O O . ASN A 1 828 ? 18.848 -5.471 -31.763 1.00 98.19 828 ASN A O 1
ATOM 6103 N N . SER A 1 829 ? 17.454 -6.424 -30.277 1.00 97.88 829 SER A N 1
ATOM 6104 C CA . SER A 1 829 ? 17.247 -7.705 -30.976 1.00 97.88 829 SER A CA 1
ATOM 6105 C C . SER A 1 829 ? 15.882 -7.793 -31.676 1.00 97.88 829 SER A C 1
ATOM 6107 O O . SER A 1 829 ? 15.679 -8.657 -32.522 1.00 97.88 829 SER A O 1
ATOM 6109 N N . GLY A 1 830 ? 14.947 -6.911 -31.313 1.00 97.88 830 GLY A N 1
ATOM 6110 C CA . GLY A 1 830 ? 13.622 -6.785 -31.918 1.00 97.88 830 GLY A CA 1
ATOM 6111 C C . GLY A 1 830 ? 13.583 -5.796 -33.085 1.00 97.88 830 GLY A C 1
ATOM 6112 O O . GLY A 1 830 ? 14.558 -5.621 -33.818 1.00 97.88 830 GLY A O 1
ATOM 6113 N N . THR A 1 831 ? 12.442 -5.125 -33.245 1.00 98.31 831 THR A N 1
ATOM 6114 C CA . THR A 1 831 ? 12.267 -4.048 -34.232 1.00 98.31 831 THR A CA 1
ATOM 6115 C C . THR A 1 831 ? 12.294 -2.688 -33.540 1.00 98.31 831 THR A C 1
ATOM 6117 O O . THR A 1 831 ? 11.441 -2.400 -32.699 1.00 98.31 831 THR A O 1
ATOM 6120 N N . LEU A 1 832 ? 13.260 -1.850 -33.903 1.00 98.44 832 LEU A N 1
ATOM 6121 C CA . LEU A 1 832 ? 13.262 -0.411 -33.652 1.00 98.44 832 LEU A CA 1
ATOM 6122 C C . LEU A 1 832 ? 12.614 0.287 -34.856 1.00 98.44 832 LEU A C 1
ATOM 6124 O O . LEU A 1 832 ? 12.904 -0.062 -35.998 1.00 98.44 832 LEU A O 1
ATOM 6128 N N . ILE A 1 833 ? 11.764 1.279 -34.615 1.00 97.31 833 ILE A N 1
ATOM 6129 C CA . ILE A 1 833 ? 11.155 2.127 -35.643 1.00 97.31 833 ILE A CA 1
ATOM 6130 C C . ILE A 1 833 ? 11.366 3.589 -35.236 1.00 97.31 833 ILE A C 1
ATOM 6132 O O . ILE A 1 833 ? 11.098 3.950 -34.092 1.00 97.31 833 ILE A O 1
ATOM 6136 N N . LYS A 1 834 ? 11.808 4.444 -36.163 1.00 95.50 834 LYS A N 1
ATOM 6137 C CA . LYS A 1 834 ? 11.641 5.900 -36.081 1.00 95.50 834 LYS A CA 1
ATOM 6138 C C . LYS A 1 834 ? 10.494 6.279 -37.013 1.00 95.50 834 LYS A C 1
ATOM 6140 O O . LYS A 1 834 ? 10.649 6.223 -38.232 1.00 95.50 834 LYS A O 1
ATOM 6145 N N . SER A 1 835 ? 9.356 6.649 -36.437 1.00 92.38 835 SER A N 1
ATOM 6146 C CA . SER A 1 835 ? 8.159 7.091 -37.160 1.00 92.38 835 SER A CA 1
ATOM 6147 C C . SER A 1 835 ? 7.860 8.570 -36.859 1.00 92.38 835 SER A C 1
ATOM 6149 O O . SER A 1 835 ? 8.729 9.289 -36.353 1.00 92.38 835 SER A O 1
ATOM 6151 N N . LEU A 1 836 ? 6.661 9.043 -37.214 1.00 84.75 836 LEU A N 1
ATOM 6152 C CA . LEU A 1 836 ? 6.207 10.420 -36.997 1.00 84.75 836 LEU A CA 1
ATOM 6153 C C . LEU A 1 836 ? 5.043 10.497 -36.011 1.00 84.75 836 LEU A C 1
ATOM 6155 O O . LEU A 1 836 ? 4.128 9.675 -36.020 1.00 84.75 836 LEU A O 1
ATOM 6159 N N . ARG A 1 837 ? 5.038 11.568 -35.220 1.00 78.19 837 ARG A N 1
ATOM 6160 C CA . ARG A 1 837 ? 3.890 12.027 -34.439 1.00 78.19 837 ARG A CA 1
ATOM 6161 C C . ARG A 1 837 ? 3.310 13.267 -35.123 1.00 78.19 837 ARG A C 1
ATOM 6163 O O . ARG A 1 837 ? 4.051 14.164 -35.516 1.00 78.19 837 ARG A O 1
ATOM 6170 N N . GLU A 1 838 ? 1.991 13.301 -35.318 1.00 75.25 838 GLU A N 1
ATOM 6171 C CA . GLU A 1 838 ? 1.262 14.455 -35.895 1.00 75.25 838 GLU A CA 1
ATOM 6172 C C . GLU A 1 838 ? 1.810 14.978 -37.250 1.00 75.25 838 GLU A C 1
ATOM 6174 O O . GLU A 1 838 ? 1.644 16.146 -37.597 1.00 75.25 838 GLU A O 1
ATOM 6179 N N . GLY A 1 839 ? 2.450 14.109 -38.042 1.00 73.00 839 GLY A N 1
ATOM 6180 C CA . GLY A 1 839 ? 2.950 14.443 -39.382 1.00 73.00 839 GLY A CA 1
ATOM 6181 C C . GLY A 1 839 ? 4.255 15.246 -39.424 1.00 73.00 839 GLY A C 1
ATOM 6182 O O . GLY A 1 839 ? 4.590 15.772 -40.483 1.00 73.00 839 GLY A O 1
ATOM 6183 N N . ARG A 1 840 ? 4.994 15.359 -38.311 1.00 73.50 840 ARG A N 1
ATOM 6184 C CA . ARG A 1 840 ? 6.294 16.049 -38.271 1.00 73.50 840 ARG A CA 1
ATOM 6185 C C . ARG A 1 840 ? 7.456 15.044 -38.224 1.00 73.50 840 ARG A C 1
ATOM 6187 O O . ARG A 1 840 ? 7.414 14.147 -37.381 1.00 73.50 840 ARG A O 1
ATOM 6194 N N . PRO A 1 841 ? 8.488 15.179 -39.080 1.00 74.19 841 PRO A N 1
ATOM 6195 C CA . PRO A 1 841 ? 9.750 14.472 -38.886 1.00 74.19 841 PRO A CA 1
ATOM 6196 C C . PRO A 1 841 ? 10.469 15.028 -37.649 1.00 74.19 841 PRO A C 1
ATOM 6198 O O . PRO A 1 841 ? 10.372 16.221 -37.359 1.00 74.19 841 PRO A O 1
ATOM 6201 N N . GLY A 1 842 ? 11.202 14.164 -36.949 1.00 83.94 842 GLY A N 1
ATOM 6202 C CA . GLY A 1 842 ? 11.945 14.501 -35.733 1.00 83.94 842 GLY A CA 1
ATOM 6203 C C . GLY A 1 842 ? 13.165 13.601 -35.534 1.00 83.94 842 GLY A C 1
ATOM 6204 O O . GLY A 1 842 ? 13.422 12.716 -36.354 1.00 83.94 842 GLY A O 1
ATOM 6205 N N . SER A 1 843 ? 13.914 13.812 -34.457 1.00 91.00 843 SER A N 1
ATOM 6206 C CA . SER A 1 843 ? 15.197 13.154 -34.173 1.00 91.00 843 SER A CA 1
ATOM 6207 C C . SER A 1 843 ? 15.136 12.200 -32.976 1.00 91.00 843 SER A C 1
ATOM 6209 O O . SER A 1 843 ? 14.743 12.607 -31.884 1.00 91.00 843 SER A O 1
ATOM 6211 N N . ALA A 1 844 ? 15.585 10.955 -33.152 1.00 95.38 844 ALA A N 1
ATOM 6212 C CA . ALA A 1 844 ? 15.926 10.065 -32.041 1.00 95.38 844 ALA A CA 1
ATOM 6213 C C . ALA A 1 844 ? 17.447 10.039 -31.862 1.00 95.38 844 ALA A C 1
ATOM 6215 O O . ALA A 1 844 ? 18.153 9.511 -32.721 1.00 95.38 844 ALA A O 1
ATOM 6216 N N . ASP A 1 845 ? 17.932 10.614 -30.764 1.00 96.12 845 ASP A N 1
ATOM 6217 C CA . ASP A 1 845 ? 19.353 10.684 -30.428 1.00 96.12 845 ASP A CA 1
ATOM 6218 C C . ASP A 1 845 ? 19.750 9.567 -29.459 1.00 96.12 845 ASP A C 1
ATOM 6220 O O . ASP A 1 845 ? 19.250 9.504 -28.337 1.00 96.12 845 ASP A O 1
ATOM 6224 N N . ILE A 1 846 ? 20.608 8.649 -29.907 1.00 96.69 846 ILE A N 1
ATOM 6225 C CA . ILE A 1 846 ? 21.055 7.474 -29.156 1.00 96.69 846 ILE A CA 1
ATOM 6226 C C . ILE A 1 846 ? 22.533 7.653 -28.789 1.00 96.69 846 ILE A C 1
ATOM 6228 O O . ILE A 1 846 ? 23.443 7.271 -29.538 1.00 96.69 846 ILE A O 1
ATOM 6232 N N . GLN A 1 847 ? 22.754 8.232 -27.607 1.00 95.44 847 GLN A N 1
ATOM 6233 C CA . GLN A 1 847 ? 24.082 8.487 -27.044 1.00 95.44 847 GLN A CA 1
ATOM 6234 C C . GLN A 1 847 ? 24.588 7.331 -26.166 1.00 95.44 847 GLN A C 1
ATOM 6236 O O . GLN A 1 847 ? 25.792 7.075 -26.128 1.00 95.44 847 GLN A O 1
ATOM 6241 N N . ALA A 1 848 ? 23.675 6.590 -25.528 1.00 95.12 848 ALA A N 1
ATOM 6242 C CA . ALA A 1 848 ? 23.974 5.354 -24.805 1.00 95.12 848 ALA A CA 1
ATOM 6243 C C . ALA A 1 848 ? 24.486 4.229 -25.733 1.00 95.12 848 ALA A C 1
ATOM 6245 O O . ALA A 1 848 ? 24.243 4.231 -26.941 1.00 95.12 848 ALA A O 1
ATOM 6246 N N . ASN A 1 849 ? 25.165 3.225 -25.165 1.00 95.69 849 ASN A N 1
ATOM 6247 C CA . ASN A 1 849 ? 25.831 2.162 -25.929 1.00 95.69 849 ASN A CA 1
ATOM 6248 C C . ASN A 1 849 ? 24.828 1.261 -26.677 1.00 95.69 849 ASN A C 1
ATOM 6250 O O . ASN A 1 849 ? 24.170 0.419 -26.056 1.00 95.69 849 ASN A O 1
ATOM 6254 N N . PHE A 1 850 ? 24.724 1.425 -27.998 1.00 97.38 850 PHE A N 1
ATOM 6255 C CA . PHE A 1 850 ? 23.736 0.745 -28.835 1.00 97.38 850 PHE A CA 1
ATOM 6256 C C . PHE A 1 850 ? 24.288 -0.549 -29.447 1.00 97.38 850 PHE A C 1
ATOM 6258 O O . PHE A 1 850 ? 25.236 -0.529 -30.226 1.00 97.38 850 PHE A O 1
ATOM 6265 N N . VAL A 1 851 ? 23.668 -1.681 -29.114 1.00 97.12 851 VAL A N 1
ATOM 6266 C CA . VAL A 1 851 ? 24.028 -3.020 -29.606 1.00 97.12 851 VAL A CA 1
ATOM 6267 C C . VAL A 1 851 ? 22.874 -3.546 -30.454 1.00 97.12 851 VAL A C 1
ATOM 6269 O O . VAL A 1 851 ? 21.825 -3.933 -29.931 1.00 97.12 851 VAL A O 1
ATOM 6272 N N . HIS A 1 852 ? 23.054 -3.549 -31.772 1.00 96.62 852 HIS A N 1
ATOM 6273 C CA . HIS A 1 852 ? 22.005 -3.840 -32.747 1.00 96.62 852 HIS A CA 1
ATOM 6274 C C . HIS A 1 852 ? 22.172 -5.221 -33.384 1.00 96.62 852 HIS A C 1
ATOM 6276 O O . HIS A 1 852 ? 23.167 -5.496 -34.043 1.00 96.62 852 HIS A O 1
ATOM 6282 N N . THR A 1 853 ? 21.179 -6.092 -33.217 1.00 96.88 853 THR A N 1
ATOM 6283 C CA . THR A 1 853 ? 21.130 -7.452 -33.799 1.00 96.88 853 THR A CA 1
ATOM 6284 C C . THR A 1 853 ? 19.815 -7.749 -34.527 1.00 96.88 853 THR A C 1
ATOM 6286 O O . THR A 1 853 ? 19.745 -8.706 -35.291 1.00 96.88 853 THR A O 1
ATOM 6289 N N . GLY A 1 854 ? 18.776 -6.938 -34.303 1.00 96.62 854 GLY A N 1
ATOM 6290 C CA . GLY A 1 854 ? 17.469 -7.059 -34.947 1.00 96.62 854 GLY A CA 1
ATOM 6291 C C . GLY A 1 854 ? 17.319 -6.165 -36.181 1.00 96.62 854 GLY A C 1
ATOM 6292 O O . GLY A 1 854 ? 18.206 -6.079 -37.033 1.00 96.62 854 GLY A O 1
ATOM 6293 N N . ARG A 1 855 ? 16.180 -5.468 -36.270 1.00 97.06 855 ARG A N 1
ATOM 6294 C CA . ARG A 1 855 ? 15.844 -4.536 -37.362 1.00 97.06 855 ARG A CA 1
ATOM 6295 C C . ARG A 1 855 ? 15.649 -3.111 -36.841 1.00 97.06 855 ARG A C 1
ATOM 6297 O O . ARG A 1 855 ? 15.143 -2.925 -35.737 1.00 97.06 855 ARG A O 1
ATOM 6304 N N . ALA A 1 856 ? 16.067 -2.122 -37.624 1.00 98.06 856 ALA A N 1
ATOM 6305 C CA . ALA A 1 856 ? 15.846 -0.702 -37.380 1.00 98.06 856 ALA A CA 1
ATOM 6306 C C . ALA A 1 856 ? 15.244 -0.050 -38.638 1.00 98.06 856 ALA A C 1
ATOM 6308 O O . ALA A 1 856 ? 15.873 -0.038 -39.694 1.00 98.06 856 ALA A O 1
ATOM 6309 N N . GLU A 1 857 ? 14.022 0.468 -38.537 1.00 97.56 857 GLU A N 1
ATOM 6310 C CA . GLU A 1 857 ? 13.304 1.149 -39.619 1.00 97.56 857 GLU A CA 1
ATOM 6311 C C . GLU A 1 857 ? 13.260 2.659 -39.368 1.00 97.56 857 GLU A C 1
ATOM 6313 O O . GLU A 1 857 ? 12.467 3.140 -38.561 1.00 97.56 857 GLU A O 1
ATOM 6318 N N . VAL A 1 858 ? 14.083 3.427 -40.077 1.00 97.44 858 VAL A N 1
ATOM 6319 C CA . VAL A 1 858 ? 14.018 4.890 -40.086 1.00 97.44 858 VAL A CA 1
ATOM 6320 C C . VAL A 1 858 ? 13.026 5.316 -41.169 1.00 97.44 858 VAL A C 1
ATOM 6322 O O . VAL A 1 858 ? 13.373 5.454 -42.341 1.00 97.44 858 VAL A O 1
ATOM 6325 N N . GLN A 1 859 ? 11.756 5.456 -40.788 1.00 95.44 859 GLN A N 1
ATOM 6326 C CA . GLN A 1 859 ? 10.663 5.759 -41.717 1.00 95.44 859 GLN A CA 1
ATOM 6327 C C . GLN A 1 859 ? 10.549 7.264 -42.015 1.00 95.44 859 GLN A C 1
ATOM 6329 O O . GLN A 1 859 ? 9.966 7.646 -43.026 1.00 95.44 859 GLN A O 1
ATOM 6334 N N . THR A 1 860 ? 11.079 8.126 -41.140 1.00 92.31 860 THR A N 1
ATOM 6335 C CA . THR A 1 860 ? 11.038 9.592 -41.277 1.00 92.31 860 THR A CA 1
ATOM 6336 C C . THR A 1 860 ? 11.991 10.271 -40.289 1.00 92.31 860 THR A C 1
ATOM 6338 O O . THR A 1 860 ? 12.225 9.747 -39.198 1.00 92.31 860 THR A O 1
ATOM 6341 N N . GLY A 1 861 ? 12.509 11.452 -40.637 1.00 92.56 861 GLY A N 1
ATOM 6342 C CA . GLY A 1 861 ? 13.378 12.226 -39.747 1.00 92.56 861 GLY A CA 1
ATOM 6343 C C . GLY A 1 861 ? 14.742 11.568 -39.537 1.00 92.56 861 GLY A C 1
ATOM 6344 O O . GLY A 1 861 ? 15.270 10.944 -40.453 1.00 92.56 861 GLY A O 1
ATOM 6345 N N . HIS A 1 862 ? 15.324 11.727 -38.350 1.00 94.56 862 HIS A N 1
ATOM 6346 C CA . HIS A 1 862 ? 16.699 11.311 -38.065 1.00 94.56 862 HIS A CA 1
ATOM 6347 C C . HIS A 1 862 ? 16.760 10.228 -36.978 1.00 94.56 862 HIS A C 1
ATOM 6349 O O . HIS A 1 862 ? 16.109 10.343 -35.935 1.00 94.56 862 HIS A O 1
ATOM 6355 N N . LEU A 1 863 ? 17.593 9.208 -37.196 1.00 96.75 863 LEU A N 1
ATOM 6356 C CA . LEU A 1 863 ? 18.107 8.313 -36.158 1.00 96.75 863 LEU A CA 1
ATOM 6357 C C . LEU A 1 863 ? 19.609 8.574 -36.014 1.00 96.75 863 LEU A C 1
ATOM 6359 O O . LEU A 1 863 ? 20.379 8.268 -36.921 1.00 96.75 863 LEU A O 1
ATOM 6363 N N . LEU A 1 864 ? 20.004 9.152 -34.884 1.00 96.75 864 LEU A N 1
ATOM 6364 C CA . LEU A 1 864 ? 21.370 9.562 -34.590 1.00 96.75 864 LEU A CA 1
ATOM 6365 C C . LEU A 1 864 ? 22.013 8.515 -33.673 1.00 96.75 864 LEU A C 1
ATOM 6367 O O . LEU A 1 864 ? 21.465 8.196 -32.620 1.00 96.75 864 LEU A O 1
ATOM 6371 N N . LEU A 1 865 ? 23.162 7.970 -34.072 1.00 96.81 865 LEU A N 1
ATOM 6372 C CA . LEU A 1 865 ? 23.887 6.924 -33.350 1.00 96.81 865 LEU A CA 1
ATOM 6373 C C . LEU A 1 865 ? 25.291 7.402 -32.968 1.00 96.81 865 LEU A C 1
ATOM 6375 O O . LEU A 1 865 ? 26.066 7.872 -33.809 1.00 96.81 865 LEU A O 1
ATOM 6379 N N . HIS A 1 866 ? 25.638 7.265 -31.687 1.00 94.56 866 HIS A N 1
ATOM 6380 C CA . HIS A 1 866 ? 26.927 7.730 -31.178 1.00 94.56 866 HIS A CA 1
ATOM 6381 C C . HIS A 1 866 ? 27.954 6.613 -30.999 1.00 94.56 866 HIS A C 1
ATOM 6383 O O . HIS A 1 866 ? 29.066 6.760 -31.497 1.00 94.56 866 HIS A O 1
ATOM 6389 N N . LEU A 1 867 ? 27.646 5.529 -30.280 1.00 94.62 867 LEU A N 1
ATOM 6390 C CA . LEU A 1 867 ? 28.628 4.481 -29.970 1.00 94.62 867 LEU A CA 1
ATOM 6391 C C . LEU A 1 867 ? 27.988 3.096 -29.815 1.00 94.62 867 LEU A C 1
ATOM 6393 O O . LEU A 1 867 ? 26.827 2.988 -29.421 1.00 94.62 867 LEU A O 1
ATOM 6397 N N . GLY A 1 868 ? 28.762 2.049 -30.109 1.00 95.75 868 GLY A N 1
ATOM 6398 C CA . GLY A 1 868 ? 28.330 0.657 -29.969 1.00 95.75 868 GLY A CA 1
ATOM 6399 C C . GLY A 1 868 ? 28.631 -0.211 -31.192 1.00 95.75 868 GLY A C 1
ATOM 6400 O O . GLY A 1 868 ? 29.672 -0.057 -31.836 1.00 95.75 868 GLY A O 1
ATOM 6401 N N . GLU A 1 869 ? 27.743 -1.156 -31.496 1.00 96.38 869 GLU A N 1
ATOM 6402 C CA . GLU A 1 869 ? 27.943 -2.171 -32.534 1.00 96.38 869 GLU A CA 1
ATOM 6403 C C . GLU A 1 869 ? 26.646 -2.574 -33.253 1.00 96.38 869 GLU A C 1
ATOM 6405 O O . GLU A 1 869 ? 25.550 -2.544 -32.693 1.00 96.38 869 GLU A O 1
ATOM 6410 N N . SER A 1 870 ? 26.786 -3.004 -34.505 1.00 96.88 870 SER A N 1
ATOM 6411 C CA . SER A 1 870 ? 25.732 -3.592 -35.323 1.00 96.88 870 SER A CA 1
ATOM 6412 C C . SER A 1 870 ? 26.168 -4.932 -35.905 1.00 96.88 870 SER A C 1
ATOM 6414 O O . SER A 1 870 ? 27.273 -5.073 -36.424 1.00 96.88 870 SER A O 1
ATOM 6416 N N . LEU A 1 871 ? 25.233 -5.877 -35.872 1.00 95.19 871 LEU A N 1
ATOM 6417 C CA . LEU A 1 871 ? 25.185 -7.144 -36.603 1.00 95.19 871 LEU A CA 1
ATOM 6418 C C . LEU A 1 871 ? 23.804 -7.311 -37.289 1.00 95.19 871 LEU A C 1
ATOM 6420 O O . LEU A 1 871 ? 23.455 -8.400 -37.737 1.00 95.19 871 LEU A O 1
ATOM 6424 N N . GLY A 1 872 ? 22.984 -6.249 -37.294 1.00 95.38 872 GLY A N 1
ATOM 6425 C CA . GLY A 1 872 ? 21.573 -6.253 -37.690 1.00 95.38 872 GLY A CA 1
ATOM 6426 C C . GLY A 1 872 ? 21.264 -5.355 -38.892 1.00 95.38 872 GLY A C 1
ATOM 6427 O O . GLY A 1 872 ? 22.143 -4.737 -39.491 1.00 95.38 872 GLY A O 1
ATOM 6428 N N . GLN A 1 873 ? 19.985 -5.264 -39.256 1.00 96.31 873 GLN A N 1
ATOM 6429 C CA . GLN A 1 873 ? 19.552 -4.571 -40.476 1.00 96.31 873 GLN A CA 1
ATOM 6430 C C . GLN A 1 873 ? 19.031 -3.159 -40.197 1.00 96.31 873 GLN A C 1
ATOM 6432 O O . GLN A 1 873 ? 18.230 -2.960 -39.281 1.00 96.31 873 GLN A O 1
ATOM 6437 N N . PHE A 1 874 ? 19.429 -2.203 -41.035 1.00 98.19 874 PHE A N 1
ATOM 6438 C CA . PHE A 1 874 ? 18.870 -0.855 -41.107 1.00 98.19 874 PHE A CA 1
ATOM 6439 C C . PHE A 1 874 ? 18.078 -0.672 -42.408 1.00 98.19 874 PHE A C 1
ATOM 6441 O O . PHE A 1 874 ? 18.483 -1.128 -43.483 1.00 98.19 874 PHE A O 1
ATOM 6448 N N . HIS A 1 875 ? 16.954 0.032 -42.321 1.00 97.50 875 HIS A N 1
ATOM 6449 C CA . HIS A 1 875 ? 16.162 0.466 -43.465 1.00 97.50 875 HIS A CA 1
ATOM 6450 C C . HIS A 1 875 ? 15.847 1.958 -43.339 1.00 97.50 875 HIS A C 1
ATOM 6452 O O . HIS A 1 875 ? 15.319 2.366 -42.309 1.00 97.50 875 HIS A O 1
ATOM 6458 N N . VAL A 1 876 ? 16.168 2.760 -44.355 1.00 97.88 876 VAL A N 1
ATOM 6459 C CA . VAL A 1 876 ? 16.067 4.227 -44.334 1.00 97.88 876 VAL A CA 1
ATOM 6460 C C . VAL A 1 876 ? 15.190 4.693 -45.501 1.00 97.88 876 VAL A C 1
ATOM 6462 O O . VAL A 1 876 ? 15.532 4.506 -46.671 1.00 97.88 876 VAL A O 1
ATOM 6465 N N . ALA A 1 877 ? 14.033 5.276 -45.186 1.00 96.06 877 ALA A N 1
ATOM 6466 C CA . ALA A 1 877 ? 13.094 5.812 -46.173 1.00 96.06 877 ALA A CA 1
ATOM 6467 C C . ALA A 1 877 ? 13.642 7.071 -46.876 1.00 96.06 877 ALA A C 1
ATOM 6469 O O . ALA A 1 877 ? 14.559 7.712 -46.376 1.00 96.06 877 ALA A O 1
ATOM 6470 N N . SER A 1 878 ? 13.066 7.446 -48.025 1.00 92.62 878 SER A N 1
ATOM 6471 C CA . SER A 1 878 ? 13.541 8.544 -48.897 1.00 92.62 878 SER A CA 1
ATOM 6472 C C . SER A 1 878 ? 13.825 9.864 -48.178 1.00 92.62 878 SER A C 1
ATOM 6474 O O . SER A 1 878 ? 14.810 10.532 -48.486 1.00 92.62 878 SER A O 1
ATOM 6476 N N . ASP A 1 879 ? 12.973 10.208 -47.216 1.00 87.31 879 ASP A N 1
ATOM 6477 C CA . ASP A 1 879 ? 12.964 11.473 -46.476 1.00 87.31 879 ASP A CA 1
ATOM 6478 C C . ASP A 1 879 ? 13.388 11.257 -45.008 1.00 87.31 879 ASP A C 1
ATOM 6480 O O . ASP A 1 879 ? 12.911 11.919 -44.080 1.00 87.31 879 ASP A O 1
ATOM 6484 N N . ALA A 1 880 ? 14.255 10.263 -44.800 1.00 95.69 880 ALA A N 1
ATOM 6485 C CA . ALA A 1 880 ? 14.814 9.870 -43.519 1.00 95.69 880 ALA A CA 1
ATOM 6486 C C . ALA A 1 880 ? 16.347 9.765 -43.580 1.00 95.69 880 ALA A C 1
ATOM 6488 O O . ALA A 1 880 ? 16.941 9.579 -44.649 1.00 95.69 880 ALA A O 1
ATOM 6489 N N . THR A 1 881 ? 16.973 9.858 -42.406 1.00 96.44 881 THR A N 1
ATOM 6490 C CA . THR A 1 881 ? 18.428 9.897 -42.247 1.00 96.44 881 THR A CA 1
ATOM 6491 C C . THR A 1 881 ? 18.897 8.989 -41.108 1.00 96.44 881 THR A C 1
ATOM 6493 O O . THR A 1 881 ? 18.308 8.982 -40.026 1.00 96.44 881 THR A O 1
ATOM 6496 N N . LEU A 1 882 ? 19.975 8.241 -41.343 1.00 97.38 882 LEU A N 1
ATOM 6497 C CA . LEU A 1 882 ? 20.728 7.497 -40.331 1.00 97.38 882 LEU A CA 1
ATOM 6498 C C . LEU A 1 882 ? 22.091 8.175 -40.137 1.00 97.38 882 LEU A C 1
ATOM 6500 O O . LEU A 1 882 ? 22.940 8.094 -41.020 1.00 97.38 882 LEU A O 1
ATOM 6504 N N . ASP A 1 883 ? 22.300 8.848 -39.009 1.00 96.94 883 ASP A N 1
ATOM 6505 C CA . ASP A 1 883 ? 23.477 9.688 -38.762 1.00 96.94 883 ASP A CA 1
ATOM 6506 C C . ASP A 1 883 ? 24.438 9.051 -37.750 1.00 96.94 883 ASP A C 1
ATOM 6508 O O . ASP A 1 883 ? 24.036 8.674 -36.651 1.00 96.94 883 ASP A O 1
ATOM 6512 N N . PHE A 1 884 ? 25.729 8.997 -38.080 1.00 96.00 884 PHE A N 1
ATOM 6513 C CA . PHE A 1 884 ? 26.801 8.595 -37.164 1.00 96.00 884 PHE A CA 1
ATOM 6514 C C . PHE A 1 884 ? 27.618 9.822 -36.724 1.00 96.00 884 PHE A C 1
ATOM 6516 O O . PHE A 1 884 ? 28.161 10.549 -37.566 1.00 96.00 884 PHE A O 1
ATOM 6523 N N . LEU A 1 885 ? 27.699 10.070 -35.406 1.00 91.50 885 LEU A N 1
ATOM 6524 C CA . LEU A 1 885 ? 28.244 11.330 -34.858 1.00 91.50 885 LEU A CA 1
ATOM 6525 C C . LEU A 1 885 ? 29.328 11.194 -33.774 1.00 91.50 885 LEU A C 1
ATOM 6527 O O . LEU A 1 885 ? 30.112 12.128 -33.595 1.00 91.50 885 LEU A O 1
ATOM 6531 N N . GLY A 1 886 ? 29.331 10.102 -33.002 1.00 85.44 886 GLY A N 1
ATOM 6532 C CA . GLY A 1 886 ? 29.839 10.116 -31.621 1.00 85.44 886 GLY A CA 1
ATOM 6533 C C . GLY A 1 886 ? 31.199 9.456 -31.368 1.00 85.44 886 GLY A C 1
ATOM 6534 O O . GLY A 1 886 ? 32.252 9.998 -31.693 1.00 85.44 886 GLY A O 1
ATOM 6535 N N . GLY A 1 887 ? 31.180 8.325 -30.665 1.00 79.31 887 GLY A N 1
ATOM 6536 C CA . GLY A 1 887 ? 32.354 7.518 -30.338 1.00 79.31 887 GLY A CA 1
ATOM 6537 C C . GLY A 1 887 ? 32.703 6.515 -31.449 1.00 79.31 887 GLY A C 1
ATOM 6538 O O . GLY A 1 887 ? 32.419 6.766 -32.623 1.00 79.31 887 GLY A O 1
ATOM 6539 N N . PRO A 1 888 ? 33.334 5.377 -31.105 1.00 94.19 888 PRO A N 1
ATOM 6540 C CA . PRO A 1 888 ? 33.457 4.252 -32.020 1.00 94.19 888 PRO A CA 1
ATOM 6541 C C . PRO A 1 888 ? 32.101 3.545 -32.176 1.00 94.19 888 PRO A C 1
ATOM 6543 O O . PRO A 1 888 ? 31.540 3.038 -31.201 1.00 94.19 888 PRO A O 1
ATOM 6546 N N . PHE A 1 889 ? 31.598 3.475 -33.407 1.00 97.12 889 PHE A N 1
ATOM 6547 C CA . PHE A 1 889 ? 30.475 2.615 -33.785 1.00 97.12 889 PHE A CA 1
ATOM 6548 C C . PHE A 1 889 ? 30.963 1.542 -34.763 1.00 97.12 889 PHE A C 1
ATOM 6550 O O . PHE A 1 889 ? 31.617 1.873 -35.749 1.00 97.12 889 PHE A O 1
ATOM 6557 N N . THR A 1 890 ? 30.666 0.266 -34.516 1.00 96.94 890 THR A N 1
ATOM 6558 C CA . THR A 1 890 ? 31.174 -0.848 -35.340 1.00 96.94 890 THR A CA 1
ATOM 6559 C C . THR A 1 890 ? 30.075 -1.481 -36.182 1.00 96.94 890 THR A C 1
ATOM 6561 O O . THR A 1 890 ? 29.088 -1.971 -35.648 1.00 96.94 890 THR A O 1
ATOM 6564 N N . LEU A 1 891 ? 30.260 -1.529 -37.499 1.00 96.31 891 LEU A N 1
ATOM 6565 C CA . LEU A 1 891 ? 29.427 -2.296 -38.423 1.00 96.31 891 LEU A CA 1
ATOM 6566 C C . LEU A 1 891 ? 30.101 -3.655 -38.653 1.00 96.31 891 LEU A C 1
ATOM 6568 O O . LEU A 1 891 ? 31.087 -3.755 -39.384 1.00 96.31 891 LEU A O 1
ATOM 6572 N N . GLY A 1 892 ? 29.620 -4.680 -37.953 1.00 92.50 892 GLY A N 1
ATOM 6573 C CA . GLY A 1 892 ? 30.121 -6.050 -38.026 1.00 92.50 892 GLY A CA 1
ATOM 6574 C C . GLY A 1 892 ? 29.292 -6.952 -38.943 1.00 92.50 892 GLY A C 1
ATOM 6575 O O . GLY A 1 892 ? 28.289 -6.530 -39.530 1.00 92.50 892 GLY A O 1
ATOM 6576 N N . ALA A 1 893 ? 29.720 -8.214 -39.031 1.00 87.56 893 ALA A N 1
ATOM 6577 C CA . ALA A 1 893 ? 29.129 -9.257 -39.867 1.00 87.56 893 ALA A CA 1
ATOM 6578 C C . ALA A 1 893 ? 27.594 -9.322 -39.747 1.00 87.56 893 ALA A C 1
ATOM 6580 O O . ALA A 1 893 ? 27.049 -9.431 -38.650 1.00 87.56 893 ALA A O 1
ATOM 6581 N N . GLY A 1 894 ? 26.901 -9.277 -40.888 1.00 83.50 894 GLY A N 1
ATOM 6582 C CA . GLY A 1 894 ? 25.433 -9.251 -40.958 1.00 83.50 894 GLY A CA 1
ATOM 6583 C C . GLY A 1 894 ? 24.816 -7.851 -41.055 1.00 83.50 894 GLY A C 1
ATOM 6584 O O . GLY A 1 894 ? 23.629 -7.743 -41.364 1.00 83.50 894 GLY A O 1
ATOM 6585 N N . THR A 1 895 ? 25.599 -6.781 -40.871 1.00 94.56 895 THR A N 1
ATOM 6586 C CA . THR A 1 895 ? 25.096 -5.410 -41.031 1.00 94.56 895 THR A CA 1
ATOM 6587 C C . THR A 1 895 ? 24.781 -5.079 -42.488 1.00 94.56 895 THR A C 1
ATOM 6589 O O . THR A 1 895 ? 25.657 -5.097 -43.350 1.00 94.56 895 THR A O 1
ATOM 6592 N N . ALA A 1 896 ? 23.536 -4.683 -42.748 1.00 91.75 896 ALA A N 1
ATOM 6593 C CA . ALA A 1 896 ? 23.095 -4.176 -44.044 1.00 91.75 896 ALA A CA 1
ATOM 6594 C C . ALA A 1 896 ? 22.270 -2.898 -43.865 1.00 91.75 896 ALA A C 1
ATOM 6596 O O . ALA A 1 896 ? 21.408 -2.834 -42.986 1.00 91.75 896 ALA A O 1
ATOM 6597 N N . ILE A 1 897 ? 22.515 -1.898 -44.714 1.00 95.94 897 ILE A N 1
ATOM 6598 C CA . ILE A 1 897 ? 21.794 -0.625 -44.733 1.00 95.94 897 ILE A CA 1
ATOM 6599 C C . ILE A 1 897 ? 21.055 -0.522 -46.071 1.00 95.94 897 ILE A C 1
ATOM 6601 O O . ILE A 1 897 ? 21.646 -0.674 -47.138 1.00 95.94 897 ILE A O 1
ATOM 6605 N N . THR A 1 898 ? 19.738 -0.330 -46.024 1.00 94.56 898 THR A N 1
ATOM 6606 C CA . THR A 1 898 ? 18.858 -0.470 -47.197 1.00 94.56 898 THR A CA 1
ATOM 6607 C C . THR A 1 898 ? 17.896 0.705 -47.339 1.00 94.56 898 THR A C 1
ATOM 6609 O O . THR A 1 898 ? 17.521 1.315 -46.343 1.00 94.56 898 THR A O 1
ATOM 6612 N N . GLY A 1 899 ? 17.428 0.964 -48.559 1.00 94.31 899 GLY A N 1
ATOM 6613 C CA . GLY A 1 899 ? 16.456 2.018 -48.850 1.00 94.31 899 GLY A CA 1
ATOM 6614 C C . GLY A 1 899 ? 17.095 3.363 -49.232 1.00 94.31 899 GLY A C 1
ATOM 6615 O O . GLY A 1 899 ? 18.279 3.585 -48.968 1.00 94.31 899 GLY A O 1
ATOM 6616 N N . PRO A 1 900 ? 16.315 4.261 -49.864 1.00 92.06 900 PRO A N 1
ATOM 6617 C CA . PRO A 1 900 ? 16.853 5.387 -50.628 1.00 92.06 900 PRO A CA 1
ATOM 6618 C C . PRO A 1 900 ? 17.214 6.633 -49.812 1.00 92.06 900 PRO A C 1
ATOM 6620 O O . PRO A 1 900 ? 17.681 7.615 -50.408 1.00 92.06 900 PRO A O 1
ATOM 6623 N N . GLY A 1 901 ? 16.977 6.608 -48.496 1.00 94.50 901 GLY A N 1
ATOM 6624 C CA . GLY A 1 901 ? 17.340 7.672 -47.562 1.00 94.50 901 GLY A CA 1
ATOM 6625 C C . GLY A 1 901 ? 18.845 7.836 -47.370 1.00 94.50 901 GLY A C 1
ATOM 6626 O O . GLY A 1 901 ? 19.650 7.044 -47.858 1.00 94.50 901 GLY A O 1
ATOM 6627 N N . ALA A 1 902 ? 19.246 8.892 -46.668 1.00 92.88 902 ALA A N 1
ATOM 6628 C CA . ALA A 1 902 ? 20.659 9.184 -46.453 1.00 92.88 902 ALA A CA 1
ATOM 6629 C C . ALA A 1 902 ? 21.210 8.427 -45.236 1.00 92.88 902 ALA A C 1
ATOM 6631 O O . ALA A 1 902 ? 20.651 8.492 -44.146 1.00 92.88 902 ALA A O 1
ATOM 6632 N N . THR A 1 903 ? 22.350 7.760 -45.392 1.00 96.12 903 THR A N 1
ATOM 6633 C CA . THR A 1 903 ? 23.207 7.409 -44.250 1.00 96.12 903 THR A CA 1
ATOM 6634 C C . THR A 1 903 ? 24.344 8.416 -44.198 1.00 96.12 903 THR A C 1
ATOM 6636 O O . THR A 1 903 ? 24.933 8.683 -45.243 1.00 96.12 903 THR A O 1
ATOM 6639 N N . THR A 1 904 ? 24.668 8.989 -43.041 1.00 95.75 904 THR A N 1
ATOM 6640 C CA . THR A 1 904 ? 25.718 10.013 -42.937 1.00 95.75 904 THR A CA 1
ATOM 6641 C C . THR A 1 904 ? 26.769 9.673 -41.887 1.00 95.75 904 THR A C 1
ATOM 6643 O O . THR A 1 904 ? 26.487 9.046 -40.866 1.00 95.75 904 THR A O 1
ATOM 6646 N N . LEU A 1 905 ? 27.999 10.124 -42.132 1.00 95.12 905 LEU A N 1
ATOM 6647 C CA . LEU A 1 905 ? 29.053 10.199 -41.127 1.00 95.12 905 LEU A CA 1
ATOM 6648 C C . LEU A 1 905 ? 29.433 11.672 -40.947 1.00 95.12 905 LEU A C 1
ATOM 6650 O O . LEU A 1 905 ? 30.104 12.271 -41.792 1.00 95.12 905 LEU A O 1
ATOM 6654 N N . VAL A 1 906 ? 28.948 12.273 -39.861 1.00 91.25 906 VAL A N 1
ATOM 6655 C CA . VAL A 1 906 ? 29.118 13.704 -39.536 1.00 91.25 906 VAL A CA 1
ATOM 6656 C C . VAL A 1 906 ? 30.068 13.932 -38.354 1.00 91.25 906 VAL A C 1
ATOM 6658 O O . VAL A 1 906 ? 30.526 15.055 -38.135 1.00 91.25 906 VAL A O 1
ATOM 6661 N N . GLY A 1 907 ? 30.448 12.878 -37.632 1.00 89.62 907 GLY A N 1
ATOM 6662 C CA . GLY A 1 907 ? 31.438 12.922 -36.558 1.00 89.62 907 GLY A CA 1
ATOM 6663 C C . GLY A 1 907 ? 31.912 11.530 -36.141 1.00 89.62 907 GLY A C 1
ATOM 6664 O O . GLY A 1 907 ? 31.523 10.526 -36.730 1.00 89.62 907 GLY A O 1
ATOM 6665 N N . GLY A 1 908 ? 32.767 11.474 -35.121 1.00 91.12 908 GLY A N 1
ATOM 6666 C CA . GLY A 1 908 ? 33.167 10.218 -34.485 1.00 91.12 908 GLY A CA 1
ATOM 6667 C C . GLY A 1 908 ? 34.013 9.276 -35.338 1.00 91.12 908 GLY A C 1
ATOM 6668 O O . GLY A 1 908 ? 34.770 9.703 -36.214 1.00 91.12 908 GLY A O 1
ATOM 6669 N N . THR A 1 909 ? 33.938 7.978 -35.033 1.00 94.69 909 THR A N 1
ATOM 6670 C CA . THR A 1 909 ? 34.641 6.917 -35.770 1.00 94.69 909 THR A CA 1
ATOM 6671 C C . THR A 1 909 ? 33.687 5.776 -36.100 1.00 94.69 909 THR A C 1
ATOM 6673 O O . THR A 1 909 ? 33.230 5.064 -35.212 1.00 94.69 909 THR A O 1
ATOM 6676 N N . LEU A 1 910 ? 33.429 5.560 -37.386 1.00 96.69 910 LEU A N 1
ATOM 6677 C CA . LEU A 1 910 ? 32.685 4.406 -37.875 1.00 96.69 910 LEU A CA 1
ATOM 6678 C C . LEU A 1 910 ? 33.676 3.324 -38.310 1.00 96.69 910 LEU A C 1
ATOM 6680 O O . LEU A 1 910 ? 34.550 3.566 -39.142 1.00 96.69 910 LEU A O 1
ATOM 6684 N N . ILE A 1 911 ? 33.562 2.133 -37.734 1.00 96.81 911 ILE A N 1
ATOM 6685 C CA . ILE A 1 911 ? 34.439 0.992 -37.994 1.00 96.81 911 ILE A CA 1
ATOM 6686 C C . ILE A 1 911 ? 33.676 -0.001 -38.869 1.00 96.81 911 ILE A C 1
ATOM 6688 O O . ILE A 1 911 ? 32.764 -0.675 -38.399 1.00 96.81 911 ILE A O 1
ATOM 6692 N N . VAL A 1 912 ? 34.060 -0.118 -40.137 1.00 96.75 912 VAL A N 1
ATOM 6693 C CA . VAL A 1 912 ? 33.607 -1.184 -41.037 1.00 96.75 912 VAL A CA 1
ATOM 6694 C C . VAL A 1 912 ? 34.427 -2.431 -40.695 1.00 96.75 912 VAL A C 1
ATOM 6696 O O . VAL A 1 912 ? 35.577 -2.581 -41.114 1.00 96.75 912 VAL A O 1
ATOM 6699 N N . GLY A 1 913 ? 33.880 -3.271 -39.816 1.00 93.00 913 GLY A N 1
ATOM 6700 C CA . GLY A 1 913 ? 34.560 -4.454 -39.282 1.00 93.00 913 GLY A CA 1
ATOM 6701 C C . GLY A 1 913 ? 34.549 -5.639 -40.247 1.00 93.00 913 GLY A C 1
ATOM 6702 O O . GLY A 1 913 ? 35.512 -6.400 -40.284 1.00 93.00 913 GLY A O 1
ATOM 6703 N N . ASP A 1 914 ? 33.486 -5.755 -41.041 1.00 91.38 914 ASP A N 1
ATOM 6704 C CA . ASP A 1 914 ? 33.268 -6.779 -42.068 1.00 91.38 914 ASP A CA 1
ATOM 6705 C C . ASP A 1 914 ? 32.514 -6.147 -43.263 1.00 91.38 914 ASP A C 1
ATOM 6707 O O . ASP A 1 914 ? 32.361 -4.928 -43.319 1.00 91.38 914 ASP A O 1
ATOM 6711 N N . PHE A 1 915 ? 32.063 -6.943 -44.229 1.00 90.88 915 PHE A N 1
ATOM 6712 C CA . PHE A 1 915 ? 31.310 -6.505 -45.406 1.00 90.88 915 PHE A CA 1
ATOM 6713 C C . PHE A 1 915 ? 29.998 -5.772 -45.057 1.00 90.88 915 PHE A C 1
ATOM 6715 O O . PHE A 1 915 ? 29.144 -6.313 -44.352 1.00 90.88 915 PHE A O 1
ATOM 6722 N N . VAL A 1 916 ? 29.809 -4.570 -45.616 1.00 93.56 916 VAL A N 1
ATOM 6723 C CA . VAL A 1 916 ? 28.610 -3.727 -45.449 1.00 93.56 916 VAL A CA 1
ATOM 6724 C C . VAL A 1 916 ? 28.138 -3.176 -46.797 1.00 93.56 916 VAL A C 1
ATOM 6726 O O . VAL A 1 916 ? 28.936 -2.741 -47.626 1.00 93.56 916 VAL A O 1
ATOM 6729 N N . THR A 1 917 ? 26.820 -3.113 -46.993 1.00 90.50 917 THR A N 1
ATOM 6730 C CA . THR A 1 917 ? 26.179 -2.441 -48.138 1.00 90.50 917 THR A CA 1
ATOM 6731 C C . THR A 1 917 ? 25.323 -1.258 -47.690 1.00 90.50 917 THR A C 1
ATOM 6733 O O . THR A 1 917 ? 24.633 -1.363 -46.674 1.00 90.50 917 THR A O 1
ATOM 6736 N N . ALA A 1 918 ? 25.304 -0.184 -48.484 1.00 91.62 918 ALA A N 1
ATOM 6737 C CA . ALA A 1 918 ? 24.400 0.960 -48.348 1.00 91.62 918 ALA A CA 1
ATOM 6738 C C . ALA A 1 918 ? 23.890 1.433 -49.724 1.00 91.62 918 ALA A C 1
ATOM 6740 O O . ALA A 1 918 ? 24.625 1.398 -50.709 1.00 91.62 918 ALA A O 1
ATOM 6741 N N . GLU A 1 919 ? 22.650 1.925 -49.818 1.00 91.12 919 GLU A N 1
ATOM 6742 C CA . GLU A 1 919 ? 22.177 2.551 -51.067 1.00 91.12 919 GLU A CA 1
ATOM 6743 C C . GLU A 1 919 ? 22.783 3.956 -51.236 1.00 91.12 919 GLU A C 1
ATOM 6745 O O . GLU A 1 919 ? 23.351 4.286 -52.278 1.00 91.12 919 GLU A O 1
ATOM 6750 N N . ARG A 1 920 ? 22.733 4.766 -50.172 1.00 92.50 920 ARG A N 1
ATOM 6751 C CA . ARG A 1 920 ? 23.334 6.101 -50.106 1.00 92.50 920 ARG A CA 1
ATOM 6752 C C . ARG A 1 920 ? 24.136 6.281 -48.818 1.00 92.50 920 ARG A C 1
ATOM 6754 O O . ARG A 1 920 ? 23.627 5.998 -47.733 1.00 92.50 920 ARG A O 1
ATOM 6761 N N . PHE A 1 921 ? 25.359 6.794 -48.941 1.00 94.06 921 PHE A N 1
ATOM 6762 C CA . PHE A 1 921 ? 26.251 7.060 -47.810 1.00 94.06 921 PHE A CA 1
ATOM 6763 C C . PHE A 1 921 ? 27.045 8.362 -48.014 1.00 94.06 921 PHE A C 1
ATOM 6765 O O . PHE A 1 921 ? 27.764 8.487 -49.001 1.00 94.06 921 PHE A O 1
ATOM 6772 N N . ASP A 1 922 ? 26.950 9.308 -47.079 1.00 92.75 922 ASP A N 1
ATOM 6773 C CA . ASP A 1 922 ? 27.539 10.650 -47.171 1.00 92.75 922 ASP A CA 1
ATOM 6774 C C . ASP A 1 922 ? 28.518 10.928 -46.008 1.00 92.75 922 ASP A C 1
ATOM 6776 O O . ASP A 1 922 ? 28.111 11.100 -44.857 1.00 92.75 922 ASP A O 1
ATOM 6780 N N . VAL A 1 923 ? 29.824 11.010 -46.286 1.00 92.44 923 VAL A N 1
ATOM 6781 C CA . VAL A 1 923 ? 30.852 11.366 -45.288 1.00 92.44 923 VAL A CA 1
ATOM 6782 C C . VAL A 1 923 ? 31.113 12.872 -45.294 1.00 92.44 923 VAL A C 1
ATOM 6784 O O . VAL A 1 923 ? 31.741 13.410 -46.210 1.00 92.44 923 VAL A O 1
ATOM 6787 N N . PHE A 1 924 ? 30.673 13.557 -44.242 1.00 90.25 924 PHE A N 1
ATOM 6788 C CA . PHE A 1 924 ? 30.901 14.987 -44.017 1.00 90.25 924 PHE A CA 1
ATOM 6789 C C . PHE A 1 924 ? 32.081 15.267 -43.074 1.00 90.25 924 PHE A C 1
ATOM 6791 O O . PHE A 1 924 ? 32.716 16.317 -43.168 1.00 90.25 924 PHE A O 1
ATOM 6798 N N . SER A 1 925 ? 32.348 14.374 -42.118 1.00 90.38 925 SER A N 1
ATOM 6799 C CA . SER A 1 925 ? 33.323 14.570 -41.035 1.00 90.38 925 SER A CA 1
ATOM 6800 C C . SER A 1 925 ? 33.585 13.230 -40.318 1.00 90.38 925 SER A C 1
ATOM 6802 O O . SER A 1 925 ? 33.061 12.201 -40.730 1.00 90.38 925 SER A O 1
ATOM 6804 N N . GLY A 1 926 ? 34.426 13.212 -39.282 1.00 92.00 926 GLY A N 1
ATOM 6805 C CA . GLY A 1 926 ? 34.794 11.990 -38.557 1.00 92.00 926 GLY A CA 1
ATOM 6806 C C . GLY A 1 926 ? 35.768 11.085 -39.320 1.00 92.00 926 GLY A C 1
ATOM 6807 O O . GLY A 1 926 ? 36.496 11.535 -40.211 1.00 92.00 926 GLY A O 1
ATOM 6808 N N . ALA A 1 927 ? 35.803 9.808 -38.934 1.00 94.06 927 ALA A N 1
ATOM 6809 C CA . ALA A 1 927 ? 36.670 8.788 -39.516 1.00 94.06 927 ALA A CA 1
ATOM 6810 C C . ALA A 1 927 ? 35.896 7.503 -39.859 1.00 94.06 927 ALA A C 1
ATOM 6812 O O . ALA A 1 927 ? 35.439 6.793 -38.967 1.00 94.06 927 ALA A O 1
ATOM 6813 N N . LEU A 1 928 ? 35.789 7.172 -41.146 1.00 95.56 928 LEU A N 1
ATOM 6814 C CA . LEU A 1 928 ? 35.437 5.828 -41.605 1.00 95.56 928 LEU A CA 1
ATOM 6815 C C . LEU A 1 928 ? 36.707 4.971 -41.551 1.00 95.56 928 LEU A C 1
ATOM 6817 O O . LEU A 1 928 ? 37.749 5.393 -42.040 1.00 95.56 928 LEU A O 1
ATOM 6821 N N . SER A 1 929 ? 36.648 3.786 -40.960 1.00 95.06 929 SER A N 1
ATOM 6822 C CA . SER A 1 929 ? 37.830 2.976 -40.644 1.00 95.06 929 SER A CA 1
ATOM 6823 C C . SER A 1 929 ? 37.532 1.475 -40.716 1.00 95.06 929 SER A C 1
ATOM 6825 O O . SER A 1 929 ? 36.422 1.077 -41.064 1.00 95.06 929 SER A O 1
ATOM 6827 N N . GLY A 1 930 ? 38.506 0.630 -40.368 1.00 94.81 930 GLY A N 1
ATOM 6828 C CA . GLY A 1 930 ? 38.332 -0.823 -40.274 1.00 94.81 930 GLY A CA 1
ATOM 6829 C C . GLY A 1 930 ? 38.793 -1.606 -41.509 1.00 94.81 930 GLY A C 1
ATOM 6830 O O . GLY A 1 930 ? 39.236 -1.041 -42.512 1.00 94.81 930 GLY A O 1
ATOM 6831 N N . ALA A 1 931 ? 38.753 -2.933 -41.393 1.00 95.00 931 ALA A N 1
ATOM 6832 C CA . ALA A 1 931 ? 39.287 -3.863 -42.389 1.00 95.00 931 ALA A CA 1
ATOM 6833 C C . ALA A 1 931 ? 38.243 -4.356 -43.407 1.00 95.00 931 ALA A C 1
ATOM 6835 O O . ALA A 1 931 ? 38.636 -4.906 -44.432 1.00 95.00 931 ALA A O 1
ATOM 6836 N N . GLY A 1 932 ? 36.949 -4.169 -43.132 1.00 94.81 932 GLY A N 1
ATOM 6837 C CA . GLY A 1 932 ? 35.855 -4.606 -43.994 1.00 94.81 932 GLY A CA 1
ATOM 6838 C C . GLY A 1 932 ? 35.594 -3.672 -45.177 1.00 94.81 932 GLY A C 1
ATOM 6839 O O . GLY A 1 932 ? 35.943 -2.484 -45.150 1.00 94.81 932 GLY A O 1
ATOM 6840 N N . ASP A 1 933 ? 34.951 -4.221 -46.206 1.00 94.56 933 ASP A N 1
ATOM 6841 C CA . ASP A 1 933 ? 34.567 -3.507 -47.424 1.00 94.56 933 ASP A CA 1
ATOM 6842 C C . ASP A 1 933 ? 33.179 -2.862 -47.278 1.00 94.56 933 ASP A C 1
ATOM 6844 O O . ASP A 1 933 ? 32.230 -3.492 -46.813 1.00 94.56 933 ASP A O 1
ATOM 6848 N N . LEU A 1 934 ? 33.056 -1.608 -47.718 1.00 94.75 934 LEU A N 1
ATOM 6849 C CA . LEU A 1 934 ? 31.802 -0.857 -47.784 1.00 94.75 934 LEU A CA 1
ATOM 6850 C C . LEU A 1 934 ? 31.419 -0.652 -49.253 1.00 94.75 934 LEU A C 1
ATOM 6852 O O . LEU A 1 934 ? 32.156 0.013 -49.982 1.00 94.75 934 LEU A O 1
ATOM 6856 N N . ILE A 1 935 ? 30.271 -1.184 -49.679 1.00 92.62 935 ILE A N 1
ATOM 6857 C CA . ILE A 1 935 ? 29.723 -0.976 -51.029 1.00 92.62 935 ILE A CA 1
ATOM 6858 C C . ILE A 1 935 ? 28.580 0.044 -50.983 1.00 92.62 935 ILE A C 1
ATOM 6860 O O . ILE A 1 935 ? 27.647 -0.112 -50.193 1.00 92.62 935 ILE A O 1
ATOM 6864 N N . VAL A 1 936 ? 28.640 1.070 -51.841 1.00 92.69 936 VAL A N 1
ATOM 6865 C CA . VAL A 1 936 ? 27.662 2.171 -51.892 1.00 92.69 936 VAL A CA 1
ATOM 6866 C C . VAL A 1 936 ? 27.224 2.473 -53.330 1.00 92.69 936 VAL A C 1
ATOM 6868 O O . VAL A 1 936 ? 28.068 2.636 -54.210 1.00 92.69 936 VAL A O 1
ATOM 6871 N N . GLN A 1 937 ? 25.920 2.623 -53.590 1.00 90.12 937 GLN A N 1
ATOM 6872 C CA . GLN A 1 937 ? 25.454 3.056 -54.921 1.00 90.12 937 GLN A CA 1
ATOM 6873 C C . GLN A 1 937 ? 25.644 4.567 -55.136 1.00 90.12 937 GLN A C 1
ATOM 6875 O O . GLN A 1 937 ? 26.116 4.997 -56.189 1.00 90.12 937 GLN A O 1
ATOM 6880 N N . ARG A 1 938 ? 25.305 5.381 -54.127 1.00 89.38 938 ARG A N 1
ATOM 6881 C CA . ARG A 1 938 ? 25.400 6.852 -54.137 1.00 89.38 938 ARG A CA 1
ATOM 6882 C C . ARG A 1 938 ? 26.275 7.344 -52.975 1.00 89.38 938 ARG A C 1
ATOM 6884 O O . ARG A 1 938 ? 25.831 7.327 -51.830 1.00 89.38 938 ARG A O 1
ATOM 6891 N N . PHE A 1 939 ? 27.511 7.759 -53.255 1.00 91.56 939 PHE A N 1
ATOM 6892 C CA . PHE A 1 939 ? 28.503 8.116 -52.229 1.00 91.56 939 PHE A CA 1
ATOM 6893 C C . PHE A 1 939 ? 28.882 9.604 -52.235 1.00 91.56 939 PHE A C 1
ATOM 6895 O O . PHE A 1 939 ? 29.540 10.077 -53.163 1.00 91.56 939 PHE A O 1
ATOM 6902 N N . GLY A 1 940 ? 28.529 10.336 -51.180 1.00 90.19 940 GLY A N 1
ATOM 6903 C CA . GLY A 1 940 ? 29.026 11.689 -50.940 1.00 90.19 940 GLY A CA 1
ATOM 6904 C C . GLY A 1 940 ? 30.326 11.671 -50.136 1.00 90.19 940 GLY A C 1
ATOM 6905 O O . GLY A 1 940 ? 30.357 11.107 -49.044 1.00 90.19 940 GLY A O 1
ATOM 6906 N N . TRP A 1 941 ? 31.390 12.328 -50.612 1.00 89.69 941 TRP A N 1
ATOM 6907 C CA . TRP A 1 941 ? 32.588 12.560 -49.789 1.00 89.69 941 TRP A CA 1
ATOM 6908 C C . TRP A 1 941 ? 32.943 14.038 -49.711 1.00 89.69 941 TRP A C 1
ATOM 6910 O O . TRP A 1 941 ? 33.596 14.601 -50.592 1.00 89.69 941 TRP A O 1
ATOM 6920 N N . ASN A 1 942 ? 32.520 14.652 -48.613 1.00 85.69 942 ASN A N 1
ATOM 6921 C CA . ASN A 1 942 ? 32.604 16.088 -48.385 1.00 85.69 942 ASN A CA 1
ATOM 6922 C C . ASN A 1 942 ? 33.708 16.436 -47.370 1.00 85.69 942 ASN A C 1
ATOM 6924 O O . ASN A 1 942 ? 34.320 17.488 -47.493 1.00 85.69 942 ASN A O 1
ATOM 6928 N N . GLY A 1 943 ? 34.049 15.539 -46.433 1.00 87.38 943 GLY A N 1
ATOM 6929 C CA . GLY A 1 943 ? 35.145 15.754 -45.476 1.00 87.38 943 GLY A CA 1
ATOM 6930 C C . GLY A 1 943 ? 35.591 14.490 -44.732 1.00 87.38 943 GLY A C 1
ATOM 6931 O O . GLY A 1 943 ? 35.140 13.387 -45.030 1.00 87.38 943 GLY A O 1
ATOM 6932 N N . GLY A 1 944 ? 36.475 14.651 -43.744 1.00 90.50 944 GLY A N 1
ATOM 6933 C CA . GLY A 1 944 ? 36.881 13.573 -42.831 1.00 90.50 944 GLY A CA 1
ATOM 6934 C C . GLY A 1 944 ? 37.898 12.576 -43.403 1.00 90.50 944 GLY A C 1
ATOM 6935 O O . GLY A 1 944 ? 38.460 12.768 -44.486 1.00 90.50 944 GLY A O 1
ATOM 6936 N N . THR A 1 945 ? 38.143 11.506 -42.647 1.00 92.88 945 THR A N 1
ATOM 6937 C CA . THR A 1 945 ? 39.149 10.476 -42.955 1.00 92.88 945 THR A CA 1
ATOM 6938 C C . THR A 1 945 ? 38.496 9.154 -43.359 1.00 92.88 945 THR A C 1
ATOM 6940 O O . THR A 1 945 ? 37.556 8.703 -42.715 1.00 92.88 945 THR A O 1
ATOM 6943 N N . MET A 1 946 ? 39.037 8.492 -44.379 1.00 94.94 946 MET A N 1
ATOM 6944 C CA . MET A 1 946 ? 38.788 7.091 -44.715 1.00 94.94 946 MET A CA 1
ATOM 6945 C C . MET A 1 946 ? 40.072 6.279 -44.498 1.00 94.94 946 MET A C 1
ATOM 6947 O O . MET A 1 946 ? 41.064 6.512 -45.185 1.00 94.94 946 MET A O 1
ATOM 6951 N N . SER A 1 947 ? 40.069 5.332 -43.560 1.00 94.06 947 SER A N 1
ATOM 6952 C CA . SER A 1 947 ? 41.253 4.571 -43.146 1.00 94.06 947 SER A CA 1
ATOM 6953 C C . SER A 1 947 ? 41.033 3.053 -43.048 1.00 94.06 947 SER A C 1
ATOM 6955 O O . SER A 1 947 ? 39.932 2.537 -43.278 1.00 94.06 947 SER A O 1
ATOM 6957 N N . GLY A 1 948 ? 42.105 2.330 -42.712 1.00 93.75 948 GLY A N 1
ATOM 6958 C CA . GLY A 1 948 ? 42.106 0.873 -42.553 1.00 93.75 948 GLY A CA 1
ATOM 6959 C C . GLY A 1 948 ? 42.282 0.126 -43.878 1.00 93.75 948 GLY A C 1
ATOM 6960 O O . GLY A 1 948 ? 42.276 0.727 -44.943 1.00 93.75 948 GLY A O 1
ATOM 6961 N N . SER A 1 949 ? 42.472 -1.194 -43.820 1.00 93.19 949 SER A N 1
ATOM 6962 C CA . SER A 1 949 ? 42.867 -2.007 -44.984 1.00 93.19 949 SER A CA 1
ATOM 6963 C C . SER A 1 949 ? 41.732 -2.381 -45.947 1.00 93.19 949 SER A C 1
ATOM 6965 O O . SER A 1 949 ? 42.002 -3.015 -46.966 1.00 93.19 949 SER A O 1
ATOM 6967 N N . GLY A 1 950 ? 40.480 -2.051 -45.618 1.00 94.69 950 GLY A N 1
ATOM 6968 C CA . GLY A 1 950 ? 39.322 -2.360 -46.461 1.00 94.69 950 GLY A CA 1
ATOM 6969 C C . GLY A 1 950 ? 39.205 -1.468 -47.703 1.00 94.69 950 GLY A C 1
ATOM 6970 O O . GLY A 1 950 ? 40.011 -0.563 -47.944 1.00 94.69 950 GLY A O 1
ATOM 6971 N N . ALA A 1 951 ? 38.156 -1.696 -48.484 1.00 95.12 951 ALA A N 1
ATOM 6972 C CA . ALA A 1 951 ? 37.766 -0.866 -49.615 1.00 95.12 951 ALA A CA 1
ATOM 6973 C C . ALA A 1 951 ? 36.472 -0.083 -49.341 1.00 95.12 951 ALA A C 1
ATOM 6975 O O . ALA A 1 951 ? 35.564 -0.542 -48.651 1.00 95.12 951 ALA A O 1
ATOM 6976 N N . THR A 1 952 ? 36.365 1.111 -49.909 1.00 95.81 952 THR A N 1
ATOM 6977 C CA . THR A 1 952 ? 35.089 1.791 -50.152 1.00 95.81 952 THR A CA 1
ATOM 6978 C C . THR A 1 952 ? 34.838 1.698 -51.654 1.00 95.81 952 THR A C 1
ATOM 6980 O O . THR A 1 952 ? 35.573 2.297 -52.438 1.00 95.81 952 THR A O 1
ATOM 6983 N N . ILE A 1 953 ? 33.865 0.888 -52.062 1.00 94.69 953 ILE A N 1
ATOM 6984 C CA . ILE A 1 953 ? 33.551 0.593 -53.465 1.00 94.69 953 ILE A CA 1
ATOM 6985 C C . ILE A 1 953 ? 32.258 1.325 -53.815 1.00 94.69 953 ILE A C 1
ATOM 6987 O O . ILE A 1 953 ? 31.248 1.155 -53.133 1.00 94.69 953 ILE A O 1
ATOM 6991 N N . VAL A 1 954 ? 32.290 2.162 -54.849 1.00 93.31 954 VAL A N 1
ATOM 6992 C CA . VAL A 1 954 ? 31.210 3.116 -55.131 1.00 93.31 954 VAL A CA 1
ATOM 6993 C C . VAL A 1 954 ? 30.774 3.051 -56.588 1.00 93.31 954 VAL A C 1
ATOM 6995 O O . VAL A 1 954 ? 31.607 3.118 -57.490 1.00 93.31 954 VAL A O 1
ATOM 6998 N N . GLU A 1 955 ? 29.470 2.935 -56.844 1.00 85.44 955 GLU A N 1
ATOM 6999 C CA . GLU A 1 955 ? 28.953 3.017 -58.217 1.00 85.44 955 GLU A CA 1
ATOM 7000 C C . GLU A 1 955 ? 29.048 4.458 -58.727 1.00 85.44 955 GLU A C 1
ATOM 7002 O O . GLU A 1 955 ? 29.731 4.727 -59.720 1.00 85.44 955 GLU A O 1
ATOM 7007 N N . ARG A 1 956 ? 28.414 5.396 -58.012 1.00 77.88 956 ARG A N 1
ATOM 7008 C CA . ARG A 1 956 ? 28.418 6.829 -58.320 1.00 77.88 956 ARG A CA 1
ATOM 7009 C C . ARG A 1 956 ? 28.851 7.623 -57.092 1.00 77.88 956 ARG A C 1
ATOM 7011 O O . ARG A 1 956 ? 28.219 7.530 -56.040 1.00 77.88 956 ARG A O 1
ATOM 7018 N N . ALA A 1 957 ? 29.906 8.416 -57.232 1.00 76.12 957 ALA A N 1
ATOM 7019 C CA . ALA A 1 957 ? 30.402 9.312 -56.197 1.00 76.12 957 ALA A CA 1
ATOM 7020 C C . ALA A 1 957 ? 30.197 10.787 -56.570 1.00 76.12 957 ALA A C 1
ATOM 7022 O O . ALA A 1 957 ? 30.331 11.174 -57.727 1.00 76.12 957 ALA A O 1
ATOM 7023 N N . SER A 1 958 ? 29.941 11.620 -55.566 1.00 74.06 958 SER A N 1
ATOM 7024 C CA . SER A 1 958 ? 29.929 13.081 -55.676 1.00 74.06 958 SER A CA 1
ATOM 7025 C C . SER A 1 958 ? 30.833 13.666 -54.593 1.00 74.06 958 SER A C 1
ATOM 7027 O O . SER A 1 958 ? 30.600 13.454 -53.400 1.00 74.06 958 SER A O 1
ATOM 7029 N N . MET A 1 959 ? 31.883 14.383 -54.989 1.00 69.31 959 MET A N 1
ATOM 7030 C CA . MET A 1 959 ? 32.918 14.901 -54.090 1.00 69.31 959 MET A CA 1
ATOM 7031 C C . MET A 1 959 ? 32.822 16.426 -53.981 1.00 69.31 959 MET A C 1
ATOM 7033 O O . MET A 1 959 ? 33.695 17.161 -54.451 1.00 69.31 959 MET A O 1
ATOM 7037 N N . THR A 1 960 ? 31.738 16.888 -53.355 1.00 61.41 960 THR A N 1
ATOM 7038 C CA . THR A 1 960 ? 31.375 18.313 -53.288 1.00 61.41 960 THR A CA 1
ATOM 7039 C C . THR A 1 960 ? 32.178 19.103 -52.243 1.00 61.41 960 THR A C 1
ATOM 7041 O O . THR A 1 960 ? 32.908 18.541 -51.419 1.00 61.41 960 THR A O 1
ATOM 7044 N N . LEU A 1 961 ? 32.087 20.432 -52.305 1.00 52.69 961 LEU A N 1
ATOM 7045 C CA . LEU A 1 961 ? 32.845 21.388 -51.482 1.00 52.69 961 LEU A CA 1
ATOM 7046 C C . LEU A 1 961 ? 32.615 21.278 -49.948 1.00 52.69 961 LEU A C 1
ATOM 7048 O O . LEU A 1 961 ? 31.570 21.715 -49.467 1.00 52.69 961 LEU A O 1
ATOM 7052 N N . GLN A 1 962 ? 33.641 20.888 -49.162 1.00 59.62 962 GLN A N 1
ATOM 7053 C CA . GLN A 1 962 ? 34.286 21.704 -48.087 1.00 59.62 962 GLN A CA 1
ATOM 7054 C C . GLN A 1 962 ? 35.077 20.894 -47.024 1.00 59.62 962 GLN A C 1
ATOM 7056 O O . GLN A 1 962 ? 34.497 20.087 -46.308 1.00 59.62 962 GLN A O 1
ATOM 7061 N N . ARG A 1 963 ? 36.328 21.331 -46.750 1.00 63.88 963 ARG A N 1
ATOM 7062 C CA . ARG A 1 963 ? 37.351 20.802 -45.794 1.00 63.88 963 ARG A CA 1
ATOM 7063 C C . ARG A 1 963 ? 38.327 19.781 -46.410 1.00 63.88 963 ARG A C 1
ATOM 7065 O O . ARG A 1 963 ? 38.129 19.314 -47.524 1.00 63.88 963 ARG A O 1
ATOM 7072 N N . GLU A 1 964 ? 39.432 19.518 -45.702 1.00 73.81 964 GLU A N 1
ATOM 7073 C CA . GLU A 1 964 ? 40.436 18.503 -46.070 1.00 73.81 964 GLU A CA 1
ATOM 7074 C C . GLU A 1 964 ? 39.818 17.101 -45.950 1.00 73.81 964 GLU A C 1
ATOM 7076 O O . GLU A 1 964 ? 39.168 16.780 -44.949 1.00 73.81 964 GLU A O 1
ATOM 7081 N N . ARG A 1 965 ? 40.032 16.272 -46.975 1.00 88.38 965 ARG A N 1
ATOM 7082 C CA . ARG A 1 965 ? 39.667 14.850 -47.002 1.00 88.38 965 ARG A CA 1
ATOM 7083 C C . ARG A 1 965 ? 40.935 14.016 -46.876 1.00 88.38 965 ARG A C 1
ATOM 7085 O O . ARG A 1 965 ? 41.936 14.355 -47.499 1.00 88.38 965 ARG A O 1
ATOM 7092 N N . SER A 1 966 ? 40.915 12.929 -46.108 1.00 92.12 966 SER A N 1
ATOM 7093 C CA . SER A 1 966 ? 42.095 12.071 -45.908 1.00 92.12 966 SER A CA 1
ATOM 7094 C C . SER A 1 966 ? 41.808 10.614 -46.271 1.00 92.12 966 SER A C 1
ATOM 7096 O O . SER A 1 966 ? 40.815 10.057 -45.818 1.00 92.12 966 SER A O 1
ATOM 7098 N N . LEU A 1 967 ? 42.686 9.976 -47.045 1.00 93.75 967 LEU A N 1
ATOM 7099 C CA . LEU A 1 967 ? 42.675 8.544 -47.358 1.00 93.75 967 LEU A CA 1
ATOM 7100 C C . LEU A 1 967 ? 43.936 7.912 -46.748 1.00 93.75 967 LEU A C 1
ATOM 7102 O O . LEU A 1 967 ? 45.045 8.337 -47.054 1.00 93.75 967 LEU A O 1
ATOM 7106 N N . ASP A 1 968 ? 43.786 6.939 -45.855 1.00 94.62 968 ASP A N 1
ATOM 7107 C CA . ASP A 1 968 ? 44.866 6.469 -44.974 1.00 94.62 968 ASP A CA 1
ATOM 7108 C C . ASP A 1 968 ? 44.956 4.934 -44.982 1.00 94.62 968 ASP A C 1
ATOM 7110 O O . ASP A 1 968 ? 44.230 4.239 -44.268 1.00 94.62 968 ASP A O 1
ATOM 7114 N N . GLY A 1 969 ? 45.774 4.393 -45.889 1.00 94.25 969 GLY A N 1
ATOM 7115 C CA . GLY A 1 969 ? 45.879 2.953 -46.168 1.00 94.25 969 GLY A CA 1
ATOM 7116 C C . GLY A 1 969 ? 44.660 2.310 -46.857 1.00 94.25 969 GLY A C 1
ATOM 7117 O O . GLY A 1 969 ? 44.783 1.205 -47.385 1.00 94.25 969 GLY A O 1
ATOM 7118 N N . ARG A 1 970 ? 43.505 2.990 -46.905 1.00 95.12 970 ARG A N 1
ATOM 7119 C CA . ARG A 1 970 ? 42.259 2.473 -47.499 1.00 95.12 970 ARG A CA 1
ATOM 7120 C C . ARG A 1 970 ? 42.269 2.530 -49.028 1.00 95.12 970 ARG A C 1
ATOM 7122 O O . ARG A 1 970 ? 42.864 3.433 -49.625 1.00 95.12 970 ARG A O 1
ATOM 7129 N N . ARG A 1 971 ? 41.546 1.604 -49.670 1.00 95.88 971 ARG A N 1
ATOM 7130 C CA . ARG A 1 971 ? 41.205 1.690 -51.101 1.00 95.88 971 ARG A CA 1
ATOM 7131 C C . ARG A 1 971 ? 39.873 2.421 -51.291 1.00 95.88 971 ARG A C 1
ATOM 7133 O O . ARG A 1 971 ? 38.878 2.026 -50.697 1.00 95.88 971 ARG A O 1
ATOM 7140 N N . LEU A 1 972 ? 39.825 3.426 -52.158 1.00 94.88 972 LEU A N 1
ATOM 7141 C CA . LEU A 1 972 ? 38.585 3.961 -52.729 1.00 94.88 972 LEU A CA 1
ATOM 7142 C C . LEU A 1 972 ? 38.497 3.488 -54.186 1.00 94.88 972 LEU A C 1
ATOM 7144 O O . LEU A 1 972 ? 39.436 3.707 -54.946 1.00 94.88 972 LEU A O 1
ATOM 7148 N N . GLU A 1 973 ? 37.415 2.813 -54.574 1.00 95.50 973 GLU A N 1
ATOM 7149 C CA . GLU A 1 973 ? 37.259 2.213 -55.907 1.00 95.50 973 GLU A CA 1
ATOM 7150 C C . GLU A 1 973 ? 35.945 2.650 -56.568 1.00 95.50 973 GLU A C 1
ATOM 7152 O O . GLU A 1 973 ? 34.860 2.260 -56.145 1.00 95.50 973 GLU A O 1
ATOM 7157 N N . ILE A 1 974 ? 36.062 3.473 -57.611 1.00 93.75 974 ILE A N 1
ATOM 7158 C CA . ILE A 1 974 ? 34.946 4.093 -58.339 1.00 93.75 974 ILE A CA 1
ATOM 7159 C C . ILE A 1 974 ? 34.610 3.245 -59.565 1.00 93.75 974 ILE A C 1
ATOM 7161 O O . ILE A 1 974 ? 35.486 2.999 -60.397 1.00 93.75 974 ILE A O 1
ATOM 7165 N N . LEU A 1 975 ? 33.356 2.804 -59.688 1.00 92.19 975 LEU A N 1
ATOM 7166 C CA . LEU A 1 975 ? 32.928 1.863 -60.727 1.00 92.19 975 LEU A CA 1
ATOM 7167 C C . LEU A 1 975 ? 32.300 2.528 -61.961 1.00 92.19 975 LEU A C 1
ATOM 7169 O O . LEU A 1 975 ? 32.586 2.069 -63.062 1.00 92.19 975 LEU A O 1
ATOM 7173 N N . ALA A 1 976 ? 31.481 3.580 -61.812 1.00 90.31 976 ALA A N 1
ATOM 7174 C CA . ALA A 1 976 ? 30.800 4.224 -62.946 1.00 90.31 976 ALA A CA 1
ATOM 7175 C C . ALA A 1 976 ? 31.106 5.725 -63.094 1.00 90.31 976 ALA A C 1
ATOM 7177 O O . ALA A 1 976 ? 31.498 6.148 -64.181 1.00 90.31 976 ALA A O 1
ATOM 7178 N N . ALA A 1 977 ? 30.970 6.530 -62.035 1.00 88.25 977 ALA A N 1
ATOM 7179 C CA . ALA A 1 977 ? 31.256 7.970 -62.097 1.00 88.25 977 ALA A CA 1
ATOM 7180 C C . ALA A 1 977 ? 31.712 8.554 -60.750 1.00 88.25 977 ALA A C 1
ATOM 7182 O O . ALA A 1 977 ? 31.257 8.107 -59.696 1.00 88.25 977 ALA A O 1
ATOM 7183 N N . ALA A 1 978 ? 32.566 9.575 -60.794 1.00 87.75 978 ALA A N 1
ATOM 7184 C CA . ALA A 1 978 ? 32.950 10.419 -59.670 1.00 87.75 978 ALA A CA 1
ATOM 7185 C C . ALA A 1 978 ? 33.154 11.866 -60.133 1.00 87.75 978 ALA A C 1
ATOM 7187 O O . ALA A 1 978 ? 34.076 12.142 -60.896 1.00 87.75 978 ALA A O 1
ATOM 7188 N N . ASP A 1 979 ? 32.336 12.785 -59.629 1.00 85.19 979 ASP A N 1
ATOM 7189 C CA . ASP A 1 979 ? 32.435 14.209 -59.962 1.00 85.19 979 ASP A CA 1
ATOM 7190 C C . ASP A 1 979 ? 33.127 14.974 -58.818 1.00 85.19 979 ASP A C 1
ATOM 7192 O O . ASP A 1 979 ? 32.676 14.927 -57.668 1.00 85.19 979 ASP A O 1
ATOM 7196 N N . TRP A 1 980 ? 34.251 15.641 -59.112 1.00 83.06 980 TRP A N 1
ATOM 7197 C CA . TRP A 1 980 ? 35.087 16.365 -58.145 1.00 83.06 980 TRP A CA 1
ATOM 7198 C C . TRP A 1 980 ? 35.066 17.881 -58.394 1.00 83.06 980 TRP A C 1
ATOM 7200 O O . TRP A 1 980 ? 35.640 18.389 -59.363 1.00 83.06 980 TRP A O 1
ATOM 7210 N N . GLU A 1 981 ? 34.409 18.601 -57.478 1.00 77.06 981 GLU A N 1
ATOM 7211 C CA . GLU A 1 981 ? 34.184 20.051 -57.564 1.00 77.06 981 GLU A CA 1
ATOM 7212 C C . GLU A 1 981 ? 35.346 20.877 -56.993 1.00 77.06 981 GLU A C 1
ATOM 7214 O O . GLU A 1 981 ? 35.771 21.854 -57.602 1.00 77.06 981 GLU A O 1
ATOM 7219 N N . ASP A 1 982 ? 35.842 20.531 -55.797 1.00 74.62 982 ASP A N 1
ATOM 7220 C CA . ASP A 1 982 ? 36.938 21.239 -55.122 1.00 74.62 982 ASP A CA 1
ATOM 7221 C C . ASP A 1 982 ? 37.502 20.453 -53.925 1.00 74.62 982 ASP A C 1
ATOM 7223 O O . ASP A 1 982 ? 36.802 19.637 -53.327 1.00 74.62 982 ASP A O 1
ATOM 7227 N N . GLY A 1 983 ? 38.730 20.786 -53.509 1.00 78.62 983 GLY A N 1
ATOM 7228 C CA . GLY A 1 983 ? 39.325 20.427 -52.215 1.00 78.62 983 GLY A CA 1
ATOM 7229 C C . GLY A 1 983 ? 40.273 19.221 -52.226 1.00 78.62 983 GLY A C 1
ATOM 7230 O O . GLY A 1 983 ? 39.930 18.147 -52.724 1.00 78.62 983 GLY A O 1
ATOM 7231 N N . ASP A 1 984 ? 41.450 19.391 -51.618 1.00 84.38 984 ASP A N 1
ATOM 7232 C CA . ASP A 1 984 ? 42.506 18.378 -51.535 1.00 84.38 984 ASP A CA 1
ATOM 7233 C C . ASP A 1 984 ? 42.070 17.060 -50.848 1.00 84.38 984 ASP A C 1
ATOM 7235 O O . ASP A 1 984 ? 41.358 17.047 -49.838 1.00 84.38 984 ASP A O 1
ATOM 7239 N N . ILE A 1 985 ? 42.604 15.951 -51.365 1.00 89.00 985 ILE A N 1
ATOM 7240 C CA . ILE A 1 985 ? 42.603 14.601 -50.798 1.00 89.00 985 ILE A CA 1
ATOM 7241 C C . ILE A 1 985 ? 44.030 14.271 -50.338 1.00 89.00 985 ILE A C 1
ATOM 7243 O O . ILE A 1 985 ? 44.932 14.009 -51.136 1.00 89.00 985 ILE A O 1
ATOM 7247 N N . ARG A 1 986 ? 44.254 14.242 -49.031 1.00 92.00 986 ARG A N 1
ATOM 7248 C CA . ARG A 1 986 ? 45.505 13.784 -48.430 1.00 92.00 986 ARG A CA 1
ATOM 7249 C C . ARG A 1 986 ? 45.545 12.256 -48.417 1.00 92.00 986 ARG A C 1
ATOM 7251 O O . ARG A 1 986 ? 44.836 11.636 -47.637 1.00 92.00 986 ARG A O 1
ATOM 7258 N N . ALA A 1 987 ? 46.371 11.638 -49.251 1.00 92.75 987 ALA A N 1
ATOM 7259 C CA . ALA A 1 987 ? 46.458 10.189 -49.393 1.00 92.75 987 ALA A CA 1
ATOM 7260 C C . ALA A 1 987 ? 47.792 9.653 -48.842 1.00 92.75 987 ALA A C 1
ATOM 7262 O O . ALA A 1 987 ? 48.855 9.941 -49.386 1.00 92.75 987 ALA A O 1
ATOM 7263 N N . VAL A 1 988 ? 47.747 8.882 -47.754 1.00 92.56 988 VAL A N 1
ATOM 7264 C CA . VAL A 1 988 ? 48.924 8.447 -46.977 1.00 92.56 988 VAL A CA 1
ATOM 7265 C C . VAL A 1 988 ? 48.932 6.937 -46.711 1.00 92.56 988 VAL A C 1
ATOM 7267 O O . VAL A 1 988 ? 47.950 6.241 -46.962 1.00 92.56 988 VAL A O 1
ATOM 7270 N N . ASN A 1 989 ? 50.064 6.426 -46.210 1.00 92.75 989 ASN A N 1
ATOM 7271 C CA . ASN A 1 989 ? 50.243 5.041 -45.753 1.00 92.75 989 ASN A CA 1
ATOM 7272 C C . ASN A 1 989 ? 49.855 3.966 -46.792 1.00 92.75 989 ASN A C 1
ATOM 7274 O O . ASN A 1 989 ? 49.307 2.925 -46.441 1.00 92.75 989 ASN A O 1
ATOM 7278 N N . GLY A 1 990 ? 50.138 4.212 -48.077 1.00 90.75 990 GLY A N 1
ATOM 7279 C CA . GLY A 1 990 ? 49.806 3.280 -49.162 1.00 90.75 990 GLY A CA 1
ATOM 7280 C C . GLY A 1 990 ? 48.341 3.301 -49.618 1.00 90.75 990 GLY A C 1
ATOM 7281 O O . GLY A 1 990 ? 47.914 2.373 -50.299 1.00 90.75 990 GLY A O 1
ATOM 7282 N N . ALA A 1 991 ? 47.574 4.338 -49.263 1.00 95.25 991 ALA A N 1
ATOM 7283 C CA . ALA A 1 991 ? 46.222 4.573 -49.771 1.00 95.25 991 ALA A CA 1
ATOM 7284 C C . ALA A 1 991 ? 46.128 4.487 -51.309 1.00 95.25 991 ALA A C 1
ATOM 7286 O O . ALA A 1 991 ? 47.017 4.955 -52.026 1.00 95.25 991 ALA A O 1
ATOM 7287 N N . VAL A 1 992 ? 45.014 3.949 -51.816 1.00 95.62 992 VAL A N 1
ATOM 7288 C CA . VAL A 1 992 ? 44.787 3.761 -53.260 1.00 95.62 992 VAL A CA 1
ATOM 7289 C C . VAL A 1 992 ? 43.459 4.375 -53.684 1.00 95.62 992 VAL A C 1
ATOM 7291 O O . VAL A 1 992 ? 42.407 3.958 -53.204 1.00 95.62 992 VAL A O 1
ATOM 7294 N N . LEU A 1 993 ? 43.489 5.303 -54.639 1.00 94.75 993 LEU A N 1
ATOM 7295 C CA . LEU A 1 993 ? 42.303 5.738 -55.379 1.00 94.75 993 LEU A CA 1
ATOM 7296 C C . LEU A 1 993 ? 42.306 5.017 -56.731 1.00 94.75 993 LEU A C 1
ATOM 7298 O O . LEU A 1 993 ? 43.153 5.284 -57.578 1.00 94.75 993 LEU A O 1
ATOM 7302 N N . ARG A 1 994 ? 41.376 4.083 -56.933 1.00 95.56 994 ARG A N 1
ATOM 7303 C CA . ARG A 1 994 ? 41.184 3.377 -58.204 1.00 95.56 994 ARG A CA 1
ATOM 7304 C C . ARG A 1 994 ? 39.953 3.909 -58.922 1.00 95.56 994 ARG A C 1
ATOM 7306 O O . ARG A 1 994 ? 38.853 3.879 -58.374 1.00 95.56 994 ARG A O 1
ATOM 7313 N N . ASN A 1 995 ? 40.125 4.311 -60.174 1.00 94.75 995 ASN A N 1
ATOM 7314 C CA . ASN A 1 995 ? 39.022 4.709 -61.038 1.00 94.75 995 ASN A CA 1
ATOM 7315 C C . ASN A 1 995 ? 38.809 3.676 -62.152 1.00 94.75 995 ASN A C 1
ATOM 7317 O O . ASN A 1 995 ? 39.709 3.462 -62.958 1.00 94.75 995 ASN A O 1
ATOM 7321 N N . ARG A 1 996 ? 37.627 3.056 -62.221 1.00 94.31 996 ARG A N 1
ATOM 7322 C CA . ARG A 1 996 ? 37.160 2.259 -63.374 1.00 94.31 996 ARG A CA 1
ATOM 7323 C C . ARG A 1 996 ? 36.092 2.980 -64.201 1.00 94.31 996 ARG A C 1
ATOM 7325 O O . ARG A 1 996 ? 35.872 2.603 -65.346 1.00 94.31 996 ARG A O 1
ATOM 7332 N N . GLY A 1 997 ? 35.441 3.983 -63.615 1.00 92.50 997 GLY A N 1
ATOM 7333 C CA . GLY A 1 997 ? 34.424 4.812 -64.256 1.00 92.50 997 GLY A CA 1
ATOM 7334 C C . GLY A 1 997 ? 34.998 6.101 -64.846 1.00 92.50 997 GLY A C 1
ATOM 7335 O O . GLY A 1 997 ? 36.162 6.160 -65.241 1.00 92.50 997 GLY A O 1
ATOM 7336 N N . VAL A 1 998 ? 34.186 7.156 -64.885 1.00 91.31 998 VAL A N 1
ATOM 7337 C CA . VAL A 1 998 ? 34.627 8.512 -65.250 1.00 91.31 998 VAL A CA 1
ATOM 7338 C C . VAL A 1 998 ? 34.913 9.324 -63.984 1.00 91.31 998 VAL A C 1
ATOM 7340 O O . VAL A 1 998 ? 34.032 9.463 -63.145 1.00 91.31 998 VAL A O 1
ATOM 7343 N N . PHE A 1 999 ? 36.121 9.871 -63.849 1.00 91.00 999 PHE A N 1
ATOM 7344 C CA . PHE A 1 999 ? 36.501 10.818 -62.801 1.00 91.00 999 PHE A CA 1
ATOM 7345 C C . PHE A 1 999 ? 36.570 12.227 -63.406 1.00 91.00 999 PHE A C 1
ATOM 7347 O O . PHE A 1 999 ? 37.538 12.565 -64.095 1.00 91.00 999 PHE A O 1
ATOM 7354 N N . THR A 1 1000 ? 35.539 13.035 -63.171 1.00 89.19 1000 THR A N 1
ATOM 7355 C CA . THR A 1 1000 ? 35.401 14.402 -63.692 1.00 89.19 1000 THR A CA 1
ATOM 7356 C C . THR A 1 1000 ? 36.032 15.406 -62.727 1.00 89.19 1000 THR A C 1
ATOM 7358 O O . THR A 1 1000 ? 35.791 15.348 -61.523 1.00 89.19 1000 THR A O 1
ATOM 7361 N N . MET A 1 1001 ? 36.828 16.345 -63.238 1.00 85.50 1001 MET A N 1
ATOM 7362 C CA . MET A 1 1001 ? 37.513 17.383 -62.462 1.00 85.50 1001 MET A CA 1
ATOM 7363 C C . MET A 1 1001 ? 37.091 18.771 -62.956 1.00 85.50 1001 MET A C 1
ATOM 7365 O O . MET A 1 1001 ? 37.398 19.128 -64.096 1.00 85.50 1001 MET A O 1
ATOM 7369 N N . GLU A 1 1002 ? 36.434 19.566 -62.104 1.00 78.50 1002 GLU A N 1
ATOM 7370 C CA . GLU A 1 1002 ? 35.905 20.896 -62.481 1.00 78.50 1002 GLU A CA 1
ATOM 7371 C C . GLU A 1 1002 ? 36.442 22.062 -61.614 1.00 78.50 1002 GLU A C 1
ATOM 7373 O O . GLU A 1 1002 ? 36.072 23.219 -61.819 1.00 78.50 1002 GLU A O 1
ATOM 7378 N N . SER A 1 1003 ? 37.349 21.782 -60.668 1.00 67.56 1003 SER A N 1
ATOM 7379 C CA . SER A 1 1003 ? 37.872 22.767 -59.702 1.00 67.56 1003 SER A CA 1
ATOM 7380 C C . SER A 1 1003 ? 38.755 23.873 -60.294 1.00 67.56 1003 SER A C 1
ATOM 7382 O O . SER A 1 1003 ? 39.437 23.734 -61.310 1.00 67.56 1003 SER A O 1
ATOM 7384 N N . PHE A 1 1004 ? 38.838 24.964 -59.530 1.00 64.50 1004 PHE A N 1
ATOM 7385 C CA . PHE A 1 1004 ? 39.735 26.096 -59.737 1.00 64.50 1004 PHE A CA 1
ATOM 7386 C C . PHE A 1 1004 ? 40.971 26.095 -58.807 1.00 64.50 1004 PHE A C 1
ATOM 7388 O O . PHE A 1 1004 ? 41.677 27.104 -58.758 1.00 64.50 1004 PHE A O 1
ATOM 7395 N N . ARG A 1 1005 ? 41.238 25.017 -58.046 1.00 63.41 1005 ARG A N 1
ATOM 7396 C CA . ARG A 1 1005 ? 42.393 24.907 -57.127 1.00 63.41 1005 ARG A CA 1
ATOM 7397 C C . ARG A 1 1005 ? 43.577 24.119 -57.679 1.00 63.41 1005 ARG A C 1
ATOM 7399 O O . ARG A 1 1005 ? 43.443 23.193 -58.469 1.00 63.41 1005 ARG A O 1
ATOM 7406 N N . ASN A 1 1006 ? 44.746 24.440 -57.126 1.00 70.31 1006 ASN A N 1
ATOM 7407 C CA . ASN A 1 1006 ? 46.044 23.990 -57.618 1.00 70.31 1006 ASN A CA 1
ATOM 7408 C C . ASN A 1 1006 ? 46.364 22.495 -57.417 1.00 70.31 1006 ASN A C 1
ATOM 7410 O O . ASN A 1 1006 ? 47.379 22.048 -57.950 1.00 70.31 1006 ASN A O 1
ATOM 7414 N N . ARG A 1 1007 ? 45.591 21.719 -56.639 1.00 81.19 1007 ARG A N 1
ATOM 7415 C CA . ARG A 1 1007 ? 45.937 20.330 -56.270 1.00 81.19 1007 ARG A CA 1
ATOM 7416 C C . ARG A 1 1007 ? 44.709 19.473 -55.926 1.00 81.19 1007 ARG A C 1
ATOM 7418 O O . ARG A 1 1007 ? 43.811 19.950 -55.243 1.00 81.19 1007 ARG A O 1
ATOM 7425 N N . ILE A 1 1008 ? 44.708 18.211 -56.367 1.00 81.44 1008 ILE A N 1
ATOM 7426 C CA . ILE A 1 1008 ? 43.663 17.208 -56.085 1.00 81.44 1008 ILE A CA 1
ATOM 7427 C C . ILE A 1 1008 ? 44.080 16.273 -54.959 1.00 81.44 1008 ILE A C 1
ATOM 7429 O O . ILE A 1 1008 ? 43.357 16.137 -53.983 1.00 81.44 1008 ILE A O 1
ATOM 7433 N N . MET A 1 1009 ? 45.216 15.588 -55.099 1.00 88.38 1009 MET A N 1
ATOM 7434 C CA . MET A 1 1009 ? 45.585 14.451 -54.250 1.00 88.38 1009 MET A CA 1
ATOM 7435 C C . MET A 1 1009 ? 47.073 14.516 -53.909 1.00 88.38 1009 MET A C 1
ATOM 7437 O O . MET A 1 1009 ? 47.866 14.810 -54.799 1.00 88.38 1009 MET A O 1
ATOM 7441 N N . TYR A 1 1010 ? 47.463 14.277 -52.652 1.00 90.62 1010 TYR A N 1
ATOM 7442 C CA . TYR A 1 1010 ? 48.866 14.386 -52.222 1.00 90.62 1010 TYR A CA 1
ATOM 7443 C C . TYR A 1 1010 ? 49.252 13.439 -51.082 1.00 90.62 1010 TYR A C 1
ATOM 7445 O O . TYR A 1 1010 ? 48.455 13.218 -50.173 1.00 90.62 1010 TYR A O 1
ATOM 7453 N N . GLY A 1 1011 ? 50.499 12.952 -51.079 1.00 83.62 1011 GLY A N 1
ATOM 7454 C CA . GLY A 1 1011 ? 51.070 12.244 -49.917 1.00 83.62 1011 GLY A CA 1
ATOM 7455 C C . GLY A 1 1011 ? 52.134 11.171 -50.192 1.00 83.62 1011 GLY A C 1
ATOM 7456 O O . GLY A 1 1011 ? 52.453 10.381 -49.301 1.00 83.62 1011 GLY A O 1
ATOM 7457 N N . GLY A 1 1012 ? 52.722 11.150 -51.392 1.00 78.00 1012 GLY A N 1
ATOM 7458 C CA . GLY A 1 1012 ? 53.997 10.479 -51.688 1.00 78.00 1012 GLY A CA 1
ATOM 7459 C C . GLY A 1 1012 ? 53.963 8.954 -51.854 1.00 78.00 1012 GLY A C 1
ATOM 7460 O O . GLY A 1 1012 ? 54.419 8.457 -52.874 1.00 78.00 1012 GLY A O 1
ATOM 7461 N N . SER A 1 1013 ? 53.428 8.207 -50.881 1.00 84.62 1013 SER A N 1
ATOM 7462 C CA . SER A 1 1013 ? 53.363 6.726 -50.921 1.00 84.62 1013 SER A CA 1
ATOM 7463 C C . SER A 1 1013 ? 52.029 6.160 -51.421 1.00 84.62 1013 SER A C 1
ATOM 7465 O O . SER A 1 1013 ? 51.886 4.947 -51.551 1.00 84.62 1013 SER A O 1
ATOM 7467 N N . ALA A 1 1014 ? 51.047 7.026 -51.672 1.00 93.75 1014 ALA A N 1
ATOM 7468 C CA . ALA A 1 1014 ? 49.751 6.652 -52.222 1.00 93.75 1014 ALA A CA 1
ATOM 7469 C C . ALA A 1 1014 ? 49.780 6.523 -53.755 1.00 93.75 1014 ALA A C 1
ATOM 7471 O O . ALA A 1 1014 ? 50.665 7.065 -54.422 1.00 93.75 1014 ALA A O 1
ATOM 7472 N N . LEU A 1 1015 ? 48.774 5.833 -54.296 1.00 94.88 1015 LEU A N 1
ATOM 7473 C CA . LEU A 1 1015 ? 48.609 5.556 -55.724 1.00 94.88 1015 LEU A CA 1
ATOM 7474 C C . LEU A 1 1015 ? 47.234 6.023 -56.224 1.00 94.88 1015 LEU A C 1
ATOM 7476 O O . LEU A 1 1015 ? 46.207 5.695 -55.628 1.00 94.88 1015 LEU A O 1
ATOM 7480 N N . PHE A 1 1016 ? 47.212 6.712 -57.363 1.00 95.88 1016 PHE A N 1
ATOM 7481 C CA . PHE A 1 1016 ? 46.029 6.841 -58.214 1.00 95.88 1016 PHE A CA 1
ATOM 7482 C C . PHE A 1 1016 ? 46.165 5.829 -59.368 1.00 95.88 1016 PHE A C 1
ATOM 7484 O O . PHE A 1 1016 ? 47.132 5.877 -60.125 1.00 95.88 1016 PHE A O 1
ATOM 7491 N N . ASP A 1 1017 ? 45.220 4.897 -59.490 1.00 96.25 1017 ASP A N 1
ATOM 7492 C CA . ASP A 1 1017 ? 45.213 3.798 -60.470 1.00 96.25 1017 ASP A CA 1
ATOM 7493 C C . ASP A 1 1017 ? 44.010 3.979 -61.413 1.00 96.25 1017 ASP A C 1
ATOM 7495 O O . ASP A 1 1017 ? 42.881 3.590 -61.095 1.00 96.25 1017 ASP A O 1
ATOM 7499 N N . ASN A 1 1018 ? 44.228 4.649 -62.549 1.00 96.12 1018 ASN A N 1
ATOM 7500 C CA . ASN A 1 1018 ? 43.188 4.939 -63.535 1.00 96.12 1018 ASN A CA 1
ATOM 7501 C C . ASN A 1 1018 ? 43.077 3.812 -64.570 1.00 96.12 1018 ASN A C 1
ATOM 7503 O O . ASN A 1 1018 ? 43.984 3.593 -65.370 1.00 96.12 1018 ASN A O 1
ATOM 7507 N N . LEU A 1 1019 ? 41.938 3.127 -64.566 1.00 95.81 1019 LEU A N 1
ATOM 7508 C CA . LEU A 1 1019 ? 41.543 2.083 -65.516 1.00 95.81 1019 LEU A CA 1
ATOM 7509 C C . LEU A 1 1019 ? 40.335 2.508 -66.375 1.00 95.81 1019 LEU A C 1
ATOM 7511 O O . LEU A 1 1019 ? 40.065 1.875 -67.390 1.00 95.81 1019 LEU A O 1
ATOM 7515 N N . GLY A 1 1020 ? 39.608 3.549 -65.955 1.00 94.88 1020 GLY A N 1
ATOM 7516 C CA . GLY A 1 1020 ? 38.472 4.144 -66.663 1.00 94.88 1020 GLY A CA 1
ATOM 7517 C C . GLY A 1 1020 ? 38.871 5.399 -67.442 1.00 94.88 1020 GLY A C 1
ATOM 7518 O O . GLY A 1 1020 ? 39.774 5.356 -68.271 1.00 94.88 1020 GLY A O 1
ATOM 7519 N N . ALA A 1 1021 ? 38.217 6.529 -67.171 1.00 93.56 1021 ALA A N 1
ATOM 7520 C CA . ALA A 1 1021 ? 38.548 7.834 -67.743 1.00 93.56 1021 ALA A CA 1
ATOM 7521 C C . ALA A 1 1021 ? 38.768 8.898 -66.657 1.00 93.56 1021 ALA A C 1
ATOM 7523 O O . ALA A 1 1021 ? 37.959 9.017 -65.744 1.00 93.56 1021 ALA A O 1
ATOM 7524 N N . VAL A 1 1022 ? 39.816 9.712 -66.785 1.00 93.44 1022 VAL A N 1
ATOM 7525 C CA . VAL A 1 1022 ? 40.028 10.960 -66.031 1.00 93.44 1022 VAL A CA 1
ATOM 7526 C C . VAL A 1 1022 ? 39.779 12.135 -66.975 1.00 93.44 1022 VAL A C 1
ATOM 7528 O O . VAL A 1 1022 ? 40.332 12.158 -68.073 1.00 93.44 1022 VAL A O 1
ATOM 7531 N N . VAL A 1 1023 ? 38.952 13.101 -66.568 1.00 90.88 1023 VAL A N 1
ATOM 7532 C CA . VAL A 1 1023 ? 38.513 14.215 -67.426 1.00 90.88 1023 VAL A CA 1
ATOM 7533 C C . VAL A 1 1023 ? 38.703 15.554 -66.716 1.00 90.88 1023 VAL A C 1
ATOM 7535 O O . VAL A 1 1023 ? 38.071 15.791 -65.690 1.00 90.88 1023 VAL A O 1
ATOM 7538 N N . LEU A 1 1024 ? 39.521 16.457 -67.271 1.00 89.00 1024 LEU A N 1
ATOM 7539 C CA . LEU A 1 1024 ? 39.670 17.829 -66.762 1.00 89.00 1024 LEU A CA 1
ATOM 7540 C C . LEU A 1 1024 ? 38.794 18.806 -67.564 1.00 89.00 1024 LEU A C 1
ATOM 7542 O O . LEU A 1 1024 ? 39.158 19.241 -68.660 1.00 89.00 1024 LEU A O 1
ATOM 7546 N N . ASN A 1 1025 ? 37.639 19.163 -67.003 1.00 85.44 1025 ASN A N 1
ATOM 7547 C CA . ASN A 1 1025 ? 36.594 19.957 -67.652 1.00 85.44 1025 ASN A CA 1
ATOM 7548 C C . ASN A 1 1025 ? 36.526 21.397 -67.104 1.00 85.44 1025 ASN A C 1
ATOM 7550 O O . ASN A 1 1025 ? 35.484 21.869 -66.655 1.00 85.44 1025 ASN A O 1
ATOM 7554 N N . VAL A 1 1026 ? 37.655 22.113 -67.107 1.00 80.81 1026 VAL A N 1
ATOM 7555 C CA . VAL A 1 1026 ? 37.723 23.481 -66.559 1.00 80.81 1026 VAL A CA 1
ATOM 7556 C C . VAL A 1 1026 ? 37.521 24.561 -67.642 1.00 80.81 1026 VAL A C 1
ATOM 7558 O O . VAL A 1 1026 ? 38.223 24.562 -68.659 1.00 80.81 1026 VAL A O 1
ATOM 7561 N N . PRO A 1 1027 ? 36.615 25.542 -67.438 1.00 71.50 1027 PRO A N 1
ATOM 7562 C CA . PRO A 1 1027 ? 36.288 26.573 -68.433 1.00 71.50 1027 PRO A CA 1
ATOM 7563 C C . PRO A 1 1027 ? 37.312 27.724 -68.503 1.00 71.50 1027 PRO A C 1
ATOM 7565 O O . PRO A 1 1027 ? 37.060 28.743 -69.146 1.00 71.50 1027 PRO A O 1
ATOM 7568 N N . LYS A 1 1028 ? 38.443 27.619 -67.793 1.00 78.44 1028 LYS A N 1
ATOM 7569 C CA . LYS A 1 1028 ? 39.509 28.629 -67.699 1.00 78.44 1028 LYS A CA 1
ATOM 7570 C C . LYS A 1 1028 ? 40.854 27.925 -67.548 1.00 78.44 1028 LYS A C 1
ATOM 7572 O O . LYS A 1 1028 ? 40.899 26.791 -67.084 1.00 78.44 1028 LYS A O 1
ATOM 7577 N N . ALA A 1 1029 ? 41.940 28.619 -67.873 1.00 76.06 1029 ALA A N 1
ATOM 7578 C CA . ALA A 1 1029 ? 43.282 28.113 -67.621 1.00 76.06 1029 ALA A CA 1
ATOM 7579 C C . ALA A 1 1029 ? 43.587 28.074 -66.112 1.00 76.06 1029 ALA A C 1
ATOM 7581 O O . ALA A 1 1029 ? 43.878 29.101 -65.496 1.00 76.06 1029 ALA A O 1
ATOM 7582 N N . THR A 1 1030 ? 43.505 26.880 -65.527 1.00 81.75 1030 THR A N 1
ATOM 7583 C CA . THR A 1 1030 ? 43.920 26.561 -64.155 1.00 81.75 1030 THR A CA 1
ATOM 7584 C C . THR A 1 1030 ? 44.854 25.353 -64.176 1.00 81.75 1030 THR A C 1
ATOM 7586 O O . THR A 1 1030 ? 44.634 24.406 -64.931 1.00 81.75 1030 THR A O 1
ATOM 7589 N N . THR A 1 1031 ? 45.906 25.377 -63.355 1.00 86.94 1031 THR A N 1
ATOM 7590 C CA . THR A 1 1031 ? 46.781 24.213 -63.144 1.00 86.94 1031 THR A CA 1
ATOM 7591 C C . THR A 1 1031 ? 46.234 23.380 -61.999 1.00 8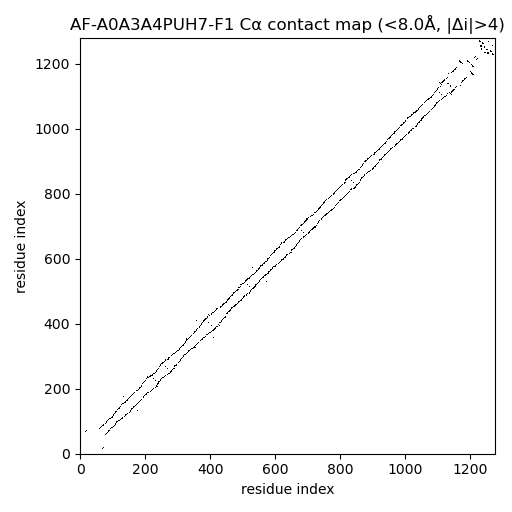6.94 1031 THR A C 1
ATOM 7593 O O . THR A 1 1031 ? 45.984 23.915 -60.925 1.00 86.94 1031 THR A O 1
ATOM 7596 N N . VAL A 1 1032 ? 46.085 22.078 -62.208 1.00 88.19 1032 VAL A N 1
ATOM 7597 C CA . VAL A 1 1032 ? 45.492 21.128 -61.266 1.00 88.19 1032 VAL A CA 1
ATOM 7598 C C . VAL A 1 1032 ? 46.499 20.001 -61.034 1.00 88.19 1032 VAL A C 1
ATOM 7600 O O . VAL A 1 1032 ? 46.831 19.267 -61.960 1.00 88.19 1032 VAL A O 1
ATOM 7603 N N . THR A 1 1033 ? 47.045 19.892 -59.819 1.00 89.94 1033 THR A N 1
ATOM 7604 C CA . THR A 1 1033 ? 48.187 19.001 -59.523 1.00 89.94 1033 THR A CA 1
ATOM 7605 C C . THR A 1 1033 ? 47.772 17.687 -58.858 1.00 89.94 1033 THR A C 1
ATOM 7607 O O . THR A 1 1033 ? 46.996 17.682 -57.901 1.00 89.94 1033 THR A O 1
ATOM 7610 N N . ILE A 1 1034 ? 48.362 16.577 -59.289 1.00 91.94 1034 ILE A N 1
ATOM 7611 C CA . ILE A 1 1034 ? 48.322 15.272 -58.630 1.00 91.94 1034 ILE A CA 1
ATOM 7612 C C . ILE A 1 1034 ? 49.733 14.959 -58.100 1.00 91.94 1034 ILE A C 1
ATOM 7614 O O . ILE A 1 1034 ? 50.709 14.901 -58.847 1.00 91.94 1034 ILE A O 1
ATOM 7618 N N . ASP A 1 1035 ? 49.829 14.797 -56.781 1.00 92.88 1035 ASP A N 1
ATOM 7619 C CA . ASP A 1 1035 ? 51.066 14.734 -55.989 1.00 92.88 1035 ASP A CA 1
ATOM 7620 C C . ASP A 1 1035 ? 51.192 13.392 -55.233 1.00 92.88 1035 ASP A C 1
ATOM 7622 O O . ASP A 1 1035 ? 51.517 13.298 -54.043 1.00 92.88 1035 ASP A O 1
ATOM 7626 N N . VAL A 1 1036 ? 50.866 12.333 -55.971 1.00 93.94 1036 VAL A N 1
ATOM 7627 C CA . VAL A 1 1036 ? 50.941 10.908 -55.623 1.00 93.94 1036 VAL A CA 1
ATOM 7628 C C . VAL A 1 1036 ? 51.386 10.134 -56.864 1.00 93.94 1036 VAL A C 1
ATOM 7630 O O . VAL A 1 1036 ? 51.297 10.668 -57.972 1.00 93.94 1036 VAL A O 1
ATOM 7633 N N . GLY A 1 1037 ? 51.847 8.890 -56.708 1.00 94.06 1037 GLY A N 1
ATOM 7634 C CA . GLY A 1 1037 ? 52.144 8.048 -57.868 1.00 94.06 1037 GLY A CA 1
ATOM 7635 C C . GLY A 1 1037 ? 50.893 7.869 -58.732 1.00 94.06 1037 GLY A C 1
ATOM 7636 O O . GLY A 1 1037 ? 49.804 7.649 -58.195 1.00 94.06 1037 GLY A O 1
ATOM 7637 N N . PHE A 1 1038 ? 51.031 7.976 -60.053 1.00 95.75 1038 PHE A N 1
ATOM 7638 C CA . PHE A 1 1038 ? 49.915 7.857 -60.991 1.00 95.75 1038 PHE A CA 1
ATOM 7639 C C . PHE A 1 1038 ? 50.163 6.720 -61.977 1.00 95.75 1038 PHE A C 1
ATOM 7641 O O . PHE A 1 1038 ? 51.182 6.686 -62.665 1.00 95.75 1038 PHE A O 1
ATOM 7648 N N . ARG A 1 1039 ? 49.213 5.792 -62.075 1.00 96.25 1039 ARG A N 1
ATOM 7649 C CA . ARG A 1 1039 ? 49.225 4.719 -63.066 1.00 96.25 1039 ARG A CA 1
ATOM 7650 C C . ARG A 1 1039 ? 48.025 4.869 -63.983 1.00 96.25 1039 ARG A C 1
ATOM 7652 O O . ARG A 1 1039 ? 46.892 4.885 -63.507 1.00 96.25 1039 ARG A O 1
ATOM 7659 N N . ASN A 1 1040 ? 48.271 4.939 -65.288 1.00 96.25 1040 ASN A N 1
ATOM 7660 C CA . ASN A 1 1040 ? 47.218 5.033 -66.290 1.00 96.25 1040 ASN A CA 1
ATOM 7661 C C . ASN A 1 1040 ? 47.178 3.796 -67.191 1.00 96.25 1040 ASN A C 1
ATOM 7663 O O . ASN A 1 1040 ? 48.091 3.567 -67.977 1.00 96.25 1040 ASN A O 1
ATOM 7667 N N . GLY A 1 1041 ? 46.104 3.019 -67.098 1.00 95.44 1041 GLY A N 1
ATOM 7668 C CA . GLY A 1 1041 ? 45.690 2.044 -68.110 1.00 95.44 1041 GLY A CA 1
ATOM 7669 C C . GLY A 1 1041 ? 44.435 2.474 -68.878 1.00 95.44 1041 GLY A C 1
ATOM 7670 O O . GLY A 1 1041 ? 43.948 1.702 -69.698 1.00 95.44 1041 GLY A O 1
ATOM 7671 N N . GLY A 1 1042 ? 43.899 3.665 -68.592 1.00 95.00 1042 GLY A N 1
ATOM 7672 C CA . GLY A 1 1042 ? 42.641 4.181 -69.127 1.00 95.00 1042 GLY A CA 1
ATOM 7673 C C . GLY A 1 1042 ? 42.802 5.466 -69.947 1.00 95.00 1042 GLY A C 1
ATOM 7674 O O . GLY A 1 1042 ? 43.890 5.809 -70.414 1.00 95.00 1042 GLY A O 1
ATOM 7675 N N . LEU A 1 1043 ? 41.698 6.186 -70.137 1.00 93.06 1043 LEU A N 1
ATOM 7676 C CA . LEU A 1 1043 ? 41.668 7.479 -70.818 1.00 93.06 1043 LEU A CA 1
ATOM 7677 C C . LEU A 1 1043 ? 42.077 8.619 -69.868 1.00 93.06 1043 LEU A C 1
ATOM 7679 O O . LEU A 1 1043 ? 41.604 8.686 -68.733 1.00 93.06 1043 LEU A O 1
ATOM 7683 N N . ILE A 1 1044 ? 42.877 9.563 -70.362 1.00 92.88 1044 ILE A N 1
ATOM 7684 C CA . ILE A 1 1044 ? 42.971 10.932 -69.838 1.00 92.88 1044 ILE A CA 1
ATOM 7685 C C . ILE A 1 1044 ? 42.483 11.882 -70.931 1.00 92.88 1044 ILE A C 1
ATOM 7687 O O . ILE A 1 1044 ? 43.022 11.875 -72.039 1.00 92.88 1044 ILE A O 1
ATOM 7691 N N . ALA A 1 1045 ? 41.476 12.695 -70.613 1.00 89.19 1045 ALA A N 1
ATOM 7692 C CA . ALA A 1 1045 ? 40.870 13.654 -71.527 1.00 89.19 1045 ALA A CA 1
ATOM 7693 C C . ALA A 1 1045 ? 40.948 15.086 -70.982 1.00 89.19 1045 ALA A C 1
ATOM 7695 O O . ALA A 1 1045 ? 40.546 15.355 -69.849 1.00 89.19 1045 ALA A O 1
ATOM 7696 N N . LEU A 1 1046 ? 41.418 16.021 -71.812 1.00 88.12 1046 LEU A N 1
ATOM 7697 C CA . LEU A 1 1046 ? 41.524 17.447 -71.469 1.00 88.12 1046 LEU A CA 1
ATOM 7698 C C . LEU A 1 1046 ? 40.675 18.315 -72.422 1.00 88.12 1046 LEU A C 1
ATOM 7700 O O . LEU A 1 1046 ? 41.234 18.969 -73.303 1.00 88.12 1046 LEU A O 1
ATOM 7704 N N . PRO A 1 1047 ? 39.330 18.303 -72.313 1.00 84.69 1047 PRO A N 1
ATOM 7705 C CA . PRO A 1 1047 ? 38.456 19.128 -73.155 1.00 84.69 1047 PRO A CA 1
ATOM 7706 C C . PRO A 1 1047 ? 38.492 20.627 -72.805 1.00 84.69 1047 PRO A C 1
ATOM 7708 O O . PRO A 1 1047 ? 38.160 21.454 -73.653 1.00 84.69 1047 PRO A O 1
ATOM 7711 N N . GLY A 1 1048 ? 38.869 20.984 -71.571 1.00 81.94 1048 GLY A N 1
ATOM 7712 C CA . GLY A 1 1048 ? 38.981 22.372 -71.110 1.00 81.94 1048 GLY A CA 1
ATOM 7713 C C . GLY A 1 1048 ? 40.349 23.015 -71.373 1.00 81.94 1048 GLY A C 1
ATOM 7714 O O . GLY A 1 1048 ? 41.278 22.377 -71.855 1.00 81.94 1048 GLY A O 1
ATOM 7715 N N . LEU A 1 1049 ? 40.493 24.284 -70.977 1.00 81.62 1049 LEU A N 1
ATOM 7716 C CA . LEU A 1 1049 ? 41.735 25.076 -71.115 1.00 81.62 1049 LEU A CA 1
ATOM 7717 C C . LEU A 1 1049 ? 42.756 24.835 -69.980 1.00 81.62 1049 LEU A C 1
ATOM 7719 O O . LEU A 1 1049 ? 43.683 25.624 -69.797 1.00 81.62 1049 LEU A O 1
ATOM 7723 N N . GLY A 1 1050 ? 42.546 23.805 -69.159 1.00 84.81 1050 GLY A N 1
ATOM 7724 C CA . GLY A 1 1050 ? 43.328 23.541 -67.951 1.00 84.81 1050 GLY A CA 1
ATOM 7725 C C . GLY A 1 1050 ? 44.641 22.804 -68.196 1.00 84.81 1050 GLY A C 1
ATOM 7726 O O . GLY A 1 1050 ? 44.813 22.107 -69.197 1.00 84.81 1050 GLY A O 1
ATOM 7727 N N . THR A 1 1051 ? 45.536 22.901 -67.217 1.00 88.56 1051 THR A N 1
ATOM 7728 C CA . THR A 1 1051 ? 46.742 22.074 -67.129 1.00 88.56 1051 THR A CA 1
ATOM 7729 C C . THR A 1 1051 ? 46.558 21.003 -66.060 1.00 88.56 1051 THR A C 1
ATOM 7731 O O . THR A 1 1051 ? 46.314 21.339 -64.902 1.00 88.56 1051 THR A O 1
ATOM 7734 N N . LEU A 1 1052 ? 46.753 19.730 -66.401 1.00 91.06 1052 LEU A N 1
ATOM 7735 C CA . LEU A 1 1052 ? 46.850 18.639 -65.428 1.00 91.06 1052 LEU A CA 1
ATOM 7736 C C . LEU A 1 1052 ? 48.336 18.336 -65.157 1.00 91.06 1052 LEU A C 1
ATOM 7738 O O . LEU A 1 1052 ? 49.075 17.958 -66.065 1.00 91.06 1052 LEU A O 1
ATOM 7742 N N . ARG A 1 1053 ? 48.788 18.547 -63.917 1.00 91.94 1053 ARG A N 1
ATOM 7743 C CA . ARG A 1 1053 ? 50.201 18.461 -63.510 1.00 91.94 1053 ARG A CA 1
ATOM 7744 C C . ARG A 1 1053 ? 50.452 17.253 -62.611 1.00 91.94 1053 ARG A C 1
ATOM 7746 O O . ARG A 1 1053 ? 49.717 17.041 -61.655 1.00 91.94 1053 ARG A O 1
ATOM 7753 N N . PHE A 1 1054 ? 51.541 16.528 -62.835 1.00 93.75 1054 PHE A N 1
ATOM 7754 C CA . PHE A 1 1054 ? 51.973 15.384 -62.034 1.00 93.75 1054 PHE A CA 1
ATOM 7755 C C . PHE A 1 1054 ? 53.343 15.665 -61.406 1.00 93.75 1054 PHE A C 1
ATOM 7757 O O . PHE A 1 1054 ? 54.310 15.954 -62.111 1.00 93.75 1054 PHE A O 1
ATOM 7764 N N . THR A 1 1055 ? 53.439 15.611 -60.074 1.00 93.25 1055 THR A N 1
ATOM 7765 C CA . THR A 1 1055 ? 54.689 15.894 -59.325 1.00 93.25 1055 THR A CA 1
ATOM 7766 C C . THR A 1 1055 ? 55.400 14.651 -58.777 1.00 93.25 1055 THR A C 1
ATOM 7768 O O . THR A 1 1055 ? 56.512 14.737 -58.247 1.00 93.25 1055 THR A O 1
ATOM 7771 N N . HIS A 1 1056 ? 54.780 13.488 -58.947 1.00 92.75 1056 HIS A N 1
ATOM 7772 C CA . HIS A 1 1056 ? 55.293 12.169 -58.588 1.00 92.75 1056 HIS A CA 1
ATOM 7773 C C . HIS A 1 1056 ? 55.378 11.268 -59.834 1.00 92.75 1056 HIS A C 1
ATOM 7775 O O . HIS A 1 1056 ? 55.115 11.723 -60.945 1.00 92.75 1056 HIS A O 1
ATOM 7781 N N . ASP A 1 1057 ? 55.816 10.020 -59.663 1.00 91.94 1057 ASP A N 1
ATOM 7782 C CA . ASP A 1 1057 ? 56.069 9.101 -60.778 1.00 91.94 1057 ASP A CA 1
ATOM 7783 C C . ASP A 1 1057 ? 54.772 8.784 -61.545 1.00 91.94 1057 ASP A C 1
ATOM 7785 O O . ASP A 1 1057 ? 53.782 8.352 -60.947 1.00 91.94 1057 ASP A O 1
ATOM 7789 N N . PHE A 1 1058 ? 54.787 8.990 -62.866 1.00 95.19 1058 PHE A N 1
ATOM 7790 C CA . PHE A 1 1058 ? 53.688 8.642 -63.767 1.00 95.19 1058 PHE A CA 1
ATOM 7791 C C . PHE A 1 1058 ? 54.086 7.435 -64.621 1.00 95.19 1058 PHE A C 1
ATOM 7793 O O . PHE A 1 1058 ? 55.129 7.445 -65.279 1.00 95.19 1058 PHE A O 1
ATOM 7800 N N . VAL A 1 1059 ? 53.221 6.419 -64.661 1.00 95.62 1059 VAL A N 1
ATOM 7801 C CA . VAL A 1 1059 ? 53.378 5.244 -65.526 1.00 95.62 1059 VAL A CA 1
ATOM 7802 C C . VAL A 1 1059 ? 52.135 5.044 -66.395 1.00 95.62 1059 VAL A C 1
ATOM 7804 O O . VAL A 1 1059 ? 51.072 4.665 -65.896 1.00 95.62 1059 VAL A O 1
ATOM 7807 N N . GLN A 1 1060 ? 52.272 5.247 -67.705 1.00 95.25 1060 GLN A N 1
ATOM 7808 C CA . GLN A 1 1060 ? 51.262 4.852 -68.688 1.00 95.25 1060 GLN A CA 1
ATOM 7809 C C . GLN A 1 1060 ? 51.494 3.374 -69.043 1.00 95.25 1060 GLN A C 1
ATOM 7811 O O . GLN A 1 1060 ? 52.543 3.028 -69.575 1.00 95.25 1060 GLN A O 1
ATOM 7816 N N . VAL A 1 1061 ? 50.536 2.499 -68.739 1.00 95.19 1061 VAL A N 1
ATOM 7817 C CA . VAL A 1 1061 ? 50.588 1.045 -69.005 1.00 95.19 1061 VAL A CA 1
ATOM 7818 C C . VAL A 1 1061 ? 49.575 0.581 -70.059 1.00 95.19 1061 VAL A C 1
ATOM 7820 O O . VAL A 1 1061 ? 49.516 -0.604 -70.376 1.00 95.19 1061 VAL A O 1
ATOM 7823 N N . GLY A 1 1062 ? 48.736 1.483 -70.562 1.00 91.31 1062 GLY A N 1
ATOM 7824 C CA . GLY A 1 1062 ? 47.659 1.190 -71.502 1.00 91.31 1062 GLY A CA 1
ATOM 7825 C C . GLY A 1 1062 ? 46.770 2.410 -71.728 1.00 91.31 1062 GLY A C 1
ATOM 7826 O O . GLY A 1 1062 ? 47.117 3.520 -71.324 1.00 91.31 1062 GLY A O 1
ATOM 7827 N N . GLY A 1 1063 ? 45.612 2.205 -72.355 1.00 91.75 1063 GLY A N 1
ATOM 7828 C CA . GLY A 1 1063 ? 44.628 3.265 -72.571 1.00 91.75 1063 GLY A CA 1
ATOM 7829 C C . GLY A 1 1063 ? 45.127 4.373 -73.502 1.00 91.75 1063 GLY A C 1
ATOM 7830 O O . GLY A 1 1063 ? 45.908 4.118 -74.421 1.00 91.75 1063 GLY A O 1
ATOM 7831 N N . ALA A 1 1064 ? 44.665 5.603 -73.279 1.00 88.69 1064 ALA A N 1
ATOM 7832 C CA . ALA A 1 1064 ? 44.960 6.736 -74.150 1.00 88.69 1064 ALA A CA 1
ATOM 7833 C C . ALA A 1 1064 ? 45.104 8.055 -73.380 1.00 88.69 1064 ALA A C 1
ATOM 7835 O O . ALA A 1 1064 ? 44.442 8.281 -72.369 1.00 88.69 1064 ALA A O 1
ATOM 7836 N N . ILE A 1 1065 ? 45.922 8.961 -73.902 1.00 88.50 1065 ILE A N 1
ATOM 7837 C CA . ILE A 1 1065 ? 45.876 10.390 -73.595 1.00 88.50 1065 ILE A CA 1
ATOM 7838 C C . ILE A 1 1065 ? 45.340 11.096 -74.842 1.00 88.50 1065 ILE A C 1
ATOM 7840 O O . ILE A 1 1065 ? 45.919 10.948 -75.916 1.00 88.50 1065 ILE A O 1
ATOM 7844 N N . SER A 1 1066 ? 44.235 11.835 -74.705 1.00 76.56 1066 SER A N 1
ATOM 7845 C CA . SER A 1 1066 ? 43.623 12.605 -75.795 1.00 76.56 1066 SER A CA 1
ATOM 7846 C C . SER A 1 1066 ? 43.180 13.980 -75.304 1.00 76.56 1066 SER A C 1
ATOM 7848 O O . SER A 1 1066 ? 42.193 14.118 -74.577 1.00 76.56 1066 SER A O 1
ATOM 7850 N N . ALA A 1 1067 ? 43.907 15.024 -75.689 1.00 63.66 1067 ALA A N 1
ATOM 7851 C CA . ALA A 1 1067 ? 43.541 16.388 -75.324 1.00 63.66 1067 ALA A CA 1
ATOM 7852 C C . ALA A 1 1067 ? 42.625 17.059 -76.362 1.00 63.66 1067 ALA A C 1
ATOM 7854 O O . ALA A 1 1067 ? 42.503 16.628 -77.514 1.00 63.66 1067 ALA A O 1
ATOM 7855 N N . GLY A 1 1068 ? 41.949 18.112 -75.907 1.00 69.88 1068 GLY A N 1
ATOM 7856 C CA . GLY A 1 1068 ? 41.634 19.292 -76.704 1.00 69.88 1068 GLY A CA 1
ATOM 7857 C C . GLY A 1 1068 ? 42.638 20.405 -76.350 1.00 69.88 1068 GLY A C 1
ATOM 7858 O O . GLY A 1 1068 ? 43.832 20.126 -76.292 1.00 69.88 1068 GLY A O 1
ATOM 7859 N N . PRO A 1 1069 ? 42.204 21.639 -76.038 1.00 74.19 1069 PRO A N 1
ATOM 7860 C CA . PRO A 1 1069 ? 43.091 22.792 -75.838 1.00 74.19 1069 PRO A CA 1
ATOM 7861 C C . PRO A 1 1069 ? 43.756 22.857 -74.440 1.00 74.19 1069 PRO A C 1
ATOM 7863 O O . PRO A 1 1069 ? 44.116 23.940 -73.971 1.00 74.19 1069 PRO A O 1
ATOM 7866 N N . GLY A 1 1070 ? 43.870 21.719 -73.749 1.00 81.31 1070 GLY A N 1
ATOM 7867 C CA . GLY A 1 1070 ? 44.481 21.594 -72.423 1.00 81.31 1070 GLY A CA 1
ATOM 7868 C C . GLY A 1 1070 ? 45.963 21.204 -72.468 1.00 81.31 1070 GLY A C 1
ATOM 7869 O O . GLY A 1 1070 ? 46.542 20.992 -73.532 1.00 81.31 1070 GLY A O 1
ATOM 7870 N N . ARG A 1 1071 ? 46.594 21.105 -71.293 1.00 87.38 1071 ARG A N 1
ATOM 7871 C CA . ARG A 1 1071 ? 48.036 20.825 -71.139 1.00 87.38 1071 ARG A CA 1
ATOM 7872 C C . ARG A 1 1071 ? 48.324 19.716 -70.132 1.00 87.38 1071 ARG A C 1
ATOM 7874 O O . ARG A 1 1071 ? 47.583 19.552 -69.162 1.00 87.38 1071 ARG A O 1
ATOM 7881 N N . LEU A 1 1072 ? 49.445 19.021 -70.313 1.00 90.62 1072 LEU A N 1
ATOM 7882 C CA . LEU A 1 1072 ? 49.985 18.061 -69.343 1.00 90.62 1072 LEU A CA 1
ATOM 7883 C C . LEU A 1 1072 ? 51.376 18.494 -68.890 1.00 90.62 1072 LEU A C 1
ATOM 7885 O O . LEU A 1 1072 ? 52.218 18.813 -69.719 1.00 90.62 1072 LEU A O 1
ATOM 7889 N N . GLU A 1 1073 ? 51.632 18.473 -67.586 1.00 92.69 1073 GLU A N 1
ATOM 7890 C CA . GLU A 1 1073 ? 52.950 18.771 -67.014 1.00 92.69 1073 GLU A CA 1
ATOM 7891 C C . GLU A 1 1073 ? 53.446 17.587 -66.176 1.00 92.69 1073 GLU A C 1
ATOM 7893 O O . GLU A 1 1073 ? 52.789 17.200 -65.211 1.00 92.69 1073 GLU A O 1
ATOM 7898 N N . PHE A 1 1074 ? 54.628 17.053 -66.479 1.00 93.06 1074 PHE A N 1
ATOM 7899 C CA . PHE A 1 1074 ? 55.283 15.990 -65.717 1.00 93.06 1074 PHE A CA 1
ATOM 7900 C C . PHE A 1 1074 ? 56.554 16.542 -65.051 1.00 93.06 1074 PHE A C 1
ATOM 7902 O O . PHE A 1 1074 ? 57.478 16.997 -65.719 1.00 93.06 1074 PHE A O 1
ATOM 7909 N N . ALA A 1 1075 ? 56.631 16.517 -63.716 1.00 92.00 1075 ALA A N 1
ATOM 7910 C CA . ALA A 1 1075 ? 57.820 16.979 -62.980 1.00 92.00 1075 ALA A CA 1
ATOM 7911 C C . ALA A 1 1075 ? 58.918 15.901 -62.837 1.00 92.00 1075 ALA A C 1
ATOM 7913 O O . ALA A 1 1075 ? 59.925 16.125 -62.164 1.00 92.00 1075 ALA A O 1
ATOM 7914 N N . ARG A 1 1076 ? 58.691 14.722 -63.422 1.00 93.69 1076 ARG A N 1
ATOM 7915 C CA . ARG A 1 1076 ? 59.596 13.569 -63.523 1.00 93.69 1076 ARG A CA 1
ATOM 7916 C C . ARG A 1 1076 ? 59.412 12.953 -64.910 1.00 93.69 1076 ARG A C 1
ATOM 7918 O O . ARG A 1 1076 ? 58.412 13.233 -65.564 1.00 93.69 1076 ARG A O 1
ATOM 7925 N N . GLU A 1 1077 ? 60.350 12.114 -65.334 1.00 93.94 1077 GLU A N 1
ATOM 7926 C CA . GLU A 1 1077 ? 60.249 11.390 -66.605 1.00 93.94 1077 GLU A CA 1
ATOM 7927 C C . GLU A 1 1077 ? 58.988 10.504 -66.643 1.00 93.94 1077 GLU A C 1
ATOM 7929 O O . GLU A 1 1077 ? 58.755 9.694 -65.741 1.00 93.94 1077 GLU A O 1
ATOM 7934 N N . LEU A 1 1078 ? 58.171 10.660 -67.687 1.00 94.56 1078 LEU A N 1
ATOM 7935 C CA . LEU A 1 1078 ? 57.013 9.813 -67.959 1.00 94.56 1078 LEU A CA 1
ATOM 7936 C C . LEU A 1 1078 ? 57.483 8.431 -68.431 1.00 94.56 1078 LEU A C 1
ATOM 7938 O O . LEU A 1 1078 ? 58.075 8.313 -69.503 1.00 94.56 1078 LEU A O 1
ATOM 7942 N N . SER A 1 1079 ? 57.157 7.377 -67.677 1.00 95.50 1079 SER A N 1
ATOM 7943 C CA . SER A 1 1079 ? 57.356 5.996 -68.128 1.00 95.50 1079 SER A CA 1
ATOM 7944 C C . SER A 1 1079 ? 56.168 5.555 -68.987 1.00 95.50 1079 SER A C 1
ATOM 7946 O O . SER A 1 1079 ? 55.086 5.264 -68.470 1.00 95.50 1079 SER A O 1
ATOM 7948 N N . PHE A 1 1080 ? 56.355 5.522 -70.307 1.00 95.44 1080 PHE A N 1
ATOM 7949 C CA . PHE A 1 1080 ? 55.324 5.164 -71.280 1.00 95.44 1080 PHE A CA 1
ATOM 7950 C C . PHE A 1 1080 ? 55.531 3.724 -71.771 1.00 95.44 1080 PHE A C 1
ATOM 7952 O O . PHE A 1 1080 ? 56.320 3.451 -72.668 1.00 95.44 1080 PHE A O 1
ATOM 7959 N N . GLN A 1 1081 ? 54.827 2.789 -71.132 1.00 96.00 1081 GLN A N 1
ATOM 7960 C CA . GLN A 1 1081 ? 54.988 1.335 -71.279 1.00 96.00 1081 GLN A CA 1
ATOM 7961 C C . GLN A 1 1081 ? 53.918 0.687 -72.176 1.00 96.00 1081 GLN A C 1
ATOM 7963 O O . GLN A 1 1081 ? 54.044 -0.482 -72.525 1.00 96.00 1081 GLN A O 1
ATOM 7968 N N . GLY A 1 1082 ? 52.855 1.421 -72.521 1.00 91.44 1082 GLY A N 1
ATOM 7969 C CA . GLY A 1 1082 ? 51.756 0.956 -73.370 1.00 91.44 1082 GLY A CA 1
ATOM 7970 C C . GLY A 1 1082 ? 50.637 1.994 -73.500 1.00 91.44 1082 GLY A C 1
ATOM 7971 O O . GLY A 1 1082 ? 50.535 2.900 -72.674 1.00 91.44 1082 GLY A O 1
ATOM 7972 N N . GLY A 1 1083 ? 49.780 1.854 -74.517 1.00 92.38 1083 GLY A N 1
ATOM 7973 C CA . GLY A 1 1083 ? 48.698 2.804 -74.834 1.00 92.38 1083 GLY A CA 1
ATOM 7974 C C . GLY A 1 1083 ? 49.078 3.853 -75.890 1.00 92.38 1083 GLY A C 1
ATOM 7975 O O . GLY A 1 1083 ? 50.155 3.764 -76.476 1.00 92.38 1083 GLY A O 1
ATOM 7976 N N . ARG A 1 1084 ? 48.200 4.838 -76.133 1.00 90.75 1084 ARG A N 1
ATOM 7977 C CA . ARG A 1 1084 ? 48.396 5.944 -77.104 1.00 90.75 1084 ARG A CA 1
ATOM 7978 C C . ARG A 1 1084 ? 48.537 7.306 -76.409 1.00 90.75 1084 ARG A C 1
ATOM 7980 O O . ARG A 1 1084 ? 47.870 7.547 -75.405 1.00 90.75 1084 ARG A O 1
ATOM 7987 N N . ILE A 1 1085 ? 49.331 8.221 -76.963 1.00 90.25 1085 ILE A N 1
ATOM 7988 C CA . ILE A 1 1085 ? 49.341 9.651 -76.596 1.00 90.25 1085 ILE A CA 1
ATOM 7989 C C . ILE A 1 1085 ? 49.144 10.477 -77.869 1.00 90.25 1085 ILE A C 1
ATOM 7991 O O . ILE A 1 1085 ? 49.928 10.298 -78.796 1.00 90.25 1085 ILE A O 1
ATOM 7995 N N . GLY A 1 1086 ? 48.137 11.362 -77.900 1.00 83.75 1086 GLY A N 1
ATOM 7996 C CA . GLY A 1 1086 ? 47.850 12.226 -79.053 1.00 83.75 1086 GLY A CA 1
ATOM 7997 C C . GLY A 1 1086 ? 46.885 13.393 -78.795 1.00 83.75 1086 GLY A C 1
ATOM 7998 O O . GLY A 1 1086 ? 46.352 13.567 -77.693 1.00 83.75 1086 GLY A O 1
ATOM 7999 N N . GLY A 1 1087 ? 46.654 14.195 -79.834 1.00 76.12 1087 GLY A N 1
ATOM 8000 C CA . GLY A 1 1087 ? 45.774 15.370 -79.853 1.00 76.12 1087 GLY A CA 1
ATOM 8001 C C . GLY A 1 1087 ? 46.418 16.599 -80.513 1.00 76.12 1087 GLY A C 1
ATOM 8002 O O . GLY A 1 1087 ? 47.558 16.931 -80.198 1.00 76.12 1087 GLY A O 1
ATOM 8003 N N . ASN A 1 1088 ? 45.674 17.317 -81.365 1.00 70.69 1088 ASN A N 1
ATOM 8004 C CA . ASN A 1 1088 ? 46.119 18.574 -81.986 1.00 70.69 1088 ASN A CA 1
ATOM 8005 C C . ASN A 1 1088 ? 46.404 19.665 -80.944 1.00 70.69 1088 ASN A C 1
ATOM 8007 O O . ASN A 1 1088 ? 45.559 19.949 -80.091 1.00 70.69 1088 ASN A O 1
ATOM 8011 N N . GLY A 1 1089 ? 47.553 20.334 -81.058 1.00 66.81 1089 GLY A N 1
ATOM 8012 C CA . GLY A 1 1089 ? 47.909 21.501 -80.242 1.00 66.81 1089 GLY A CA 1
ATOM 8013 C C . GLY A 1 1089 ? 48.149 21.198 -78.757 1.00 66.81 1089 GLY A C 1
ATOM 8014 O O . GLY A 1 1089 ? 48.324 22.122 -77.958 1.00 66.81 1089 GLY A O 1
ATOM 8015 N N . LEU A 1 1090 ? 48.170 19.918 -78.373 1.00 70.38 1090 LEU A N 1
ATOM 8016 C CA . LEU A 1 1090 ? 48.484 19.475 -77.021 1.00 70.38 1090 LEU A CA 1
ATOM 8017 C C . LEU A 1 1090 ? 49.930 19.846 -76.687 1.00 70.38 1090 LEU A C 1
ATOM 8019 O O . LEU A 1 1090 ? 50.857 19.390 -77.350 1.00 70.38 1090 LEU A O 1
ATOM 8023 N N . THR A 1 1091 ? 50.123 20.640 -75.632 1.00 75.56 1091 THR A N 1
ATOM 8024 C CA . THR A 1 1091 ? 51.450 20.860 -75.043 1.00 75.56 1091 THR A CA 1
ATOM 8025 C C . THR A 1 1091 ? 51.642 19.954 -73.827 1.00 75.56 1091 THR A C 1
ATOM 8027 O O . THR A 1 1091 ? 51.024 20.154 -72.774 1.00 75.56 1091 THR A O 1
ATOM 8030 N N . LEU A 1 1092 ? 52.499 18.951 -73.993 1.00 86.25 1092 LEU A N 1
ATOM 8031 C CA . LEU A 1 1092 ? 53.125 18.174 -72.929 1.00 86.25 1092 LEU A CA 1
ATOM 8032 C C . LEU A 1 1092 ? 54.361 18.944 -72.430 1.00 86.25 1092 LEU A C 1
ATOM 8034 O O . LEU A 1 1092 ? 55.053 19.562 -73.234 1.00 86.25 1092 LEU A O 1
ATOM 8038 N N . PHE A 1 1093 ? 54.665 18.892 -71.136 1.00 88.50 1093 PHE A N 1
ATOM 8039 C CA . PHE A 1 1093 ? 55.874 19.478 -70.542 1.00 88.50 1093 PHE A CA 1
ATOM 8040 C C . PHE A 1 1093 ? 56.590 18.444 -69.667 1.00 88.50 1093 PHE A C 1
ATOM 8042 O O . PHE A 1 1093 ? 55.935 17.749 -68.886 1.00 88.50 1093 PHE A O 1
ATOM 8049 N N . GLY A 1 1094 ? 57.921 18.401 -69.732 1.00 90.69 1094 GLY A N 1
ATOM 8050 C CA . GLY A 1 1094 ? 58.755 17.402 -69.056 1.00 90.69 1094 GLY A CA 1
ATOM 8051 C C . GLY A 1 1094 ? 59.064 16.185 -69.934 1.00 90.69 1094 GLY A C 1
ATOM 8052 O O . GLY A 1 1094 ? 58.485 16.012 -71.000 1.00 90.69 1094 GLY A O 1
ATOM 8053 N N . ASN A 1 1095 ? 60.008 15.352 -69.498 1.00 93.94 1095 ASN A N 1
ATOM 8054 C CA . ASN A 1 1095 ? 60.614 14.324 -70.353 1.00 93.94 1095 ASN A CA 1
ATOM 8055 C C . ASN A 1 1095 ? 59.750 13.059 -70.483 1.00 93.94 1095 ASN A C 1
ATOM 8057 O O . ASN A 1 1095 ? 59.080 12.658 -69.528 1.00 93.94 1095 ASN A O 1
ATOM 8061 N N . ILE A 1 1096 ? 59.830 12.378 -71.630 1.00 94.56 1096 ILE A N 1
ATOM 8062 C CA . ILE A 1 1096 ? 59.101 11.129 -71.908 1.00 94.56 1096 ILE A CA 1
ATOM 8063 C C . ILE A 1 1096 ? 60.070 10.011 -72.290 1.00 94.56 1096 ILE A C 1
ATOM 8065 O O . ILE A 1 1096 ? 60.883 10.179 -73.195 1.00 94.56 1096 ILE A O 1
ATOM 8069 N N . ARG A 1 1097 ? 59.922 8.841 -71.658 1.00 96.12 1097 ARG A N 1
ATOM 8070 C CA . ARG A 1 1097 ? 60.574 7.587 -72.051 1.00 96.12 1097 ARG A CA 1
ATOM 8071 C C . ARG A 1 1097 ? 59.532 6.587 -72.536 1.00 96.12 1097 ARG A C 1
ATOM 8073 O O . ARG A 1 1097 ? 58.821 5.976 -71.735 1.00 96.12 1097 ARG A O 1
ATOM 8080 N N . ASN A 1 1098 ? 59.456 6.417 -73.850 1.00 96.12 1098 ASN A N 1
ATOM 8081 C CA . ASN A 1 1098 ? 58.599 5.448 -74.511 1.00 96.12 1098 ASN A CA 1
ATOM 8082 C C . ASN A 1 1098 ? 59.294 4.085 -74.623 1.00 96.12 1098 ASN A C 1
ATOM 8084 O O . ASN A 1 1098 ? 60.209 3.903 -75.421 1.00 96.12 1098 ASN A O 1
ATOM 8088 N N . THR A 1 1099 ? 58.846 3.125 -73.816 1.00 95.56 1099 THR A N 1
ATOM 8089 C CA . THR A 1 1099 ? 59.374 1.755 -73.753 1.00 95.56 1099 THR A CA 1
ATOM 8090 C C . THR A 1 1099 ? 58.463 0.718 -74.413 1.00 95.56 1099 THR A C 1
ATOM 8092 O O . THR A 1 1099 ? 58.910 -0.402 -74.664 1.00 95.56 1099 THR A O 1
ATOM 8095 N N . GLY A 1 1100 ? 57.203 1.066 -74.701 1.00 93.00 1100 GLY A N 1
ATOM 8096 C CA . GLY A 1 1100 ? 56.193 0.130 -75.221 1.00 93.00 1100 GLY A CA 1
ATOM 8097 C C . GLY A 1 1100 ? 54.874 0.757 -75.693 1.00 93.00 1100 GLY A C 1
ATOM 8098 O O . GLY A 1 1100 ? 53.911 0.038 -75.954 1.00 93.00 1100 GLY A O 1
ATOM 8099 N N . GLY A 1 1101 ? 54.788 2.086 -75.752 1.00 93.44 1101 GLY A N 1
ATOM 8100 C CA . GLY A 1 1101 ? 53.598 2.841 -76.137 1.00 93.44 1101 GLY A CA 1
ATOM 8101 C C . GLY A 1 1101 ? 53.663 3.440 -77.545 1.00 93.44 1101 GLY A C 1
ATOM 8102 O O . GLY A 1 1101 ? 54.688 3.392 -78.227 1.00 93.44 1101 GLY A O 1
ATOM 8103 N N . ARG A 1 1102 ? 52.544 4.024 -77.980 1.00 93.12 1102 ARG A N 1
ATOM 8104 C CA . ARG A 1 1102 ? 52.377 4.684 -79.278 1.00 93.12 1102 ARG A CA 1
ATOM 8105 C C . ARG A 1 1102 ? 52.208 6.196 -79.119 1.00 93.12 1102 ARG A C 1
ATOM 8107 O O . ARG A 1 1102 ? 51.142 6.664 -78.717 1.00 93.12 1102 ARG A O 1
ATOM 8114 N N . THR A 1 1103 ? 53.240 6.962 -79.448 1.00 92.44 1103 THR A N 1
ATOM 8115 C CA . THR A 1 1103 ? 53.107 8.414 -79.635 1.00 92.44 1103 THR A CA 1
ATOM 8116 C C . THR A 1 1103 ? 52.519 8.649 -81.018 1.00 92.44 1103 THR A C 1
ATOM 8118 O O . THR A 1 1103 ? 53.063 8.137 -81.988 1.00 92.44 1103 THR A O 1
ATOM 8121 N N . ALA A 1 1104 ? 51.419 9.382 -81.113 1.00 89.31 1104 ALA A N 1
ATOM 8122 C CA . ALA A 1 1104 ? 50.753 9.681 -82.373 1.00 89.31 1104 ALA A CA 1
ATOM 8123 C C . ALA A 1 1104 ? 50.254 11.131 -82.306 1.00 89.31 1104 ALA A C 1
ATOM 8125 O O . ALA A 1 1104 ? 49.369 11.410 -81.489 1.00 89.31 1104 ALA A O 1
ATOM 8126 N N . PRO A 1 1105 ? 50.854 12.075 -83.050 1.00 88.06 1105 PRO A N 1
ATOM 8127 C CA . PRO A 1 1105 ? 50.397 13.457 -83.066 1.00 88.06 1105 PRO A CA 1
ATOM 8128 C C . PRO A 1 1105 ? 48.934 13.606 -83.515 1.00 88.06 1105 PRO A C 1
ATOM 8130 O O . PRO A 1 1105 ? 48.276 12.646 -83.900 1.00 88.06 1105 PRO A O 1
ATOM 8133 N N . GLY A 1 1106 ? 48.396 14.820 -83.383 1.00 73.19 1106 GLY A N 1
ATOM 8134 C CA . GLY A 1 1106 ? 47.117 15.161 -84.002 1.00 73.19 1106 GLY A CA 1
ATOM 8135 C C . GLY A 1 1106 ? 45.913 14.300 -83.588 1.00 73.19 1106 GLY A C 1
ATOM 8136 O O . GLY A 1 1106 ? 45.809 13.786 -82.469 1.00 73.19 1106 GLY A O 1
ATOM 8137 N N . ARG A 1 1107 ? 44.948 14.223 -84.502 1.00 69.44 1107 ARG A N 1
ATOM 8138 C CA . ARG A 1 1107 ? 43.722 13.410 -84.459 1.00 69.44 1107 ARG A CA 1
ATOM 8139 C C . ARG A 1 1107 ? 43.344 12.970 -85.890 1.00 69.44 1107 ARG A C 1
ATOM 8141 O O . ARG A 1 1107 ? 42.150 12.878 -86.166 1.00 69.44 1107 ARG A O 1
ATOM 8148 N N . SER A 1 1108 ? 44.330 12.810 -86.781 1.00 69.38 1108 SER A N 1
ATOM 8149 C CA . SER A 1 1108 ? 44.227 13.015 -88.237 1.00 69.38 1108 SER A CA 1
ATOM 8150 C C . SER A 1 1108 ? 43.719 14.416 -88.605 1.00 69.38 1108 SER A C 1
ATOM 8152 O O . SER A 1 1108 ? 42.525 14.694 -88.523 1.00 69.38 1108 SER A O 1
ATOM 8154 N N . SER A 1 1109 ? 44.559 15.375 -88.990 1.00 73.25 1109 SER A N 1
ATOM 8155 C CA . SER A 1 1109 ? 46.024 15.508 -88.858 1.00 73.25 1109 SER A CA 1
ATOM 8156 C C . SER A 1 1109 ? 46.364 16.657 -87.894 1.00 73.25 1109 SER A C 1
ATOM 8158 O O . SER A 1 1109 ? 45.517 17.518 -87.640 1.00 73.25 1109 SER A O 1
ATOM 8160 N N . GLY A 1 1110 ? 47.580 16.714 -87.340 1.00 83.06 1110 GLY A N 1
ATOM 8161 C CA . GLY A 1 1110 ? 48.101 17.913 -86.659 1.00 83.06 1110 GLY A CA 1
ATOM 8162 C C . GLY A 1 1110 ? 49.285 17.686 -85.711 1.00 83.06 1110 GLY A C 1
ATOM 8163 O O . GLY A 1 1110 ? 49.718 16.561 -85.476 1.00 83.06 1110 GLY A O 1
ATOM 8164 N N . ALA A 1 1111 ? 49.826 18.753 -85.117 1.00 86.75 1111 ALA A N 1
ATOM 8165 C CA . ALA A 1 1111 ? 50.990 18.639 -84.242 1.00 86.75 1111 ALA A CA 1
ATOM 8166 C C . ALA A 1 1111 ? 50.662 18.285 -82.782 1.00 86.75 1111 ALA A C 1
ATOM 8168 O O . ALA A 1 1111 ? 49.645 18.693 -82.211 1.00 86.75 1111 ALA A O 1
ATOM 8169 N N . LEU A 1 1112 ? 51.611 17.584 -82.159 1.00 88.25 1112 LEU A N 1
ATOM 8170 C CA . LEU A 1 1112 ? 51.717 17.318 -80.725 1.00 88.25 1112 LEU A CA 1
ATOM 8171 C C . LEU A 1 1112 ? 53.030 17.929 -80.228 1.00 88.25 1112 LEU A C 1
ATOM 8173 O O . LEU A 1 1112 ? 54.099 17.585 -80.729 1.00 88.25 1112 LEU A O 1
ATOM 8177 N N . THR A 1 1113 ? 52.970 18.835 -79.252 1.00 89.62 1113 THR A N 1
ATOM 8178 C CA . THR A 1 1113 ? 54.156 19.519 -78.716 1.00 89.62 1113 THR A CA 1
ATOM 8179 C C . THR A 1 1113 ? 54.609 18.902 -77.397 1.00 89.62 1113 THR A C 1
ATOM 8181 O O . THR A 1 1113 ? 53.813 18.728 -76.476 1.00 89.62 1113 THR A O 1
ATOM 8184 N N . LEU A 1 1114 ? 55.908 18.639 -77.284 1.00 92.00 1114 LEU A N 1
ATOM 8185 C CA . LEU A 1 1114 ? 56.599 18.182 -76.089 1.00 92.00 1114 LEU A CA 1
ATOM 8186 C C . LEU A 1 1114 ? 57.698 19.179 -75.703 1.00 92.00 1114 LEU A C 1
ATOM 8188 O O . LEU A 1 1114 ? 58.753 19.236 -76.333 1.00 92.00 1114 LEU A O 1
ATOM 8192 N N . ASP A 1 1115 ? 57.461 19.942 -74.638 1.00 92.50 1115 ASP A N 1
ATOM 8193 C CA . ASP A 1 1115 ? 58.459 20.827 -74.044 1.00 92.50 1115 ASP A CA 1
ATOM 8194 C C . ASP A 1 1115 ? 59.311 20.060 -73.012 1.00 92.50 1115 ASP A C 1
ATOM 8196 O O . ASP A 1 1115 ? 59.023 20.047 -71.810 1.00 92.50 1115 ASP A O 1
ATOM 8200 N N . GLY A 1 1116 ? 60.308 19.330 -73.514 1.00 93.31 1116 GLY A N 1
ATOM 8201 C CA . GLY A 1 1116 ? 61.156 18.393 -72.773 1.00 93.31 1116 GLY A CA 1
ATOM 8202 C C . GLY A 1 1116 ? 61.932 17.461 -73.710 1.00 93.31 1116 GLY A C 1
ATOM 8203 O O . GLY A 1 1116 ? 61.860 17.611 -74.930 1.00 93.31 1116 GLY A O 1
ATOM 8204 N N . ASP A 1 1117 ? 62.663 16.497 -73.145 1.00 94.94 1117 ASP A N 1
ATOM 8205 C CA . ASP A 1 1117 ? 63.382 15.469 -73.917 1.00 94.94 1117 ASP A CA 1
ATOM 8206 C C . ASP A 1 1117 ? 62.477 14.266 -74.257 1.00 94.94 1117 ASP A C 1
ATOM 8208 O O . ASP A 1 1117 ? 61.619 13.865 -73.459 1.00 94.94 1117 ASP A O 1
ATOM 8212 N N . TYR A 1 1118 ? 62.710 13.644 -75.414 1.00 95.75 1118 TYR A N 1
ATOM 8213 C CA . TYR A 1 1118 ? 62.000 12.458 -75.898 1.00 95.75 1118 TYR A CA 1
ATOM 8214 C C . TYR A 1 1118 ? 62.956 11.272 -76.046 1.00 95.75 1118 TYR A C 1
ATOM 8216 O O . TYR A 1 1118 ? 63.945 11.357 -76.768 1.00 95.75 1118 TYR A O 1
ATOM 8224 N N . VAL A 1 1119 ? 62.652 10.146 -75.400 1.00 96.50 1119 VAL A N 1
ATOM 8225 C CA . VAL A 1 1119 ? 63.415 8.898 -75.529 1.00 96.50 1119 VAL A CA 1
ATOM 8226 C C . VAL A 1 1119 ? 62.507 7.793 -76.051 1.00 96.50 1119 VAL A C 1
ATOM 8228 O O . VAL A 1 1119 ? 61.608 7.335 -75.349 1.00 96.50 1119 VAL A O 1
ATOM 8231 N N . GLN A 1 1120 ? 62.768 7.346 -77.274 1.00 96.00 1120 GLN A N 1
ATOM 8232 C CA . GLN A 1 1120 ? 62.083 6.255 -77.953 1.00 96.00 1120 GLN A CA 1
ATOM 8233 C C . GLN A 1 1120 ? 62.943 4.988 -77.868 1.00 96.00 1120 GLN A C 1
ATOM 8235 O O . GLN A 1 1120 ? 63.946 4.847 -78.563 1.00 96.00 1120 GLN A O 1
ATOM 8240 N N . GLU A 1 1121 ? 62.566 4.046 -77.007 1.00 95.25 1121 GLU A N 1
ATOM 8241 C CA . GLU A 1 1121 ? 63.242 2.751 -76.904 1.00 95.25 1121 GLU A CA 1
ATOM 8242 C C . GLU A 1 1121 ? 62.618 1.717 -77.856 1.00 95.25 1121 GLU A C 1
ATOM 8244 O O . GLU A 1 1121 ? 61.518 1.893 -78.377 1.00 95.25 1121 GLU A O 1
ATOM 8249 N N . ARG A 1 1122 ? 63.310 0.587 -78.047 1.00 93.69 1122 ARG A N 1
ATOM 8250 C CA . ARG A 1 1122 ? 62.998 -0.449 -79.050 1.00 93.69 1122 ARG A CA 1
ATOM 8251 C C . ARG A 1 1122 ? 61.554 -0.989 -79.052 1.00 93.69 1122 ARG A C 1
ATOM 8253 O O . ARG A 1 1122 ? 61.109 -1.515 -80.069 1.00 93.69 1122 ARG A O 1
ATOM 8260 N N . GLY A 1 1123 ? 60.838 -0.919 -77.927 1.00 90.81 1123 GLY A N 1
ATOM 8261 C CA . GLY A 1 1123 ? 59.435 -1.346 -77.832 1.00 90.81 1123 GLY A CA 1
ATOM 8262 C C . GLY A 1 1123 ? 58.408 -0.267 -78.199 1.00 90.81 1123 GLY A C 1
ATOM 8263 O O . GLY A 1 1123 ? 57.244 -0.597 -78.417 1.00 90.81 1123 GLY A O 1
ATOM 8264 N N . GLY A 1 1124 ? 58.809 1.004 -78.267 1.00 94.25 1124 GLY A N 1
ATOM 8265 C CA . GLY A 1 1124 ? 57.931 2.120 -78.603 1.00 94.25 1124 GLY A CA 1
ATOM 8266 C C . GLY A 1 1124 ? 57.588 2.193 -80.094 1.00 94.25 1124 GLY A C 1
ATOM 8267 O O . GLY A 1 1124 ? 58.368 1.791 -80.961 1.00 94.25 1124 GLY A O 1
ATOM 8268 N N . THR A 1 1125 ? 56.416 2.754 -80.395 1.00 94.81 1125 THR A N 1
ATOM 8269 C CA . THR A 1 1125 ? 56.016 3.187 -81.743 1.00 94.81 1125 THR A CA 1
ATOM 8270 C C . THR A 1 1125 ? 55.796 4.699 -81.772 1.00 94.81 1125 THR A C 1
ATOM 8272 O O . THR A 1 1125 ? 55.305 5.280 -80.804 1.00 94.81 1125 THR A O 1
ATOM 8275 N N . MET A 1 1126 ? 56.182 5.339 -82.868 1.00 94.25 1126 MET A N 1
ATOM 8276 C CA . MET A 1 1126 ? 55.729 6.665 -83.269 1.00 94.25 1126 MET A CA 1
ATOM 8277 C C . MET A 1 1126 ? 54.874 6.490 -84.524 1.00 94.25 1126 MET A C 1
ATOM 8279 O O . MET A 1 1126 ? 55.331 5.875 -85.478 1.00 94.25 1126 MET A O 1
ATOM 8283 N N . GLU A 1 1127 ? 53.638 6.964 -84.501 1.00 92.75 1127 GLU A N 1
ATOM 8284 C CA . GLU A 1 1127 ? 52.710 6.937 -85.634 1.00 92.75 1127 GLU A CA 1
ATOM 8285 C C . GLU A 1 1127 ? 52.609 8.349 -86.224 1.00 92.75 1127 GLU A C 1
ATOM 8287 O O . GLU A 1 1127 ? 52.676 9.324 -85.472 1.00 92.75 1127 GLU A O 1
ATOM 8292 N N . ILE A 1 1128 ? 52.493 8.447 -87.547 1.00 92.31 1128 ILE A N 1
ATOM 8293 C CA . ILE A 1 1128 ? 52.380 9.697 -88.303 1.00 92.31 1128 ILE A CA 1
ATOM 8294 C C . ILE A 1 1128 ? 51.352 9.522 -89.421 1.00 92.31 1128 ILE A C 1
ATOM 8296 O O . ILE A 1 1128 ? 51.507 8.643 -90.268 1.00 92.31 1128 ILE A O 1
ATOM 8300 N N . GLU A 1 1129 ? 50.342 10.385 -89.448 1.00 92.31 1129 GLU A N 1
ATOM 8301 C CA . GLU A 1 1129 ? 49.274 10.393 -90.448 1.00 92.31 1129 GLU A CA 1
ATOM 8302 C C . GLU A 1 1129 ? 49.525 11.514 -91.490 1.00 92.31 1129 GLU A C 1
ATOM 8304 O O . GLU A 1 1129 ? 49.782 12.671 -91.132 1.00 92.31 1129 GLU A O 1
ATOM 8309 N N . LEU A 1 1130 ? 49.503 11.176 -92.789 1.00 91.94 1130 LEU A N 1
ATOM 8310 C CA . LEU A 1 1130 ? 49.749 12.092 -93.917 1.00 91.94 1130 LEU A CA 1
ATOM 8311 C C . LEU A 1 1130 ? 48.482 12.266 -94.780 1.00 91.94 1130 LEU A C 1
ATOM 8313 O O . LEU A 1 1130 ? 48.040 11.313 -95.420 1.00 91.94 1130 LEU A O 1
ATOM 8317 N N . GLY A 1 1131 ? 47.924 13.479 -94.823 1.00 88.69 1131 GLY A N 1
ATOM 8318 C CA . GLY A 1 1131 ? 46.773 13.870 -95.659 1.00 88.69 1131 GLY A CA 1
ATOM 8319 C C . GLY A 1 1131 ? 47.068 14.997 -96.665 1.00 88.69 1131 GLY A C 1
ATOM 8320 O O . GLY A 1 1131 ? 46.185 15.425 -97.406 1.00 88.69 1131 GLY A O 1
ATOM 8321 N N . GLY A 1 1132 ? 48.305 15.496 -96.693 1.00 90.62 1132 GLY A N 1
ATOM 8322 C CA . GLY A 1 1132 ? 48.775 16.567 -97.571 1.00 90.62 1132 GLY A CA 1
ATOM 8323 C C . GLY A 1 1132 ? 50.194 17.002 -97.204 1.00 90.62 1132 GLY A C 1
ATOM 8324 O O . GLY A 1 1132 ? 50.899 16.283 -96.501 1.00 90.62 1132 GLY A O 1
ATOM 8325 N N . LEU A 1 1133 ? 50.631 18.165 -97.694 1.00 89.88 1133 LEU A N 1
ATOM 8326 C CA . LEU A 1 1133 ? 52.031 18.617 -97.614 1.00 89.88 1133 LEU A CA 1
ATOM 8327 C C . LEU A 1 1133 ? 52.287 19.660 -96.511 1.00 89.88 1133 LEU A C 1
ATOM 8329 O O . LEU A 1 1133 ? 53.444 20.000 -96.243 1.00 89.88 1133 LEU A O 1
ATOM 8333 N N . VAL A 1 1134 ? 51.239 20.231 -95.907 1.00 91.00 1134 VAL A N 1
ATOM 8334 C CA . VAL A 1 1134 ? 51.377 21.287 -94.891 1.00 91.00 1134 VAL A CA 1
ATOM 8335 C C . VAL A 1 1134 ? 51.505 20.691 -93.474 1.00 91.00 1134 VAL A C 1
ATOM 8337 O O . VAL A 1 1134 ? 50.512 20.196 -92.934 1.00 91.00 1134 VAL A O 1
ATOM 8340 N N . PRO A 1 1135 ? 52.672 20.811 -92.806 1.00 88.31 1135 PRO A N 1
ATOM 8341 C CA . PRO A 1 1135 ? 52.856 20.316 -91.437 1.00 88.31 1135 PRO A CA 1
ATOM 8342 C C . PRO A 1 1135 ? 51.923 21.020 -90.440 1.00 88.31 1135 PRO A C 1
ATOM 8344 O O . PRO A 1 1135 ? 51.637 22.206 -90.599 1.00 88.31 1135 PRO A O 1
ATOM 8347 N N . ASP A 1 1136 ? 51.482 20.297 -89.402 1.00 83.25 1136 ASP A N 1
ATOM 8348 C CA . ASP A 1 1136 ? 50.520 20.734 -88.359 1.00 83.25 1136 ASP A CA 1
ATOM 8349 C C . ASP A 1 1136 ? 49.084 20.988 -88.874 1.00 83.25 1136 ASP A C 1
ATOM 8351 O O . ASP A 1 1136 ? 48.166 21.210 -88.085 1.00 83.25 1136 ASP A O 1
ATOM 8355 N N . VAL A 1 1137 ? 48.846 20.905 -90.187 1.00 84.56 1137 VAL A N 1
ATOM 8356 C CA . VAL A 1 1137 ? 47.524 21.144 -90.792 1.00 84.56 1137 VAL A CA 1
ATOM 8357 C C . VAL A 1 1137 ? 47.043 19.929 -91.575 1.00 84.56 1137 VAL A C 1
ATOM 8359 O O . VAL A 1 1137 ? 45.982 19.396 -91.271 1.00 84.56 1137 VAL A O 1
ATOM 8362 N N . GLU A 1 1138 ? 47.827 19.479 -92.551 1.00 89.50 1138 GLU A N 1
ATOM 8363 C CA . GLU A 1 1138 ? 47.503 18.384 -93.474 1.00 89.50 1138 GLU A CA 1
ATOM 8364 C C . GLU A 1 1138 ? 48.283 17.099 -93.153 1.00 89.50 1138 GLU A C 1
ATOM 8366 O O . GLU A 1 1138 ? 47.908 16.021 -93.603 1.00 89.50 1138 GLU A O 1
ATOM 8371 N N . HIS A 1 1139 ? 49.356 17.183 -92.360 1.00 91.06 1139 HIS A N 1
ATOM 8372 C CA . HIS A 1 1139 ? 50.074 16.011 -91.858 1.00 91.06 1139 HIS A CA 1
ATOM 8373 C C . HIS A 1 1139 ? 50.612 16.202 -90.434 1.00 91.06 1139 HIS A C 1
ATOM 8375 O O . HIS A 1 1139 ? 50.829 17.326 -89.962 1.00 91.06 1139 HIS A O 1
ATOM 8381 N N . ASP A 1 1140 ? 50.807 15.082 -89.744 1.00 92.88 1140 ASP A N 1
ATOM 8382 C CA . ASP A 1 1140 ? 51.199 15.023 -88.336 1.00 92.88 1140 ASP A CA 1
ATOM 8383 C C . ASP A 1 1140 ? 52.643 15.456 -88.058 1.00 92.88 1140 ASP A C 1
ATOM 8385 O O . ASP A 1 1140 ? 53.567 15.169 -88.821 1.00 92.88 1140 ASP A O 1
ATOM 8389 N N . VAL A 1 1141 ? 52.857 16.100 -86.902 1.00 92.25 1141 VAL A N 1
ATOM 8390 C CA . VAL A 1 1141 ? 54.195 16.531 -86.459 1.00 92.25 1141 VAL A CA 1
ATOM 8391 C C . VAL A 1 1141 ? 54.394 16.329 -84.958 1.00 92.25 1141 VAL A C 1
ATOM 8393 O O . VAL A 1 1141 ? 53.664 16.889 -84.139 1.00 92.25 1141 VAL A O 1
ATOM 8396 N N . LEU A 1 1142 ? 55.439 15.599 -84.568 1.00 92.88 1142 LEU A N 1
ATOM 8397 C CA . LEU A 1 1142 ? 55.905 15.569 -83.179 1.00 92.88 1142 LEU A CA 1
ATOM 8398 C C . LEU A 1 1142 ? 56.934 16.688 -82.941 1.00 92.88 1142 LEU A C 1
ATOM 8400 O O . LEU A 1 1142 ? 58.075 16.612 -83.394 1.00 92.88 1142 LEU A O 1
ATOM 8404 N N . VAL A 1 1143 ? 56.536 17.737 -82.222 1.00 92.88 1143 VAL A N 1
ATOM 8405 C CA . VAL A 1 1143 ? 57.374 18.916 -81.949 1.00 92.88 1143 VAL A CA 1
ATOM 8406 C C . VAL A 1 1143 ? 58.023 18.782 -80.573 1.00 92.88 1143 VAL A C 1
ATOM 8408 O O . VAL A 1 1143 ? 57.402 19.104 -79.565 1.00 92.88 1143 VAL A O 1
ATOM 8411 N N . VAL A 1 1144 ? 59.271 18.323 -80.519 1.00 94.44 1144 VAL A N 1
ATOM 8412 C CA . VAL A 1 1144 ? 60.088 18.227 -79.296 1.00 94.44 1144 VAL A CA 1
ATOM 8413 C C . VAL A 1 1144 ? 60.945 19.493 -79.142 1.00 94.44 1144 VAL A C 1
ATOM 8415 O O . VAL A 1 1144 ? 61.450 20.021 -80.133 1.00 94.44 1144 VAL A O 1
ATOM 8418 N N . THR A 1 1145 ? 61.129 20.004 -77.920 1.00 93.94 1145 THR A N 1
ATOM 8419 C CA . THR A 1 1145 ? 62.022 21.161 -77.662 1.00 93.94 1145 THR A CA 1
ATOM 8420 C C . THR A 1 1145 ? 63.414 20.765 -77.158 1.00 93.94 1145 THR A C 1
ATOM 8422 O O . THR A 1 1145 ? 64.374 21.497 -77.407 1.00 93.94 1145 THR A O 1
ATOM 8425 N N . GLY A 1 1146 ? 63.531 19.623 -76.471 1.00 93.69 1146 GLY A N 1
ATOM 8426 C CA . GLY A 1 1146 ? 64.781 19.055 -75.960 1.00 93.69 1146 GLY A CA 1
ATOM 8427 C C . GLY A 1 1146 ? 65.485 18.113 -76.943 1.00 93.69 1146 GLY A C 1
ATOM 8428 O O . GLY A 1 1146 ? 65.379 18.269 -78.164 1.00 93.69 1146 GLY A O 1
ATOM 8429 N N . ASP A 1 1147 ? 66.218 17.138 -76.400 1.00 94.75 1147 ASP A N 1
ATOM 8430 C CA . ASP A 1 1147 ? 66.877 16.083 -77.181 1.00 94.75 1147 ASP A CA 1
ATOM 8431 C C . ASP A 1 1147 ? 65.902 14.954 -77.550 1.00 94.75 1147 ASP A C 1
ATOM 8433 O O . ASP A 1 1147 ? 65.055 14.556 -76.746 1.00 94.75 1147 ASP A O 1
ATOM 8437 N N . ALA A 1 1148 ? 66.042 14.417 -78.761 1.00 95.69 1148 ALA A N 1
ATOM 8438 C CA . ALA A 1 1148 ? 65.290 13.269 -79.254 1.00 95.69 1148 ALA A CA 1
ATOM 8439 C C . ALA A 1 1148 ? 66.208 12.047 -79.421 1.00 95.69 1148 ALA A C 1
ATOM 8441 O O . ALA A 1 1148 ? 66.893 11.897 -80.433 1.00 95.69 1148 ALA A O 1
ATOM 8442 N N . ALA A 1 1149 ? 66.206 11.148 -78.440 1.00 96.06 1149 ALA A N 1
ATOM 8443 C CA . ALA A 1 1149 ? 66.859 9.850 -78.554 1.00 96.06 1149 ALA A CA 1
ATOM 8444 C C . ALA A 1 1149 ? 65.924 8.871 -79.288 1.00 96.06 1149 ALA A C 1
ATOM 8446 O O . ALA A 1 1149 ? 64.901 8.459 -78.737 1.00 96.06 1149 ALA A O 1
ATOM 8447 N N . LEU A 1 1150 ? 66.250 8.530 -80.535 1.00 95.94 1150 LEU A N 1
ATOM 8448 C CA . LEU A 1 1150 ? 65.427 7.722 -81.436 1.00 95.94 1150 LEU A CA 1
ATOM 8449 C C . LEU A 1 1150 ? 65.822 6.234 -81.421 1.00 95.94 1150 LEU A C 1
ATOM 8451 O O . LEU A 1 1150 ? 66.970 5.868 -81.162 1.00 95.94 1150 LEU A O 1
ATOM 8455 N N . GLY A 1 1151 ? 64.830 5.390 -81.701 1.00 93.94 1151 GLY A N 1
ATOM 8456 C CA . GLY A 1 1151 ? 64.873 3.927 -81.649 1.00 93.94 1151 GLY A CA 1
ATOM 8457 C C . GLY A 1 1151 ? 63.475 3.362 -81.913 1.00 93.94 1151 GLY A C 1
ATOM 8458 O O . GLY A 1 1151 ? 62.559 4.111 -82.243 1.00 93.94 1151 GLY A O 1
ATOM 8459 N N . GLY A 1 1152 ? 63.262 2.053 -81.781 1.00 94.56 1152 GLY A N 1
ATOM 8460 C CA . GLY A 1 1152 ? 61.928 1.456 -81.938 1.00 94.56 1152 GLY A CA 1
ATOM 8461 C C . GLY A 1 1152 ? 61.328 1.644 -83.334 1.00 94.56 1152 GLY A C 1
ATOM 8462 O O . GLY A 1 1152 ? 62.045 1.668 -84.330 1.00 94.56 1152 GLY A O 1
ATOM 8463 N N . THR A 1 1153 ? 60.001 1.727 -83.427 1.00 94.62 1153 THR A N 1
ATOM 8464 C CA . THR A 1 1153 ? 59.303 1.809 -84.724 1.00 94.62 1153 THR A CA 1
ATOM 8465 C C . THR A 1 1153 ? 58.788 3.220 -85.008 1.00 94.62 1153 THR A C 1
ATOM 8467 O O . THR A 1 1153 ? 58.197 3.838 -84.123 1.00 94.62 1153 THR A O 1
ATOM 8470 N N . MET A 1 1154 ? 58.948 3.694 -86.244 1.00 94.31 1154 MET A N 1
ATOM 8471 C CA . MET A 1 1154 ? 58.110 4.739 -86.842 1.00 94.31 1154 MET A CA 1
ATOM 8472 C C . MET A 1 1154 ? 57.155 4.088 -87.850 1.00 94.31 1154 MET A C 1
ATOM 8474 O O . MET A 1 1154 ? 57.583 3.260 -88.649 1.00 94.31 1154 MET A O 1
ATOM 8478 N N . GLU A 1 1155 ? 55.876 4.439 -87.804 1.00 93.00 1155 GLU A N 1
ATOM 8479 C CA . GLU A 1 1155 ? 54.815 3.929 -88.673 1.00 93.00 1155 GLU A CA 1
ATOM 8480 C C . GLU A 1 1155 ? 54.110 5.105 -89.350 1.00 93.00 1155 GLU A C 1
ATOM 8482 O O . GLU A 1 1155 ? 53.755 6.082 -88.691 1.00 93.00 1155 GLU A O 1
ATOM 8487 N N . ILE A 1 1156 ? 53.973 5.029 -90.671 1.00 91.12 1156 ILE A N 1
ATOM 8488 C CA . ILE A 1 1156 ? 53.471 6.104 -91.525 1.00 91.12 1156 ILE A CA 1
ATOM 8489 C C . ILE A 1 1156 ? 52.163 5.623 -92.151 1.00 91.12 1156 ILE A C 1
ATOM 8491 O O . ILE A 1 1156 ? 52.124 4.552 -92.757 1.00 91.12 1156 ILE A O 1
ATOM 8495 N N . LEU A 1 1157 ? 51.106 6.418 -92.013 1.00 88.25 1157 LEU A N 1
ATOM 8496 C CA . LEU A 1 1157 ? 49.764 6.139 -92.517 1.00 88.25 1157 LEU A CA 1
ATOM 8497 C C . LEU A 1 1157 ? 49.349 7.227 -93.514 1.00 88.25 1157 LEU A C 1
ATOM 8499 O O . LEU A 1 1157 ? 49.718 8.390 -93.351 1.00 88.25 1157 LEU A O 1
ATOM 8503 N N . LEU A 1 1158 ? 48.563 6.858 -94.526 1.00 86.88 1158 LEU A N 1
ATOM 8504 C CA . LEU A 1 1158 ? 47.908 7.811 -95.426 1.00 86.88 1158 LEU A CA 1
ATOM 8505 C C . LEU A 1 1158 ? 46.450 7.979 -95.002 1.00 86.88 1158 LEU A C 1
ATOM 8507 O O . LEU A 1 1158 ? 45.794 7.004 -94.634 1.00 86.88 1158 LEU A O 1
ATOM 8511 N N . ILE A 1 1159 ? 45.959 9.214 -95.038 1.00 82.19 1159 ILE A N 1
ATOM 8512 C CA . ILE A 1 1159 ? 44.604 9.586 -94.614 1.00 82.19 1159 ILE A CA 1
ATOM 8513 C C . ILE A 1 1159 ? 43.920 10.454 -95.676 1.00 82.19 1159 ILE A C 1
ATOM 8515 O O . ILE A 1 1159 ? 44.564 10.938 -96.604 1.00 82.19 1159 ILE A O 1
ATOM 8519 N N . ASP A 1 1160 ? 42.598 10.611 -95.565 1.00 78.31 1160 ASP A N 1
ATOM 8520 C CA . ASP A 1 1160 ? 41.749 11.447 -96.435 1.00 78.31 1160 ASP A CA 1
ATOM 8521 C C . ASP A 1 1160 ? 41.887 11.215 -97.962 1.00 78.31 1160 ASP A C 1
ATOM 8523 O O . ASP A 1 1160 ? 41.448 12.036 -98.768 1.00 78.31 1160 ASP A O 1
ATOM 8527 N N . GLY A 1 1161 ? 42.430 10.061 -98.373 1.00 76.88 1161 GLY A N 1
ATOM 8528 C CA . GLY A 1 1161 ? 42.672 9.715 -99.780 1.00 76.88 1161 GLY A CA 1
ATOM 8529 C C . GLY A 1 1161 ? 43.903 10.396 -100.388 1.00 76.88 1161 GLY A C 1
ATOM 8530 O O . GLY A 1 1161 ? 43.940 10.628 -101.593 1.00 76.88 1161 GLY A O 1
ATOM 8531 N N . PHE A 1 1162 ? 44.886 10.771 -99.567 1.00 84.56 1162 PHE A N 1
ATOM 8532 C CA . PHE A 1 1162 ? 46.114 11.409 -100.029 1.00 84.56 1162 PHE A CA 1
ATOM 8533 C C . PHE A 1 1162 ? 47.089 10.414 -100.683 1.00 84.56 1162 PHE A C 1
ATOM 8535 O O . PHE A 1 1162 ? 47.466 9.414 -100.076 1.00 84.56 1162 PHE A O 1
ATOM 8542 N N . GLU A 1 1163 ? 47.541 10.737 -101.899 1.00 84.62 1163 GLU A N 1
ATOM 8543 C CA . GLU A 1 1163 ? 48.509 9.968 -102.696 1.00 84.62 1163 GLU A CA 1
ATOM 8544 C C . GLU A 1 1163 ? 49.855 10.729 -102.800 1.00 84.62 1163 GLU A C 1
ATOM 8546 O O . GLU A 1 1163 ? 50.009 11.585 -103.683 1.00 84.62 1163 GLU A O 1
ATOM 8551 N N . PRO A 1 1164 ? 50.854 10.449 -101.936 1.00 85.50 1164 PRO A N 1
ATOM 8552 C CA . PRO A 1 1164 ? 52.175 11.074 -102.014 1.00 85.50 1164 PRO A CA 1
ATOM 8553 C C . PRO A 1 1164 ? 52.851 10.861 -103.377 1.00 85.50 1164 PRO A C 1
ATOM 8555 O O . PRO A 1 1164 ? 52.866 9.752 -103.906 1.00 85.50 1164 PRO A O 1
ATOM 8558 N N . GLN A 1 1165 ? 53.472 11.894 -103.940 1.00 87.00 1165 GLN A N 1
ATOM 8559 C CA . GLN A 1 1165 ? 54.201 11.800 -105.207 1.00 87.00 1165 GLN A CA 1
ATOM 8560 C C . GLN A 1 1165 ? 55.708 11.644 -104.969 1.00 87.00 1165 GLN A C 1
ATOM 8562 O O . GLN A 1 1165 ? 56.250 12.147 -103.988 1.00 87.00 1165 GLN A O 1
ATOM 8567 N N . VAL A 1 1166 ? 56.427 10.967 -105.873 1.00 84.56 1166 VAL A N 1
ATOM 8568 C CA . VAL A 1 1166 ? 57.888 10.783 -105.743 1.00 84.56 1166 VAL A CA 1
ATOM 8569 C C . VAL A 1 1166 ? 58.599 12.143 -105.724 1.00 84.56 1166 VAL A C 1
ATOM 8571 O O . VAL A 1 1166 ? 58.522 12.909 -106.685 1.00 84.56 1166 VAL A O 1
ATOM 8574 N N . GLY A 1 1167 ? 59.323 12.419 -104.638 1.00 88.00 1167 GLY A N 1
ATOM 8575 C CA . GLY A 1 1167 ? 59.950 13.711 -104.346 1.00 88.00 1167 GLY A CA 1
ATOM 8576 C C . GLY A 1 1167 ? 59.158 14.627 -103.402 1.00 88.00 1167 GLY A C 1
ATOM 8577 O O . GLY A 1 1167 ? 59.705 15.654 -102.993 1.00 88.00 1167 GLY A O 1
ATOM 8578 N N . ASP A 1 1168 ? 57.929 14.270 -103.012 1.00 93.62 1168 ASP A N 1
ATOM 8579 C CA . ASP A 1 1168 ? 57.214 14.947 -101.924 1.00 93.62 1168 ASP A CA 1
ATOM 8580 C C . ASP A 1 1168 ? 57.932 14.729 -100.589 1.00 93.62 1168 ASP A C 1
ATOM 8582 O O . ASP A 1 1168 ? 58.573 13.696 -100.355 1.00 93.62 1168 ASP A O 1
ATOM 8586 N N . ARG A 1 1169 ? 57.848 15.734 -99.708 1.00 94.38 1169 ARG A N 1
ATOM 8587 C CA . ARG A 1 1169 ? 58.614 15.793 -98.460 1.00 94.38 1169 ARG A CA 1
ATOM 8588 C C . ARG A 1 1169 ? 57.758 16.238 -97.283 1.00 94.38 1169 ARG A C 1
ATOM 8590 O O . ARG A 1 1169 ? 57.124 17.288 -97.340 1.00 94.38 1169 ARG A O 1
ATOM 8597 N N . PHE A 1 1170 ? 57.839 15.484 -96.191 1.00 95.44 1170 PHE A N 1
ATOM 8598 C CA . PHE A 1 1170 ? 57.029 15.672 -94.989 1.00 95.44 1170 PHE A CA 1
ATOM 8599 C C . PHE A 1 1170 ? 57.953 15.828 -93.785 1.00 95.44 1170 PHE A C 1
ATOM 8601 O O . PHE A 1 1170 ? 58.629 14.877 -93.396 1.00 95.44 1170 PHE A O 1
ATOM 8608 N N . THR A 1 1171 ? 58.003 17.011 -93.175 1.00 94.75 1171 THR A N 1
ATOM 8609 C CA . THR A 1 1171 ? 58.649 17.173 -91.864 1.00 94.75 1171 THR A CA 1
ATOM 8610 C C . THR A 1 1171 ? 57.692 16.666 -90.794 1.00 94.75 1171 THR A C 1
ATOM 8612 O O . THR A 1 1171 ? 56.648 17.278 -90.584 1.00 94.75 1171 THR A O 1
ATOM 8615 N N . VAL A 1 1172 ? 58.031 15.545 -90.155 1.00 94.00 1172 VAL A N 1
ATOM 8616 C CA . VAL A 1 1172 ? 57.135 14.777 -89.260 1.00 94.00 1172 VAL A CA 1
ATOM 8617 C C . VAL A 1 1172 ? 57.588 14.791 -87.799 1.00 94.00 1172 VAL A C 1
ATOM 8619 O O . VAL A 1 1172 ? 56.843 14.432 -86.887 1.00 94.00 1172 VAL A O 1
ATOM 8622 N N . MET A 1 1173 ? 58.813 15.253 -87.551 1.00 95.25 1173 MET A N 1
ATOM 8623 C CA . MET A 1 1173 ? 59.330 15.519 -86.214 1.00 95.25 1173 MET A CA 1
ATOM 8624 C C . MET A 1 1173 ? 60.247 16.738 -86.248 1.00 95.25 1173 MET A C 1
ATOM 8626 O O . MET A 1 1173 ? 60.980 16.926 -87.216 1.00 95.25 1173 MET A O 1
ATOM 8630 N N . THR A 1 1174 ? 60.263 17.526 -85.177 1.00 95.62 1174 THR A N 1
ATOM 8631 C CA . THR A 1 1174 ? 61.286 18.557 -84.936 1.00 95.62 1174 THR A CA 1
ATOM 8632 C C . THR A 1 1174 ? 61.856 18.409 -83.532 1.00 95.62 1174 THR A C 1
ATOM 8634 O O . THR A 1 1174 ? 61.122 18.019 -82.626 1.00 95.62 1174 THR A O 1
ATOM 8637 N N . TYR A 1 1175 ? 63.131 18.739 -83.336 1.00 96.44 1175 TYR A N 1
ATOM 8638 C CA . TYR A 1 1175 ? 63.826 18.616 -82.050 1.00 96.44 1175 TYR A CA 1
ATOM 8639 C C . TYR A 1 1175 ? 64.950 19.652 -81.867 1.00 96.44 1175 TYR A C 1
ATOM 8641 O O . TYR A 1 1175 ? 65.459 20.239 -82.830 1.00 96.44 1175 TYR A O 1
ATOM 8649 N N . GLY A 1 1176 ? 65.365 19.879 -80.616 1.00 92.75 1176 GLY A N 1
ATOM 8650 C CA . GLY A 1 1176 ? 66.520 20.722 -80.290 1.00 92.75 1176 GLY A CA 1
ATOM 8651 C C . GLY A 1 1176 ? 67.847 20.074 -80.704 1.00 92.75 1176 GLY A C 1
ATOM 8652 O O . GLY A 1 1176 ? 68.727 20.746 -81.247 1.00 92.75 1176 GLY A O 1
ATOM 8653 N N . SER A 1 1177 ? 67.946 18.759 -80.506 1.00 94.00 1177 SER A N 1
ATOM 8654 C CA . SER A 1 1177 ? 68.981 17.857 -81.027 1.00 94.00 1177 SER A CA 1
ATOM 8655 C C . SER A 1 1177 ? 68.428 16.428 -81.116 1.00 94.00 1177 SER A C 1
ATOM 8657 O O . SER A 1 1177 ? 67.322 16.172 -80.641 1.00 94.00 1177 SER A O 1
ATOM 8659 N N . HIS A 1 1178 ? 69.172 15.498 -81.720 1.00 95.44 1178 HIS A N 1
ATOM 8660 C CA . HIS A 1 1178 ? 68.819 14.078 -81.701 1.00 95.44 1178 HIS A CA 1
ATOM 8661 C C . HIS A 1 1178 ? 70.029 13.174 -81.472 1.00 95.44 1178 HIS A C 1
ATOM 8663 O O . HIS A 1 1178 ? 71.182 13.559 -81.693 1.00 95.44 1178 HIS A O 1
ATOM 8669 N N . SER A 1 1179 ? 69.744 11.929 -81.096 1.00 94.31 1179 SER A N 1
ATOM 8670 C CA . SER A 1 1179 ? 70.699 10.827 -81.098 1.00 94.31 1179 SER A CA 1
ATOM 8671 C C . SER A 1 1179 ? 70.013 9.517 -81.497 1.00 94.31 1179 SER A C 1
ATOM 8673 O O . SER A 1 1179 ? 68.894 9.247 -81.082 1.00 94.31 1179 SER A O 1
ATOM 8675 N N . GLY A 1 1180 ? 70.676 8.688 -82.308 1.00 93.12 1180 GLY A N 1
ATOM 8676 C CA . GLY A 1 1180 ? 70.065 7.468 -82.853 1.00 93.12 1180 GLY A CA 1
ATOM 8677 C C . GLY A 1 1180 ? 69.104 7.720 -84.024 1.00 93.12 1180 GLY A C 1
ATOM 8678 O O . GLY A 1 1180 ? 68.964 8.839 -84.507 1.00 93.12 1180 GLY A O 1
ATOM 8679 N N . GLU A 1 1181 ? 68.466 6.644 -84.476 1.00 94.38 1181 GLU A N 1
ATOM 8680 C CA . GLU A 1 1181 ? 67.521 6.567 -85.600 1.00 94.38 1181 GLU A CA 1
ATOM 8681 C C . GLU A 1 1181 ? 66.419 5.557 -85.217 1.00 94.38 1181 GLU A C 1
ATOM 8683 O O . GLU A 1 1181 ? 66.627 4.751 -84.308 1.00 94.38 1181 GLU A O 1
ATOM 8688 N N . PHE A 1 1182 ? 65.259 5.546 -85.882 1.00 94.88 1182 PHE A N 1
ATOM 8689 C CA . PHE A 1 1182 ? 64.251 4.503 -85.632 1.00 94.88 1182 PHE A CA 1
ATOM 8690 C C . PHE A 1 1182 ? 64.788 3.117 -86.055 1.00 94.88 1182 PHE A C 1
ATOM 8692 O O . PHE A 1 1182 ? 65.220 2.947 -87.195 1.00 94.88 1182 PHE A O 1
ATOM 8699 N N . ASP A 1 1183 ? 64.715 2.107 -85.170 1.00 93.38 1183 ASP A N 1
ATOM 8700 C CA . ASP A 1 1183 ? 65.136 0.713 -85.446 1.00 93.38 1183 ASP A CA 1
ATOM 8701 C C . ASP A 1 1183 ? 64.388 0.110 -86.654 1.00 93.38 1183 ASP A C 1
ATOM 8703 O O . ASP A 1 1183 ? 64.879 -0.811 -87.313 1.00 93.38 1183 ASP A O 1
ATOM 8707 N N . ARG A 1 1184 ? 63.162 0.587 -86.907 1.00 92.94 1184 ARG A N 1
ATOM 8708 C CA . ARG A 1 1184 ? 62.318 0.206 -88.040 1.00 92.94 1184 ARG A CA 1
ATOM 8709 C C . ARG A 1 1184 ? 61.466 1.388 -88.492 1.00 92.94 1184 ARG A C 1
ATOM 8711 O O . ARG A 1 1184 ? 60.844 2.054 -87.670 1.00 92.94 1184 ARG A O 1
ATOM 8718 N N . VAL A 1 1185 ? 61.344 1.556 -89.804 1.00 90.56 1185 VAL A N 1
ATOM 8719 C CA . VAL A 1 1185 ? 60.314 2.395 -90.426 1.00 90.56 1185 VAL A CA 1
ATOM 8720 C C . VAL A 1 1185 ? 59.317 1.473 -91.127 1.00 90.56 1185 VAL A C 1
ATOM 8722 O O . VAL A 1 1185 ? 59.718 0.508 -91.783 1.00 90.56 1185 VAL A O 1
ATOM 8725 N N . ILE A 1 1186 ? 58.026 1.726 -90.940 1.00 88.06 1186 ILE A N 1
ATOM 8726 C CA . ILE A 1 1186 ? 56.917 1.069 -91.632 1.00 88.06 1186 ILE A CA 1
ATOM 8727 C C . ILE A 1 1186 ? 56.273 2.145 -92.515 1.00 88.06 1186 ILE A C 1
ATOM 8729 O O . ILE A 1 1186 ? 55.592 3.018 -91.975 1.00 88.06 1186 ILE A O 1
ATOM 8733 N N . PRO A 1 1187 ? 56.535 2.150 -93.834 1.00 84.62 1187 PRO A N 1
ATOM 8734 C CA . PRO A 1 1187 ? 55.808 3.007 -94.760 1.00 84.62 1187 PRO A CA 1
ATOM 8735 C C . PRO A 1 1187 ? 54.378 2.471 -94.977 1.00 84.62 1187 PRO A C 1
ATOM 8737 O O . PRO A 1 1187 ? 54.107 1.312 -94.643 1.00 84.62 1187 PRO A O 1
ATOM 8740 N N . PRO A 1 1188 ? 53.482 3.269 -95.582 1.00 78.19 1188 PRO A N 1
ATOM 8741 C CA . PRO A 1 1188 ? 52.211 2.774 -96.095 1.00 78.19 1188 PRO A CA 1
ATOM 8742 C C . PRO A 1 1188 ? 52.442 1.716 -97.185 1.00 78.19 1188 PRO A C 1
ATOM 8744 O O . PRO A 1 1188 ? 53.492 1.697 -97.839 1.00 78.19 1188 PRO A O 1
ATOM 8747 N N . CYS A 1 1189 ? 51.451 0.854 -97.417 1.00 69.50 1189 CYS A N 1
ATOM 8748 C CA . CYS A 1 1189 ? 51.489 -0.073 -98.549 1.00 69.50 1189 CYS A CA 1
ATOM 8749 C C . CYS A 1 1189 ? 51.608 0.699 -99.872 1.00 69.50 1189 CYS A C 1
ATOM 8751 O O . CYS A 1 1189 ? 51.070 1.793 -100.000 1.00 69.50 1189 CYS A O 1
ATOM 8753 N N . GLY A 1 1190 ? 52.372 0.160 -100.824 1.00 71.50 1190 GLY A N 1
ATOM 8754 C CA . GLY A 1 1190 ? 52.634 0.830 -102.099 1.00 71.50 1190 GLY A CA 1
ATOM 8755 C C . GLY A 1 1190 ? 53.645 1.987 -102.059 1.00 71.50 1190 GLY A C 1
ATOM 8756 O O . GLY A 1 1190 ? 53.870 2.583 -103.105 1.00 71.50 1190 GLY A O 1
ATOM 8757 N N . TYR A 1 1191 ? 54.309 2.308 -100.937 1.00 78.75 1191 TYR A N 1
ATOM 8758 C CA . TYR A 1 1191 ? 55.250 3.445 -100.875 1.00 78.75 1191 TYR A CA 1
ATOM 8759 C C . TYR A 1 1191 ? 56.630 3.110 -100.289 1.00 78.75 1191 TYR A C 1
ATOM 8761 O O . TYR A 1 1191 ? 56.763 2.396 -99.297 1.00 78.75 1191 TYR A O 1
ATOM 8769 N N . GLU A 1 1192 ? 57.676 3.711 -100.865 1.00 82.62 1192 GLU A N 1
ATOM 8770 C CA . GLU A 1 1192 ? 59.022 3.773 -100.291 1.00 82.62 1192 GLU A CA 1
ATOM 8771 C C . GLU A 1 1192 ? 59.355 5.206 -99.864 1.00 82.62 1192 GLU A C 1
ATOM 8773 O O . GLU A 1 1192 ? 59.246 6.146 -100.656 1.00 82.62 1192 GLU A O 1
ATOM 8778 N N . PHE A 1 1193 ? 59.835 5.361 -98.628 1.00 87.50 1193 PHE A N 1
ATOM 8779 C CA . PHE A 1 1193 ? 60.278 6.637 -98.073 1.00 87.50 1193 PHE A CA 1
ATOM 8780 C C . PHE A 1 1193 ? 61.752 6.578 -97.657 1.00 87.50 1193 PHE A C 1
ATOM 8782 O O . PHE A 1 1193 ? 62.146 5.725 -96.859 1.00 87.50 1193 PHE A O 1
ATOM 8789 N N . ALA A 1 1194 ? 62.550 7.545 -98.109 1.00 89.38 1194 ALA A N 1
ATOM 8790 C CA . ALA A 1 1194 ? 63.794 7.898 -97.436 1.00 89.38 1194 ALA A CA 1
ATOM 8791 C C . ALA A 1 1194 ? 63.481 8.729 -96.185 1.00 89.38 1194 ALA A C 1
ATOM 8793 O O . ALA A 1 1194 ? 62.630 9.618 -96.210 1.00 89.38 1194 ALA A O 1
ATOM 8794 N N . VAL A 1 1195 ? 64.193 8.459 -95.091 1.00 93.88 1195 VAL A N 1
ATOM 8795 C CA . VAL A 1 1195 ? 64.056 9.197 -93.830 1.00 93.88 1195 VAL A CA 1
ATOM 8796 C C . VAL A 1 1195 ? 65.328 9.995 -93.587 1.00 93.88 1195 VAL A C 1
ATOM 8798 O O . VAL A 1 1195 ? 66.402 9.428 -93.394 1.00 93.88 1195 VAL A O 1
ATOM 8801 N N . HIS A 1 1196 ? 65.208 11.321 -93.616 1.00 94.31 1196 HIS A N 1
ATOM 8802 C CA . HIS A 1 1196 ? 66.316 12.246 -93.407 1.00 94.31 1196 HIS A CA 1
ATOM 8803 C C . HIS A 1 1196 ? 66.316 12.736 -91.958 1.00 94.31 1196 HIS A C 1
ATOM 8805 O O . HIS A 1 1196 ? 65.519 13.601 -91.591 1.00 94.31 1196 HIS A O 1
ATOM 8811 N N . TYR A 1 1197 ? 67.222 12.193 -91.144 1.00 93.44 1197 TYR A N 1
ATOM 8812 C CA . TYR A 1 1197 ? 67.495 12.667 -89.784 1.00 93.44 1197 TYR A CA 1
ATOM 8813 C C . TYR A 1 1197 ? 68.402 13.906 -89.845 1.00 93.44 1197 TYR A C 1
ATOM 8815 O O . TYR A 1 1197 ? 69.632 13.822 -89.845 1.00 93.44 1197 TYR A O 1
ATOM 8823 N N . ASN A 1 1198 ? 67.790 15.082 -89.965 1.00 94.25 1198 ASN A N 1
ATOM 8824 C CA . ASN A 1 1198 ? 68.495 16.359 -89.999 1.00 94.25 1198 ASN A CA 1
ATOM 8825 C C . ASN A 1 1198 ? 68.883 16.808 -88.582 1.00 94.25 1198 ASN A C 1
ATOM 8827 O O . ASN A 1 1198 ? 68.452 16.246 -87.575 1.00 94.25 1198 ASN A O 1
ATOM 8831 N N . ALA A 1 1199 ? 69.689 17.869 -88.480 1.00 89.94 1199 ALA A N 1
ATOM 8832 C CA . ALA A 1 1199 ? 70.170 18.387 -87.194 1.00 89.94 1199 ALA A CA 1
ATOM 8833 C C . ALA A 1 1199 ? 69.042 18.796 -86.221 1.00 89.94 1199 ALA A C 1
ATOM 8835 O O . ALA A 1 1199 ? 69.239 18.714 -85.010 1.00 89.94 1199 ALA A O 1
ATOM 8836 N N . ASN A 1 1200 ? 67.876 19.195 -86.745 1.00 92.81 1200 ASN A N 1
ATOM 8837 C CA . ASN A 1 1200 ? 66.742 19.725 -85.979 1.00 92.81 1200 ASN A CA 1
ATOM 8838 C C . ASN A 1 1200 ? 65.368 19.144 -86.375 1.00 92.81 1200 ASN A C 1
ATOM 8840 O O . ASN A 1 1200 ? 64.355 19.563 -85.815 1.00 92.81 1200 ASN A O 1
ATOM 8844 N N . ASP A 1 1201 ? 65.312 18.205 -87.323 1.00 95.19 1201 ASP A N 1
ATOM 8845 C CA . ASP A 1 1201 ? 64.062 17.622 -87.817 1.00 95.19 1201 ASP A CA 1
ATOM 8846 C C . ASP A 1 1201 ? 64.237 16.206 -88.381 1.00 95.19 1201 ASP A C 1
ATOM 8848 O O . ASP A 1 1201 ? 65.323 15.845 -88.833 1.00 95.19 1201 ASP A O 1
ATOM 8852 N N . VAL A 1 1202 ? 63.147 15.435 -88.395 1.00 96.06 1202 VAL A N 1
ATOM 8853 C CA . VAL A 1 1202 ? 63.003 14.258 -89.261 1.00 96.06 1202 VAL A CA 1
ATOM 8854 C C . VAL A 1 1202 ? 62.105 14.646 -90.422 1.00 96.06 1202 VAL A C 1
ATOM 8856 O O . VAL A 1 1202 ? 60.935 14.992 -90.225 1.00 96.06 1202 VAL A O 1
ATOM 8859 N N . THR A 1 1203 ? 62.645 14.546 -91.633 1.00 95.00 1203 THR A N 1
ATOM 8860 C CA . THR A 1 1203 ? 61.896 14.769 -92.869 1.00 95.00 1203 THR A CA 1
ATOM 8861 C C . THR A 1 1203 ? 61.850 13.484 -93.692 1.00 95.00 1203 THR A C 1
ATOM 8863 O O . THR A 1 1203 ? 62.886 12.942 -94.076 1.00 95.00 1203 THR A O 1
ATOM 8866 N N . LEU A 1 1204 ? 60.642 12.998 -93.969 1.00 94.38 1204 LEU A N 1
ATOM 8867 C CA . LEU A 1 1204 ? 60.390 11.920 -94.921 1.00 94.38 1204 LEU A CA 1
ATOM 8868 C C . LEU A 1 1204 ? 60.484 12.469 -96.351 1.00 94.38 1204 LEU A C 1
ATOM 8870 O O . LEU A 1 1204 ? 60.070 13.601 -96.599 1.00 94.38 1204 LEU A O 1
ATOM 8874 N N . GLU A 1 1205 ? 60.971 11.669 -97.292 1.00 93.19 1205 GLU A N 1
ATOM 8875 C CA . GLU A 1 1205 ? 60.940 11.944 -98.732 1.00 93.19 1205 GLU A CA 1
ATOM 8876 C C . GLU A 1 1205 ? 60.460 10.699 -99.481 1.00 93.19 1205 GLU A C 1
ATOM 8878 O O . GLU A 1 1205 ? 61.034 9.626 -99.301 1.00 93.19 1205 GLU A O 1
ATOM 8883 N N . VAL A 1 1206 ? 59.434 10.827 -100.327 1.00 90.25 1206 VAL A N 1
ATOM 8884 C CA . VAL A 1 1206 ? 58.944 9.705 -101.147 1.00 90.25 1206 VAL A CA 1
ATOM 8885 C C . VAL A 1 1206 ? 59.998 9.370 -102.201 1.00 90.25 1206 VAL A C 1
ATOM 8887 O O . VAL A 1 1206 ? 60.267 10.179 -103.091 1.00 90.25 1206 VAL A O 1
ATOM 8890 N N . THR A 1 1207 ? 60.592 8.181 -102.128 1.00 84.38 1207 THR A N 1
ATOM 8891 C CA . THR A 1 1207 ? 61.606 7.715 -103.089 1.00 84.38 1207 THR A CA 1
ATOM 8892 C C . THR A 1 1207 ? 61.068 6.727 -104.113 1.00 84.38 1207 THR A C 1
ATOM 8894 O O . THR A 1 1207 ? 61.691 6.556 -105.160 1.00 84.38 1207 THR A O 1
ATOM 8897 N N . GLY A 1 1208 ? 59.910 6.120 -103.855 1.00 71.81 1208 GLY A N 1
ATOM 8898 C CA . GLY A 1 1208 ? 59.258 5.204 -104.781 1.00 71.81 1208 GLY A CA 1
ATOM 8899 C C . GLY A 1 1208 ? 57.776 5.020 -104.477 1.00 71.81 1208 GLY A C 1
ATOM 8900 O O . GLY A 1 1208 ? 57.343 5.163 -103.335 1.00 71.81 1208 GLY A O 1
ATOM 8901 N N . VAL A 1 1209 ? 57.022 4.675 -105.519 1.00 65.31 1209 VAL A N 1
ATOM 8902 C CA . VAL A 1 1209 ? 55.672 4.109 -105.425 1.00 65.31 1209 VAL A CA 1
ATOM 8903 C C . VAL A 1 1209 ? 55.765 2.703 -106.023 1.00 65.31 1209 VAL A C 1
ATOM 8905 O O . VAL A 1 1209 ? 56.362 2.516 -107.087 1.00 65.31 1209 VAL A O 1
ATOM 8908 N N . GLY A 1 1210 ? 55.317 1.707 -105.268 1.00 59.44 1210 GLY A N 1
ATOM 8909 C CA . GLY A 1 1210 ? 55.662 0.298 -105.420 1.00 59.44 1210 GLY A CA 1
ATOM 8910 C C . GLY A 1 1210 ? 54.641 -0.486 -106.237 1.00 59.44 1210 GLY A C 1
ATOM 8911 O O . GLY A 1 1210 ? 53.499 -0.624 -105.826 1.00 59.44 1210 GLY A O 1
ATOM 8912 N N . VAL A 1 1211 ? 55.117 -1.018 -107.363 1.00 54.91 1211 VAL A N 1
ATOM 8913 C CA . VAL A 1 1211 ? 54.460 -1.928 -108.320 1.00 54.91 1211 VAL A CA 1
ATOM 8914 C C . VAL A 1 1211 ? 53.436 -2.897 -107.697 1.00 54.91 1211 VAL A C 1
ATOM 8916 O O . VAL A 1 1211 ? 53.750 -3.570 -106.715 1.00 54.91 1211 VAL A O 1
ATOM 8919 N N . LEU A 1 1212 ? 52.276 -3.015 -108.361 1.00 54.12 1212 LEU A N 1
ATOM 8920 C CA . LEU A 1 1212 ? 51.203 -3.996 -108.125 1.00 54.12 1212 LEU A CA 1
ATOM 8921 C C . LEU A 1 1212 ? 51.732 -5.423 -107.880 1.00 54.12 1212 LEU A C 1
ATOM 8923 O O . LEU A 1 1212 ? 52.723 -5.843 -108.493 1.00 54.12 1212 LEU A O 1
ATOM 8927 N N . ARG A 1 1213 ? 51.042 -6.204 -107.041 1.00 62.22 1213 ARG A N 1
ATOM 8928 C CA . ARG A 1 1213 ? 51.307 -7.646 -106.889 1.00 62.22 1213 ARG A CA 1
ATOM 8929 C C . ARG A 1 1213 ? 50.373 -8.436 -107.821 1.00 62.22 1213 ARG A C 1
ATOM 8931 O O . ARG A 1 1213 ? 49.261 -7.990 -108.070 1.00 62.22 1213 ARG A O 1
ATOM 8938 N N . PRO A 1 1214 ? 50.754 -9.628 -108.313 1.00 63.78 1214 PRO A N 1
ATOM 8939 C CA . PRO A 1 1214 ? 49.827 -10.473 -109.066 1.00 63.78 1214 PRO A CA 1
ATOM 8940 C C . PRO A 1 1214 ? 48.570 -10.799 -108.238 1.00 63.78 1214 PRO A C 1
ATOM 8942 O O . PRO A 1 1214 ? 48.681 -11.397 -107.166 1.00 63.78 1214 PRO A O 1
ATOM 8945 N N . GLY A 1 1215 ? 47.400 -10.382 -108.732 1.00 70.12 1215 GLY A N 1
ATOM 8946 C CA . GLY A 1 1215 ? 46.098 -10.501 -108.058 1.00 70.12 1215 GLY A CA 1
ATOM 8947 C C . GLY A 1 1215 ? 45.638 -9.277 -107.247 1.00 70.12 1215 GLY A C 1
ATOM 8948 O O . GLY A 1 1215 ? 44.463 -9.213 -106.919 1.00 70.12 1215 GLY A O 1
ATOM 8949 N N . ASP A 1 1216 ? 46.530 -8.316 -106.994 1.00 71.38 1216 ASP A N 1
ATOM 8950 C CA . ASP A 1 1216 ? 46.318 -7.007 -106.342 1.00 71.38 1216 ASP A CA 1
ATOM 8951 C C . ASP A 1 1216 ? 46.397 -5.956 -107.464 1.00 71.38 1216 ASP A C 1
ATOM 8953 O O . ASP A 1 1216 ? 47.477 -5.492 -107.840 1.00 71.38 1216 ASP A O 1
ATOM 8957 N N . LEU A 1 1217 ? 45.258 -5.730 -108.127 1.00 74.06 1217 LEU A N 1
ATOM 8958 C CA . LEU A 1 1217 ? 45.123 -4.963 -109.368 1.00 74.06 1217 LEU A CA 1
ATOM 8959 C C . LEU A 1 1217 ? 44.783 -3.491 -109.124 1.00 74.06 1217 LEU A C 1
ATOM 8961 O O . LEU A 1 1217 ? 45.103 -2.661 -109.981 1.00 74.06 1217 LEU A O 1
ATOM 8965 N N . ASP A 1 1218 ? 44.119 -3.142 -108.016 1.00 66.25 1218 ASP A N 1
ATOM 8966 C CA . ASP A 1 1218 ? 43.877 -1.732 -107.683 1.00 66.25 1218 ASP A CA 1
ATOM 8967 C C . ASP A 1 1218 ? 44.950 -1.087 -106.790 1.00 66.25 1218 ASP A C 1
ATOM 8969 O O . ASP A 1 1218 ? 45.138 0.132 -106.883 1.00 66.25 1218 ASP A O 1
ATOM 8973 N N . GLY A 1 1219 ? 45.761 -1.900 -106.104 1.00 64.19 1219 GLY A N 1
ATOM 8974 C CA . GLY A 1 1219 ? 46.994 -1.491 -105.433 1.00 64.19 1219 GLY A CA 1
ATOM 8975 C C . GLY A 1 1219 ? 46.874 -1.267 -103.925 1.00 64.19 1219 GLY A C 1
ATOM 8976 O O . GLY A 1 1219 ? 47.839 -0.781 -103.325 1.00 64.19 1219 GLY A O 1
ATOM 8977 N N . ASP A 1 1220 ? 45.733 -1.580 -103.299 1.00 61.31 1220 ASP A N 1
ATOM 8978 C CA . ASP A 1 1220 ? 45.523 -1.366 -101.858 1.00 61.31 1220 ASP A CA 1
ATOM 8979 C C . ASP A 1 1220 ? 46.256 -2.377 -100.944 1.00 61.31 1220 ASP A C 1
ATOM 8981 O O . ASP A 1 1220 ? 46.454 -2.114 -99.749 1.00 61.31 1220 ASP A O 1
ATOM 8985 N N . CYS A 1 1221 ? 46.793 -3.451 -101.541 1.00 67.56 1221 CYS A N 1
ATOM 8986 C CA . CYS A 1 1221 ? 47.591 -4.512 -100.928 1.00 67.56 1221 CYS A CA 1
ATOM 8987 C C . CYS A 1 1221 ? 46.865 -5.569 -100.070 1.00 67.56 1221 CYS A C 1
ATOM 8989 O O . CYS A 1 1221 ? 47.584 -6.356 -99.419 1.00 67.56 1221 CYS A O 1
ATOM 8991 N N . ASP A 1 1222 ? 45.532 -5.683 -100.122 1.00 69.19 1222 ASP A N 1
ATOM 8992 C CA . ASP A 1 1222 ? 44.868 -6.993 -99.990 1.00 69.19 1222 ASP A CA 1
ATOM 8993 C C . ASP A 1 1222 ? 44.456 -7.594 -101.359 1.00 69.19 1222 ASP A C 1
ATOM 8995 O O . ASP A 1 1222 ? 45.186 -7.360 -102.322 1.00 69.19 1222 ASP A O 1
ATOM 8999 N N . ILE A 1 1223 ? 43.482 -8.515 -101.421 1.00 75.50 1223 ILE A N 1
ATOM 9000 C CA . ILE A 1 1223 ? 42.987 -9.162 -102.659 1.00 75.50 1223 ILE A CA 1
ATOM 9001 C C . ILE A 1 1223 ? 41.502 -9.492 -102.447 1.00 75.50 1223 ILE A C 1
ATOM 9003 O O . ILE A 1 1223 ? 41.163 -10.425 -101.704 1.00 75.50 1223 ILE A O 1
ATOM 9007 N N . ASP A 1 1224 ? 40.628 -8.749 -103.121 1.00 79.62 1224 ASP A N 1
ATOM 9008 C CA . ASP A 1 1224 ? 39.215 -8.592 -102.759 1.00 79.62 1224 ASP A CA 1
ATOM 9009 C C . ASP A 1 1224 ? 38.276 -8.510 -103.999 1.00 79.62 1224 ASP A C 1
ATOM 9011 O O . ASP A 1 1224 ? 38.642 -8.745 -105.158 1.00 79.62 1224 ASP A O 1
ATOM 9015 N N . LEU A 1 1225 ? 36.981 -8.275 -103.762 1.00 80.69 1225 LEU A N 1
ATOM 9016 C CA . LEU A 1 1225 ? 35.976 -8.046 -104.793 1.00 80.69 1225 LEU A CA 1
ATOM 9017 C C . LEU A 1 1225 ? 36.293 -6.857 -105.722 1.00 80.69 1225 LEU A C 1
ATOM 9019 O O . LEU A 1 1225 ? 35.788 -6.849 -106.848 1.00 80.69 1225 LEU A O 1
ATOM 9023 N N . ASP A 1 1226 ? 37.070 -5.867 -105.290 1.00 77.50 1226 ASP A N 1
ATOM 9024 C CA . ASP A 1 1226 ? 37.402 -4.678 -106.072 1.00 77.50 1226 ASP A CA 1
ATOM 9025 C C . ASP A 1 1226 ? 38.505 -4.957 -107.116 1.00 77.50 1226 ASP A C 1
ATOM 9027 O O . ASP A 1 1226 ? 38.322 -4.577 -108.279 1.00 77.50 1226 ASP A O 1
ATOM 9031 N N . ASP A 1 1227 ? 39.494 -5.811 -106.822 1.00 78.31 1227 ASP A N 1
ATOM 9032 C CA . ASP A 1 1227 ? 40.380 -6.413 -107.838 1.00 78.31 1227 ASP A CA 1
ATOM 9033 C C . ASP A 1 1227 ? 39.590 -7.216 -108.870 1.00 78.31 1227 ASP A C 1
ATOM 9035 O O . ASP A 1 1227 ? 39.782 -7.092 -110.085 1.00 78.31 1227 ASP A O 1
ATOM 9039 N N . TYR A 1 1228 ? 38.616 -8.006 -108.405 1.00 81.62 1228 TYR A N 1
ATOM 9040 C CA . TYR A 1 1228 ? 37.744 -8.752 -109.306 1.00 81.62 1228 TYR A CA 1
ATOM 9041 C C . TYR A 1 1228 ? 36.925 -7.826 -110.229 1.00 81.62 1228 TYR A C 1
ATOM 9043 O O . TYR A 1 1228 ? 36.591 -8.233 -111.343 1.00 81.62 1228 TYR A O 1
ATOM 9051 N N . LYS A 1 1229 ? 36.643 -6.565 -109.855 1.00 83.19 1229 LYS A N 1
ATOM 9052 C CA . LYS A 1 1229 ? 36.014 -5.590 -110.775 1.00 83.19 1229 LYS A CA 1
ATOM 9053 C C . LYS A 1 1229 ? 36.948 -5.171 -111.912 1.00 83.19 1229 LYS A C 1
ATOM 9055 O O . LYS A 1 1229 ? 36.430 -4.862 -112.985 1.00 83.19 1229 LYS A O 1
ATOM 9060 N N . ARG A 1 1230 ? 38.270 -5.178 -111.705 1.00 81.06 1230 ARG A N 1
ATOM 9061 C CA . ARG A 1 1230 ? 39.283 -4.940 -112.750 1.00 81.06 1230 ARG A CA 1
ATOM 9062 C C . ARG A 1 1230 ? 39.514 -6.169 -113.624 1.00 81.06 1230 ARG A C 1
ATOM 9064 O O . ARG A 1 1230 ? 39.525 -6.050 -114.844 1.00 81.06 1230 ARG A O 1
ATOM 9071 N N . VAL A 1 1231 ? 39.554 -7.366 -113.033 1.00 80.88 1231 VAL A N 1
ATOM 9072 C CA . VAL A 1 1231 ? 39.644 -8.629 -113.794 1.00 80.88 1231 VAL A CA 1
ATOM 9073 C C . VAL A 1 1231 ? 38.379 -8.892 -114.628 1.00 80.88 1231 VAL A C 1
ATOM 9075 O O . VAL A 1 1231 ? 38.469 -9.358 -115.761 1.00 80.88 1231 VAL A O 1
ATOM 9078 N N . ALA A 1 1232 ? 37.181 -8.571 -114.127 1.00 84.25 1232 ALA A N 1
ATOM 9079 C CA . ALA A 1 1232 ? 35.905 -8.878 -114.787 1.00 84.25 1232 ALA A CA 1
ATOM 9080 C C . ALA A 1 1232 ? 35.759 -8.423 -116.265 1.00 84.25 1232 ALA A C 1
ATOM 9082 O O . ALA A 1 1232 ? 35.285 -9.234 -117.067 1.00 84.25 1232 ALA A O 1
ATOM 9083 N N . PRO A 1 1233 ? 36.118 -7.188 -116.680 1.00 83.38 1233 PRO A N 1
ATOM 9084 C CA . PRO A 1 1233 ? 36.111 -6.789 -118.093 1.00 83.38 1233 PRO A CA 1
ATOM 9085 C C . PRO A 1 1233 ? 37.219 -7.443 -118.936 1.00 83.38 1233 PRO A C 1
ATOM 9087 O O . PRO A 1 1233 ? 37.127 -7.416 -120.164 1.00 83.38 1233 PRO A O 1
ATOM 9090 N N . CYS A 1 1234 ? 38.244 -8.017 -118.302 1.00 84.88 1234 CYS A N 1
ATOM 9091 C CA . CYS A 1 1234 ? 39.412 -8.623 -118.943 1.00 84.88 1234 CYS A CA 1
ATOM 9092 C C . CYS A 1 1234 ? 39.231 -10.097 -119.318 1.00 84.88 1234 CYS A C 1
ATOM 9094 O O . CYS A 1 1234 ? 39.983 -10.592 -120.152 1.00 84.88 1234 CYS A O 1
ATOM 9096 N N . ILE A 1 1235 ? 38.201 -10.774 -118.799 1.00 85.50 1235 ILE A N 1
ATOM 9097 C CA . ILE A 1 1235 ? 37.903 -12.184 -119.096 1.00 85.50 1235 ILE A CA 1
ATOM 9098 C C . ILE A 1 1235 ? 37.556 -12.362 -120.587 1.00 85.50 1235 ILE A C 1
ATOM 9100 O O . ILE A 1 1235 ? 36.422 -12.129 -121.016 1.00 85.50 1235 ILE A O 1
ATOM 9104 N N . GLY A 1 1236 ? 38.534 -12.802 -121.381 1.00 79.31 1236 GLY A N 1
ATOM 9105 C CA . GLY A 1 1236 ? 38.373 -13.133 -122.799 1.00 79.31 1236 GLY A CA 1
ATOM 9106 C C . GLY A 1 1236 ? 37.918 -14.577 -123.028 1.00 79.31 1236 GLY A C 1
ATOM 9107 O O . GLY A 1 1236 ? 37.140 -14.843 -123.951 1.00 79.31 1236 GLY A O 1
ATOM 9108 N N . GLY A 1 1237 ? 38.353 -15.491 -122.157 1.00 78.00 1237 GLY A N 1
ATOM 9109 C CA . GLY A 1 1237 ? 38.238 -16.936 -122.347 1.00 78.00 1237 GLY A CA 1
ATOM 9110 C C . GLY A 1 1237 ? 39.384 -17.521 -123.188 1.00 78.00 1237 GLY A C 1
ATOM 9111 O O . GLY A 1 1237 ? 40.157 -16.777 -123.792 1.00 78.00 1237 GLY A O 1
ATOM 9112 N N . PRO A 1 1238 ? 39.471 -18.859 -123.277 1.00 79.88 1238 PRO A N 1
ATOM 9113 C CA . PRO A 1 1238 ? 40.714 -19.533 -123.628 1.00 79.88 1238 PRO A CA 1
ATOM 9114 C C . PRO A 1 1238 ? 41.098 -19.341 -125.100 1.00 79.88 1238 PRO A C 1
ATOM 9116 O O . PRO A 1 1238 ? 40.298 -19.583 -126.013 1.00 79.88 1238 PRO A O 1
ATOM 9119 N N . GLY A 1 1239 ? 42.351 -18.948 -125.321 1.00 80.75 1239 GLY A N 1
ATOM 9120 C CA . GLY A 1 1239 ? 42.950 -18.570 -126.599 1.00 80.75 1239 GLY A CA 1
ATOM 9121 C C . GLY A 1 1239 ? 42.767 -17.098 -126.997 1.00 80.75 1239 GLY A C 1
ATOM 9122 O O . GLY A 1 1239 ? 42.881 -16.787 -128.186 1.00 80.75 1239 GLY A O 1
ATOM 9123 N N . VAL A 1 1240 ? 42.442 -16.197 -126.062 1.00 85.31 1240 VAL A N 1
ATOM 9124 C CA . VAL A 1 1240 ? 42.258 -14.755 -126.326 1.00 85.31 1240 VAL A CA 1
ATOM 9125 C C . VAL A 1 1240 ? 43.480 -13.959 -125.855 1.00 85.31 1240 VAL A C 1
ATOM 9127 O O . VAL A 1 1240 ? 43.434 -13.257 -124.855 1.00 85.31 1240 VAL A O 1
ATOM 9130 N N . GLU A 1 1241 ? 44.565 -14.023 -126.634 1.00 85.62 1241 GLU A N 1
ATOM 9131 C CA . GLU A 1 1241 ? 45.871 -13.375 -126.367 1.00 85.62 1241 GLU A CA 1
ATOM 9132 C C . GLU A 1 1241 ? 45.874 -11.821 -126.470 1.00 85.62 1241 GLU A C 1
ATOM 9134 O O . GLU A 1 1241 ? 46.891 -11.209 -126.806 1.00 85.62 1241 GLU A O 1
ATOM 9139 N N . VAL A 1 1242 ? 44.731 -11.144 -126.287 1.00 82.62 1242 VAL A N 1
ATOM 9140 C CA . VAL A 1 1242 ? 44.597 -9.675 -126.407 1.00 82.62 1242 VAL A CA 1
ATOM 9141 C C . VAL A 1 1242 ? 43.431 -9.124 -125.568 1.00 82.62 1242 VAL A C 1
ATOM 9143 O O . VAL A 1 1242 ? 42.345 -9.705 -125.619 1.00 82.62 1242 VAL A O 1
ATOM 9146 N N . PRO A 1 1243 ? 43.589 -7.951 -124.911 1.00 82.75 1243 PRO A N 1
ATOM 9147 C CA . PRO A 1 1243 ? 42.563 -7.359 -124.049 1.00 82.75 1243 PRO A CA 1
ATOM 9148 C C . PRO A 1 1243 ? 41.174 -7.231 -124.709 1.00 82.75 1243 PRO A C 1
ATOM 9150 O O . PRO A 1 1243 ? 41.048 -6.600 -125.770 1.00 82.75 1243 PRO A O 1
ATOM 9153 N N . PRO A 1 1244 ? 40.103 -7.768 -124.089 1.00 83.56 1244 PRO A N 1
ATOM 9154 C CA . PRO A 1 1244 ? 38.730 -7.548 -124.530 1.00 83.56 1244 PRO A CA 1
ATOM 9155 C C . PRO A 1 1244 ? 38.328 -6.067 -124.521 1.00 83.56 1244 PRO A C 1
ATOM 9157 O O . PRO A 1 1244 ? 38.855 -5.250 -123.767 1.00 83.56 1244 PRO A O 1
ATOM 9160 N N . GLN A 1 1245 ? 37.345 -5.702 -125.352 1.00 80.44 1245 GLN A N 1
ATOM 9161 C CA . GLN A 1 1245 ? 36.911 -4.309 -125.499 1.00 80.44 1245 GLN A CA 1
ATOM 9162 C C . GLN A 1 1245 ? 36.205 -3.786 -124.230 1.00 80.44 1245 GLN A C 1
ATOM 9164 O O . GLN A 1 1245 ? 34.983 -3.875 -124.110 1.00 80.44 1245 GLN A O 1
ATOM 9169 N N . GLY A 1 1246 ? 36.979 -3.182 -123.328 1.00 76.38 1246 GLY A N 1
ATOM 9170 C CA . GLY A 1 1246 ? 36.520 -2.640 -122.045 1.00 76.38 1246 GLY A CA 1
ATOM 9171 C C . GLY A 1 1246 ? 37.468 -2.924 -120.876 1.00 76.38 1246 GLY A C 1
ATOM 9172 O O . GLY A 1 1246 ? 37.329 -2.284 -119.841 1.00 76.38 1246 GLY A O 1
ATOM 9173 N N . CYS A 1 1247 ? 38.416 -3.844 -121.059 1.00 82.25 1247 CYS A N 1
ATOM 9174 C CA . CYS A 1 1247 ? 39.548 -4.089 -120.169 1.00 82.25 1247 CYS A CA 1
ATOM 9175 C C . CYS A 1 1247 ? 40.630 -3.007 -120.340 1.00 82.25 1247 CYS A C 1
ATOM 9177 O O . CYS A 1 1247 ? 40.803 -2.495 -121.454 1.00 82.25 1247 CYS A O 1
ATOM 9179 N N . ASP A 1 1248 ? 41.372 -2.688 -119.276 1.00 81.56 1248 ASP A N 1
ATOM 9180 C CA . ASP A 1 1248 ? 42.616 -1.925 -119.403 1.00 81.56 1248 ASP A CA 1
ATOM 9181 C C . ASP A 1 1248 ? 43.772 -2.861 -119.824 1.00 81.56 1248 ASP A C 1
ATOM 9183 O O . ASP A 1 1248 ? 43.865 -3.973 -119.305 1.00 81.56 1248 ASP A O 1
ATOM 9187 N N . PRO A 1 1249 ? 44.648 -2.481 -120.775 1.00 79.31 1249 PRO A N 1
ATOM 9188 C CA . PRO A 1 1249 ? 45.763 -3.331 -121.190 1.00 79.31 1249 PRO A CA 1
ATOM 9189 C C . PRO A 1 1249 ? 46.729 -3.732 -120.069 1.00 79.31 1249 PRO A C 1
ATOM 9191 O O . PRO A 1 1249 ? 47.308 -4.811 -120.170 1.00 79.31 1249 PRO A O 1
ATOM 9194 N N . ASP A 1 1250 ? 46.900 -2.905 -119.034 1.00 75.88 1250 ASP A N 1
ATOM 9195 C CA . ASP A 1 1250 ? 47.784 -3.229 -117.910 1.00 75.88 1250 ASP A CA 1
ATOM 9196 C C . ASP A 1 1250 ? 47.064 -4.144 -116.895 1.00 75.88 1250 ASP A C 1
ATOM 9198 O O . ASP A 1 1250 ? 47.655 -5.129 -116.447 1.00 75.88 1250 ASP A O 1
ATOM 9202 N N . ASP A 1 1251 ? 45.762 -3.926 -116.640 1.00 79.31 1251 ASP A N 1
ATOM 9203 C CA . ASP A 1 1251 ? 44.914 -4.866 -115.878 1.00 79.31 1251 ASP A CA 1
ATOM 9204 C C . ASP A 1 1251 ? 44.872 -6.252 -116.560 1.00 79.31 1251 ASP A C 1
ATOM 9206 O O . ASP A 1 1251 ? 44.905 -7.271 -115.877 1.00 79.31 1251 ASP A O 1
ATOM 9210 N N . PHE A 1 1252 ? 44.855 -6.323 -117.901 1.00 81.50 1252 PHE A N 1
ATOM 9211 C CA . PHE A 1 1252 ? 44.890 -7.596 -118.644 1.00 81.50 1252 PHE A CA 1
ATOM 9212 C C . PHE A 1 1252 ? 46.157 -8.409 -118.360 1.00 81.50 1252 PHE A C 1
ATOM 9214 O O . PHE A 1 1252 ? 46.092 -9.627 -118.233 1.00 81.50 1252 PHE A O 1
ATOM 9221 N N . ILE A 1 1253 ? 47.307 -7.736 -118.261 1.00 78.81 1253 ILE A N 1
ATOM 9222 C CA . ILE A 1 1253 ? 48.606 -8.373 -118.002 1.00 78.81 1253 ILE A CA 1
ATOM 9223 C C . ILE A 1 1253 ? 48.734 -8.766 -116.523 1.00 78.81 1253 ILE A C 1
ATOM 9225 O O . ILE A 1 1253 ? 49.385 -9.757 -116.215 1.00 78.81 1253 ILE A O 1
ATOM 9229 N N . ALA A 1 1254 ? 48.101 -8.026 -115.608 1.00 73.56 1254 ALA A N 1
ATOM 9230 C CA . ALA A 1 1254 ? 48.034 -8.378 -114.188 1.00 73.56 1254 ALA A CA 1
ATOM 9231 C C . ALA A 1 1254 ? 46.986 -9.468 -113.866 1.00 73.56 1254 ALA A C 1
ATOM 9233 O O . ALA A 1 1254 ? 47.015 -10.037 -112.772 1.00 73.56 1254 ALA A O 1
ATOM 9234 N N . ALA A 1 1255 ? 46.064 -9.738 -114.798 1.00 78.94 1255 ALA A N 1
ATOM 9235 C CA . ALA A 1 1255 ? 44.983 -10.714 -114.672 1.00 78.94 1255 ALA A CA 1
ATOM 9236 C C . ALA A 1 1255 ? 45.291 -12.102 -115.268 1.00 78.94 1255 ALA A C 1
ATOM 9238 O O . ALA A 1 1255 ? 44.535 -13.025 -114.981 1.00 78.94 1255 ALA A O 1
ATOM 9239 N N . ASP A 1 1256 ? 46.352 -12.260 -116.067 1.00 83.75 1256 ASP A N 1
ATOM 9240 C CA . ASP A 1 1256 ? 46.943 -13.569 -116.402 1.00 83.75 1256 ASP A CA 1
ATOM 9241 C C . ASP A 1 1256 ? 47.749 -14.030 -115.177 1.00 83.75 1256 ASP A C 1
ATOM 9243 O O . ASP A 1 1256 ? 48.781 -13.445 -114.840 1.00 83.75 1256 ASP A O 1
ATOM 9247 N N . LEU A 1 1257 ? 47.221 -15.013 -114.443 1.00 83.31 1257 LEU A N 1
ATOM 9248 C CA . LEU A 1 1257 ? 47.765 -15.439 -113.147 1.00 83.31 1257 LEU A CA 1
ATOM 9249 C C . LEU A 1 1257 ? 48.517 -16.773 -113.210 1.00 83.31 1257 LEU A C 1
ATOM 9251 O O . LEU A 1 1257 ? 49.073 -17.194 -112.189 1.00 83.31 1257 LEU A O 1
ATOM 9255 N N . ASP A 1 1258 ? 48.561 -17.435 -114.371 1.00 82.31 1258 ASP A N 1
ATOM 9256 C CA . ASP A 1 1258 ? 49.368 -18.647 -114.563 1.00 82.31 1258 ASP A CA 1
ATOM 9257 C C . ASP A 1 1258 ? 50.303 -18.659 -115.794 1.00 82.31 1258 ASP A C 1
ATOM 9259 O O . ASP A 1 1258 ? 50.921 -19.688 -116.086 1.00 82.31 1258 ASP A O 1
ATOM 9263 N N . ASP A 1 1259 ? 50.534 -17.484 -116.395 1.00 83.31 1259 ASP A N 1
ATOM 9264 C CA . ASP A 1 1259 ? 51.495 -17.197 -117.473 1.00 83.31 1259 ASP A CA 1
ATOM 9265 C C . ASP A 1 1259 ? 51.185 -17.940 -118.803 1.00 83.31 1259 ASP A C 1
ATOM 9267 O O . ASP A 1 1259 ? 52.116 -18.318 -119.533 1.00 83.31 1259 ASP A O 1
ATOM 9271 N N . ASP A 1 1260 ? 49.904 -18.182 -119.143 1.00 84.50 1260 ASP A N 1
ATOM 9272 C CA . ASP A 1 1260 ? 49.502 -18.800 -120.431 1.00 84.50 1260 ASP A CA 1
ATOM 9273 C C . ASP A 1 1260 ? 48.961 -17.840 -121.514 1.00 84.50 1260 ASP A C 1
ATOM 9275 O O . ASP A 1 1260 ? 48.680 -18.275 -122.635 1.00 84.50 1260 ASP A O 1
ATOM 9279 N N . PHE A 1 1261 ? 49.049 -16.527 -121.254 1.00 85.38 1261 PHE A N 1
ATOM 9280 C CA . PHE A 1 1261 ? 48.817 -15.385 -122.156 1.00 85.38 1261 PHE A CA 1
ATOM 9281 C C . PHE A 1 1261 ? 47.362 -15.084 -122.538 1.00 85.38 1261 PHE A C 1
ATOM 9283 O O . PHE A 1 1261 ? 47.136 -14.202 -123.372 1.00 85.38 1261 PHE A O 1
ATOM 9290 N N . ASP A 1 1262 ? 46.375 -15.737 -121.929 1.00 85.25 1262 ASP A N 1
ATOM 9291 C CA . ASP A 1 1262 ? 44.981 -15.286 -121.964 1.00 85.25 1262 ASP A CA 1
ATOM 9292 C C . ASP A 1 1262 ? 44.391 -15.142 -120.552 1.00 85.25 1262 ASP A C 1
ATOM 9294 O O . ASP A 1 1262 ? 45.065 -15.408 -119.565 1.00 85.25 1262 ASP A O 1
ATOM 9298 N N . VAL A 1 1263 ? 43.168 -14.610 -120.454 1.00 85.56 1263 VAL A N 1
ATOM 9299 C CA . VAL A 1 1263 ? 42.480 -14.389 -119.170 1.00 85.56 1263 VAL A CA 1
ATOM 9300 C C . VAL A 1 1263 ? 41.141 -15.120 -119.212 1.00 85.56 1263 VAL A C 1
ATOM 9302 O O . VAL A 1 1263 ? 40.198 -14.724 -119.914 1.00 85.56 1263 VAL A O 1
ATOM 9305 N N . ASP A 1 1264 ? 41.068 -16.215 -118.463 1.00 86.44 1264 ASP A N 1
ATOM 9306 C CA . ASP A 1 1264 ? 40.059 -17.268 -118.564 1.00 86.44 1264 ASP A CA 1
ATOM 9307 C C . ASP A 1 1264 ? 39.451 -17.596 -117.172 1.00 86.44 1264 ASP A C 1
ATOM 9309 O O . ASP A 1 1264 ? 39.626 -16.899 -116.170 1.00 86.44 1264 ASP A O 1
ATOM 9313 N N . VAL A 1 1265 ? 38.625 -18.641 -117.096 1.00 84.56 1265 VAL A N 1
ATOM 9314 C CA . VAL A 1 1265 ? 38.091 -19.187 -115.838 1.00 84.56 1265 VAL A CA 1
ATOM 9315 C C . VAL A 1 1265 ? 39.188 -19.772 -114.924 1.00 84.56 1265 VAL A C 1
ATOM 9317 O O . VAL A 1 1265 ? 38.930 -19.978 -113.736 1.00 84.56 1265 VAL A O 1
ATOM 9320 N N . LYS A 1 1266 ? 40.389 -20.047 -115.443 1.00 85.50 1266 LYS A N 1
ATOM 9321 C CA . LYS A 1 1266 ? 41.585 -20.496 -114.717 1.00 85.50 1266 LYS A CA 1
ATOM 9322 C C . LYS A 1 1266 ? 42.111 -19.380 -113.815 1.00 85.50 1266 LYS A C 1
ATOM 9324 O O . LYS A 1 1266 ? 42.134 -19.569 -112.601 1.00 85.50 1266 LYS A O 1
ATOM 9329 N N . ASP A 1 1267 ? 42.352 -18.207 -114.383 1.00 84.25 1267 ASP A N 1
ATOM 9330 C CA . ASP A 1 1267 ? 42.858 -17.022 -113.690 1.00 84.25 1267 ASP A CA 1
ATOM 9331 C C . ASP A 1 1267 ? 41.829 -16.472 -112.717 1.00 84.25 1267 ASP A C 1
ATOM 9333 O O . ASP A 1 1267 ? 42.130 -16.250 -111.553 1.00 84.25 1267 ASP A O 1
ATOM 9337 N N . VAL A 1 1268 ? 40.564 -16.364 -113.136 1.00 83.38 1268 VAL A N 1
ATOM 9338 C CA . VAL A 1 1268 ? 39.475 -15.943 -112.239 1.00 83.38 1268 VAL A CA 1
ATOM 9339 C C . VAL A 1 1268 ? 39.353 -16.879 -111.033 1.00 83.38 1268 VAL A C 1
ATOM 9341 O O . VAL A 1 1268 ? 39.109 -16.423 -109.917 1.00 83.38 1268 VAL A O 1
ATOM 9344 N N . ARG A 1 1269 ? 39.525 -18.194 -111.224 1.00 83.12 1269 ARG A N 1
ATOM 9345 C CA . ARG A 1 1269 ? 39.534 -19.161 -110.116 1.00 83.12 1269 ARG A CA 1
ATOM 9346 C C . ARG A 1 1269 ? 40.751 -18.963 -109.218 1.00 83.12 1269 ARG A C 1
ATOM 9348 O O . ARG A 1 1269 ? 40.609 -19.099 -108.006 1.00 83.12 1269 ARG A O 1
ATOM 9355 N N . ASP A 1 1270 ? 41.916 -18.682 -109.787 1.00 83.25 1270 ASP A N 1
ATOM 9356 C CA . ASP A 1 1270 ? 43.159 -18.610 -109.025 1.00 83.25 1270 ASP A CA 1
ATOM 9357 C C . ASP A 1 1270 ? 43.345 -17.243 -108.336 1.00 83.25 1270 ASP A C 1
ATOM 9359 O O . ASP A 1 1270 ? 43.826 -17.217 -107.207 1.00 83.25 1270 ASP A O 1
ATOM 9363 N N . LEU A 1 1271 ? 42.744 -16.169 -108.865 1.00 82.88 1271 LEU A N 1
ATOM 9364 C CA . LEU A 1 1271 ? 42.409 -14.935 -108.143 1.00 82.88 1271 LEU A CA 1
ATOM 9365 C C . LEU A 1 1271 ? 41.511 -15.241 -106.931 1.00 82.88 1271 LEU A C 1
ATOM 9367 O O . LEU A 1 1271 ? 41.860 -14.917 -105.801 1.00 82.88 1271 LEU A O 1
ATOM 9371 N N . PHE A 1 1272 ? 40.392 -15.954 -107.121 1.00 81.19 1272 PHE A N 1
ATOM 9372 C CA . PHE A 1 1272 ? 39.524 -16.370 -106.005 1.00 81.19 1272 PHE A CA 1
ATOM 9373 C C . PHE A 1 1272 ? 40.196 -17.342 -105.011 1.00 81.19 1272 PHE A C 1
ATOM 9375 O O . PHE A 1 1272 ? 39.681 -17.521 -103.908 1.00 81.19 1272 PHE A O 1
ATOM 9382 N N . ASN A 1 1273 ? 41.333 -17.958 -105.358 1.00 80.81 1273 ASN A N 1
ATOM 9383 C CA . ASN A 1 1273 ? 42.161 -18.733 -104.425 1.00 80.81 1273 ASN A CA 1
ATOM 9384 C C . ASN A 1 1273 ? 43.134 -17.851 -103.613 1.00 80.81 1273 ASN A C 1
ATOM 9386 O O . ASN A 1 1273 ? 43.666 -18.324 -102.606 1.00 80.81 1273 ASN A O 1
ATOM 9390 N N . LEU A 1 1274 ? 43.362 -16.602 -104.033 1.00 76.38 1274 LEU A N 1
ATOM 9391 C CA . LEU A 1 1274 ? 44.165 -15.594 -103.332 1.00 76.38 1274 LEU A CA 1
ATOM 9392 C C . LEU A 1 1274 ? 43.332 -14.699 -102.395 1.00 76.38 1274 LEU A C 1
ATOM 9394 O O . LEU A 1 1274 ? 43.904 -14.129 -101.469 1.00 76.38 1274 LEU A O 1
ATOM 9398 N N . PHE A 1 1275 ? 42.005 -14.634 -102.583 1.00 79.75 1275 PHE A N 1
ATOM 9399 C CA . PHE A 1 1275 ? 41.070 -13.882 -101.730 1.00 79.75 1275 PHE A CA 1
ATOM 9400 C C . PHE A 1 1275 ? 41.285 -14.167 -100.234 1.00 79.75 1275 PHE A C 1
ATOM 9402 O O . PHE A 1 1275 ? 41.093 -15.295 -99.759 1.00 79.75 1275 PHE A O 1
ATOM 9409 N N . ALA A 1 1276 ? 41.626 -13.129 -99.471 1.00 58.22 1276 ALA A N 1
ATOM 9410 C CA . ALA A 1 1276 ? 41.812 -13.237 -98.031 1.00 58.22 1276 ALA A CA 1
ATOM 9411 C C . ALA A 1 1276 ? 40.457 -13.191 -97.289 1.00 58.22 1276 ALA A C 1
ATOM 9413 O O . ALA A 1 1276 ? 39.637 -12.312 -97.544 1.00 58.22 1276 ALA A O 1
ATOM 9414 N N . PRO A 1 1277 ? 40.182 -14.099 -96.332 1.00 49.94 1277 PRO A N 1
ATOM 9415 C CA . PRO A 1 1277 ? 39.050 -13.932 -95.427 1.00 49.94 1277 PRO A CA 1
ATOM 9416 C C . PRO A 1 1277 ? 39.385 -12.883 -94.353 1.00 49.94 1277 PRO A C 1
ATOM 9418 O O . PRO A 1 1277 ? 40.218 -13.147 -93.484 1.00 49.94 1277 PRO A O 1
ATOM 9421 N N . SER A 1 1278 ? 38.704 -11.734 -94.421 1.00 39.31 1278 SER A N 1
ATOM 9422 C CA . SER A 1 1278 ? 38.761 -10.605 -93.470 1.00 39.31 1278 SER A CA 1
ATOM 9423 C C . SER A 1 1278 ? 38.488 -10.989 -92.008 1.00 39.31 1278 SER A C 1
ATOM 9425 O O . SER A 1 1278 ? 37.415 -11.607 -91.782 1.00 39.31 1278 SER A O 1
#

Sequence (1278 aa):
MAHAGSVLALLAGPAMGQFKWDGSCADPEGNWHFCCDRGQLKDNNWELEPQPQCPPFPGPFDDVDLNGAAVRLVDRPAAIKSLMHGHLILFKPLDVEESVMLDRLTLNNQLTLGGSLTVTGQWDWQGGHLIGPEGSEAFANDRLRMFGTGHKVITDRKVVCRGAATWADSGRIQLNGGAIENQVSFTFDNASFIEGAGRFINKGMFSKTVNPGETRVAGGLIPFENAESGTIDVQVGTLFLEGGGESRGAISVAQDAVLRINTQNPAAPFTFKGNTQITGDGSVVISGNGVKADQGVQVGAMNARLLGALHGPGRFAFTNLEWEGGTIQAEAGVFVNQLTLEPLFSHLVVSGAALTSNLGAWGDIGLLRLVIADDGAFINADRFQITGRPKTVEIIHGPDQQSSWIIDQNGKLDVQANVTFGPAPGAAGTMINLNEMNFDTALCVFGTTRLLQNRTLNVRSGEVRVAGGGASAGGAFNIAQGAKLTIQSQPYQVRGANFTGDGLLRIGPSGTLDVSAGGPTTARNVEMELTGSATLTGDGELQVSGNLDWLAGRMTGTGKTTVQGTAEISTPANHTLVQRTLRNEGTMRWLGGHILVEDGAVLHNASAGIVDVETTDDFRHTAGAEGKIENEGIFRKLSGGETLTIPAGVRFDNEEGGVVNLQSGDMTIAGGGTSKGVFSVAADSAVDFKSNDYTLAGDARIQGMGRGRLNRAGARLAITGSDVQIQNLELIDGILEGPGRLTVTQTLDWHAAGSMHGPAGGTTVMTGATNIIGAGLRTIDERTVINLGRVNWQEGSLALKSASVLQNQGTLDIQGDVLLDGDGRFLNSGTLIKSLREGRPGSADIQANFVHTGRAEVQTGHLLLHLGESLGQFHVASDATLDFLGGPFTLGAGTAITGPGATTLVGGTLIVGDFVTAERFDVFSGALSGAGDLIVQRFGWNGGTMSGSGATIVERASMTLQRERSLDGRRLEILAAADWEDGDIRAVNGAVLRNRGVFTMESFRNRIMYGGSALFDNLGAVVLNVPKATTVTIDVGFRNGGLIALPGLGTLRFTHDFVQVGGAISAGPGRLEFARELSFQGGRIGGNGLTLFGNIRNTGGRTAPGRSSGALTLDGDYVQERGGTMEIELGGLVPDVEHDVLVVTGDAALGGTMEILLIDGFEPQVGDRFTVMTYGSHSGEFDRVIPPCGYEFAVHYNANDVTLEVTGVGVLRPGDLDGDCDIDLDDYKRVAPCIGGPGVEVPPQGCDPDDFIAADLDDDFDVDVKDVRDLFNLFAPS

Secondary structure (DSSP, 8-state):
-------------S---EEEE--TTB-TTS-B-----------------SS--PPPS--TT-EEE-TT-EEEE-SS-EEESEEESSEEEESS-EEESS-EEESEEEESS-EEESS-EEESSEEEE-SEEEE--TT-EEEE-SEEEE-SSS-EEEES-EEEESSEEEE-SS--EEEEEEEEEESSEEEE-SS-EEEEEEEEEESSEEEE-S--S-EEE-TTS--EEE-TT-EEEE-SSEEEE-S-EEE-SEEEE-TT-EEEEEE-TTSPPEEE-S-EEEESS-EEEEEEEEEEE-TT-EEEEEEEEEEEEEESSSEEEEEEEEEEEEEEESS-EEEEEEEEE--SSS-EEEESSEEEEEEEEE-TTS--EEEEETT-EEEEEEEEEEEEEEEEEEEEE-TT---EEEE-TT-EEEEEEEEEE--SSSEE-EEEESSEEEEEEEEEEESS-EEEESSEEEEEEEEEEE-S-EEESSEEEEE-TT-EEEE-SS-EEESSEEEESSSEEEE-TT-EEEE-SSS-EEES-EEE-TTTT-EEESSSEEEESSEEEE-SEEE-SS-EEEESSEEEE-SSS-EEEES-EEEESSEEEE-SS-EEEETT-EEEE-TT-EEEE-SSPPEE--SSSPEEEEESSEEEE-S-SSPEEE-TTEEEEE-TT-EEEESSS-EEE-S--EE-SEEEE-TT-EEEE-SS-EEE-TT-EEEESSEEEE-STT-EEEE--SSEEEEEEEESS-EEESSSEEEEEEEEEE-SS-EE--STT-EEEE-SEEEE-SS--EEEES-EEEESSEEEE-S--EEEETT-EEEESSEEEE-S-EEEESSSEEEESSEEEE--BTTB--EEEE-SEEEE-SEEEE-SEEEEE-SEEE-SEEEE-TTEEEEE-SSEEEE-TT-EEESSSEEEE-SSEEEE-S-EEEEEEEE-SSEEESSS-EEEEEEEE-SEEEESSSEEEEEEEEE-S-S-EEEEB-EEEEEEEEEE-S--EEEETT-EEEESSEEEE---SSEEEEEEEEEEEESSEEEE--SS--EEEEEEEEEESSEEEE-SS-EEEE-S-EEEEEEEEEESS-EEEESS-EEEEEEEEEBTTEEEES-EEESS-EE--BSSS-EEEEES-EEE-TT-EEEEEESSSSBTTTB-EEEESSEEEE-SEEEEEE-TT--PPTT-EEEEEE-SEEEE--SEEEPPTTEEEEEEE-SSEEEEEEEEE----TT--SSSSS--HHHHHHHGGG---TT--S--BTB-HHHHHHH--SSSSS--HHHHHHHHHH----

Solvent-accessible surface area (backbone atoms only — not comparable to full-atom values): 54694 Å² total; per-residue (Å²): 141,86,85,87,88,85,90,82,83,86,88,87,79,87,78,72,55,66,49,71,53,59,71,82,59,44,52,101,86,69,53,73,75,91,87,88,90,91,86,91,84,84,87,85,87,83,89,78,84,94,71,90,74,70,76,68,84,57,50,63,79,33,76,43,79,34,78,76,34,31,41,35,38,60,64,53,69,51,41,22,19,31,38,34,44,15,31,46,34,33,59,26,41,36,39,28,58,36,40,36,35,24,43,22,39,33,35,47,22,35,39,36,29,55,34,44,37,37,27,59,29,49,32,39,38,28,14,29,36,43,35,33,48,77,84,31,46,31,38,28,47,36,31,36,37,38,49,42,76,34,50,38,32,34,26,22,23,29,40,33,29,59,18,44,31,40,36,63,34,63,30,35,38,36,25,54,31,34,34,41,35,34,55,41,31,40,38,40,46,32,51,35,41,32,29,36,57,28,38,39,34,30,41,15,41,39,34,29,71,72,31,60,48,56,26,35,42,23,72,51,56,20,28,40,37,32,34,66,70,8,31,40,36,30,54,29,16,35,44,35,45,22,11,18,37,33,33,37,24,49,38,38,24,27,62,87,5,32,44,32,38,41,4,47,82,89,28,52,37,33,28,31,72,30,68,29,62,40,37,55,69,12,39,38,36,31,20,47,45,11,34,27,26,39,77,82,20,42,39,31,35,42,31,36,36,31,49,14,28,40,32,27,50,8,33,39,40,30,46,31,34,41,38,30,24,33,34,37,24,55,48,20,39,35,38,28,48,35,33,39,45,40,60,41,101,46,47,47,36,29,35,25,12,37,42,38,27,33,32,33,42,36,47,64,81,39,53,47,44,40,38,27,24,65,46,3,36,43,35,28,51,39,33,33,38,36,32,51,61,65,36,38,35,36,36,34,21,56,100,89,50,69,3,30,40,37,30,32,74,64,6,32,41,40,31,48,24,33,35,37,33,23,87,74,94,70,51,58,9,36,37,38,37,50,29,40,39,37,34,50,22,72,43,33,33,27,44,43,22,23,42,38,42,56,29,40,38,35,32,62,32,34,32,41,36,38,28,28,14,38,38,23,83,16,35,42,38,39,23,26,69,85,6,38,42,32,36,17,64,30,56,33,36,34,26,32,27,38,38,42,58,69,13,35,42,30,30,29,65,42,2,30,43,30,30,33,73,63,56,64,21,39,33,24,29,37,38,26,30,66,73,52,44,8,30,41,32,32,59,12,38,40,39,26,64,31,39,37,41,41,32,18,10,37,36,32,38,72,11,37,38,38,36,52,30,38,36,40,33,29,51,85,36,57,35,34,33,29,34,15,34,45,33,35,47,19,42,34,39,33,61,27,30,33,44,29,31,17,32,48,5,32,44,34,32,33,67,73,7,37,38,40,34,57,32,76,56,36,47,40,50,89,54,75,50,56,8,40,36,38,29,29,10,39,42,33,30,72,35,46,78,54,60,40,38,40,34,56,47,29,27,49,30,28,34,75,77,6,35,38,35,33,63,31,22,31,36,37,39,34,24,29,37,39,31,32,18,37,38,40,25,27,63,98,13,38,42,34,48,51,10,71,57,27,31,40,27,56,61,15,36,40,38,60,73,13,30,43,31,19,85,30,75,72,10,28,43,32,29,62,7,76,54,22,36,32,26,28,37,38,37,26,34,14,34,40,28,33,54,12,30,40,36,34,60,45,32,37,43,38,34,33,50,19,28,37,38,20,56,86,70,6,32,39,36,36,55,20,44,32,39,31,39,53,66,38,58,25,41,33,32,30,16,36,40,36,36,60,20,43,37,43,35,48,30,29,28,41,32,26,29,76,64,7,34,44,33,37,55,22,40,41,38,37,18,30,52,34,42,36,36,50,72,9,37,38,36,33,59,15,38,41,34,30,39,60,46,97,86,40,69,34,39,39,38,35,57,19,37,33,39,34,55,23,42,36,37,32,63,24,25,37,42,36,41,20,26,38,38,29,39,19,40,39,36,26,30,71,74,10,34,45,37,31,47,43,46,62,28,33,38,26,65,65,21,39,41,37,52,76,7,48,31,37,28,64,23,31,32,41,29,28,59,24,60,34,43,31,43,27,41,34,32,53,24,33,30,43,30,33,59,16,37,38,40,25,48,38,29,37,50,28,21,27,36,38,29,35,74,16,38,43,38,26,38,32,36,40,27,45,80,58,61,67,26,34,32,38,33,15,35,40,39,33,54,51,31,32,45,36,48,45,66,42,33,42,24,27,79,55,7,32,45,33,34,50,16,40,39,39,36,52,45,88,54,63,44,46,38,37,51,67,60,11,39,40,43,36,57,20,36,41,36,42,60,19,97,49,79,40,56,34,26,36,35,25,29,34,37,30,43,15,39,38,34,22,76,15,44,23,31,48,30,32,67,35,59,39,36,31,62,23,40,33,38,44,39,34,70,14,33,40,36,36,73,43,64,34,41,26,52,18,33,41,40,36,12,44,71,20,41,38,32,41,30,38,39,27,52,35,16,33,43,28,35,6,76,80,40,4,25,22,35,30,52,25,35,40,35,34,34,73,54,12,36,37,44,39,41,34,46,55,76,45,66,48,59,29,10,19,18,40,38,35,56,28,45,35,38,40,26,9,33,36,39,41,42,68,34,98,85,42,79,88,48,76,71,42,60,42,59,40,31,34,29,60,32,68,42,80,53,55,75,36,77,42,63,40,80,46,47,38,65,48,77,43,80,51,75,45,33,35,32,40,31,31,72,39,74,52,81,67,52,88,50,20,73,83,48,83,73,65,35,55,76,68,27,47,60,55,40,59,48,24,59,55,31,90,85,3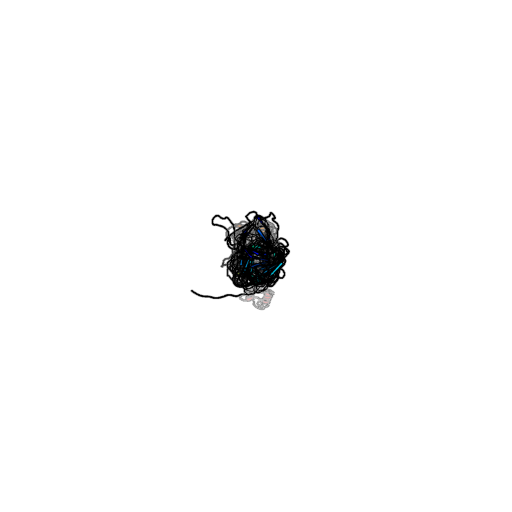2,75,60,65,32,98,77,28,52,72,67,48,37,63,46,36,34,73,81,80,81,60,34,21,30,75,65,24,57,50,52,43,64,70,59,47,64,88,129